Protein AF-0000000072208651 (afdb_homodimer)

Secondary structure (DSSP, 8-state):
---------------------GGG---------------------------------------------------------------HHHHHHHHHHHTS--TT--EEEEETTTSHHHHHHHHHHHHTT-EEEEEE--SSS-HHHHHHHHHH--STTTEEEEE--TT-HHHHHHHHHH---SEEEE------HHHHHH-HHHHIIIIIIHHHHHHHHHHHTT--EEEEEEEGGGGBS-SSSSBPTTS--B--SHHHHHHHHHHHHHHHHHTTS--EEEEEEE-EEE---TTSS------GGGGGGS-HHHHHHHHHHTSSS-EEEE-S-SSSTTSS-EEEEEEHHHHHHHHHHHHHH--TT-EEEEEES-S-EEEHHHHHHHHHHHHT----EEEEPPPTT--SEE-B-THHHHHHH----S---HHHHHHHHHHHHHH-TTTT---S---/----------------------------------------------------------------------------------S----HHHHHHHHHHHTS--TT--EEEEETTTSHHHHHHHHHHHHTT-EEEEEE--SSS-HHHHHHHHHH---TTTEEEEE--TT-HHHHHHHHHH---SEEEE------HHHHHH-HHHHIIIIIIHHHHHHHHHHHTT--EEEEEEEGGGGBS-SSSSBPTTS--B--SHHHHHHHHHHHHHHHHHTTS--EEEEEEE-EEE---TTSS------GGGGGGS-HHHHHHHHHHTSSS-EEEE-S-SSSTTSS-EE-EEEHHHHHHHHHHHHHH--TT-EEEEEES-S--EEHHHHHHHHHHHHT----EEEEPPPTT--SEE-B-THHHHHHH----S---HHHHHHHHHHHHHH-TTTT---S---

pLDDT: mean 79.13, std 30.61, range [14.42, 98.94]

Structure (mmCIF, N/CA/C/O backbone):
data_AF-0000000072208651-model_v1
#
loop_
_entity.id
_entity.type
_entity.pdbx_description
1 polymer 'Probable UDP-arabinose 4-epimerase 2 isoform X1'
#
loop_
_atom_site.group_PDB
_atom_site.id
_atom_site.type_symbol
_atom_site.label_atom_id
_atom_site.label_alt_id
_atom_site.label_comp_id
_atom_site.label_asym_id
_atom_site.label_entity_id
_atom_site.label_seq_id
_atom_site.pdbx_PDB_ins_code
_atom_site.Cartn_x
_atom_site.Cartn_y
_atom_site.Cartn_z
_atom_site.occupancy
_atom_site.B_iso_or_equiv
_atom_site.auth_seq_id
_atom_site.auth_comp_id
_atom_site.auth_asym_id
_atom_site.auth_atom_id
_atom_site.pdbx_PDB_model_num
ATOM 1 N N . MET A 1 1 ? -50.25 33.656 -18.078 1 19.53 1 MET A N 1
ATOM 2 C CA . MET A 1 1 ? -50.312 32.438 -17.281 1 19.53 1 MET A CA 1
ATOM 3 C C . MET A 1 1 ? -50.719 32.75 -15.852 1 19.53 1 MET A C 1
ATOM 5 O O . MET A 1 1 ? -50.438 33.812 -15.336 1 19.53 1 MET A O 1
ATOM 9 N N . ASP A 1 2 ? -51.594 31.922 -15.328 1 20.28 2 ASP A N 1
ATOM 10 C CA . ASP A 1 2 ? -52.531 31.766 -14.219 1 20.28 2 ASP A CA 1
ATOM 11 C C . ASP A 1 2 ? -51.812 31.719 -12.883 1 20.28 2 ASP A C 1
ATOM 13 O O . ASP A 1 2 ? -50.938 30.875 -12.68 1 20.28 2 ASP A O 1
ATOM 17 N N . CYS A 1 3 ? -51.719 32.781 -12.203 1 21.36 3 CYS A N 1
ATOM 18 C CA . CYS A 1 3 ? -51.062 33.312 -11 1 21.36 3 CYS A CA 1
ATOM 19 C C . CYS A 1 3 ? -51.594 32.594 -9.758 1 21.36 3 CYS A C 1
ATOM 21 O O . CYS A 1 3 ? -51.406 33.062 -8.633 1 21.36 3 CYS A O 1
ATOM 23 N N . THR A 1 4 ? -52.562 31.625 -10.094 1 21.58 4 THR A N 1
ATOM 24 C CA . THR A 1 4 ? -53.469 31.25 -9.008 1 21.58 4 THR A CA 1
ATOM 25 C C . THR A 1 4 ? -52.688 30.766 -7.789 1 21.58 4 THR A C 1
ATOM 27 O O . THR A 1 4 ? -51.625 30.141 -7.93 1 21.58 4 THR A O 1
ATOM 30 N N . HIS A 1 5 ? -52.906 31.406 -6.672 1 19.42 5 HIS A N 1
ATOM 31 C CA . HIS A 1 5 ? -52.688 31.625 -5.242 1 19.42 5 HIS A CA 1
ATOM 32 C C . HIS A 1 5 ? -52.844 30.328 -4.461 1 19.42 5 HIS A C 1
ATOM 34 O O . HIS A 1 5 ? -53.844 29.641 -4.586 1 19.42 5 HIS A O 1
ATOM 40 N N . ARG A 1 6 ? -51.719 29.609 -4.23 1 21.52 6 ARG A N 1
ATOM 41 C CA . ARG A 1 6 ? -51.281 28.359 -3.609 1 21.52 6 ARG A CA 1
ATOM 42 C C . ARG A 1 6 ? -51.688 28.312 -2.141 1 21.52 6 ARG A C 1
ATOM 44 O O . ARG A 1 6 ? -51.062 28.953 -1.293 1 21.52 6 ARG A O 1
ATOM 51 N N . THR A 1 7 ? -53.094 28.453 -1.825 1 19.06 7 THR A N 1
ATOM 52 C CA . THR A 1 7 ? -53.688 28.594 -0.501 1 19.06 7 THR A CA 1
ATOM 53 C C . THR A 1 7 ? -53.219 27.484 0.427 1 19.06 7 THR A C 1
ATOM 55 O O . THR A 1 7 ? -53.156 26.312 0.03 1 19.06 7 THR A O 1
ATOM 58 N N . PRO A 1 8 ? -52.562 27.766 1.529 1 20.73 8 PRO A N 1
ATOM 59 C CA . PRO A 1 8 ? -51.75 27.188 2.607 1 20.73 8 PRO A CA 1
ATOM 60 C C . PRO A 1 8 ? -52.562 26.25 3.512 1 20.73 8 PRO A C 1
ATOM 62 O O . PRO A 1 8 ? -53.562 26.672 4.109 1 20.73 8 PRO A O 1
ATOM 65 N N . ARG A 1 9 ? -52.969 25 3.004 1 18.36 9 ARG A N 1
ATOM 66 C CA . ARG A 1 9 ? -53.781 23.984 3.691 1 18.36 9 ARG A CA 1
ATOM 67 C C . ARG A 1 9 ? -53.25 23.734 5.098 1 18.36 9 ARG A C 1
ATOM 69 O O . ARG A 1 9 ? -52.062 23.391 5.27 1 18.36 9 ARG A O 1
ATOM 76 N N . PHE A 1 10 ? -53.688 24.344 6.27 1 18.3 10 PHE A N 1
ATOM 77 C CA . PHE A 1 10 ? -53.594 24.547 7.707 1 18.3 10 PHE A CA 1
ATOM 78 C C . PHE A 1 10 ? -53.781 23.234 8.461 1 18.3 10 PHE A C 1
ATOM 80 O O . PHE A 1 10 ? -53.75 23.203 9.695 1 18.3 10 PHE A O 1
ATOM 87 N N . SER A 1 11 ? -53.938 22.031 7.801 1 18.38 11 SER A N 1
ATOM 88 C CA . SER A 1 11 ? -54.656 21.047 8.594 1 18.38 11 SER A CA 1
ATOM 89 C C . SER A 1 11 ? -53.938 20.75 9.898 1 18.38 11 SER A C 1
ATOM 91 O O . SER A 1 11 ? -52.719 20.641 9.922 1 18.38 11 SER A O 1
ATOM 93 N N . LEU A 1 12 ? -54.562 21 11.133 1 19.28 12 LEU A N 1
ATOM 94 C CA . LEU A 1 12 ? -54.656 20.922 12.594 1 19.28 12 LEU A CA 1
ATOM 95 C C . LEU A 1 12 ? -54.281 19.516 13.078 1 19.28 12 LEU A C 1
ATOM 97 O O . LEU A 1 12 ? -54.906 18.531 12.688 1 19.28 12 LEU A O 1
ATOM 101 N N . SER A 1 13 ? -52.938 19.297 13.336 1 17.91 13 SER A N 1
ATOM 102 C CA . SER A 1 13 ? -52.094 18.312 13.984 1 17.91 13 SER A CA 1
ATOM 103 C C . SER A 1 13 ? -52.594 17.953 15.375 1 17.91 13 SER A C 1
ATOM 105 O O . SER A 1 13 ? -52.594 18.797 16.281 1 17.91 13 SER A O 1
ATOM 107 N N . SER A 1 14 ? -53.812 17.203 15.594 1 18.64 14 SER A N 1
ATOM 108 C CA . SER A 1 14 ? -54.656 16.594 16.625 1 18.64 14 SER A CA 1
ATOM 109 C C . SER A 1 14 ? -53.812 15.812 17.625 1 18.64 14 SER A C 1
ATOM 111 O O . SER A 1 14 ? -52.781 15.281 17.281 1 18.64 14 SER A O 1
ATOM 113 N N . SER A 1 15 ? -54.125 15.844 19 1 19.34 15 SER A N 1
ATOM 114 C CA . SER A 1 15 ? -53.969 15.703 20.438 1 19.34 15 SER A CA 1
ATOM 115 C C . SER A 1 15 ? -53.906 14.242 20.844 1 19.34 15 SER A C 1
ATOM 117 O O . SER A 1 15 ? -54.906 13.555 20.953 1 19.34 15 SER A O 1
ATOM 119 N N . ILE A 1 16 ? -52.875 13.375 20.281 1 17.69 16 ILE A N 1
ATOM 120 C CA . ILE A 1 16 ? -52.656 11.984 20.672 1 17.69 16 ILE A CA 1
ATOM 121 C C . ILE A 1 16 ? -52.5 11.898 22.188 1 17.69 16 ILE A C 1
ATOM 123 O O . ILE A 1 16 ? -52.031 12.836 22.844 1 17.69 16 ILE A O 1
ATOM 127 N N . PHE A 1 17 ? -52.594 10.594 22.891 1 17.81 17 PHE A N 1
ATOM 128 C CA . PHE A 1 17 ? -52.875 9.586 23.906 1 17.81 17 PHE A CA 1
ATOM 129 C C . PHE A 1 17 ? -51.781 9.531 24.953 1 17.81 17 PHE A C 1
ATOM 131 O O . PHE A 1 17 ? -50.594 9.336 24.609 1 17.81 17 PHE A O 1
ATOM 138 N N . LYS A 1 18 ? -51.844 10.078 26.297 1 17.61 18 LYS A N 1
ATOM 139 C CA . LYS A 1 18 ? -51.438 10.234 27.703 1 17.61 18 LYS A CA 1
ATOM 140 C C . LYS A 1 18 ? -51.219 8.883 28.359 1 17.61 18 LYS A C 1
ATOM 142 O O . LYS A 1 18 ? -51.156 8.789 29.594 1 17.61 18 LYS A O 1
ATOM 147 N N . ALA A 1 19 ? -51.281 7.648 27.75 1 16.03 19 ALA A N 1
ATOM 148 C CA . ALA A 1 19 ? -51.656 6.465 28.516 1 16.03 19 ALA A CA 1
ATOM 149 C C . ALA A 1 19 ? -50.594 6.098 29.531 1 16.03 19 ALA A C 1
ATOM 151 O O . ALA A 1 19 ? -50.906 5.754 30.672 1 16.03 19 ALA A O 1
ATOM 152 N N . LEU A 1 20 ? -49.312 5.758 29.312 1 17.7 20 LEU A N 1
ATOM 153 C CA . LEU A 1 20 ? -48.969 4.543 30.031 1 17.7 20 LEU A CA 1
ATOM 154 C C . LEU A 1 20 ? -48.438 4.871 31.422 1 17.7 20 LEU A C 1
ATOM 156 O O . LEU A 1 20 ? -47.375 5.484 31.578 1 17.7 20 LEU A O 1
ATOM 160 N N . LYS A 1 21 ? -49.219 5.289 32.438 1 19.02 21 LYS A N 1
ATOM 161 C CA . LYS A 1 21 ? -49 5.547 33.844 1 19.02 21 LYS A CA 1
ATOM 162 C C . LYS A 1 21 ? -48.438 4.32 34.562 1 19.02 21 LYS A C 1
ATOM 164 O O . LYS A 1 21 ? -48.469 4.223 35.781 1 19.02 21 LYS A O 1
ATOM 169 N N . THR A 1 22 ? -47.875 3.246 33.938 1 17.23 22 THR A N 1
ATOM 170 C CA . THR A 1 22 ? -47.875 1.944 34.594 1 17.23 22 THR A CA 1
ATOM 171 C C . THR A 1 22 ? -46.938 1.945 35.781 1 17.23 22 THR A C 1
ATOM 173 O O . THR A 1 22 ? -46.969 1.029 36.625 1 17.23 22 THR A O 1
ATOM 176 N N . THR A 1 23 ? -45.844 2.75 35.938 1 19.73 23 THR A N 1
ATOM 177 C CA . THR A 1 23 ? -44.781 1.983 36.562 1 19.73 23 THR A CA 1
ATOM 178 C C . THR A 1 23 ? -45 1.953 38.094 1 19.73 23 THR A C 1
ATOM 180 O O . THR A 1 23 ? -44.094 1.547 38.812 1 19.73 23 THR A O 1
ATOM 183 N N . LEU A 1 24 ? -46 2.52 38.656 1 17.97 24 LEU A N 1
ATOM 184 C CA . LEU A 1 24 ? -45.719 2.857 40.062 1 17.97 24 LEU A CA 1
ATOM 185 C C . LEU A 1 24 ? -45.375 1.608 40.875 1 17.97 24 LEU A C 1
ATOM 187 O O . LEU A 1 24 ? -44.531 1.652 41.781 1 17.97 24 LEU A O 1
ATOM 191 N N . GLN A 1 25 ? -46.25 0.597 40.906 1 16.98 25 GLN A N 1
ATOM 192 C CA . GLN A 1 25 ? -46.719 0.295 42.25 1 16.98 25 GLN A CA 1
ATOM 193 C C . GLN A 1 25 ? -45.719 -0.54 43.031 1 16.98 25 GLN A C 1
ATOM 195 O O . GLN A 1 25 ? -45.5 -0.324 44.219 1 16.98 25 GLN A O 1
ATOM 200 N N . PHE A 1 26 ? -45.344 -1.814 42.594 1 18.56 26 PHE A N 1
ATOM 201 C CA . PHE A 1 26 ? -45.438 -2.904 43.531 1 18.56 26 PHE A CA 1
ATOM 202 C C . PHE A 1 26 ? -44.25 -2.904 44.5 1 18.56 26 PHE A C 1
ATOM 204 O O . PHE A 1 26 ? -43.125 -2.611 44.062 1 18.56 26 PHE A O 1
ATOM 211 N N . TRP A 1 27 ? -44.438 -3.008 45.875 1 18.3 27 TRP A N 1
ATOM 212 C CA . TRP A 1 27 ? -43.938 -3.027 47.25 1 18.3 27 TRP A CA 1
ATOM 213 C C . TRP A 1 27 ? -42.875 -4.078 47.438 1 18.3 27 TRP A C 1
ATOM 215 O O . TRP A 1 27 ? -42.75 -5.008 46.625 1 18.3 27 TRP A O 1
ATOM 225 N N . THR A 1 28 ? -42.156 -4.094 48.5 1 19.09 28 THR A N 1
ATOM 226 C CA . THR A 1 28 ? -40.969 -4.242 49.344 1 19.09 28 THR A CA 1
ATOM 227 C C . THR A 1 28 ? -40.812 -5.684 49.844 1 19.09 28 THR A C 1
ATOM 229 O O . THR A 1 28 ? -39.938 -5.984 50.656 1 19.09 28 THR A O 1
ATOM 232 N N . PRO A 1 29 ? -41.062 -6.824 49.094 1 16.17 29 PRO A N 1
ATOM 233 C CA . PRO A 1 29 ? -41.094 -7.875 50.125 1 16.17 29 PRO A CA 1
ATOM 234 C C . PRO A 1 29 ? -39.719 -8.078 50.781 1 16.17 29 PRO A C 1
ATOM 236 O O . PRO A 1 29 ? -39.656 -8.266 52 1 16.17 29 PRO A O 1
ATOM 239 N N . LEU A 1 30 ? -38.531 -8.375 50.031 1 18.14 30 LEU A N 1
ATOM 240 C CA . LEU A 1 30 ? -37.969 -9.68 50.312 1 18.14 30 LEU A CA 1
ATOM 241 C C . LEU A 1 30 ? -37.031 -9.602 51.531 1 18.14 30 LEU A C 1
ATOM 243 O O . LEU A 1 30 ? -36.094 -8.781 51.531 1 18.14 30 LEU A O 1
ATOM 247 N N . LEU A 1 31 ? -37.281 -10.281 52.656 1 17.27 31 LEU A N 1
ATOM 248 C CA . LEU A 1 31 ? -36.812 -10.602 54 1 17.27 31 LEU A CA 1
ATOM 249 C C . LEU A 1 31 ? -35.531 -11.445 53.938 1 17.27 31 LEU A C 1
ATOM 251 O O . LEU A 1 31 ? -35.594 -12.672 53.781 1 17.27 31 LEU A O 1
ATOM 255 N N . LEU A 1 32 ? -34.594 -11.414 52.875 1 17.16 32 LEU A N 1
ATOM 256 C CA . LEU A 1 32 ? -33.688 -12.555 53.031 1 17.16 32 LEU A CA 1
ATOM 257 C C . LEU A 1 32 ? -32.969 -12.5 54.344 1 17.16 32 LEU A C 1
ATOM 259 O O . LEU A 1 32 ? -32.719 -11.414 54.875 1 17.16 32 LEU A O 1
ATOM 263 N N . THR A 1 33 ? -32.312 -13.758 54.75 1 16.69 33 THR A N 1
ATOM 264 C CA . THR A 1 33 ? -31.953 -14.695 55.812 1 16.69 33 THR A CA 1
ATOM 265 C C . THR A 1 33 ? -30.562 -14.383 56.375 1 16.69 33 THR A C 1
ATOM 267 O O . THR A 1 33 ? -30.344 -14.391 57.594 1 16.69 33 THR A O 1
ATOM 270 N N . PHE A 1 34 ? -29.281 -14.594 55.656 1 18.06 34 PHE A N 1
ATOM 271 C CA . PHE A 1 34 ? -28.406 -15.602 56.25 1 18.06 34 PHE A CA 1
ATOM 272 C C . PHE A 1 34 ? -27.453 -14.969 57.25 1 18.06 34 PHE A C 1
ATOM 274 O O . PHE A 1 34 ? -26.641 -14.109 56.875 1 18.06 34 PHE A O 1
ATOM 281 N N . HIS A 1 35 ? -27.688 -14.867 58.531 1 15.99 35 HIS A N 1
ATOM 282 C CA . HIS A 1 35 ? -26.984 -14.32 59.688 1 15.99 35 HIS A CA 1
ATOM 283 C C . HIS A 1 35 ? -25.766 -15.164 60.031 1 15.99 35 HIS A C 1
ATOM 285 O O . HIS A 1 35 ? -25.047 -14.859 61 1 15.99 35 HIS A O 1
ATOM 291 N N . PHE A 1 36 ? -25.266 -16.375 59.469 1 17.72 36 PHE A N 1
ATOM 292 C CA . PHE A 1 36 ? -24.688 -17.141 60.594 1 17.72 36 PHE A CA 1
ATOM 293 C C . PHE A 1 36 ? -23.328 -16.578 60.969 1 17.72 36 PHE A C 1
ATOM 295 O O . PHE A 1 36 ? -22.422 -16.5 60.156 1 17.72 36 PHE A O 1
ATOM 302 N N . LEU A 1 37 ? -23.031 -15.852 62.156 1 16.2 37 LEU A N 1
ATOM 303 C CA . LEU A 1 37 ? -22.047 -15.102 62.906 1 16.2 37 LEU A CA 1
ATOM 304 C C . LEU A 1 37 ? -20.969 -16.016 63.469 1 16.2 37 LEU A C 1
ATOM 306 O O . LEU A 1 37 ? -19.797 -15.625 63.594 1 16.2 37 LEU A O 1
ATOM 310 N N . HIS A 1 38 ? -21.078 -17.344 63.906 1 17 38 HIS A N 1
ATOM 311 C CA . HIS A 1 38 ? -20.516 -17.5 65.25 1 17 38 HIS A CA 1
ATOM 312 C C . HIS A 1 38 ? -18.984 -17.547 65.188 1 17 38 HIS A C 1
ATOM 314 O O . HIS A 1 38 ? -18.422 -18.062 64.25 1 17 38 HIS A O 1
ATOM 320 N N . LEU A 1 39 ? -18.141 -17.047 66.312 1 16.25 39 LEU A N 1
ATOM 321 C CA . LEU A 1 39 ? -17.031 -16.453 67.062 1 16.25 39 LEU A CA 1
ATOM 322 C C . LEU A 1 39 ? -16.062 -17.531 67.5 1 16.25 39 LEU A C 1
ATOM 324 O O . LEU A 1 39 ? -14.984 -17.219 68 1 16.25 39 LEU A O 1
ATOM 328 N N . SER A 1 40 ? -16.125 -18.953 67.5 1 15.98 40 SER A N 1
ATOM 329 C CA . SER A 1 40 ? -15.547 -19.484 68.75 1 15.98 40 SER A CA 1
ATOM 330 C C . SER A 1 40 ? -14.031 -19.562 68.625 1 15.98 40 SER A C 1
ATOM 332 O O . SER A 1 40 ? -13.477 -20.203 67.75 1 15.98 40 SER A O 1
ATOM 334 N N . LEU A 1 41 ? -13.156 -18.75 69.438 1 16.81 41 LEU A N 1
ATOM 335 C CA . LEU A 1 41 ? -11.789 -18.406 69.812 1 16.81 41 LEU A CA 1
ATOM 336 C C . LEU A 1 41 ? -11.102 -19.562 70.5 1 16.81 41 LEU A C 1
ATOM 338 O O . LEU A 1 41 ? -10.906 -19.516 71.75 1 16.81 41 LEU A O 1
ATOM 342 N N . HIS A 1 42 ? -11.398 -20.812 70.5 1 15.59 42 HIS A N 1
ATOM 343 C CA . HIS A 1 42 ? -10.883 -21.484 71.688 1 15.59 42 HIS A CA 1
ATOM 344 C C . HIS A 1 42 ? -9.359 -21.484 71.688 1 15.59 42 HIS A C 1
ATOM 346 O O . HIS A 1 42 ? -8.727 -21.234 70.688 1 15.59 42 HIS A O 1
ATOM 352 N N . LEU A 1 43 ? -8.562 -22.766 72.125 1 16.28 43 LEU A N 1
ATOM 353 C CA . LEU A 1 43 ? -7.945 -23.188 73.375 1 16.28 43 LEU A CA 1
ATOM 354 C C . LEU A 1 43 ? -6.426 -23.172 73.25 1 16.28 43 LEU A C 1
ATOM 356 O O . LEU A 1 43 ? -5.738 -22.578 74.062 1 16.28 43 LEU A O 1
ATOM 360 N N . LEU A 1 44 ? -5.57 -24.422 73.188 1 16.56 44 LEU A N 1
ATOM 361 C CA . LEU A 1 44 ? -4.754 -25.016 74.25 1 16.56 44 LEU A CA 1
ATOM 362 C C . LEU A 1 44 ? -3.27 -24.812 74 1 16.56 44 LEU A C 1
ATOM 364 O O . LEU A 1 44 ? -2.812 -25.016 72.875 1 16.56 44 LEU A O 1
ATOM 368 N N . PHE A 1 45 ? -2.309 -24.266 75 1 16.89 45 PHE A N 1
ATOM 369 C CA . PHE A 1 45 ? -1.037 -23.656 75.375 1 16.89 45 PHE A CA 1
ATOM 370 C C . PHE A 1 45 ? 0.087 -24.688 75.312 1 16.89 45 PHE A C 1
ATOM 372 O O . PHE A 1 45 ? 1.263 -24.328 75.438 1 16.89 45 PHE A O 1
ATOM 379 N N . SER A 1 46 ? 0.192 -26.094 75.375 1 15.77 46 SER A N 1
ATOM 380 C CA . SER A 1 46 ? 1.016 -26.672 76.438 1 15.77 46 SER A CA 1
ATOM 381 C C . SER A 1 46 ? 2.484 -26.719 76.062 1 15.77 46 SER A C 1
ATOM 383 O O . SER A 1 46 ? 3.33 -27.188 76.812 1 15.77 46 SER A O 1
ATOM 385 N N . TYR A 1 47 ? 3.176 -26.406 74.938 1 17.7 47 TYR A N 1
ATOM 386 C CA . TYR A 1 47 ? 4.125 -27.391 74.375 1 17.7 47 TYR A CA 1
ATOM 387 C C . TYR A 1 47 ? 5.477 -27.25 75.062 1 17.7 47 TYR A C 1
ATOM 389 O O . TYR A 1 47 ? 6.023 -26.156 75.188 1 17.7 47 TYR A O 1
ATOM 397 N N . ILE A 1 48 ? 6.172 -28.422 75.5 1 16.77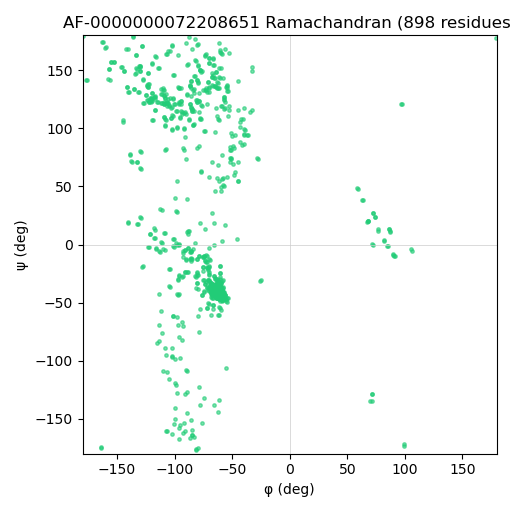 48 ILE A N 1
ATOM 398 C CA . ILE A 1 48 ? 7.047 -28.812 76.562 1 16.77 48 ILE A CA 1
ATOM 399 C C . ILE A 1 48 ? 8.461 -28.281 76.312 1 16.77 48 ILE A C 1
ATOM 401 O O . ILE A 1 48 ? 8.805 -27.938 75.188 1 16.77 48 ILE A O 1
ATOM 405 N N . PHE A 1 49 ? 9.594 -29.078 76.938 1 15.95 49 PHE A N 1
ATOM 406 C CA . PHE A 1 49 ? 10.57 -29.047 78 1 15.95 49 PHE A CA 1
ATOM 407 C C . PHE A 1 49 ? 11.984 -28.969 77.438 1 15.95 49 PHE A C 1
ATOM 409 O O . PHE A 1 49 ? 12.844 -28.297 78.062 1 15.95 49 PHE A O 1
ATOM 416 N N . PHE A 1 50 ? 12.492 -29.672 76.375 1 16.61 50 PHE A N 1
ATOM 417 C CA . PHE A 1 50 ? 13.633 -30.5 76.812 1 16.61 50 PHE A CA 1
ATOM 418 C C . PHE A 1 50 ? 14.906 -29.656 76.875 1 16.61 50 PHE A C 1
ATOM 420 O O . PHE A 1 50 ? 15.062 -28.703 76.062 1 16.61 50 PHE A O 1
ATOM 427 N N . SER A 1 51 ? 15.953 -30.094 77.688 1 15.21 51 SER A N 1
ATOM 428 C CA . SER A 1 51 ? 16.969 -29.734 78.688 1 15.21 51 SER A CA 1
ATOM 429 C C . SER A 1 51 ? 18.312 -29.406 78 1 15.21 51 SER A C 1
ATOM 431 O O . SER A 1 51 ? 18.906 -28.359 78.25 1 15.21 51 SER A O 1
ATOM 433 N N . SER A 1 52 ? 19.188 -30.438 77.625 1 15.9 52 SER A N 1
ATOM 434 C CA . SER A 1 52 ? 20.391 -30.641 78.375 1 15.9 52 SER A CA 1
ATOM 435 C C . SER A 1 52 ? 21.516 -29.719 77.938 1 15.9 52 SER A C 1
ATOM 437 O O . SER A 1 52 ? 21.453 -29.172 76.812 1 15.9 52 SER A O 1
ATOM 439 N N . SER A 1 53 ? 22.922 -30.016 78.375 1 16.14 53 SER A N 1
ATOM 440 C CA . SER A 1 53 ? 24.078 -29.5 79.125 1 16.14 53 SER A CA 1
ATOM 441 C C . SER A 1 53 ? 25.25 -29.188 78.25 1 16.14 53 SER A C 1
ATOM 443 O O . SER A 1 53 ? 26.328 -28.844 78.688 1 16.14 53 SER A O 1
ATOM 445 N N . PHE A 1 54 ? 25.25 -29.484 77 1 16.56 54 PHE A N 1
ATOM 446 C CA . PHE A 1 54 ? 26.578 -29.906 76.562 1 16.56 54 PHE A CA 1
ATOM 447 C C . PHE A 1 54 ? 27.594 -28.781 76.75 1 16.56 54 PHE A C 1
ATOM 449 O O . PHE A 1 54 ? 27.219 -27.594 76.75 1 16.56 54 PHE A O 1
ATOM 456 N N . TYR A 1 55 ? 28.891 -29.156 76.5 1 16.59 55 TYR A N 1
ATOM 457 C CA . TYR A 1 55 ? 30.281 -29.156 76.938 1 16.59 55 TYR A CA 1
ATOM 458 C C . TYR A 1 55 ? 30.969 -27.859 76.5 1 16.59 55 TYR A C 1
ATOM 460 O O . TYR A 1 55 ? 30.578 -27.203 75.562 1 16.59 55 TYR A O 1
ATOM 468 N N . LEU A 1 56 ? 32.188 -27.625 77.062 1 16.36 56 LEU A N 1
ATOM 469 C CA . LEU A 1 56 ? 33.031 -26.703 77.812 1 16.36 56 LEU A CA 1
ATOM 470 C C . LEU A 1 56 ? 33.875 -25.828 76.875 1 16.36 56 LEU A C 1
ATOM 472 O O . LEU A 1 56 ? 33.938 -24.609 77.062 1 16.36 56 LEU A O 1
ATOM 476 N N . PHE A 1 57 ? 34.844 -26.422 76.125 1 16.36 57 PHE A N 1
ATOM 477 C CA . PHE A 1 57 ? 36.219 -26.047 76.438 1 16.36 57 PHE A CA 1
ATOM 478 C C . PHE A 1 57 ? 36.562 -24.656 75.938 1 16.36 57 PHE A C 1
ATOM 480 O O . PHE A 1 57 ? 35.781 -24.062 75.188 1 16.36 57 PHE A O 1
ATOM 487 N N . ASN A 1 58 ? 37.75 -24.578 75.25 1 17.02 58 ASN A N 1
ATOM 488 C CA . ASN A 1 58 ? 39 -23.922 75.562 1 17.02 58 ASN A CA 1
ATOM 489 C C . ASN A 1 58 ? 39.031 -22.469 75.125 1 17.02 58 ASN A C 1
ATOM 491 O O . ASN A 1 58 ? 38.25 -22.094 74.25 1 17.02 58 ASN A O 1
ATOM 495 N N . LEU A 1 59 ? 40.312 -21.828 75.125 1 17.11 59 LEU A N 1
ATOM 496 C CA . LEU A 1 59 ? 40.969 -20.672 75.75 1 17.11 59 LEU A CA 1
ATOM 497 C C . LEU A 1 59 ? 40.875 -19.438 74.875 1 17.11 59 LEU A C 1
ATOM 499 O O . LEU A 1 59 ? 40.625 -19.562 73.625 1 17.11 59 LEU A O 1
ATOM 503 N N . LEU A 1 60 ? 41.781 -18.344 75.125 1 17.5 60 LEU A N 1
ATOM 504 C CA . LEU A 1 60 ? 41.781 -16.906 75.375 1 17.5 60 LEU A CA 1
ATOM 505 C C . LEU A 1 60 ? 42.062 -16.125 74.125 1 17.5 60 LEU A C 1
ATOM 507 O O . LEU A 1 60 ? 41.656 -14.969 74 1 17.5 60 LEU A O 1
ATOM 511 N N . SER A 1 61 ? 43.062 -16.609 73.312 1 18.25 61 SER A N 1
ATOM 512 C CA . SER A 1 61 ? 44.094 -15.609 73.125 1 18.25 61 SER A CA 1
ATOM 513 C C . SER A 1 61 ? 43.531 -14.375 72.438 1 18.25 61 SER A C 1
ATOM 515 O O . SER A 1 61 ? 42.406 -14.383 71.875 1 18.25 61 SER A O 1
ATOM 517 N N . SER A 1 62 ? 44.469 -13.727 71.5 1 20.91 62 SER A N 1
ATOM 518 C CA . SER A 1 62 ? 44.969 -12.375 71.312 1 20.91 62 SER A CA 1
ATOM 519 C C . SER A 1 62 ? 44.031 -11.547 70.438 1 20.91 62 SER A C 1
ATOM 521 O O . SER A 1 62 ? 43.5 -12.047 69.438 1 20.91 62 SER A O 1
ATOM 523 N N . ILE A 1 63 ? 43.625 -10.336 70.938 1 19.98 63 ILE A N 1
ATOM 524 C CA . ILE A 1 63 ? 42.5 -9.406 70.75 1 19.98 63 ILE A CA 1
ATOM 525 C C . ILE A 1 63 ? 42.656 -8.586 69.5 1 19.98 63 ILE A C 1
ATOM 527 O O . ILE A 1 63 ? 41.875 -7.668 69.25 1 19.98 63 ILE A O 1
ATOM 531 N N . ASN A 1 64 ? 43.5 -9.008 68.562 1 22.39 64 ASN A N 1
ATOM 532 C CA . ASN A 1 64 ? 43.938 -7.863 67.75 1 22.39 64 ASN A CA 1
ATOM 533 C C . ASN A 1 64 ? 42.75 -7.094 67.188 1 22.39 64 ASN A C 1
ATOM 535 O O . ASN A 1 64 ? 41.844 -7.688 66.625 1 22.39 64 ASN A O 1
ATOM 539 N N . ILE A 1 65 ? 42.531 -5.867 67.688 1 19.59 65 ILE A N 1
ATOM 540 C CA . ILE A 1 65 ? 41.438 -4.914 67.688 1 19.59 65 ILE A CA 1
ATOM 541 C C . ILE A 1 65 ? 41.156 -4.426 66.25 1 19.59 65 ILE A C 1
ATOM 543 O O . ILE A 1 65 ? 41.938 -3.682 65.688 1 19.59 65 ILE A O 1
ATOM 547 N N . PHE A 1 66 ? 41.094 -5.344 65.312 1 19.45 66 PHE A N 1
ATOM 548 C CA . PHE A 1 66 ? 40.781 -4.848 63.969 1 19.45 66 PHE A CA 1
ATOM 549 C C . PHE A 1 66 ? 39.562 -3.934 64 1 19.45 66 PHE A C 1
ATOM 551 O O . PHE A 1 66 ? 38.469 -4.383 64.25 1 19.45 66 PHE A O 1
ATOM 558 N N . TRP A 1 67 ? 39.844 -2.615 64.312 1 19.33 67 TRP A N 1
ATOM 559 C CA . TRP A 1 67 ? 38.969 -1.455 64.5 1 19.33 67 TRP A CA 1
ATOM 560 C C . TRP A 1 67 ? 38.031 -1.289 63.344 1 19.33 67 TRP A C 1
ATOM 562 O O . TRP A 1 67 ? 38.469 -1.121 62.188 1 19.33 67 TRP A O 1
ATOM 572 N N . VAL A 1 68 ? 37.031 -2.125 63.281 1 19.55 68 VAL A N 1
ATOM 573 C CA . VAL A 1 68 ? 35.938 -2.084 62.312 1 19.55 68 VAL A CA 1
ATOM 574 C C . VAL A 1 68 ? 35.219 -0.75 62.438 1 19.55 68 VAL A C 1
ATOM 576 O O . VAL A 1 68 ? 34.5 -0.506 63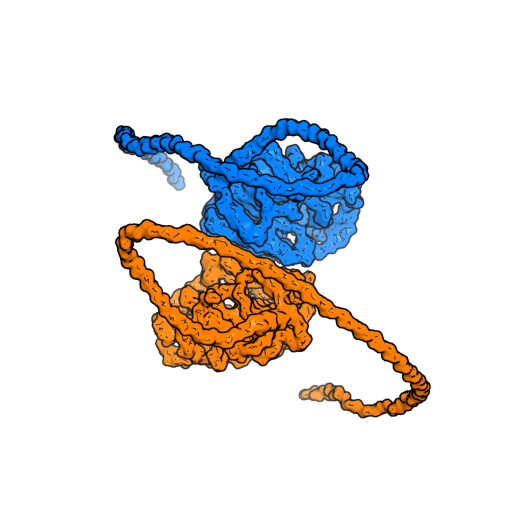.406 1 19.55 68 VAL A O 1
ATOM 579 N N . THR A 1 69 ? 35.906 0.414 62.312 1 20.95 69 THR A N 1
ATOM 580 C CA . THR A 1 69 ? 35.281 1.724 62.5 1 20.95 69 THR A CA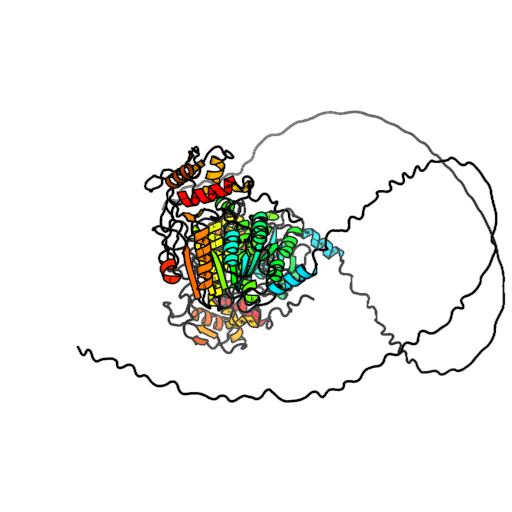 1
ATOM 581 C C . THR A 1 69 ? 34.031 1.841 61.656 1 20.95 69 THR A C 1
ATOM 583 O O . THR A 1 69 ? 34.094 1.807 60.406 1 20.95 69 THR A O 1
ATOM 586 N N . GLN A 1 70 ? 33.031 1.229 62.031 1 19.09 70 GLN A N 1
ATOM 587 C CA . GLN A 1 70 ? 31.688 1.178 61.469 1 19.09 70 GLN A CA 1
ATOM 588 C C . GLN A 1 70 ? 31.016 2.545 61.5 1 19.09 70 GLN A C 1
ATOM 590 O O . GLN A 1 70 ? 30.625 3.012 62.594 1 19.09 70 GLN A O 1
ATOM 595 N N . SER A 1 71 ? 31.594 3.578 60.906 1 22.23 71 SER A N 1
ATOM 596 C CA . SER A 1 71 ? 31 4.914 60.938 1 22.23 71 SER A CA 1
ATOM 597 C C . SER A 1 71 ? 29.5 4.871 60.688 1 22.23 71 SER A C 1
ATOM 599 O O . SER A 1 71 ? 29.031 4.215 59.75 1 22.23 71 SER A O 1
ATOM 601 N N . LEU A 1 72 ? 28.734 5.051 61.719 1 22.75 72 LEU A N 1
ATOM 602 C CA . LEU A 1 72 ? 27.281 5.137 61.906 1 22.75 72 LEU A CA 1
ATOM 603 C C . LEU A 1 72 ? 26.703 6.285 61.094 1 22.75 72 LEU A C 1
ATOM 605 O O . LEU A 1 72 ? 26.859 7.453 61.438 1 22.75 72 LEU A O 1
ATOM 609 N N . ARG A 1 73 ? 27.062 6.465 59.812 1 23 73 ARG A N 1
ATOM 610 C CA . ARG A 1 73 ? 26.469 7.637 59.156 1 23 73 ARG A CA 1
ATOM 611 C C . ARG A 1 73 ? 24.953 7.641 59.344 1 23 73 ARG A C 1
ATOM 613 O O . ARG A 1 73 ? 24.266 6.711 58.906 1 23 73 ARG A O 1
ATOM 620 N N . PHE A 1 74 ? 24.484 8.102 60.469 1 21.78 74 PHE A N 1
ATOM 621 C CA . PHE A 1 74 ? 23.062 8.289 60.781 1 21.78 74 PHE A CA 1
ATOM 622 C C . PHE A 1 74 ? 22.406 9.164 59.719 1 21.78 74 PHE A C 1
ATOM 624 O O . PHE A 1 74 ? 22.703 10.359 59.625 1 21.78 74 PHE A O 1
ATOM 631 N N . SER A 1 75 ? 22.453 8.758 58.469 1 23.09 75 SER A N 1
ATOM 632 C CA . SER A 1 75 ? 21.734 9.578 57.5 1 23.09 75 SER A CA 1
ATOM 633 C C . SER A 1 75 ? 20.297 9.828 57.938 1 23.09 75 SER A C 1
ATOM 635 O O . SER A 1 75 ? 19.531 8.883 58.188 1 23.09 75 SER A O 1
ATOM 637 N N . PHE A 1 76 ? 20.141 10.797 58.812 1 22.55 76 PHE A N 1
ATOM 638 C CA . PHE A 1 76 ? 18.797 11.258 59.188 1 22.55 76 PHE A CA 1
ATOM 639 C C . PHE A 1 76 ? 17.938 11.43 57.938 1 22.55 76 PHE A C 1
ATOM 641 O O . PHE A 1 76 ? 18.203 12.281 57.094 1 22.55 76 PHE A O 1
ATOM 648 N N . CYS A 1 77 ? 17.562 10.312 57.312 1 23.09 77 CYS A N 1
ATOM 649 C CA . CYS A 1 77 ? 16.547 10.344 56.281 1 23.09 77 CYS A CA 1
ATOM 650 C C . CYS A 1 77 ? 15.32 11.125 56.719 1 23.09 77 CYS A C 1
ATOM 652 O O . CYS A 1 77 ? 14.594 10.68 57.625 1 23.09 77 CYS A O 1
ATOM 654 N N . ILE A 1 78 ? 15.547 12.367 57.031 1 25.73 78 ILE A N 1
ATOM 655 C CA . ILE A 1 78 ? 14.312 13.117 57.25 1 25.73 78 ILE A CA 1
ATOM 656 C C . ILE A 1 78 ? 13.266 12.711 56.219 1 25.73 78 ILE A C 1
ATOM 658 O O . ILE A 1 78 ? 13.492 12.844 55.031 1 25.73 78 ILE A O 1
ATOM 662 N N . LEU A 1 79 ? 12.586 11.68 56.594 1 25.42 79 LEU A N 1
ATOM 663 C CA . LEU A 1 79 ? 11.367 11.266 55.906 1 25.42 79 LEU A CA 1
ATOM 664 C C . LEU A 1 79 ? 10.469 12.469 55.625 1 25.42 79 LEU A C 1
ATOM 666 O O . LEU A 1 79 ? 9.906 13.055 56.531 1 25.42 79 LEU A O 1
ATOM 670 N N . PHE A 1 80 ? 11.031 13.461 54.969 1 27.86 80 PHE A N 1
ATOM 671 C CA . PHE A 1 80 ? 10.023 14.461 54.656 1 27.86 80 PHE A CA 1
ATOM 672 C C . PHE A 1 80 ? 8.75 13.797 54.125 1 27.86 80 PHE A C 1
ATOM 674 O O . PHE A 1 80 ? 8.82 12.805 53.406 1 27.86 80 PHE A O 1
ATOM 681 N N . PRO A 1 81 ? 7.688 13.961 54.906 1 28.94 81 PRO A N 1
ATOM 682 C CA . PRO A 1 81 ? 6.414 13.398 54.438 1 28.94 81 PRO A CA 1
ATOM 683 C C . PRO A 1 81 ? 6.203 13.57 52.938 1 28.94 81 PRO A C 1
ATOM 685 O O . PRO A 1 81 ? 6.566 14.602 52.375 1 28.94 81 PRO A O 1
ATOM 688 N N . SER A 1 82 ? 6.488 12.484 52.25 1 28.44 82 SER A N 1
ATOM 689 C CA . SER A 1 82 ? 6.293 12.359 50.812 1 28.44 82 SER A CA 1
ATOM 690 C C . SER A 1 82 ? 5.055 13.125 50.344 1 28.44 82 SER A C 1
ATOM 692 O O . SER A 1 82 ? 4.082 13.242 51.094 1 28.44 82 SER A O 1
ATOM 694 N N . GLY A 1 83 ? 5.285 14.102 49.594 1 29.94 83 GLY A N 1
ATOM 695 C CA . GLY A 1 83 ? 4.234 14.922 49 1 29.94 83 GLY A CA 1
ATOM 696 C C . GLY A 1 83 ? 2.98 14.133 48.688 1 29.94 83 GLY A C 1
ATOM 697 O O . GLY A 1 83 ? 3.008 12.898 48.625 1 29.94 83 GLY A O 1
ATOM 698 N N . PRO A 1 84 ? 1.833 14.758 48.75 1 29.75 84 PRO A N 1
ATOM 699 C CA . PRO A 1 84 ? 0.546 14.078 48.562 1 29.75 84 PRO A CA 1
ATOM 700 C C . PRO A 1 84 ? 0.557 13.078 47.406 1 29.75 84 PRO A C 1
ATOM 702 O O . PRO A 1 84 ? 1.287 13.266 46.438 1 29.75 84 PRO A O 1
ATOM 705 N N . GLU A 1 85 ? 0.531 11.766 47.688 1 31.33 85 GLU A N 1
ATOM 706 C CA . GLU A 1 85 ? 0.201 10.68 46.781 1 31.33 85 GLU A CA 1
ATOM 707 C C . GLU A 1 85 ? -0.772 11.148 45.688 1 31.33 85 GLU A C 1
ATOM 709 O O . GLU A 1 85 ? -1.922 11.484 46 1 31.33 85 GLU A O 1
ATOM 714 N N . ILE A 1 86 ? -0.319 11.852 44.781 1 33.38 86 ILE A N 1
ATOM 715 C CA . ILE A 1 86 ? -1.178 12.086 43.625 1 33.38 86 ILE A CA 1
ATOM 716 C C . ILE A 1 86 ? -1.941 10.805 43.281 1 33.38 86 ILE A C 1
ATOM 718 O O . ILE A 1 86 ? -1.337 9.75 43.094 1 33.38 86 ILE A O 1
ATOM 722 N N . SER A 1 87 ? -3.229 10.602 43.688 1 33.81 87 SER A N 1
ATOM 723 C CA . SER A 1 87 ? -4.215 9.531 43.75 1 33.81 87 SER A CA 1
ATOM 724 C C . SER A 1 87 ? -4.168 8.648 42.5 1 33.81 87 SER A C 1
ATOM 726 O O . SER A 1 87 ? -4.297 9.148 41.375 1 33.81 87 SER A O 1
ATOM 728 N N . GLN A 1 88 ? -3.473 7.543 42.406 1 39.41 88 GLN A N 1
ATOM 729 C CA . GLN A 1 88 ? -3.67 6.41 41.5 1 39.41 88 GLN A CA 1
ATOM 730 C C . GLN A 1 88 ? -5.125 6.309 41.062 1 39.41 88 GLN A C 1
ATOM 732 O O . GLN A 1 88 ? -5.426 5.695 40.031 1 39.41 88 GLN A O 1
ATOM 737 N N . GLY A 1 89 ? -5.969 6.719 41.969 1 37.31 89 GLY A N 1
ATOM 738 C CA . GLY A 1 89 ? -7.395 6.727 41.688 1 37.31 89 GLY A CA 1
ATOM 739 C C . GLY A 1 89 ? -7.773 7.641 40.531 1 37.31 89 GLY A C 1
ATOM 740 O O . GLY A 1 89 ? -8.695 7.34 39.781 1 37.31 89 GLY A O 1
ATOM 741 N N . GLN A 1 90 ? -7.164 8.773 40.469 1 40.5 90 GLN A N 1
ATOM 742 C CA . GLN A 1 90 ? -7.473 9.711 39.406 1 40.5 90 GLN A CA 1
ATOM 743 C C . GLN A 1 90 ? -6.957 9.203 38.062 1 40.5 90 GLN A C 1
ATOM 745 O O . GLN A 1 90 ? -7.613 9.375 37.031 1 40.5 90 GLN A O 1
ATOM 750 N N . SER A 1 91 ? -5.742 8.555 38.094 1 47.19 91 SER A N 1
ATOM 751 C CA . SER A 1 91 ? -5.258 7.984 36.844 1 47.19 91 SER A CA 1
ATOM 752 C C . SER A 1 91 ? -6.172 6.867 36.344 1 47.19 91 SER A C 1
ATOM 754 O O . SER A 1 91 ? -6.453 6.77 35.156 1 47.19 91 SER A O 1
ATOM 756 N N . GLU A 1 92 ? -6.586 5.992 37.312 1 49.09 92 GLU A N 1
ATOM 757 C CA . GLU A 1 92 ? -7.5 4.914 36.938 1 49.09 92 GLU A CA 1
ATOM 758 C C . GLU A 1 92 ? -8.859 5.469 36.531 1 49.09 92 GLU A C 1
ATOM 760 O O . GLU A 1 92 ? -9.469 4.973 35.562 1 49.09 92 GLU A O 1
ATOM 765 N N . LEU A 1 93 ? -9.305 6.438 37.281 1 47.31 93 LEU A N 1
ATOM 766 C CA . LEU A 1 93 ? -10.578 7.059 36.938 1 47.31 93 LEU A CA 1
ATOM 767 C C . LEU A 1 93 ? -10.5 7.758 35.594 1 47.31 93 LEU A C 1
ATOM 769 O O . LEU A 1 93 ? -11.469 7.738 34.812 1 47.31 93 LEU A O 1
ATOM 773 N N . GLN A 1 94 ? -9.422 8.422 35.344 1 55.03 94 GLN A N 1
ATOM 774 C CA . GLN A 1 94 ? -9.227 9.094 34.062 1 55.03 94 GLN A CA 1
ATOM 775 C C . GLN A 1 94 ? -9.297 8.102 32.906 1 55.03 94 GLN A C 1
ATOM 777 O O . GLN A 1 94 ? -9.898 8.391 31.859 1 55.03 94 GLN A O 1
ATOM 782 N N . GLN A 1 95 ? -8.867 6.855 33.188 1 64.44 95 GLN A N 1
ATOM 783 C CA . GLN A 1 95 ? -8.789 5.855 32.125 1 64.44 95 GLN A CA 1
ATOM 784 C C . GLN A 1 95 ? -10.172 5.328 31.75 1 64.44 95 GLN A C 1
ATOM 786 O O . GLN A 1 95 ? -10.453 5.055 30.578 1 64.44 95 GLN A O 1
ATOM 791 N N . TRP A 1 96 ? -11.078 5.539 32.656 1 73.44 96 TRP A N 1
ATOM 792 C CA . TRP A 1 96 ? -12.383 4.93 32.406 1 73.44 96 TRP A CA 1
ATOM 793 C C . TRP A 1 96 ? -13.219 5.789 31.453 1 73.44 96 TRP A C 1
ATOM 795 O O . TRP A 1 96 ? -14.008 5.266 30.672 1 73.44 96 TRP A O 1
ATOM 805 N N . GLU A 1 97 ? -12.977 7.043 31.453 1 82.69 97 GLU A N 1
ATOM 806 C CA . GLU A 1 97 ? -13.781 7.945 30.641 1 82.69 97 GLU A CA 1
ATOM 807 C C . GLU A 1 97 ? -13.492 7.758 29.156 1 82.69 97 GLU A C 1
ATOM 809 O O . GLU A 1 97 ? -14.383 7.914 28.312 1 82.69 97 GLU A O 1
ATOM 814 N N . PHE A 1 98 ? -12.359 7.398 28.859 1 92.69 98 PHE A N 1
ATOM 815 C CA . PHE A 1 98 ? -11.969 7.238 27.469 1 92.69 98 PHE A CA 1
ATOM 816 C C . PHE A 1 98 ? -12.453 5.902 26.922 1 92.69 98 PHE A C 1
ATOM 818 O O . PHE A 1 98 ? -12.477 5.703 25.703 1 92.69 98 PHE A O 1
ATOM 825 N N . ALA A 1 99 ? -12.898 5.023 27.844 1 92.06 99 ALA A N 1
ATOM 826 C CA . ALA A 1 99 ? -13.25 3.656 27.469 1 92.06 99 ALA A CA 1
ATOM 827 C C . ALA A 1 99 ? -14.75 3.52 27.234 1 92.06 99 ALA A C 1
ATOM 829 O O . ALA A 1 99 ? -15.234 2.436 26.906 1 92.06 99 ALA A O 1
ATOM 830 N N . ILE A 1 100 ? -15.461 4.633 27.406 1 91.31 100 ILE A N 1
ATOM 831 C CA . ILE A 1 100 ? -16.906 4.555 27.219 1 91.31 100 ILE A CA 1
ATOM 832 C C . ILE A 1 100 ? -17.375 5.684 26.297 1 91.31 100 ILE A C 1
ATOM 834 O O . ILE A 1 100 ? -16.75 6.742 26.25 1 91.31 100 ILE A O 1
ATOM 838 N N . HIS A 1 101 ? -18.484 5.422 25.625 1 92.38 101 HIS A N 1
ATOM 839 C CA . HIS A 1 101 ? -19.156 6.484 24.891 1 92.38 101 HIS A CA 1
ATOM 840 C C . HIS A 1 101 ? -20.016 7.34 25.812 1 92.38 101 HIS A C 1
ATOM 842 O O . HIS A 1 101 ? -20.859 6.82 26.547 1 92.38 101 HIS A O 1
ATOM 848 N N . GLU A 1 102 ? -19.719 8.555 25.797 1 89.94 102 GLU A N 1
ATOM 849 C CA . GLU A 1 102 ? -20.516 9.5 26.562 1 89.94 102 GLU A CA 1
ATOM 850 C C . GLU A 1 102 ? -21.422 10.328 25.656 1 89.94 102 GLU A C 1
ATOM 852 O O . GLU A 1 102 ? -20.938 10.992 24.734 1 89.94 102 GLU A O 1
ATOM 857 N N . PRO A 1 103 ? -22.75 10.18 25.938 1 90.88 103 PRO A N 1
ATOM 858 C CA . PRO A 1 103 ? -23.656 10.961 25.094 1 90.88 103 PRO A CA 1
ATOM 859 C C . PRO A 1 103 ? -23.312 12.453 25.078 1 90.88 103 PRO A C 1
ATOM 861 O O . PRO A 1 103 ? -22.984 13.023 26.109 1 90.88 103 PRO A O 1
ATOM 864 N N . GLY A 1 104 ? -23.25 13.055 23.938 1 91.06 104 GLY A N 1
ATOM 865 C CA . GLY A 1 104 ? -22.984 14.477 23.797 1 91.06 104 GLY A CA 1
ATOM 866 C C . GLY A 1 104 ? -21.5 14.789 23.656 1 91.06 104 GLY A C 1
ATOM 867 O O . GLY A 1 104 ? -21.125 15.93 23.375 1 91.06 104 GLY A O 1
ATOM 868 N N . VAL A 1 105 ? -20.656 13.797 23.875 1 92.94 105 VAL A N 1
ATOM 869 C CA . VAL A 1 105 ? -19.203 14 23.766 1 92.94 105 VAL A CA 1
ATOM 870 C C . VAL A 1 105 ? -18.672 13.242 22.562 1 92.94 105 VAL A C 1
ATOM 872 O O . VAL A 1 105 ? -18.906 12.039 22.422 1 92.94 105 VAL A O 1
ATOM 875 N N . THR A 1 106 ? -18.062 13.953 21.688 1 96.81 106 THR A N 1
ATOM 876 C CA . THR A 1 106 ? -17.359 13.312 20.578 1 96.81 106 THR A CA 1
ATOM 877 C C . THR A 1 106 ? -15.914 13.031 20.938 1 96.81 106 THR A C 1
ATOM 879 O O . THR A 1 106 ? -15.141 13.953 21.203 1 96.81 106 THR A O 1
ATOM 882 N N . HIS A 1 107 ? -15.539 11.812 21.031 1 98.38 107 HIS A N 1
ATOM 883 C CA . HIS A 1 107 ? -14.18 11.367 21.328 1 98.38 107 HIS A CA 1
ATOM 884 C C . HIS A 1 107 ? -13.398 11.102 20.047 1 98.38 107 HIS A C 1
ATOM 886 O O . HIS A 1 107 ? -13.68 10.141 19.328 1 98.38 107 HIS A O 1
ATOM 892 N N . VAL A 1 108 ? -12.383 11.922 19.766 1 98.81 108 VAL A N 1
ATOM 893 C CA . VAL A 1 108 ? -11.641 11.867 18.516 1 98.81 108 VAL A CA 1
ATOM 894 C C . VAL A 1 108 ? -10.242 11.312 18.766 1 98.81 108 VAL A C 1
ATOM 896 O O . VAL A 1 108 ? -9.516 11.812 19.641 1 98.81 108 VAL A O 1
ATOM 899 N N . LEU A 1 109 ? -9.898 10.227 18.094 1 98.94 109 LEU A N 1
ATOM 900 C CA . LEU A 1 109 ? -8.508 9.789 18.016 1 98.94 109 LEU A CA 1
ATOM 901 C C . LEU A 1 109 ? -7.715 10.641 17.031 1 98.94 109 LEU A C 1
ATOM 903 O O . LEU A 1 109 ? -8.055 10.703 15.852 1 98.94 109 LEU A O 1
ATOM 907 N N . VAL A 1 110 ? -6.691 11.305 17.5 1 98.94 110 VAL A N 1
ATOM 908 C CA . VAL A 1 110 ? -5.789 12.078 16.656 1 98.94 110 VAL A CA 1
ATOM 909 C C . VAL A 1 110 ? -4.438 11.367 16.562 1 98.94 110 VAL A C 1
ATOM 911 O O . VAL A 1 110 ? -3.617 11.469 17.484 1 98.94 110 VAL A O 1
ATOM 914 N N . THR A 1 111 ? -4.195 10.695 15.445 1 98.94 111 THR A N 1
ATOM 915 C CA . THR A 1 111 ? -2.873 10.117 15.227 1 98.94 111 THR A CA 1
ATOM 916 C C . THR A 1 111 ? -1.898 11.172 14.719 1 98.94 111 THR A C 1
ATOM 918 O O . THR A 1 111 ? -2.279 12.055 13.938 1 98.94 111 THR A O 1
ATOM 921 N N . GLY A 1 112 ? -0.667 11.078 15.211 1 98.56 112 GLY A N 1
ATOM 922 C CA . GLY A 1 112 ? 0.284 12.133 14.891 1 98.56 112 GLY A CA 1
ATOM 923 C C . GLY A 1 112 ? -0.002 13.438 15.609 1 98.56 112 GLY A C 1
ATOM 924 O O . GLY A 1 112 ? 0.336 14.508 15.117 1 98.56 112 GLY A O 1
ATOM 925 N N . GLY A 1 113 ? -0.618 13.336 16.75 1 98.62 113 GLY A N 1
ATOM 926 C CA . GLY A 1 113 ? -1.094 14.516 17.453 1 98.62 113 GLY A CA 1
ATOM 927 C C . GLY A 1 113 ? 0.017 15.289 18.125 1 98.62 113 GLY A C 1
ATOM 928 O O . GLY A 1 113 ? -0.194 16.406 18.594 1 98.62 113 GLY A O 1
ATOM 929 N N . ALA A 1 114 ? 1.183 14.727 18.188 1 97.94 114 ALA A N 1
ATOM 930 C CA . ALA A 1 114 ? 2.324 15.438 18.75 1 97.94 114 ALA A CA 1
ATOM 931 C C . ALA A 1 114 ? 3.084 16.203 17.672 1 97.94 114 ALA A C 1
ATOM 933 O O . ALA A 1 114 ? 4.027 16.938 17.969 1 97.94 114 ALA A O 1
ATOM 934 N N . GLY A 1 115 ? 2.664 16.016 16.438 1 97.06 115 GLY A N 1
ATOM 935 C CA . GLY A 1 115 ? 3.285 16.734 15.336 1 97.06 115 GLY A CA 1
ATOM 936 C C . GLY A 1 115 ? 2.754 18.141 15.164 1 97.06 115 GLY A C 1
ATOM 937 O O . GLY A 1 115 ? 1.896 18.594 15.93 1 97.06 115 GLY A O 1
ATOM 938 N N . PHE A 1 116 ? 3.244 18.828 14.117 1 96.88 116 PHE A N 1
ATOM 939 C CA . PHE A 1 116 ? 2.92 20.219 13.852 1 96.88 116 PHE A CA 1
ATOM 940 C C . PHE A 1 116 ? 1.423 20.391 13.617 1 96.88 116 PHE A C 1
ATOM 942 O O . PHE A 1 116 ? 0.723 20.969 14.461 1 96.88 116 PHE A O 1
ATOM 949 N N . ILE A 1 117 ? 0.866 19.75 12.609 1 98.25 117 ILE A N 1
ATOM 950 C CA . ILE A 1 117 ? -0.535 19.938 12.25 1 98.25 117 ILE A CA 1
ATOM 951 C C . ILE A 1 117 ? -1.429 19.219 13.266 1 98.25 117 ILE A C 1
ATOM 953 O O . ILE A 1 117 ? -2.449 19.766 13.695 1 98.25 117 ILE A O 1
ATOM 957 N N . GLY A 1 118 ? -1.038 18.047 13.703 1 98.69 118 GLY A N 1
ATOM 958 C CA . GLY A 1 118 ? -1.829 17.25 14.633 1 98.69 118 GLY A CA 1
ATOM 959 C C . GLY A 1 118 ? -2.049 17.938 15.969 1 98.69 118 GLY A C 1
ATOM 960 O O . GLY A 1 118 ? -3.146 17.875 16.531 1 98.69 118 GLY A O 1
ATOM 961 N N . SER A 1 119 ? -1.021 18.594 16.516 1 98.69 119 SER A N 1
ATOM 962 C CA . SER A 1 119 ? -1.164 19.281 17.797 1 98.69 119 SER A CA 1
ATOM 963 C C . SER A 1 119 ? -2.107 20.469 17.672 1 98.69 119 SER A C 1
ATOM 965 O O . SER A 1 119 ? -2.908 20.734 18.578 1 98.69 119 SER A O 1
ATOM 967 N N . HIS A 1 120 ? -2.014 21.172 16.562 1 98.81 120 HIS A N 1
ATOM 968 C CA . HIS A 1 120 ? -2.924 22.297 16.328 1 98.81 120 HIS A CA 1
ATOM 969 C C . HIS A 1 120 ? -4.363 21.812 16.188 1 98.81 120 HIS A C 1
ATOM 971 O O . HIS A 1 120 ? -5.293 22.469 16.656 1 98.81 120 HIS A O 1
ATOM 977 N N . ALA A 1 121 ? -4.559 20.672 15.492 1 98.88 121 ALA A N 1
ATOM 978 C CA . ALA A 1 121 ? -5.895 20.094 15.383 1 98.88 121 ALA A CA 1
ATOM 979 C C . ALA A 1 121 ? -6.441 19.719 16.75 1 98.88 121 ALA A C 1
ATOM 981 O O . ALA A 1 121 ? -7.617 19.953 17.047 1 98.88 121 ALA A O 1
ATOM 982 N N . THR A 1 122 ? -5.586 19.125 17.578 1 98.88 122 THR A N 1
ATOM 983 C CA . THR A 1 122 ? -5.977 18.75 18.938 1 98.88 122 THR A CA 1
ATOM 984 C C . THR A 1 122 ? -6.406 19.984 19.719 1 98.88 122 THR A C 1
ATOM 986 O O . THR A 1 122 ? -7.426 19.969 20.422 1 98.88 122 THR A O 1
ATOM 989 N N . LEU A 1 123 ? -5.605 21.062 19.609 1 98.75 123 LEU A N 1
ATOM 990 C CA . LEU A 1 123 ? -5.938 22.312 20.266 1 98.75 123 LEU A CA 1
ATOM 991 C C . LEU A 1 123 ? -7.332 22.781 19.875 1 98.75 123 LEU A C 1
ATOM 993 O O . LEU A 1 123 ? -8.141 23.141 20.734 1 98.75 123 LEU A O 1
ATOM 997 N N . ARG A 1 124 ? -7.602 22.797 18.609 1 98.5 124 ARG A N 1
ATOM 998 C CA . ARG A 1 124 ? -8.891 23.25 18.094 1 98.5 124 ARG A CA 1
ATOM 999 C C . ARG A 1 124 ? -10.023 22.344 18.578 1 98.5 124 ARG A C 1
ATOM 1001 O O . ARG A 1 124 ? -11.078 22.844 19 1 98.5 124 ARG A O 1
ATOM 1008 N N . LEU A 1 125 ? -9.859 21.031 18.547 1 98.69 125 LEU A N 1
ATOM 1009 C CA . LEU A 1 125 ? -10.875 20.062 18.969 1 98.69 125 LEU A CA 1
ATOM 1010 C C . LEU A 1 125 ? -11.203 20.25 20.453 1 98.69 125 LEU A C 1
ATOM 1012 O O . LEU A 1 125 ? -12.375 20.266 20.828 1 98.69 125 LEU A O 1
ATOM 1016 N N . LEU A 1 126 ? -10.156 20.391 21.266 1 98.38 126 LEU A N 1
ATOM 1017 C CA . LEU A 1 126 ? -10.359 20.578 22.703 1 98.38 126 LEU A CA 1
ATOM 1018 C C . LEU A 1 126 ? -11.086 21.891 22.969 1 98.38 126 LEU A C 1
ATOM 1020 O O . LEU A 1 126 ? -11.961 21.953 23.828 1 98.38 126 LEU A O 1
ATOM 1024 N N . SER A 1 127 ? -10.734 22.922 22.219 1 97.81 127 SER A N 1
ATOM 1025 C CA . SER A 1 127 ? -11.398 24.203 22.359 1 97.81 127 SER A CA 1
ATOM 1026 C C . SER A 1 127 ? -12.883 24.109 22 1 97.81 127 SER A C 1
ATOM 1028 O O . SER A 1 127 ? -13.703 24.859 22.531 1 97.81 127 SER A O 1
ATOM 1030 N N . ASP A 1 128 ? -13.219 23.203 21.109 1 96.94 128 ASP A N 1
ATOM 1031 C CA . ASP A 1 128 ? -14.602 22.969 20.703 1 96.94 128 ASP A CA 1
ATOM 1032 C C . ASP A 1 128 ? -15.281 21.953 21.609 1 96.94 128 ASP A C 1
ATOM 1034 O O . ASP A 1 128 ? -16.328 21.406 21.266 1 96.94 128 ASP A O 1
ATOM 1038 N N . ASN A 1 129 ? -14.68 21.547 22.719 1 96.06 129 ASN A N 1
ATOM 1039 C CA . ASN A 1 129 ? -15.203 20.719 23.797 1 96.06 129 ASN A CA 1
ATOM 1040 C C . ASN A 1 129 ? -15.297 19.25 23.375 1 96.06 129 ASN A C 1
ATOM 1042 O O . ASN A 1 129 ? -16.156 18.516 23.875 1 96.06 129 ASN A O 1
ATOM 1046 N N . HIS A 1 130 ? -14.523 18.844 22.422 1 97.56 130 HIS A N 1
ATOM 1047 C CA . HIS A 1 130 ? -14.367 17.422 22.125 1 97.56 130 HIS A CA 1
ATOM 1048 C C . HIS A 1 130 ? -13.398 16.75 23.094 1 97.56 130 HIS A C 1
ATOM 1050 O O . HIS A 1 130 ? -12.586 17.422 23.734 1 97.56 130 HIS A O 1
ATOM 1056 N N . ARG A 1 131 ? -13.562 15.461 23.281 1 98.06 131 ARG A N 1
ATOM 1057 C CA . ARG A 1 131 ? -12.562 14.617 23.938 1 98.06 131 ARG A CA 1
ATOM 1058 C C . ARG A 1 131 ? -11.531 14.109 22.938 1 98.06 131 ARG A C 1
ATOM 1060 O 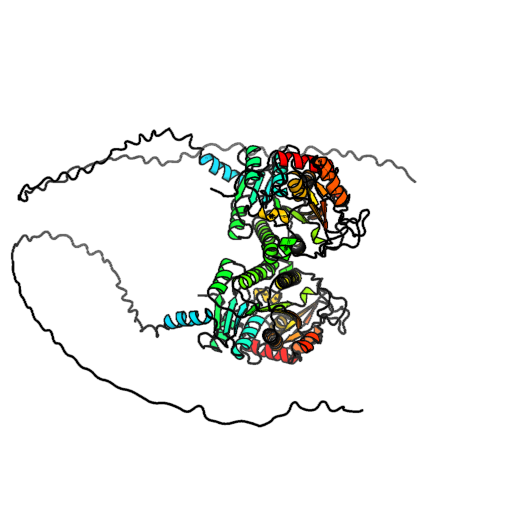O . ARG A 1 131 ? -11.883 13.742 21.812 1 98.06 131 ARG A O 1
ATOM 1067 N N . VAL A 1 132 ? -10.234 14.141 23.312 1 98.75 132 VAL A N 1
ATOM 1068 C CA . VAL A 1 132 ? -9.211 13.789 22.328 1 98.75 132 VAL A CA 1
ATOM 1069 C C . VAL A 1 132 ? -8.234 12.781 22.938 1 98.75 132 VAL A C 1
ATOM 1071 O O . VAL A 1 132 ? -7.848 12.906 24.094 1 98.75 132 VAL A O 1
ATOM 1074 N N . THR A 1 133 ? -7.957 11.727 22.25 1 98.81 133 THR A N 1
ATOM 1075 C CA . THR A 1 133 ? -6.805 10.859 22.484 1 98.81 133 THR A CA 1
ATOM 1076 C C . THR A 1 133 ? -5.734 11.078 21.422 1 98.81 133 THR A C 1
ATOM 1078 O O . THR A 1 133 ? -5.992 10.883 20.234 1 98.81 133 THR A O 1
ATOM 1081 N N . ILE A 1 134 ? -4.551 11.492 21.828 1 98.81 134 ILE A N 1
ATOM 1082 C CA . ILE A 1 134 ? -3.404 11.609 20.938 1 98.81 134 ILE A CA 1
ATOM 1083 C C . ILE A 1 134 ? -2.635 10.297 20.906 1 98.81 134 ILE A C 1
ATOM 1085 O O . ILE A 1 134 ? -2.307 9.734 21.953 1 98.81 134 ILE A O 1
ATOM 1089 N N . VAL A 1 135 ? -2.361 9.797 19.766 1 98.81 135 VAL A N 1
ATOM 1090 C CA . VAL A 1 135 ? -1.425 8.688 19.594 1 98.81 135 VAL A CA 1
ATOM 1091 C C . VAL A 1 135 ? -0.243 9.141 18.734 1 98.81 135 VAL A C 1
ATOM 1093 O O . VAL A 1 135 ? -0.429 9.68 17.641 1 98.81 135 VAL A O 1
ATOM 1096 N N . ASP A 1 136 ? 0.93 8.945 19.234 1 98.5 136 ASP A N 1
ATOM 1097 C CA . ASP A 1 136 ? 2.164 9.336 18.562 1 98.5 136 ASP A CA 1
ATOM 1098 C C . ASP A 1 136 ? 3.352 8.523 19.078 1 98.5 136 ASP A C 1
ATOM 1100 O O . ASP A 1 136 ? 3.426 8.195 20.266 1 98.5 136 ASP A O 1
ATOM 1104 N N . ASN A 1 137 ? 4.227 8.203 18.172 1 97.31 137 ASN A N 1
ATOM 1105 C CA . ASN A 1 137 ? 5.414 7.484 18.625 1 97.31 137 ASN A CA 1
ATOM 1106 C C . ASN A 1 137 ? 6.602 8.422 18.797 1 97.31 137 ASN A C 1
ATOM 1108 O O . ASN A 1 137 ? 7.727 7.973 19.016 1 97.31 137 ASN A O 1
ATOM 1112 N N . LEU A 1 138 ? 6.449 9.695 18.562 1 96.12 138 LEU A N 1
ATOM 1113 C CA . LEU A 1 138 ? 7.387 10.789 18.812 1 96.12 138 LEU A CA 1
ATOM 1114 C C . LEU A 1 138 ? 8.609 10.672 17.906 1 96.12 138 LEU A C 1
ATOM 1116 O O . LEU A 1 138 ? 9.68 11.203 18.234 1 96.12 138 LEU A O 1
ATOM 1120 N N . SER A 1 139 ? 8.461 9.906 16.812 1 93.75 139 SER A N 1
ATOM 1121 C CA . SER A 1 139 ? 9.547 9.828 15.852 1 93.75 139 SER A CA 1
ATOM 1122 C C . SER A 1 139 ? 9.812 11.18 15.195 1 93.75 139 SER A C 1
ATOM 1124 O O . SER A 1 139 ? 10.961 11.539 14.93 1 93.75 139 SER A O 1
ATOM 1126 N N . ARG A 1 140 ? 8.688 11.914 14.992 1 93.12 140 ARG A N 1
ATOM 1127 C CA . ARG A 1 140 ? 8.805 13.25 14.414 1 93.12 140 ARG A CA 1
ATOM 1128 C C . ARG A 1 140 ? 8.086 14.281 15.266 1 93.12 140 ARG A C 1
ATOM 1130 O O . ARG A 1 140 ? 8.305 15.484 15.109 1 93.12 140 ARG A O 1
ATOM 1137 N N . GLY A 1 141 ? 7.191 13.789 16.109 1 94.31 141 GLY A N 1
ATOM 1138 C CA . GLY A 1 141 ? 6.422 14.68 16.969 1 94.31 141 GLY A CA 1
ATOM 1139 C C . GLY A 1 141 ? 7.191 15.133 18.203 1 94.31 141 GLY A C 1
ATOM 1140 O O . GLY A 1 141 ? 8.32 14.703 18.422 1 94.31 141 GLY A O 1
ATOM 1141 N N . ASN A 1 142 ? 6.531 16.094 18.906 1 95.06 142 ASN A N 1
ATOM 1142 C CA . ASN A 1 142 ? 7.145 16.688 20.094 1 95.06 142 ASN A CA 1
ATOM 1143 C C . ASN A 1 142 ? 6.297 16.453 21.344 1 95.06 142 ASN A C 1
ATOM 1145 O O . ASN A 1 142 ? 5.152 16.906 21.406 1 95.06 142 ASN A O 1
ATOM 1149 N N . LEU A 1 143 ? 6.938 15.844 22.344 1 96.25 143 LEU A N 1
ATOM 1150 C CA . LEU A 1 143 ? 6.25 15.672 23.625 1 96.25 143 LEU A CA 1
ATOM 1151 C C . LEU A 1 143 ? 5.902 17.016 24.234 1 96.25 143 LEU A C 1
ATOM 1153 O O . LEU A 1 143 ? 4.906 17.141 24.953 1 96.25 143 LEU A O 1
ATOM 1157 N N . GLY A 1 144 ? 6.738 18 23.953 1 96 144 GLY A N 1
ATOM 1158 C CA . GLY A 1 144 ? 6.484 19.344 24.422 1 96 144 GLY A CA 1
ATOM 1159 C C . GLY A 1 144 ? 5.145 19.891 23.969 1 96 144 GLY A C 1
ATOM 1160 O O . GLY A 1 144 ? 4.477 20.609 24.719 1 96 144 GLY A O 1
ATOM 1161 N N . ALA A 1 145 ? 4.746 19.656 22.75 1 97.5 145 ALA A N 1
ATOM 1162 C CA . ALA A 1 145 ? 3.445 20.094 22.25 1 97.5 145 ALA A CA 1
ATOM 1163 C C . ALA A 1 145 ? 2.312 19.438 23.047 1 97.5 145 ALA A C 1
ATOM 1165 O O . ALA A 1 145 ? 1.319 20.094 23.359 1 97.5 145 ALA A O 1
ATOM 1166 N N . VAL A 1 146 ? 2.494 18.172 23.406 1 97.88 146 VAL A N 1
ATOM 1167 C CA . VAL A 1 146 ? 1.505 17.438 24.188 1 97.88 146 VAL A CA 1
ATOM 1168 C C . VAL A 1 146 ? 1.383 18.062 25.578 1 97.88 146 VAL A C 1
ATOM 1170 O O . VAL A 1 146 ? 0.274 18.266 26.078 1 97.88 146 VAL A O 1
ATOM 1173 N N . LYS A 1 147 ? 2.494 18.359 26.125 1 96.88 147 LYS A N 1
ATOM 1174 C CA . LYS A 1 147 ? 2.506 18.953 27.469 1 96.88 147 LYS A CA 1
ATOM 1175 C C . LYS A 1 147 ? 1.816 20.312 27.469 1 96.88 147 LYS A C 1
ATOM 1177 O O . LYS A 1 147 ? 1.098 20.641 28.422 1 96.88 147 LYS A O 1
ATOM 1182 N N . VAL A 1 148 ? 2.08 21.094 26.469 1 97.25 148 VAL A N 1
ATOM 1183 C CA . VAL A 1 148 ? 1.416 22.391 26.328 1 97.25 148 VAL A CA 1
ATOM 1184 C C . VAL A 1 148 ? -0.099 22.188 26.328 1 97.25 148 VAL A C 1
ATOM 1186 O O . VAL A 1 148 ? -0.825 22.891 27.031 1 97.25 148 VAL A O 1
ATOM 1189 N N . LEU A 1 149 ? -0.576 21.266 25.578 1 98.38 149 LEU A N 1
ATOM 1190 C CA . LEU A 1 149 ? -2.004 20.984 25.453 1 98.38 149 LEU A CA 1
ATOM 1191 C C . LEU A 1 149 ? -2.57 20.5 26.797 1 98.38 149 LEU A C 1
ATOM 1193 O O . LEU A 1 149 ? -3.662 20.906 27.188 1 98.38 149 LEU A O 1
ATOM 1197 N N . GLN A 1 150 ? -1.845 19.641 27.469 1 97.25 150 GLN A N 1
ATOM 1198 C CA . GLN A 1 150 ? -2.27 19.156 28.781 1 97.25 150 GLN A CA 1
ATOM 1199 C C . GLN A 1 150 ? -2.367 20.312 29.781 1 97.25 150 GLN A C 1
ATOM 1201 O O . GLN A 1 150 ? -3.242 20.312 30.656 1 97.25 150 GLN A O 1
ATOM 1206 N N . GLY A 1 151 ? -1.465 21.234 29.641 1 97.19 151 GLY A N 1
ATOM 1207 C CA . GLY A 1 151 ? -1.503 22.406 30.5 1 97.19 151 GLY A CA 1
ATOM 1208 C C . GLY A 1 151 ? -2.697 23.297 30.219 1 97.19 151 GLY A C 1
ATOM 1209 O O . GLY A 1 151 ? -3.295 23.844 31.156 1 97.19 151 GLY A O 1
ATOM 1210 N N . LEU A 1 152 ? -3.049 23.438 29 1 97.69 152 LEU A N 1
ATOM 1211 C CA . LEU A 1 152 ? -4.156 24.297 28.594 1 97.69 152 LEU A CA 1
ATOM 1212 C C . LEU A 1 152 ? -5.496 23.672 28.938 1 97.69 152 LEU A C 1
ATOM 1214 O O . LEU A 1 152 ? -6.473 24.375 29.203 1 97.69 152 LEU A O 1
ATOM 1218 N N . PHE A 1 153 ? -5.527 22.344 28.922 1 97.5 153 PHE A N 1
ATOM 1219 C CA . PHE A 1 153 ? -6.758 21.594 29.172 1 97.5 153 PHE A CA 1
ATOM 1220 C C . PHE A 1 153 ? -6.535 20.516 30.234 1 97.5 153 PHE A C 1
ATOM 1222 O O . PHE A 1 153 ? -6.594 19.328 29.922 1 97.5 153 PHE A O 1
ATOM 1229 N N . PRO A 1 154 ? -6.535 20.859 31.469 1 95.62 154 PRO A N 1
ATOM 1230 C CA . PRO A 1 154 ? -6.125 19.938 32.531 1 95.62 154 PRO A CA 1
ATOM 1231 C C . PRO A 1 154 ? -7.27 19.047 33.031 1 95.62 154 PRO A C 1
ATOM 1233 O O . PRO A 1 154 ? -7.039 18.094 33.781 1 95.62 154 PRO A O 1
ATOM 1236 N N . GLU A 1 155 ? -8.438 19.266 32.594 1 93.69 155 GLU A N 1
ATOM 1237 C CA . GLU A 1 155 ? -9.594 18.531 33.094 1 93.69 155 GLU A CA 1
ATOM 1238 C C . GLU A 1 155 ? -9.477 17.047 32.781 1 93.69 155 GLU A C 1
ATOM 1240 O O . GLU A 1 155 ? -9.164 16.672 31.641 1 93.69 155 GLU A O 1
ATOM 1245 N N . PRO A 1 156 ? -9.766 16.234 33.75 1 91.25 156 PRO A N 1
ATOM 1246 C CA . PRO A 1 156 ? -9.734 14.789 33.5 1 91.25 156 PRO A CA 1
ATOM 1247 C C . PRO A 1 156 ? -10.719 14.367 32.406 1 91.25 156 PRO A C 1
ATOM 1249 O O . PRO A 1 156 ? -11.82 14.906 32.312 1 91.25 156 PRO A O 1
ATOM 1252 N N . GLY A 1 157 ? -10.328 13.414 31.625 1 93.31 157 GLY A N 1
ATOM 1253 C CA . GLY A 1 157 ? -11.219 12.844 30.625 1 93.31 157 GLY A CA 1
ATOM 1254 C C . GLY A 1 157 ? -11.281 13.664 29.359 1 93.31 157 GLY A C 1
ATOM 1255 O O . GLY A 1 157 ? -12.031 13.328 28.438 1 93.31 157 GLY A O 1
ATOM 1256 N N . ARG A 1 158 ? -10.508 14.719 29.297 1 95.5 158 ARG A N 1
ATOM 1257 C CA . ARG A 1 158 ? -10.562 15.602 28.125 1 95.5 158 ARG A CA 1
ATOM 1258 C C . ARG A 1 158 ? -9.469 15.25 27.125 1 95.5 158 ARG A C 1
ATOM 1260 O O . ARG A 1 158 ? -9.695 15.305 25.922 1 95.5 158 ARG A O 1
ATOM 1267 N N . LEU A 1 159 ? -8.305 14.992 27.656 1 98.25 159 LEU A N 1
ATOM 1268 C CA . LEU A 1 159 ? -7.145 14.742 26.797 1 98.25 159 LEU A CA 1
ATOM 1269 C C . LEU A 1 159 ? -6.293 13.609 27.375 1 98.25 159 LEU A C 1
ATOM 1271 O O . LEU A 1 159 ? -5.984 13.594 28.562 1 98.25 159 LEU A O 1
ATOM 1275 N N . GLN A 1 160 ? -5.93 12.656 26.578 1 97.44 160 GLN A N 1
ATOM 1276 C CA . GLN A 1 160 ? -4.93 11.664 26.953 1 97.44 160 GLN A CA 1
ATOM 1277 C C . GLN A 1 160 ? -3.914 11.469 25.828 1 97.44 160 GLN A C 1
ATOM 1279 O O . GLN A 1 160 ? -4.223 11.703 24.656 1 97.44 160 GLN A O 1
ATOM 1284 N N . PHE A 1 161 ? -2.734 11.094 26.25 1 98 161 PHE A N 1
ATOM 1285 C CA . PHE A 1 161 ? -1.644 10.797 25.328 1 98 161 PHE A CA 1
ATOM 1286 C C . PHE A 1 161 ? -1.216 9.344 25.438 1 98 161 PHE A C 1
ATOM 1288 O O . PHE A 1 161 ? -0.967 8.844 26.547 1 98 161 PHE A O 1
ATOM 1295 N N . ILE A 1 162 ? -1.192 8.711 24.281 1 98.12 162 ILE A N 1
ATOM 1296 C CA . ILE A 1 162 ? -0.703 7.336 24.203 1 98.12 162 ILE A CA 1
ATOM 1297 C C . ILE A 1 162 ? 0.536 7.273 23.312 1 98.12 162 ILE A C 1
ATOM 1299 O O . ILE A 1 162 ? 0.47 7.59 22.125 1 98.12 162 ILE A O 1
ATOM 1303 N N . TYR A 1 163 ? 1.657 6.902 23.922 1 98.06 163 TYR A N 1
ATOM 1304 C CA . TYR A 1 163 ? 2.877 6.641 23.172 1 98.06 163 TYR A CA 1
ATOM 1305 C C . TYR A 1 163 ? 2.82 5.273 22.5 1 98.06 163 TYR A C 1
ATOM 1307 O O . TYR A 1 163 ? 2.936 4.242 23.172 1 98.06 163 TYR A O 1
ATOM 1315 N N . ALA A 1 164 ? 2.658 5.281 21.156 1 97.81 164 ALA A N 1
ATOM 1316 C CA . ALA A 1 164 ? 2.535 4.008 20.453 1 97.81 164 ALA A CA 1
ATOM 1317 C C . ALA A 1 164 ? 2.922 4.152 18.984 1 97.81 164 ALA A C 1
ATOM 1319 O O . ALA A 1 164 ? 2.793 5.234 18.406 1 97.81 164 ALA A O 1
ATOM 1320 N N . ASP A 1 165 ? 3.402 3.07 18.469 1 97.38 165 ASP A N 1
ATOM 1321 C CA . ASP A 1 165 ? 3.711 2.963 17.047 1 97.38 165 ASP A CA 1
ATOM 1322 C C . ASP A 1 165 ? 2.545 2.344 16.281 1 97.38 165 ASP A C 1
ATOM 1324 O O . ASP A 1 165 ? 2.127 1.223 16.562 1 97.38 165 ASP A O 1
ATOM 1328 N N . LEU A 1 166 ? 2.08 3.059 15.289 1 97.81 166 LEU A N 1
ATOM 1329 C CA . LEU A 1 166 ? 0.926 2.604 14.523 1 97.81 166 LEU A CA 1
ATOM 1330 C C . LEU A 1 166 ? 1.308 1.452 13.602 1 97.81 166 LEU A C 1
ATOM 1332 O O . LEU A 1 166 ? 0.435 0.768 13.062 1 97.81 166 LEU A O 1
ATOM 1336 N N . GLY A 1 167 ? 2.607 1.218 13.406 1 95.94 167 GLY A N 1
ATOM 1337 C CA . GLY A 1 167 ? 3.068 0.081 12.625 1 95.94 167 GLY A CA 1
ATOM 1338 C C . GLY A 1 167 ? 3.029 -1.227 13.391 1 95.94 167 GLY A C 1
ATOM 1339 O O . GLY A 1 167 ? 3.246 -2.297 12.82 1 95.94 167 GLY A O 1
ATOM 1340 N N . ASP A 1 168 ? 2.795 -1.13 14.641 1 95.31 168 ASP A N 1
ATOM 1341 C CA . ASP A 1 168 ? 2.662 -2.311 15.484 1 95.31 168 ASP A CA 1
ATOM 1342 C C . ASP A 1 168 ? 1.196 -2.707 15.648 1 95.31 168 ASP A C 1
ATOM 1344 O O . ASP A 1 168 ? 0.463 -2.086 16.422 1 95.31 168 ASP A O 1
ATOM 1348 N N . LYS A 1 169 ? 0.832 -3.789 15.047 1 95.5 169 LYS A N 1
ATOM 1349 C CA . LYS A 1 169 ? -0.557 -4.238 15.016 1 95.5 169 LYS A CA 1
ATOM 1350 C C . LYS A 1 169 ? -1.102 -4.43 16.438 1 95.5 169 LYS A C 1
ATOM 1352 O O . LYS A 1 169 ? -2.25 -4.078 16.719 1 95.5 169 LYS A O 1
ATOM 1357 N N . LYS A 1 170 ? -0.348 -4.973 17.312 1 95.56 170 LYS A N 1
ATOM 1358 C CA . LYS A 1 170 ? -0.785 -5.223 18.672 1 95.56 170 LYS A CA 1
ATOM 1359 C C . LYS A 1 170 ? -1.069 -3.912 19.406 1 95.56 170 LYS A C 1
ATOM 1361 O O . LYS A 1 170 ? -2.055 -3.807 20.141 1 95.56 170 LYS A O 1
ATOM 1366 N N . SER A 1 171 ? -0.21 -2.951 19.203 1 96.62 171 SER A N 1
ATOM 1367 C CA . SER A 1 171 ? -0.4 -1.643 19.828 1 96.62 171 SER A CA 1
ATOM 1368 C C . SER A 1 171 ? -1.673 -0.972 19.312 1 96.62 171 SER A C 1
ATOM 1370 O O . SER A 1 171 ? -2.434 -0.4 20.094 1 96.62 171 SER A O 1
ATOM 1372 N N . VAL A 1 172 ? -1.893 -1.044 18.031 1 98.12 172 VAL A N 1
ATOM 1373 C CA . VAL A 1 172 ? -3.074 -0.431 17.422 1 98.12 172 VAL A CA 1
ATOM 1374 C C . VAL A 1 172 ? -4.336 -1.091 17.984 1 98.12 172 VAL A C 1
ATOM 1376 O O . VAL A 1 172 ? -5.289 -0.406 18.359 1 98.12 172 VAL A O 1
ATOM 1379 N N . GLU A 1 173 ? -4.289 -2.398 18.078 1 97.31 173 GLU A N 1
ATOM 1380 C CA . GLU A 1 173 ? -5.43 -3.129 18.625 1 97.31 173 GLU A CA 1
ATOM 1381 C C . GLU A 1 173 ? -5.715 -2.709 20.062 1 97.31 173 GLU A C 1
ATOM 1383 O O . GLU A 1 173 ? -6.875 -2.529 20.438 1 97.31 173 GLU A O 1
ATOM 1388 N N . LYS A 1 174 ? -4.711 -2.592 20.812 1 97.81 174 LYS A N 1
ATOM 1389 C CA . LYS A 1 174 ? -4.855 -2.207 22.219 1 97.81 174 LYS A CA 1
ATOM 1390 C C . LYS A 1 174 ? -5.484 -0.822 22.344 1 97.81 174 LYS A C 1
ATOM 1392 O O . LYS A 1 174 ? -6.352 -0.603 23.188 1 97.81 174 LYS A O 1
ATOM 1397 N N . ILE A 1 175 ? -5.09 0.107 21.531 1 98.19 175 ILE A N 1
ATOM 1398 C CA . ILE A 1 175 ? -5.602 1.474 21.547 1 98.19 175 ILE A CA 1
ATOM 1399 C C . ILE A 1 175 ? -7.109 1.463 21.312 1 98.19 175 ILE A C 1
ATOM 1401 O O . ILE A 1 175 ? -7.859 2.117 22.047 1 98.19 175 ILE A O 1
ATOM 1405 N N . PHE A 1 176 ? -7.598 0.722 20.391 1 98.38 176 PHE A N 1
ATOM 1406 C CA . PHE A 1 176 ? -9.008 0.722 20.016 1 98.38 176 PHE A CA 1
ATOM 1407 C C . PHE A 1 176 ? -9.82 -0.123 20.984 1 98.38 176 PHE A C 1
ATOM 1409 O O . PHE A 1 176 ? -11.016 0.105 21.172 1 98.38 176 PHE A O 1
ATOM 1416 N N . LEU A 1 177 ? -9.117 -1.114 21.594 1 96.94 177 LEU A N 1
ATOM 1417 C CA . LEU A 1 177 ? -9.781 -1.964 22.578 1 96.94 177 LEU A CA 1
ATOM 1418 C C . LEU A 1 177 ? -10.055 -1.196 23.875 1 96.94 177 LEU A C 1
ATOM 1420 O O . LEU A 1 177 ? -11.109 -1.356 24.484 1 96.94 177 LEU A O 1
ATOM 1424 N N . GLU A 1 178 ? -9.125 -0.35 24.25 1 97.19 178 GLU A N 1
ATOM 1425 C CA . GLU A 1 178 ? -9.172 0.302 25.547 1 97.19 178 GLU A CA 1
ATOM 1426 C C . GLU A 1 178 ? -9.883 1.651 25.469 1 97.19 178 GLU A C 1
ATOM 1428 O O . GLU A 1 178 ? -10.102 2.305 26.484 1 97.19 178 GLU A O 1
ATOM 1433 N N . ASN A 1 179 ? -10.234 2.088 24.297 1 97.62 179 ASN A N 1
ATOM 1434 C CA . ASN A 1 179 ? -10.875 3.381 24.094 1 97.62 179 ASN A CA 1
ATOM 1435 C C . ASN A 1 179 ? -12.07 3.268 23.156 1 97.62 179 ASN A C 1
ATOM 1437 O O . ASN A 1 179 ? -12.086 2.43 22.25 1 97.62 179 ASN A O 1
ATOM 1441 N N . LYS A 1 180 ? -13.047 4.086 23.406 1 97.44 180 LYS A N 1
ATOM 1442 C CA . LYS A 1 180 ? -14.195 4.16 22.516 1 97.44 180 LYS A CA 1
ATOM 1443 C C . LYS A 1 180 ? -14.18 5.457 21.703 1 97.44 180 LYS A C 1
ATOM 1445 O O . LYS A 1 180 ? -14.578 6.508 22.219 1 97.44 180 LYS A O 1
ATOM 1450 N N . PHE A 1 181 ? -13.898 5.387 20.5 1 98.44 181 PHE A N 1
ATOM 1451 C CA . PHE A 1 181 ? -13.766 6.555 19.641 1 98.44 181 PHE A CA 1
ATOM 1452 C C . PHE A 1 181 ? -15.023 6.746 18.797 1 98.44 181 PHE A C 1
ATOM 1454 O O . PHE A 1 181 ? -15.641 5.77 18.359 1 98.44 181 PHE A O 1
ATOM 1461 N N . ASP A 1 182 ? -15.32 7.996 18.562 1 98.06 182 ASP A N 1
ATOM 1462 C CA . ASP A 1 182 ? -16.375 8.344 17.625 1 98.06 182 ASP A CA 1
ATOM 1463 C C . ASP A 1 182 ? -15.812 8.656 16.234 1 98.06 182 ASP A C 1
ATOM 1465 O O . ASP A 1 182 ? -16.5 8.492 15.227 1 98.06 182 ASP A O 1
ATOM 1469 N N . ALA A 1 183 ? -14.602 9.086 16.203 1 98.75 183 ALA A N 1
ATOM 1470 C CA . ALA A 1 183 ? -13.961 9.484 14.953 1 98.75 183 ALA A CA 1
ATOM 1471 C C . ALA A 1 183 ? -12.445 9.375 15.055 1 98.75 183 ALA A C 1
ATOM 1473 O O . ALA A 1 183 ? -11.891 9.367 16.156 1 98.75 183 ALA A O 1
ATOM 1474 N N . VAL A 1 184 ? -11.82 9.242 13.906 1 98.94 184 VAL A N 1
ATOM 1475 C CA . VAL A 1 184 ? -10.367 9.289 13.789 1 98.94 184 VAL A CA 1
ATOM 1476 C C . VAL A 1 184 ? -9.953 10.43 12.875 1 98.94 184 VAL A C 1
ATOM 1478 O O . VAL A 1 184 ? -10.484 10.578 11.773 1 98.94 184 VAL A O 1
ATOM 1481 N N . MET A 1 185 ? -9.117 11.273 13.336 1 98.94 185 MET A N 1
ATOM 1482 C CA . MET A 1 185 ? -8.375 12.227 12.508 1 98.94 185 MET A CA 1
ATOM 1483 C C . MET A 1 185 ? -6.934 11.766 12.32 1 98.94 185 MET A C 1
ATOM 1485 O O . MET A 1 185 ? -6.133 11.828 13.258 1 98.94 185 MET A O 1
ATOM 1489 N N . HIS A 1 186 ? -6.598 11.336 11.133 1 98.94 186 HIS A N 1
ATOM 1490 C CA . HIS A 1 186 ? -5.359 10.609 10.875 1 98.94 186 HIS A CA 1
ATOM 1491 C C . HIS A 1 186 ? -4.312 11.516 10.242 1 98.94 186 HIS A C 1
ATOM 1493 O O . HIS A 1 186 ? -4.262 11.648 9.016 1 98.94 186 HIS A O 1
ATOM 1499 N N . PHE A 1 187 ? -3.371 12.031 11.086 1 98.81 187 PHE A N 1
ATOM 1500 C CA . PHE A 1 187 ? -2.311 12.93 10.641 1 98.81 187 PHE A CA 1
ATOM 1501 C C . PHE A 1 187 ? -0.979 12.188 10.555 1 98.81 187 PHE A C 1
ATOM 1503 O O . PHE A 1 187 ? -0.029 12.68 9.945 1 98.81 187 PHE A O 1
ATOM 1510 N N . ALA A 1 188 ? -0.865 11.086 11.242 1 98.56 188 ALA A N 1
ATOM 1511 C CA . ALA A 1 188 ? 0.417 10.406 11.391 1 98.56 188 ALA A CA 1
ATOM 1512 C C . ALA A 1 188 ? 1.021 10.062 10.039 1 98.56 188 ALA A C 1
ATOM 1514 O O . ALA A 1 188 ? 0.428 9.312 9.258 1 98.56 188 ALA A O 1
ATOM 1515 N N . ALA A 1 189 ? 2.135 10.625 9.758 1 97.62 189 ALA A N 1
ATOM 1516 C CA . ALA A 1 189 ? 2.873 10.367 8.523 1 97.62 189 ALA A CA 1
ATOM 1517 C C . ALA A 1 189 ? 4.203 11.117 8.516 1 97.62 189 ALA A C 1
ATOM 1519 O O . ALA A 1 189 ? 4.289 12.25 8.992 1 97.62 189 ALA A O 1
ATOM 1520 N N . VAL A 1 190 ? 5.191 10.492 8.008 1 94.75 190 VAL A N 1
ATOM 1521 C CA . VAL A 1 190 ? 6.395 11.219 7.621 1 94.75 190 VAL A CA 1
ATOM 1522 C C . VAL A 1 190 ? 6.152 11.961 6.305 1 94.75 190 VAL A C 1
ATOM 1524 O O . VAL A 1 190 ? 5.379 11.5 5.461 1 94.75 190 VAL A O 1
ATOM 1527 N N . ALA A 1 191 ? 6.836 13.133 6.121 1 91 191 ALA A N 1
ATOM 1528 C CA . ALA A 1 191 ? 6.297 13.953 5.043 1 91 191 ALA A CA 1
ATOM 1529 C C . ALA A 1 191 ? 7.418 14.609 4.242 1 91 191 ALA A C 1
ATOM 1531 O O . ALA A 1 191 ? 7.18 15.555 3.486 1 91 191 ALA A O 1
ATOM 1532 N N . TYR A 1 192 ? 8.625 14.18 4.273 1 89.38 192 TYR A N 1
ATOM 1533 C CA . TYR A 1 192 ? 9.711 14.82 3.547 1 89.38 192 TYR A CA 1
ATOM 1534 C C . TYR A 1 192 ? 9.984 14.109 2.229 1 89.38 192 TYR A C 1
ATOM 1536 O O . TYR A 1 192 ? 10.492 12.984 2.217 1 89.38 192 TYR A O 1
ATOM 1544 N N . VAL A 1 193 ? 9.758 14.781 1.163 1 88 193 VAL A N 1
ATOM 1545 C CA . VAL A 1 193 ? 9.859 14.219 -0.179 1 88 193 VAL A CA 1
ATOM 1546 C C . VAL A 1 193 ? 11.273 13.695 -0.416 1 88 193 VAL A C 1
ATOM 1548 O O . VAL A 1 193 ? 11.461 12.586 -0.916 1 88 193 VAL A O 1
ATOM 1551 N N . GLY A 1 194 ? 12.289 14.555 -0.081 1 86.69 194 GLY A N 1
ATOM 1552 C CA . GLY A 1 194 ? 13.672 14.141 -0.262 1 86.69 194 GLY A CA 1
ATOM 1553 C C . GLY A 1 194 ? 13.992 12.828 0.434 1 86.69 194 GLY A C 1
ATOM 1554 O O . GLY A 1 194 ? 14.586 11.93 -0.168 1 86.69 194 GLY A O 1
ATOM 1555 N N . GLU A 1 195 ? 13.555 12.734 1.654 1 91.06 195 GLU A N 1
ATOM 1556 C CA . GLU A 1 195 ? 13.789 11.516 2.424 1 91.06 195 GLU A CA 1
ATOM 1557 C C . GLU A 1 195 ? 13.039 10.328 1.823 1 91.06 195 GLU A C 1
ATOM 1559 O O . GLU A 1 195 ? 13.547 9.211 1.816 1 91.06 195 GLU A O 1
ATOM 1564 N N . SER A 1 196 ? 11.875 10.578 1.312 1 94.19 196 SER A N 1
ATOM 1565 C CA . SER A 1 196 ? 11.062 9.508 0.749 1 94.19 196 SER A CA 1
ATOM 1566 C C . SER A 1 196 ? 11.734 8.875 -0.463 1 94.19 196 SER A C 1
ATOM 1568 O O . SER A 1 196 ? 11.578 7.684 -0.718 1 94.19 196 SER A O 1
ATOM 1570 N N . THR A 1 197 ? 12.453 9.648 -1.224 1 92 197 THR A N 1
ATOM 1571 C CA . THR A 1 197 ? 13.148 9.156 -2.408 1 92 197 THR A CA 1
ATOM 1572 C C . THR A 1 197 ? 14.367 8.328 -2.014 1 92 197 THR A C 1
ATOM 1574 O O . THR A 1 197 ? 14.703 7.348 -2.68 1 92 197 THR A O 1
ATOM 1577 N N . MET A 1 198 ? 14.984 8.727 -0.911 1 92.94 198 MET A N 1
ATOM 1578 C CA . MET A 1 198 ? 16.172 8.023 -0.449 1 92.94 198 MET A CA 1
ATOM 1579 C C . MET A 1 198 ? 15.812 6.754 0.31 1 92.94 198 MET A C 1
ATOM 1581 O O . MET A 1 198 ? 16.547 5.773 0.282 1 92.94 198 MET A O 1
ATOM 1585 N N . ASP A 1 199 ? 14.727 6.793 0.985 1 95.88 199 ASP A N 1
ATOM 1586 C CA . ASP A 1 199 ? 14.266 5.676 1.805 1 95.88 199 ASP A CA 1
ATOM 1587 C C . ASP A 1 199 ? 12.789 5.383 1.55 1 95.88 199 ASP A C 1
ATOM 1589 O O . ASP A 1 199 ? 11.961 5.5 2.455 1 95.88 199 ASP A O 1
ATOM 1593 N N . PRO A 1 200 ? 12.469 4.84 0.389 1 97.94 200 PRO A N 1
ATOM 1594 C CA . PRO A 1 200 ? 11.062 4.68 0.021 1 97.94 200 PRO A CA 1
ATOM 1595 C C . PRO A 1 200 ? 10.328 3.686 0.92 1 97.94 200 PRO A C 1
ATOM 1597 O O . PRO A 1 200 ? 9.156 3.896 1.251 1 97.94 200 PRO A O 1
ATOM 1600 N N . LEU A 1 201 ? 10.953 2.574 1.33 1 98.5 201 LEU A N 1
ATOM 1601 C CA . LEU A 1 201 ? 10.273 1.556 2.123 1 98.5 201 LEU A CA 1
ATOM 1602 C C . LEU A 1 201 ? 9.766 2.137 3.438 1 98.5 201 LEU A C 1
ATOM 1604 O O . LEU A 1 201 ? 8.68 1.787 3.898 1 98.5 201 LEU A O 1
ATOM 1608 N N . LYS A 1 202 ? 10.555 3.043 4.023 1 97.69 202 LYS A N 1
ATOM 1609 C CA . LYS A 1 202 ? 10.156 3.709 5.258 1 97.69 202 LYS A CA 1
ATOM 1610 C C . LYS A 1 202 ? 8.844 4.465 5.078 1 97.69 202 LYS A C 1
ATOM 1612 O O . LYS A 1 202 ? 7.988 4.453 5.961 1 97.69 202 LYS A O 1
ATOM 1617 N N . TYR A 1 203 ? 8.68 5.078 3.979 1 97.88 203 TYR A N 1
ATOM 1618 C CA . TYR A 1 203 ? 7.516 5.914 3.723 1 97.88 203 TYR A CA 1
ATOM 1619 C C . TYR A 1 203 ? 6.285 5.062 3.432 1 97.88 203 TYR A C 1
ATOM 1621 O O . TYR A 1 203 ? 5.195 5.344 3.934 1 97.88 203 TYR A O 1
ATOM 1629 N N . TYR A 1 204 ? 6.457 4.016 2.621 1 98.75 204 TYR A N 1
ATOM 1630 C CA . TYR A 1 204 ? 5.336 3.115 2.377 1 98.75 204 TYR A CA 1
ATOM 1631 C C . TYR A 1 204 ? 4.895 2.432 3.666 1 98.75 204 TYR A C 1
ATOM 1633 O O . TYR A 1 204 ? 3.701 2.201 3.875 1 98.75 204 TYR A O 1
ATOM 1641 N N . HIS A 1 205 ? 5.832 2.105 4.527 1 98.25 205 HIS A N 1
ATOM 1642 C CA . HIS A 1 205 ? 5.516 1.505 5.816 1 98.25 205 HIS A CA 1
ATOM 1643 C C . HIS A 1 205 ? 4.773 2.49 6.715 1 98.25 205 HIS A C 1
ATOM 1645 O O . HIS A 1 205 ? 3.688 2.186 7.215 1 98.25 205 HIS A O 1
ATOM 1651 N N . ASN A 1 206 ? 5.332 3.65 6.875 1 98.25 206 ASN A N 1
ATOM 1652 C CA . ASN A 1 206 ? 4.836 4.645 7.82 1 98.25 206 ASN A CA 1
ATOM 1653 C C . ASN A 1 206 ? 3.486 5.211 7.383 1 98.25 206 ASN A C 1
ATOM 1655 O O . ASN A 1 206 ? 2.635 5.516 8.219 1 98.25 206 ASN A O 1
ATOM 1659 N N . ILE A 1 207 ? 3.27 5.312 6.094 1 98.56 207 ILE A N 1
ATOM 1660 C CA . ILE A 1 207 ? 2.072 5.984 5.598 1 98.56 207 ILE A CA 1
ATOM 1661 C C . ILE A 1 207 ? 1.039 4.945 5.168 1 98.56 207 ILE A C 1
ATOM 1663 O O . ILE A 1 207 ? 0.001 4.789 5.816 1 98.56 207 ILE A O 1
ATOM 1667 N N . THR A 1 208 ? 1.396 4.145 4.188 1 98.75 208 THR A N 1
ATOM 1668 C CA . THR A 1 208 ? 0.433 3.242 3.564 1 98.75 208 THR A CA 1
ATOM 1669 C C . THR A 1 208 ? 0.071 2.102 4.512 1 98.75 208 THR A C 1
ATOM 1671 O O . THR A 1 208 ? -1.104 1.896 4.824 1 98.75 208 THR A O 1
ATOM 1674 N N . SER A 1 209 ? 1.094 1.42 4.969 1 98.56 209 SER A N 1
ATOM 1675 C CA . SER A 1 209 ? 0.85 0.258 5.816 1 98.56 209 SER A CA 1
ATOM 1676 C C . SER A 1 209 ? 0.205 0.664 7.137 1 98.56 209 SER A C 1
ATOM 1678 O O . SER A 1 209 ? -0.714 -0.004 7.617 1 98.56 209 SER A O 1
ATOM 1680 N N . ASN A 1 210 ? 0.703 1.733 7.746 1 98.5 210 ASN A N 1
ATOM 1681 C CA . ASN A 1 210 ? 0.123 2.189 9.008 1 98.5 210 ASN A CA 1
ATOM 1682 C C . ASN A 1 210 ? -1.343 2.576 8.836 1 98.5 210 ASN A C 1
ATOM 1684 O O . ASN A 1 210 ? -2.168 2.289 9.711 1 98.5 210 ASN A O 1
ATOM 1688 N N . THR A 1 211 ? -1.663 3.277 7.742 1 98.81 211 THR A N 1
ATOM 1689 C CA . THR A 1 211 ? -3.047 3.656 7.488 1 98.81 211 THR A CA 1
ATOM 1690 C C . THR A 1 211 ? -3.936 2.422 7.371 1 98.81 211 THR A C 1
ATOM 1692 O O . THR A 1 211 ? -5.047 2.396 7.902 1 98.81 211 THR A O 1
ATOM 1695 N N . LEU A 1 212 ? -3.447 1.408 6.695 1 98.69 212 LEU A N 1
ATOM 1696 C CA . LEU A 1 212 ? -4.184 0.156 6.555 1 98.69 212 LEU A CA 1
ATOM 1697 C C . LEU A 1 212 ? -4.508 -0.438 7.922 1 98.69 212 LEU A C 1
ATOM 1699 O O . LEU A 1 212 ? -5.633 -0.876 8.164 1 98.69 212 LEU A O 1
ATOM 1703 N N . LEU A 1 213 ? -3.557 -0.444 8.852 1 98.25 213 LEU A N 1
ATOM 1704 C CA . LEU A 1 213 ? -3.756 -0.999 10.18 1 98.25 213 LEU A CA 1
ATOM 1705 C C . LEU A 1 213 ? -4.805 -0.199 10.953 1 98.25 213 LEU A C 1
ATOM 1707 O O . LEU A 1 213 ? -5.625 -0.773 11.672 1 98.25 213 LEU A O 1
ATOM 1711 N N . VAL A 1 214 ? -4.754 1.094 10.789 1 98.81 214 VAL A N 1
ATOM 1712 C CA . VAL A 1 214 ? -5.738 1.949 11.438 1 98.81 214 VAL A CA 1
ATOM 1713 C C . VAL A 1 214 ? -7.133 1.633 10.906 1 98.81 214 VAL A C 1
ATOM 1715 O O . VAL A 1 214 ? -8.086 1.51 11.68 1 98.81 214 VAL A O 1
ATOM 1718 N N . LEU A 1 215 ? -7.273 1.498 9.609 1 98.75 215 LEU A N 1
ATOM 1719 C CA . LEU A 1 215 ? -8.555 1.2 8.992 1 98.75 215 LEU A CA 1
ATOM 1720 C C . LEU A 1 215 ? -9.094 -0.146 9.461 1 98.75 215 LEU A C 1
ATOM 1722 O O . LEU A 1 215 ? -10.289 -0.284 9.734 1 98.75 215 LEU A O 1
ATOM 1726 N N . GLU A 1 216 ? -8.203 -1.128 9.508 1 98.44 216 GLU A N 1
ATOM 1727 C CA . GLU A 1 216 ? -8.609 -2.441 10 1 98.44 216 GLU A CA 1
ATOM 1728 C C . GLU A 1 216 ? -9.141 -2.357 11.43 1 98.44 216 GLU A C 1
ATOM 1730 O O . GLU A 1 216 ? -10.141 -2.998 11.758 1 98.44 216 GLU A O 1
ATOM 1735 N N . ALA A 1 217 ? -8.453 -1.593 12.273 1 98.56 217 ALA A N 1
ATOM 1736 C CA . ALA A 1 217 ? -8.891 -1.415 13.656 1 98.56 217 ALA A CA 1
ATOM 1737 C C . ALA A 1 217 ? -10.227 -0.684 13.719 1 98.56 217 ALA A C 1
ATOM 1739 O O . ALA A 1 217 ? -11.102 -1.043 14.516 1 98.56 217 ALA A O 1
ATOM 1740 N N . MET A 1 218 ? -10.398 0.344 12.938 1 98.62 218 MET A N 1
ATOM 1741 C CA . MET A 1 218 ? -11.664 1.067 12.891 1 98.62 218 MET A CA 1
ATOM 1742 C C . MET A 1 218 ? -12.812 0.135 12.5 1 98.62 218 MET A C 1
ATOM 1744 O O . MET A 1 218 ? -13.883 0.169 13.117 1 98.62 218 MET A O 1
ATOM 1748 N N . ALA A 1 219 ? -12.578 -0.648 11.453 1 98.06 219 ALA A N 1
ATOM 1749 C CA . ALA A 1 219 ? -13.586 -1.604 11 1 98.06 219 ALA A CA 1
ATOM 1750 C C . ALA A 1 219 ? -13.945 -2.586 12.109 1 98.06 219 ALA A C 1
ATOM 1752 O O . ALA A 1 219 ? -15.125 -2.846 12.352 1 98.06 219 ALA A O 1
ATOM 1753 N N . LYS A 1 220 ? -12.953 -3.098 12.773 1 97.69 220 LYS A N 1
ATOM 1754 C CA . LYS A 1 220 ? -13.125 -4.113 13.812 1 97.69 220 LYS A CA 1
ATOM 1755 C C . LYS A 1 220 ? -13.867 -3.549 15.016 1 97.69 220 LYS A C 1
ATOM 1757 O O . LYS A 1 220 ? -14.664 -4.25 15.648 1 97.69 220 LYS A O 1
ATOM 1762 N N . HIS A 1 221 ? -13.648 -2.271 15.367 1 97.56 221 HIS A N 1
ATOM 1763 C CA . HIS A 1 221 ? -14.18 -1.696 16.594 1 97.56 221 HIS A CA 1
ATOM 1764 C C . HIS A 1 221 ? -15.312 -0.717 16.312 1 97.56 221 HIS A C 1
ATOM 1766 O O . HIS A 1 221 ? -15.703 0.059 17.188 1 97.56 221 HIS A O 1
ATOM 1772 N N . ASP A 1 222 ? -15.758 -0.697 15.07 1 96.38 222 ASP A N 1
ATOM 1773 C CA . ASP A 1 222 ? -16.953 0.016 14.633 1 96.38 222 ASP A CA 1
ATOM 1774 C C . ASP A 1 222 ? -16.797 1.521 14.828 1 96.38 222 ASP A C 1
ATOM 1776 O O . ASP A 1 222 ? -17.672 2.172 15.391 1 96.38 222 ASP A O 1
ATOM 1780 N N . VAL A 1 223 ? -15.648 2.043 14.594 1 98.12 223 VAL A N 1
ATOM 1781 C CA . VAL A 1 223 ? -15.445 3.482 14.484 1 98.12 223 VAL A CA 1
ATOM 1782 C C . VAL A 1 223 ? -15.711 3.932 13.047 1 98.12 223 VAL A C 1
ATOM 1784 O O . VAL A 1 223 ? -14.953 3.584 12.133 1 98.12 223 VAL A O 1
ATOM 1787 N N . LYS A 1 224 ? -16.625 4.805 12.797 1 97.31 224 LYS A N 1
ATOM 1788 C CA . LYS A 1 224 ? -17.203 4.891 11.453 1 97.31 224 LYS A CA 1
ATOM 1789 C C . LYS A 1 224 ? -16.922 6.246 10.82 1 97.31 224 LYS A C 1
ATOM 1791 O O . LYS A 1 224 ? -17.438 6.555 9.742 1 97.31 224 LYS A O 1
ATOM 1796 N N . THR A 1 225 ? -16.141 7.086 11.461 1 98.81 225 THR A N 1
ATOM 1797 C CA . THR A 1 225 ? -15.812 8.391 10.883 1 98.81 225 THR A CA 1
ATOM 1798 C C . THR A 1 225 ? -14.305 8.57 10.766 1 98.81 225 THR A C 1
ATOM 1800 O O . THR A 1 225 ? -13.578 8.406 11.75 1 98.81 225 THR A O 1
ATOM 1803 N N . LEU A 1 226 ? -13.859 8.859 9.57 1 98.94 226 LEU A N 1
ATOM 1804 C CA . LEU A 1 226 ? -12.438 9.078 9.305 1 98.94 226 LEU A CA 1
ATOM 1805 C C . LEU A 1 226 ? -12.219 10.406 8.586 1 98.94 226 LEU A C 1
ATOM 1807 O O . LEU A 1 226 ? -12.82 10.656 7.539 1 98.94 226 LEU A O 1
ATOM 1811 N N . ILE A 1 227 ? -11.453 11.281 9.148 1 98.94 227 ILE A N 1
ATOM 1812 C CA . ILE A 1 227 ? -10.883 12.445 8.477 1 98.94 227 ILE A CA 1
ATOM 1813 C C . ILE A 1 227 ? -9.422 12.18 8.133 1 98.94 227 ILE A C 1
ATOM 1815 O O . ILE A 1 227 ? -8.57 12.109 9.031 1 98.94 227 ILE A O 1
ATOM 1819 N N . TYR A 1 228 ? -9.125 12.047 6.895 1 98.94 228 TYR A N 1
ATOM 1820 C CA . TYR A 1 228 ? -7.781 11.688 6.445 1 98.94 228 TYR A CA 1
ATOM 1821 C C . TYR A 1 228 ? -7.02 12.906 5.949 1 98.94 228 TYR A C 1
ATOM 1823 O O . TYR A 1 228 ? -7.504 13.641 5.082 1 98.94 228 TYR A O 1
ATOM 1831 N N . SER A 1 229 ? -5.855 13.102 6.527 1 98.75 229 SER A N 1
ATOM 1832 C CA . SER A 1 229 ? -4.949 14.172 6.109 1 98.75 229 SER A CA 1
ATOM 1833 C C . SER A 1 229 ? -4.105 13.734 4.918 1 98.75 229 SER A C 1
ATOM 1835 O O . SER A 1 229 ? -3.086 13.062 5.086 1 98.75 229 SER A O 1
ATOM 1837 N N . SER A 1 230 ? -4.449 14.172 3.781 1 98.62 230 SER A N 1
ATOM 1838 C CA . SER A 1 230 ? -3.715 13.859 2.561 1 98.62 230 SER A CA 1
ATOM 1839 C C . SER A 1 230 ? -2.916 15.062 2.07 1 98.62 230 SER A C 1
ATOM 1841 O O . SER A 1 230 ? -2.486 15.898 2.869 1 98.62 230 SER A O 1
ATOM 1843 N N . THR A 1 231 ? -2.529 15.07 0.812 1 98 231 THR A N 1
ATOM 1844 C CA . THR A 1 231 ? -1.59 16.078 0.327 1 98 231 THR A CA 1
ATOM 1845 C C . THR A 1 231 ? -1.798 16.344 -1.162 1 98 231 THR A C 1
ATOM 1847 O O . THR A 1 231 ? -2.279 15.469 -1.889 1 98 231 THR A O 1
ATOM 1850 N N . CYS A 1 232 ? -1.361 17.5 -1.561 1 96.44 232 CYS A N 1
ATOM 1851 C CA . CYS A 1 232 ? -1.389 17.844 -2.98 1 96.44 232 CYS A CA 1
ATOM 1852 C C . CYS A 1 232 ? -0.326 17.062 -3.744 1 96.44 232 CYS A C 1
ATOM 1854 O O . CYS A 1 232 ? -0.366 16.984 -4.973 1 96.44 232 CYS A O 1
ATOM 1856 N N . ALA A 1 233 ? 0.648 16.453 -3.025 1 94.31 233 ALA A N 1
ATOM 1857 C CA . ALA A 1 233 ? 1.702 15.664 -3.664 1 94.31 233 ALA A CA 1
ATOM 1858 C C . ALA A 1 233 ? 1.115 14.492 -4.445 1 94.31 233 ALA A C 1
ATOM 1860 O O . ALA A 1 233 ? 1.78 13.922 -5.312 1 94.31 233 ALA A O 1
ATOM 1861 N N . THR A 1 234 ? -0.153 14.102 -4.168 1 97.44 234 THR A N 1
ATOM 1862 C CA . THR A 1 234 ? -0.78 12.977 -4.863 1 97.44 234 THR A CA 1
ATOM 1863 C C . THR A 1 234 ? -1.072 13.336 -6.316 1 97.44 234 THR A C 1
ATOM 1865 O O . THR A 1 234 ? -1.263 12.453 -7.152 1 97.44 234 THR A O 1
ATOM 1868 N N . TYR A 1 235 ? -1.1 14.672 -6.633 1 95.94 235 TYR A N 1
ATOM 1869 C CA . TYR A 1 235 ? -1.432 15.109 -7.984 1 95.94 235 TYR A CA 1
ATOM 1870 C C . TYR A 1 235 ? -0.224 15 -8.906 1 95.94 235 TYR A C 1
ATOM 1872 O O . TYR A 1 235 ? -0.374 14.898 -10.125 1 95.94 235 TYR A O 1
ATOM 1880 N N . GLY A 1 236 ? 0.937 15.031 -8.367 1 91.75 236 GLY A N 1
ATOM 1881 C CA . GLY A 1 236 ? 2.135 15.031 -9.195 1 91.75 236 GLY A CA 1
ATOM 1882 C C . GLY A 1 236 ? 2.355 16.344 -9.93 1 91.75 236 GLY A C 1
ATOM 1883 O O . GLY A 1 236 ? 2.332 17.406 -9.32 1 91.75 236 GLY A O 1
ATOM 1884 N N . GLU A 1 237 ? 2.557 16.234 -11.242 1 86.38 237 GLU A N 1
ATOM 1885 C CA . GLU A 1 237 ? 2.789 17.406 -12.078 1 86.38 237 GLU A CA 1
ATOM 1886 C C . GLU A 1 237 ? 1.585 17.688 -12.969 1 86.38 237 GLU A C 1
ATOM 1888 O O . GLU A 1 237 ? 1.603 17.391 -14.164 1 86.38 237 GLU A O 1
ATOM 1893 N N . PRO A 1 238 ? 0.658 18.312 -12.398 1 88.44 238 PRO A N 1
ATOM 1894 C CA . PRO A 1 238 ? -0.522 18.594 -13.219 1 88.44 238 PRO A CA 1
ATOM 1895 C C . PRO A 1 238 ? -0.232 19.562 -14.359 1 88.44 238 PRO A C 1
ATOM 1897 O O . PRO A 1 238 ? 0.608 20.453 -14.219 1 88.44 238 PRO A O 1
ATOM 1900 N N . GLU A 1 239 ? -1.001 19.5 -15.422 1 85.56 239 GLU A N 1
ATOM 1901 C CA . GLU A 1 239 ? -0.827 20.328 -16.609 1 85.56 239 GLU A CA 1
ATOM 1902 C C . GLU A 1 239 ? -1.605 21.641 -16.484 1 85.56 239 GLU A C 1
ATOM 1904 O O . GLU A 1 239 ? -1.257 22.641 -17.109 1 85.56 239 GLU A O 1
ATOM 1909 N N . LYS A 1 240 ? -2.594 21.594 -15.672 1 90.81 240 LYS A N 1
ATOM 1910 C CA . LYS A 1 240 ? -3.492 22.734 -15.594 1 90.81 240 LYS A CA 1
ATOM 1911 C C . LYS A 1 240 ? -3.592 23.25 -14.156 1 90.81 240 LYS A C 1
ATOM 1913 O O . LYS A 1 240 ? -3.623 22.469 -13.211 1 90.81 240 LYS A O 1
ATOM 1918 N N . MET A 1 241 ? -3.561 24.609 -13.984 1 91.94 241 MET A N 1
ATOM 1919 C CA . MET A 1 241 ? -3.803 25.297 -12.727 1 91.94 241 MET A CA 1
ATOM 1920 C C . MET A 1 241 ? -5.078 26.141 -12.805 1 91.94 241 MET A C 1
ATOM 1922 O O . MET A 1 241 ? -5.441 26.625 -13.875 1 91.94 241 MET A O 1
ATOM 1926 N N . PRO A 1 242 ? -5.766 26.391 -11.781 1 96.44 242 PRO A N 1
ATOM 1927 C CA . PRO A 1 242 ? -5.551 25.812 -10.453 1 96.44 242 PRO A CA 1
ATOM 1928 C C . PRO A 1 242 ? -5.91 24.328 -10.406 1 96.44 242 PRO A C 1
ATOM 1930 O O . PRO A 1 242 ? -6.66 23.828 -11.25 1 96.44 242 PRO A O 1
ATOM 1933 N N . ILE A 1 243 ? -5.387 23.625 -9.398 1 97.5 243 ILE A N 1
ATOM 1934 C CA . ILE A 1 243 ? -5.656 22.203 -9.219 1 97.5 243 ILE A CA 1
ATOM 1935 C C . ILE A 1 243 ? -7.031 22.016 -8.586 1 97.5 243 ILE A C 1
ATOM 1937 O O . ILE A 1 243 ? -7.324 22.578 -7.531 1 97.5 243 ILE A O 1
ATOM 1941 N N . THR A 1 244 ? -7.871 21.281 -9.211 1 98.19 244 THR A N 1
ATOM 1942 C CA . THR A 1 244 ? -9.164 20.891 -8.656 1 98.19 244 THR A CA 1
ATOM 1943 C C . THR A 1 244 ? -9.133 19.453 -8.156 1 98.19 244 THR A C 1
ATOM 1945 O O . THR A 1 244 ? -8.156 18.734 -8.375 1 98.19 244 THR A O 1
ATOM 1948 N N . GLU A 1 245 ? -10.18 19.016 -7.465 1 98.38 245 GLU A N 1
ATOM 1949 C CA . GLU A 1 245 ? -10.242 17.656 -6.934 1 98.38 245 GLU A CA 1
ATOM 1950 C C . GLU A 1 245 ? -10.383 16.625 -8.055 1 98.38 245 GLU A C 1
ATOM 1952 O O . GLU A 1 245 ? -10.172 15.438 -7.84 1 98.38 245 GLU A O 1
ATOM 1957 N N . GLU A 1 246 ? -10.703 17.062 -9.273 1 97.25 246 GLU A N 1
ATOM 1958 C CA . GLU A 1 246 ? -10.852 16.188 -10.422 1 97.25 246 GLU A CA 1
ATOM 1959 C C . GLU A 1 246 ? -9.531 16.016 -11.164 1 97.25 246 GLU A C 1
ATOM 1961 O O . GLU A 1 246 ? -9.398 15.125 -12.008 1 97.25 246 GLU A O 1
ATOM 1966 N N . THR A 1 247 ? -8.586 16.891 -10.805 1 97.38 247 THR A N 1
ATOM 1967 C CA . THR A 1 247 ? -7.273 16.75 -11.414 1 97.38 247 THR A CA 1
ATOM 1968 C C . THR A 1 247 ? -6.738 15.328 -11.195 1 97.38 247 THR A C 1
ATOM 1970 O O . THR A 1 247 ? -6.812 14.797 -10.086 1 97.38 247 THR A O 1
ATOM 1973 N N . GLN A 1 248 ? -6.207 14.75 -12.273 1 95.88 248 GLN A N 1
ATOM 1974 C CA . GLN A 1 248 ? -5.695 13.391 -12.195 1 95.88 248 GLN A CA 1
ATOM 1975 C C . GLN A 1 248 ? -4.527 13.305 -11.211 1 95.88 248 GLN A C 1
ATOM 1977 O O . GLN A 1 248 ? -3.654 14.172 -11.195 1 95.88 248 GLN A O 1
ATOM 1982 N N . GLN A 1 249 ? -4.5 12.266 -10.453 1 96.81 249 GLN A N 1
ATOM 1983 C CA . GLN A 1 249 ? -3.426 12.031 -9.5 1 96.81 249 GLN A CA 1
ATOM 1984 C C . GLN A 1 249 ? -2.338 11.148 -10.102 1 96.81 249 GLN A C 1
ATOM 1986 O O . GLN A 1 249 ? -2.57 9.969 -10.391 1 96.81 249 GLN A O 1
ATOM 1991 N N . VAL A 1 250 ? -1.187 11.703 -10.258 1 94.25 250 VAL A N 1
ATOM 1992 C CA . VAL A 1 250 ? -0.033 10.984 -10.797 1 94.25 250 VAL A CA 1
ATOM 1993 C C . VAL A 1 250 ? 1.215 11.344 -9.992 1 94.25 250 VAL A C 1
ATOM 1995 O O . VAL A 1 250 ? 2.117 12.016 -10.5 1 94.25 250 VAL A O 1
ATOM 1998 N N . PRO A 1 251 ? 1.251 10.836 -8.789 1 95 251 PRO A N 1
ATOM 1999 C CA . PRO A 1 251 ? 2.381 11.203 -7.934 1 95 251 PRO A CA 1
ATOM 2000 C C . PRO A 1 251 ? 3.727 10.773 -8.516 1 95 251 PRO A C 1
ATOM 2002 O O . PRO A 1 251 ? 3.824 9.719 -9.141 1 95 251 PRO A O 1
ATOM 2005 N N . ILE A 1 252 ? 4.809 11.484 -8.195 1 90.62 252 ILE A N 1
ATOM 2006 C CA . ILE A 1 252 ? 6.078 11.25 -8.875 1 90.62 252 ILE A CA 1
ATOM 2007 C C . ILE A 1 252 ? 7.152 10.891 -7.855 1 90.62 252 ILE A C 1
ATOM 2009 O O . ILE A 1 252 ? 8.328 10.773 -8.203 1 90.62 252 ILE A O 1
ATOM 2013 N N . ASN A 1 253 ? 6.871 10.883 -6.613 1 92.19 253 ASN A N 1
ATOM 2014 C CA . ASN A 1 253 ? 7.797 10.477 -5.559 1 92.19 253 ASN A CA 1
ATOM 2015 C C . ASN A 1 253 ? 7.129 9.539 -4.562 1 92.19 253 ASN A C 1
ATOM 2017 O O . ASN A 1 253 ? 5.902 9.453 -4.504 1 92.19 253 ASN A O 1
ATOM 2021 N N . PRO A 1 254 ? 7.918 8.812 -3.76 1 96.81 254 PRO A N 1
ATOM 2022 C CA . PRO A 1 254 ? 7.352 7.809 -2.861 1 96.81 254 PRO A CA 1
ATOM 2023 C C . PRO A 1 254 ? 6.418 8.414 -1.813 1 96.81 254 PRO A C 1
ATOM 2025 O O . PRO A 1 254 ? 5.449 7.77 -1.402 1 96.81 254 PRO A O 1
ATOM 2028 N N . TYR A 1 255 ? 6.637 9.68 -1.351 1 96.12 255 TYR A N 1
ATOM 2029 C CA . TYR A 1 255 ? 5.727 10.32 -0.411 1 96.12 255 TYR A CA 1
ATOM 2030 C C . TYR A 1 255 ? 4.332 10.469 -1.015 1 96.12 255 TYR A C 1
ATOM 2032 O O . TYR A 1 255 ? 3.346 10.023 -0.425 1 96.12 255 TYR A O 1
ATOM 2040 N N . GLY A 1 256 ? 4.305 11.094 -2.188 1 97.12 256 GLY A N 1
ATOM 2041 C CA . GLY A 1 256 ? 3.033 11.25 -2.873 1 97.12 256 GLY A CA 1
ATOM 2042 C C . GLY A 1 256 ? 2.352 9.938 -3.186 1 97.12 256 GLY A C 1
ATOM 2043 O O . GLY A 1 256 ? 1.134 9.805 -3.041 1 97.12 256 GLY A O 1
ATOM 2044 N N . LYS A 1 257 ? 3.127 8.945 -3.623 1 98 257 LYS A N 1
ATOM 2045 C CA . LYS A 1 257 ? 2.584 7.625 -3.934 1 98 257 LYS A CA 1
ATOM 2046 C C . LYS A 1 257 ? 2.006 6.961 -2.688 1 98 257 LYS A C 1
ATOM 2048 O O . LYS A 1 257 ? 0.928 6.367 -2.738 1 98 257 LYS A O 1
ATOM 2053 N N . ALA A 1 258 ? 2.775 7.035 -1.591 1 98.69 258 ALA A N 1
ATOM 2054 C CA . ALA A 1 258 ? 2.334 6.414 -0.344 1 98.69 258 ALA A CA 1
ATOM 2055 C C . ALA A 1 258 ? 1.005 7.004 0.121 1 98.69 258 ALA A C 1
ATOM 2057 O O . ALA A 1 258 ? 0.115 6.27 0.56 1 98.69 258 ALA A O 1
ATOM 2058 N N . LYS A 1 259 ? 0.872 8.297 0.036 1 98.81 259 LYS A N 1
ATOM 2059 C CA . LYS A 1 259 ? -0.369 8.961 0.421 1 98.81 259 LYS A CA 1
ATOM 2060 C C . LYS A 1 259 ? -1.503 8.609 -0.538 1 98.81 259 LYS A C 1
ATOM 2062 O O . LYS A 1 259 ? -2.645 8.414 -0.114 1 98.81 259 LYS A O 1
ATOM 2067 N N . LYS A 1 260 ? -1.199 8.586 -1.814 1 98.69 260 LYS A N 1
ATOM 2068 C CA . LYS A 1 260 ? -2.215 8.195 -2.787 1 98.69 260 LYS A CA 1
ATOM 2069 C C . LYS A 1 260 ? -2.684 6.762 -2.545 1 98.69 260 LYS A C 1
ATOM 2071 O O . LYS A 1 260 ? -3.879 6.473 -2.637 1 98.69 260 LYS A O 1
ATOM 2076 N N . MET A 1 261 ? -1.742 5.84 -2.277 1 98.81 261 MET A N 1
ATOM 2077 C CA . MET A 1 261 ? -2.104 4.465 -1.947 1 98.81 261 MET A CA 1
ATOM 2078 C C . MET A 1 261 ? -3.051 4.422 -0.753 1 98.81 261 MET A C 1
ATOM 2080 O O . MET A 1 261 ? -4.031 3.676 -0.761 1 98.81 261 MET A O 1
ATOM 2084 N N . ALA A 1 262 ? -2.752 5.203 0.244 1 98.88 262 ALA A N 1
ATOM 2085 C CA . ALA A 1 262 ? -3.631 5.27 1.409 1 98.88 262 ALA A CA 1
ATOM 2086 C C . ALA A 1 262 ? -5.031 5.734 1.014 1 98.88 262 ALA A C 1
ATOM 2088 O O . ALA A 1 262 ? -6.027 5.172 1.467 1 98.88 262 ALA A O 1
ATOM 2089 N N . GLU A 1 263 ? -5.145 6.773 0.165 1 98.81 263 GLU A N 1
ATOM 2090 C CA . GLU A 1 263 ? -6.441 7.227 -0.325 1 98.81 263 GLU A CA 1
ATOM 2091 C C . GLU A 1 263 ? -7.203 6.09 -1.008 1 98.81 263 GLU A C 1
ATOM 2093 O O . GLU A 1 263 ? -8.391 5.898 -0.761 1 98.81 263 GLU A O 1
ATOM 2098 N N . ASP A 1 264 ? -6.48 5.406 -1.86 1 98.62 264 ASP A N 1
ATOM 2099 C CA . ASP A 1 264 ? -7.117 4.34 -2.631 1 98.62 264 ASP A CA 1
ATOM 2100 C C . ASP A 1 264 ? -7.66 3.248 -1.713 1 98.62 264 ASP A C 1
ATOM 2102 O O . ASP A 1 264 ? -8.758 2.73 -1.938 1 98.62 264 ASP A O 1
ATOM 2106 N N . ILE A 1 265 ? -6.895 2.865 -0.725 1 98.81 265 ILE A N 1
ATOM 2107 C CA . ILE A 1 265 ? -7.32 1.856 0.238 1 98.81 265 ILE A CA 1
ATOM 2108 C C . ILE A 1 265 ? -8.562 2.344 0.978 1 98.81 265 ILE A C 1
ATOM 2110 O O . ILE A 1 265 ? -9.531 1.597 1.139 1 98.81 265 ILE A O 1
ATOM 2114 N N . ILE A 1 266 ? -8.539 3.576 1.398 1 98.81 266 ILE A N 1
ATOM 2115 C CA . ILE A 1 266 ? -9.656 4.18 2.107 1 98.81 266 ILE A CA 1
ATOM 2116 C C . ILE A 1 266 ? -10.906 4.156 1.223 1 98.81 266 ILE A C 1
ATOM 2118 O O . ILE A 1 266 ? -11.984 3.768 1.672 1 98.81 266 ILE A O 1
ATOM 2122 N N . LEU A 1 267 ? -10.773 4.539 -0.022 1 98.5 267 LEU A N 1
ATOM 2123 C CA . LEU A 1 267 ? -11.891 4.633 -0.952 1 98.5 267 LEU A CA 1
ATOM 2124 C C . LEU A 1 267 ? -12.477 3.254 -1.234 1 98.5 267 LEU A C 1
ATOM 2126 O O . LEU A 1 267 ? -13.703 3.096 -1.295 1 98.5 267 LEU A O 1
ATOM 2130 N N . ASP A 1 268 ? -11.641 2.305 -1.424 1 97.81 268 ASP A N 1
ATOM 2131 C CA . ASP A 1 268 ? -12.141 0.956 -1.66 1 97.81 268 ASP A CA 1
ATOM 2132 C C . ASP A 1 268 ? -12.859 0.414 -0.427 1 97.81 268 ASP A C 1
ATOM 2134 O O . ASP A 1 268 ? -13.867 -0.288 -0.548 1 97.81 268 ASP A O 1
ATOM 2138 N N . PHE A 1 269 ? -12.312 0.678 0.764 1 98.19 269 PHE A N 1
ATOM 2139 C CA . PHE A 1 269 ? -12.953 0.284 2.012 1 98.19 269 PHE A CA 1
ATOM 2140 C C . PHE A 1 269 ? -14.32 0.941 2.148 1 98.19 269 PHE A C 1
ATOM 2142 O O . PHE A 1 269 ? -15.281 0.307 2.596 1 98.19 269 PHE A O 1
ATOM 2149 N N . SER A 1 270 ? -14.453 2.162 1.707 1 97.69 270 SER A N 1
ATOM 2150 C CA . SER A 1 270 ? -15.703 2.91 1.822 1 97.69 270 SER A CA 1
ATOM 2151 C C . SER A 1 270 ? -16.797 2.285 0.973 1 97.69 270 SER A C 1
ATOM 2153 O O . SER A 1 270 ? -17.984 2.395 1.301 1 97.69 270 SER A O 1
ATOM 2155 N N . LYS A 1 271 ? -16.469 1.608 -0.065 1 95.88 271 LYS A N 1
ATOM 2156 C CA . LYS A 1 271 ? -17.438 1.005 -0.972 1 95.88 271 LYS A CA 1
ATOM 2157 C C . LYS A 1 271 ? -18.125 -0.19 -0.322 1 95.88 271 LYS A C 1
ATOM 2159 O O . LYS A 1 271 ? -19.188 -0.625 -0.777 1 95.88 271 LYS A O 1
ATOM 2164 N N . THR A 1 272 ? -17.5 -0.7 0.688 1 95.31 272 THR A N 1
ATOM 2165 C CA . THR A 1 272 ? -18.047 -1.897 1.315 1 95.31 272 THR A CA 1
ATOM 2166 C C . THR A 1 272 ? -18.422 -1.62 2.768 1 95.31 272 THR A C 1
ATOM 2168 O O . THR A 1 272 ? -18.594 -2.551 3.559 1 95.31 272 THR A O 1
ATOM 2171 N N . SER A 1 273 ? -18.469 -0.339 3.123 1 95.88 273 SER A N 1
ATOM 2172 C CA . SER A 1 273 ? -18.766 0.03 4.504 1 95.88 273 SER A CA 1
ATOM 2173 C C . SER A 1 273 ? -19.641 1.269 4.566 1 95.88 273 SER A C 1
ATOM 2175 O O . SER A 1 273 ? -19.891 1.912 3.545 1 95.88 273 SER A O 1
ATOM 2177 N N . ASP A 1 274 ? -20.172 1.558 5.715 1 96.88 274 ASP A N 1
ATOM 2178 C CA . ASP A 1 274 ? -20.969 2.754 5.93 1 96.88 274 ASP A CA 1
ATOM 2179 C C . ASP A 1 274 ? -20.141 3.869 6.562 1 96.88 274 ASP A C 1
ATOM 2181 O O . ASP A 1 274 ? -20.672 4.719 7.277 1 96.88 274 ASP A O 1
ATOM 2185 N N . MET A 1 275 ? -18.906 3.842 6.297 1 97.31 275 MET A N 1
ATOM 2186 C CA . MET A 1 275 ? -17.969 4.812 6.871 1 97.31 275 MET A CA 1
ATOM 2187 C C . MET A 1 275 ? -18.25 6.215 6.34 1 97.31 275 MET A C 1
ATOM 2189 O O . MET A 1 275 ? -18.578 6.387 5.164 1 97.31 275 MET A O 1
ATOM 2193 N N . ALA A 1 276 ? -18.219 7.195 7.238 1 98.75 276 ALA A N 1
ATOM 2194 C CA . ALA A 1 276 ? -18.125 8.602 6.852 1 98.75 276 ALA A CA 1
ATOM 2195 C C . ALA A 1 276 ? -16.672 9.008 6.625 1 98.75 276 ALA A C 1
ATOM 2197 O O . ALA A 1 276 ? -15.867 9 7.555 1 98.75 276 ALA A O 1
ATOM 2198 N N . ILE A 1 277 ? -16.359 9.383 5.387 1 98.81 277 ILE A N 1
ATOM 2199 C CA . ILE A 1 277 ? -14.961 9.602 5.055 1 98.81 277 ILE A CA 1
ATOM 2200 C C . ILE A 1 277 ? -14.773 11.008 4.488 1 98.81 277 ILE A C 1
ATOM 2202 O O . ILE A 1 277 ? -15.539 11.438 3.615 1 98.81 277 ILE A O 1
ATOM 2206 N N . MET A 1 278 ? -13.836 11.75 5.027 1 98.88 278 MET A N 1
ATOM 2207 C CA . MET A 1 278 ? -13.383 13.023 4.473 1 98.88 278 MET A CA 1
ATOM 2208 C C . MET A 1 278 ? -11.883 12.984 4.188 1 98.88 278 MET A C 1
ATOM 2210 O O . MET A 1 278 ? -11.086 12.617 5.059 1 98.88 278 MET A O 1
ATOM 2214 N N . ILE A 1 279 ? -11.5 13.219 2.982 1 98.94 279 ILE A N 1
ATOM 2215 C CA . ILE A 1 279 ? -10.102 13.289 2.586 1 98.94 279 ILE A CA 1
ATOM 2216 C C . ILE A 1 279 ? -9.727 14.734 2.26 1 98.94 279 ILE A C 1
ATOM 2218 O O . ILE A 1 279 ? -10.328 15.352 1.379 1 98.94 279 ILE A O 1
ATOM 2222 N N . LEU A 1 280 ? -8.773 15.266 2.959 1 98.94 280 LEU A N 1
ATOM 2223 C CA . LEU A 1 280 ? -8.336 16.641 2.762 1 98.94 280 LEU A CA 1
ATOM 2224 C C . LEU A 1 280 ? -6.957 16.688 2.113 1 98.94 280 LEU A C 1
ATOM 2226 O O . LEU A 1 280 ? -5.965 16.297 2.732 1 98.94 280 LEU A O 1
ATOM 2230 N N . ARG A 1 281 ? -6.922 17.109 0.891 1 98.81 281 ARG A N 1
ATOM 2231 C CA . ARG A 1 281 ? -5.664 17.312 0.18 1 98.81 281 ARG A CA 1
ATOM 2232 C C . ARG A 1 281 ? -5.172 18.75 0.333 1 98.81 281 ARG A C 1
ATOM 2234 O O . ARG A 1 281 ? -5.633 19.641 -0.376 1 98.81 281 ARG A O 1
ATOM 2241 N N . TYR A 1 282 ? -4.273 18.859 1.213 1 97.06 282 TYR A N 1
ATOM 2242 C CA . TYR A 1 282 ? -3.908 20.25 1.461 1 97.06 282 TYR A CA 1
ATOM 2243 C C . TYR A 1 282 ? -2.537 20.578 0.873 1 97.06 282 TYR A C 1
ATOM 2245 O O . TYR A 1 282 ? -1.803 19.672 0.473 1 97.06 282 TYR A O 1
ATOM 2253 N N . PHE A 1 283 ? -2.326 21.812 0.781 1 96.12 283 PHE A N 1
ATOM 2254 C CA . PHE A 1 283 ? -1.153 22.375 0.121 1 96.12 283 PHE A CA 1
ATOM 2255 C C . PHE A 1 283 ? -0.124 22.828 1.146 1 96.12 283 PHE A C 1
ATOM 2257 O O . PHE A 1 283 ? -0.032 22.266 2.238 1 96.12 283 PHE A O 1
ATOM 2264 N N . ASN A 1 284 ? 0.828 23.609 0.937 1 94.88 284 ASN A N 1
ATOM 2265 C CA . ASN A 1 284 ? 1.98 23.969 1.76 1 94.88 284 ASN A CA 1
ATOM 2266 C C . ASN A 1 284 ? 1.558 24.672 3.043 1 94.88 284 ASN A C 1
ATOM 2268 O O . ASN A 1 284 ? 1.067 25.797 3 1 94.88 284 ASN A O 1
ATOM 2272 N N . VAL A 1 285 ? 1.862 24.062 4.16 1 97.19 285 VAL A N 1
ATOM 2273 C CA . VAL A 1 285 ? 1.367 24.562 5.438 1 97.19 285 VAL A CA 1
ATOM 2274 C C . VAL A 1 285 ? 2.418 25.469 6.078 1 97.19 285 VAL A C 1
ATOM 2276 O O . VAL A 1 285 ? 3.609 25.141 6.062 1 97.19 285 VAL A O 1
ATOM 2279 N N . ILE A 1 286 ? 1.981 26.578 6.574 1 97 286 ILE A N 1
ATOM 2280 C CA . ILE A 1 286 ? 2.816 27.516 7.324 1 97 286 ILE A CA 1
ATOM 2281 C C . ILE A 1 286 ? 2.059 28 8.555 1 97 286 ILE A C 1
ATOM 2283 O O . ILE A 1 286 ? 0.952 27.547 8.844 1 97 286 ILE A O 1
ATOM 2287 N N . GLY A 1 287 ? 2.717 28.844 9.352 1 97.06 287 GLY A N 1
ATOM 2288 C CA . GLY A 1 287 ? 2.031 29.516 10.445 1 97.06 287 GLY A CA 1
ATOM 2289 C C . GLY A 1 287 ? 2.26 28.859 11.789 1 97.06 287 GLY A C 1
ATOM 2290 O O . GLY A 1 287 ? 3.172 28.047 11.945 1 97.06 287 GLY A O 1
ATOM 2291 N N . SER A 1 288 ? 1.543 29.312 12.773 1 97.31 288 SER A N 1
ATOM 2292 C CA . SER A 1 288 ? 1.525 28.859 14.156 1 97.31 288 SER A CA 1
ATOM 2293 C C . SER A 1 288 ? 0.256 29.297 14.875 1 97.31 288 SER A C 1
ATOM 2295 O O . SER A 1 288 ? -0.502 30.125 14.352 1 97.31 288 SER A O 1
ATOM 2297 N N . ASP A 1 289 ? 0.091 28.734 16.031 1 97.5 289 ASP A N 1
ATOM 2298 C CA . ASP A 1 289 ? -1.016 29.188 16.859 1 97.5 289 ASP A CA 1
ATOM 2299 C C . ASP A 1 289 ? -0.915 30.688 17.109 1 97.5 289 ASP A C 1
ATOM 2301 O O . ASP A 1 289 ? 0.089 31.172 17.656 1 97.5 289 ASP A O 1
ATOM 2305 N N . PRO A 1 290 ? -1.943 31.422 16.797 1 96.69 290 PRO A N 1
ATOM 2306 C CA . PRO A 1 290 ? -1.894 32.875 16.969 1 96.69 290 PRO A CA 1
ATOM 2307 C C . PRO A 1 290 ? -1.67 33.312 18.406 1 96.69 290 PRO A C 1
ATOM 2309 O O . PRO A 1 290 ? -1.148 34.406 18.656 1 96.69 290 PRO A O 1
ATOM 2312 N N . ASN A 1 291 ? -2.041 32.438 19.344 1 96.44 291 ASN A N 1
ATOM 2313 C CA . ASN A 1 291 ? -1.877 32.781 20.766 1 96.44 291 ASN A CA 1
ATOM 2314 C C . ASN A 1 291 ? -0.501 32.375 21.281 1 96.44 291 ASN A C 1
ATOM 2316 O O . ASN A 1 291 ? -0.181 32.594 22.453 1 96.44 291 ASN A O 1
ATOM 2320 N N . GLY A 1 292 ? 0.273 31.75 20.438 1 95.5 292 GLY A N 1
ATOM 2321 C CA . GLY A 1 292 ? 1.666 31.484 20.766 1 95.5 292 GLY A CA 1
ATOM 2322 C C . GLY A 1 292 ? 1.862 30.203 21.547 1 95.5 292 GLY A C 1
ATOM 2323 O O . GLY A 1 292 ? 2.939 29.969 22.094 1 95.5 292 GLY A O 1
ATOM 2324 N N . ASN A 1 293 ? 0.841 29.344 21.609 1 95.88 293 ASN A N 1
ATOM 2325 C CA . ASN A 1 293 ? 0.945 28.125 22.391 1 95.88 293 ASN A CA 1
ATOM 2326 C C . ASN A 1 293 ? 1.691 27.031 21.625 1 95.88 293 ASN A C 1
ATOM 2328 O O . ASN A 1 293 ? 2.41 26.234 22.219 1 95.88 293 ASN A O 1
ATOM 2332 N N . LEU A 1 294 ? 1.473 26.953 20.344 1 97.81 294 LEU A N 1
ATOM 2333 C CA . LEU A 1 294 ? 2.023 25.891 19.516 1 97.81 294 LEU A CA 1
ATOM 2334 C C . LEU A 1 294 ? 2.713 26.453 18.281 1 97.81 294 LEU A C 1
ATOM 2336 O O . LEU A 1 294 ? 2.363 27.547 17.812 1 97.81 294 LEU A O 1
ATOM 2340 N N . GLY A 1 295 ? 3.648 25.781 17.766 1 96.44 295 GLY A N 1
ATOM 2341 C CA . GLY A 1 295 ? 4.371 26.109 16.547 1 96.44 295 GLY A CA 1
ATOM 2342 C C . GLY A 1 295 ? 5.121 24.922 15.961 1 96.44 295 GLY A C 1
ATOM 2343 O O . GLY A 1 295 ? 5.09 23.828 16.516 1 96.44 295 GLY A O 1
ATOM 2344 N N . GLU A 1 296 ? 5.699 25.141 14.789 1 93.81 296 GLU A N 1
ATOM 2345 C CA . GLU A 1 296 ? 6.469 24.094 14.133 1 93.81 296 GLU A CA 1
ATOM 2346 C C . GLU A 1 296 ? 7.879 24 14.711 1 93.81 296 GLU A C 1
ATOM 2348 O O . GLU A 1 296 ? 8.594 25 14.789 1 93.81 296 GLU A O 1
ATOM 2353 N N . ALA A 1 297 ? 8.211 22.844 15.156 1 90.5 297 ALA A N 1
ATOM 2354 C CA . ALA A 1 297 ? 9.547 22.609 15.703 1 90.5 297 ALA A CA 1
ATOM 2355 C C . ALA A 1 297 ? 10.094 21.25 15.25 1 90.5 297 ALA A C 1
ATOM 2357 O O . ALA A 1 297 ? 10.117 20.297 16.031 1 90.5 297 ALA A O 1
ATOM 2358 N N . PRO A 1 298 ? 10.539 21.203 14.039 1 87.31 298 PRO A N 1
ATOM 2359 C CA . PRO A 1 298 ? 11.117 19.922 13.578 1 87.31 298 PRO A CA 1
ATOM 2360 C C . PRO A 1 298 ? 12.406 19.562 14.312 1 87.31 298 PRO A C 1
ATOM 2362 O O . PRO A 1 298 ? 13.078 20.453 14.867 1 87.31 298 PRO A O 1
ATOM 2365 N N . ARG A 1 299 ? 12.703 18.297 14.234 1 84 299 ARG A N 1
ATOM 2366 C CA . ARG A 1 299 ? 13.984 17.859 14.781 1 84 299 ARG A CA 1
ATOM 2367 C C . ARG A 1 299 ? 15.148 18.484 14.023 1 84 299 ARG A C 1
ATOM 2369 O O . ARG A 1 299 ? 15.086 18.641 12.805 1 84 299 ARG A O 1
ATOM 2376 N N . PRO A 1 300 ? 16.25 18.719 14.75 1 80 300 PRO A N 1
ATOM 2377 C CA . PRO A 1 300 ? 17.391 19.406 14.125 1 80 300 PRO A CA 1
ATOM 2378 C C . PRO A 1 300 ? 17.938 18.656 12.922 1 80 300 PRO A C 1
ATOM 2380 O O . PRO A 1 300 ? 18.297 19.266 11.914 1 80 300 PRO A O 1
ATOM 2383 N N . GLU A 1 301 ? 17.938 17.359 12.984 1 79.75 301 GLU A N 1
ATOM 2384 C CA . GLU A 1 301 ? 18.547 16.562 11.922 1 79.75 301 GLU A CA 1
ATOM 2385 C C . GLU A 1 301 ? 17.672 16.547 10.672 1 79.75 301 GLU A C 1
ATOM 2387 O O . GLU A 1 301 ? 18.125 16.172 9.586 1 79.75 301 GLU A O 1
ATOM 2392 N N . LEU A 1 302 ? 16.484 17.062 10.828 1 80.44 302 LEU A N 1
ATOM 2393 C CA . LEU A 1 302 ? 15.555 17 9.711 1 80.44 302 LEU A CA 1
ATOM 2394 C C . LEU A 1 302 ? 15.289 18.391 9.148 1 80.44 302 LEU A C 1
ATOM 2396 O O . LEU A 1 302 ? 14.57 18.531 8.164 1 80.44 302 LEU A O 1
ATOM 2400 N N . ARG A 1 303 ? 15.906 19.375 9.656 1 79.56 303 ARG A N 1
ATOM 2401 C CA . ARG A 1 303 ? 15.625 20.766 9.305 1 79.56 303 ARG A CA 1
ATOM 2402 C C . ARG A 1 303 ? 15.969 21.047 7.844 1 79.56 303 ARG A C 1
ATOM 2404 O O . ARG A 1 303 ? 15.32 21.859 7.195 1 79.56 303 ARG A O 1
ATOM 2411 N N . GLU A 1 304 ? 16.953 20.266 7.363 1 76.56 304 GLU A N 1
ATOM 2412 C CA . GLU A 1 304 ? 17.375 20.484 5.98 1 76.56 304 GLU A CA 1
ATOM 2413 C C . GLU A 1 304 ? 16.297 20.016 4.996 1 76.56 304 GLU A C 1
ATOM 2415 O O . GLU A 1 304 ? 16.25 20.484 3.857 1 76.56 304 GLU A O 1
ATOM 2420 N N . GLN A 1 305 ? 15.469 19.156 5.48 1 74.75 305 GLN A N 1
ATOM 2421 C CA . GLN A 1 305 ? 14.43 18.594 4.629 1 74.75 305 GLN A CA 1
ATOM 2422 C C . GLN A 1 305 ? 13.086 19.266 4.867 1 74.75 305 GLN A C 1
ATOM 2424 O O . GLN A 1 305 ? 12.094 18.953 4.203 1 74.75 305 GLN A O 1
ATOM 2429 N N . GLY A 1 306 ? 13.141 20.234 5.672 1 75.31 306 GLY A N 1
ATOM 2430 C CA . GLY A 1 306 ? 11.883 20.766 6.172 1 75.31 306 GLY A CA 1
ATOM 2431 C C . GLY A 1 306 ? 11.266 21.797 5.242 1 75.31 306 GLY A C 1
ATOM 2432 O O . GLY A 1 306 ? 11.531 21.797 4.039 1 75.31 306 GLY A O 1
ATOM 2433 N N . ARG A 1 307 ? 10.336 22.547 5.773 1 84.5 307 ARG A N 1
ATOM 2434 C CA . ARG A 1 307 ? 9.547 23.562 5.082 1 84.5 307 ARG A CA 1
ATOM 2435 C C . ARG A 1 307 ? 10.344 24.844 4.879 1 84.5 307 ARG A C 1
ATOM 2437 O O . ARG A 1 307 ? 11.25 25.141 5.664 1 84.5 307 ARG A O 1
ATOM 2444 N N . ILE A 1 308 ? 10.047 25.531 3.863 1 87.44 308 ILE A N 1
ATOM 2445 C CA . ILE A 1 308 ? 10.766 26.75 3.525 1 87.44 308 ILE A CA 1
ATOM 2446 C C . ILE A 1 308 ? 10.648 27.75 4.672 1 87.44 308 ILE A C 1
ATOM 2448 O O . ILE A 1 308 ? 11.562 28.547 4.91 1 87.44 308 ILE A O 1
ATOM 2452 N N . SER A 1 309 ? 9.523 27.75 5.375 1 92.81 309 SER A N 1
ATOM 2453 C CA . SER A 1 309 ? 9.367 28.641 6.516 1 92.81 309 SER A CA 1
ATOM 2454 C C . SER A 1 309 ? 10.406 28.359 7.594 1 92.81 309 SER A C 1
ATOM 2456 O O . SER A 1 309 ? 10.984 29.281 8.18 1 92.81 309 SER A O 1
ATOM 2458 N N . GLY A 1 310 ? 10.617 27.062 7.836 1 91.25 310 GLY A N 1
ATOM 2459 C CA . GLY A 1 310 ? 11.641 26.672 8.789 1 91.25 310 GLY A CA 1
ATOM 2460 C C . GLY A 1 310 ? 13.031 27.141 8.398 1 91.25 310 GLY A C 1
ATOM 2461 O O . GLY A 1 310 ? 13.781 27.641 9.242 1 91.25 310 GLY A O 1
ATOM 2462 N N . ALA A 1 311 ? 13.312 26.984 7.172 1 90.81 311 ALA A N 1
ATOM 2463 C CA . ALA A 1 311 ? 14.609 27.438 6.668 1 90.81 311 ALA A CA 1
ATOM 2464 C C . ALA A 1 311 ? 14.75 28.953 6.793 1 90.81 311 ALA A C 1
ATOM 2466 O O . ALA A 1 311 ? 15.82 29.453 7.121 1 90.81 311 ALA A O 1
ATOM 2467 N N . CYS A 1 312 ? 13.727 29.625 6.504 1 93.31 312 CYS A N 1
ATOM 2468 C CA . CYS A 1 312 ? 13.695 31.078 6.625 1 93.31 312 CYS A CA 1
ATOM 2469 C C . CYS A 1 312 ? 13.984 31.516 8.055 1 93.31 312 CYS A C 1
ATOM 2471 O O . CYS A 1 312 ? 14.797 32.406 8.289 1 93.31 312 CYS A O 1
ATOM 2473 N N . PHE A 1 313 ? 13.352 30.906 8.984 1 94.5 313 PHE A N 1
ATOM 2474 C CA . PHE A 1 313 ? 13.508 31.281 10.383 1 94.5 313 PHE A CA 1
ATOM 2475 C C . PHE A 1 313 ? 14.891 30.906 10.891 1 94.5 313 PHE A C 1
ATOM 2477 O O . PHE A 1 313 ? 15.492 31.641 11.68 1 94.5 313 PHE A O 1
ATOM 2484 N N . ASP A 1 314 ? 15.383 29.781 10.43 1 93.12 314 ASP A N 1
ATOM 2485 C CA . ASP A 1 314 ? 16.734 29.391 10.789 1 93.12 314 ASP A CA 1
ATOM 2486 C C . ASP A 1 314 ? 17.75 30.406 10.281 1 93.12 314 ASP A C 1
ATOM 2488 O O . ASP A 1 314 ? 18.719 30.734 10.984 1 93.12 314 ASP A O 1
ATOM 2492 N N . ALA A 1 315 ? 17.547 30.875 9.117 1 93.94 315 ALA A N 1
ATOM 2493 C CA . ALA A 1 315 ? 18.422 31.891 8.562 1 93.94 315 ALA A CA 1
ATOM 2494 C C . ALA A 1 315 ? 18.297 33.219 9.344 1 93.94 315 ALA A C 1
ATOM 2496 O O . ALA A 1 315 ? 19.312 33.844 9.625 1 93.94 315 ALA A O 1
ATOM 2497 N N . ALA A 1 316 ? 17.109 33.594 9.656 1 95.38 316 ALA A N 1
ATOM 2498 C CA . ALA A 1 316 ? 16.859 34.812 10.398 1 95.38 316 ALA A CA 1
ATOM 2499 C C . ALA A 1 316 ? 17.5 34.781 11.781 1 95.38 316 ALA A C 1
ATOM 2501 O O . ALA A 1 316 ? 17.938 35.781 12.305 1 95.38 316 ALA A O 1
ATOM 2502 N N . ARG A 1 317 ? 17.562 33.562 12.328 1 93.25 317 ARG A N 1
ATOM 2503 C CA . ARG A 1 317 ? 18.141 33.375 13.656 1 93.25 317 ARG A CA 1
ATOM 2504 C C . ARG A 1 317 ? 19.641 33.188 13.57 1 93.25 317 ARG A C 1
ATOM 2506 O O . ARG A 1 317 ? 20.328 33.125 14.602 1 93.25 317 ARG A O 1
ATOM 2513 N N . GLY A 1 318 ? 20.156 32.969 12.383 1 91.5 318 GLY A N 1
ATOM 2514 C CA . GLY A 1 318 ? 21.578 32.781 12.203 1 91.5 318 GLY A CA 1
ATOM 2515 C C . GLY A 1 318 ? 22.031 31.344 12.391 1 91.5 318 GLY A C 1
ATOM 2516 O O . GLY A 1 318 ? 23.234 31.078 12.523 1 91.5 318 GLY A O 1
ATOM 2517 N N . ILE A 1 319 ? 21.125 30.453 12.453 1 89.81 319 ILE A N 1
ATOM 2518 C CA . ILE A 1 319 ? 21.438 29.047 12.586 1 89.81 319 ILE A CA 1
ATOM 2519 C C . ILE A 1 319 ? 22.062 28.531 11.281 1 89.81 319 ILE A C 1
ATOM 2521 O O . ILE A 1 319 ? 22.953 27.688 11.305 1 89.81 319 ILE A O 1
ATOM 2525 N N . ILE A 1 320 ? 21.531 28.984 10.141 1 90.38 320 ILE A N 1
ATOM 2526 C CA . ILE A 1 320 ? 22.125 28.719 8.836 1 90.38 320 ILE A CA 1
ATOM 2527 C C . ILE A 1 320 ? 22.5 30.047 8.156 1 90.38 320 ILE A C 1
ATOM 2529 O O . ILE A 1 320 ? 21.922 31.094 8.461 1 90.38 320 ILE A O 1
ATOM 2533 N N . PRO A 1 321 ? 23.438 29.938 7.277 1 91.19 321 PRO A N 1
ATOM 2534 C CA . PRO A 1 321 ? 23.984 31.188 6.738 1 91.19 321 PRO A CA 1
ATOM 2535 C C . PRO A 1 321 ? 23 31.922 5.836 1 91.19 321 PRO A C 1
ATOM 2537 O O . PRO A 1 321 ? 23.125 33.125 5.641 1 91.19 321 PRO A O 1
ATOM 2540 N N . GLY A 1 322 ? 22.109 31.312 5.293 1 92.19 322 GLY A N 1
ATOM 2541 C CA . GLY A 1 322 ? 21.156 31.906 4.371 1 92.19 322 GLY A CA 1
ATOM 2542 C C . GLY A 1 322 ? 20.156 30.906 3.82 1 92.19 322 GLY A C 1
ATOM 2543 O O . GLY A 1 322 ? 20.188 29.719 4.172 1 92.19 322 GLY A O 1
ATOM 2544 N N . LEU A 1 323 ? 19.234 31.469 2.998 1 91.75 323 LEU A N 1
ATOM 2545 C CA . LEU A 1 323 ? 18.219 30.641 2.361 1 91.75 323 LEU A CA 1
ATOM 2546 C C . LEU A 1 323 ? 18.641 30.25 0.948 1 91.75 323 LEU A C 1
ATOM 2548 O O . LEU A 1 323 ? 19.172 31.078 0.203 1 91.75 323 LEU A O 1
ATOM 2552 N N . LYS A 1 324 ? 18.453 29 0.676 1 88.19 324 LYS A N 1
ATOM 2553 C CA . LYS A 1 324 ? 18.734 28.5 -0.669 1 88.19 324 LYS A CA 1
ATOM 2554 C C . LYS A 1 324 ? 17.453 28.375 -1.488 1 88.19 324 LYS A C 1
ATOM 2556 O O . LYS A 1 324 ? 16.5 27.703 -1.068 1 88.19 324 LYS A O 1
ATOM 2561 N N . VAL A 1 325 ? 17.406 29.078 -2.59 1 87.75 325 VAL A N 1
ATOM 2562 C CA . VAL A 1 325 ? 16.281 29 -3.52 1 87.75 325 VAL A CA 1
ATOM 2563 C C . VAL A 1 325 ? 16.703 28.234 -4.77 1 87.75 325 VAL A C 1
ATOM 2565 O O . VAL A 1 325 ? 17.641 28.625 -5.453 1 87.75 325 VAL A O 1
ATOM 2568 N N . ARG A 1 326 ? 15.938 27.172 -5.008 1 83.56 326 ARG A N 1
ATOM 2569 C CA . ARG A 1 326 ? 16.312 26.328 -6.137 1 83.56 326 ARG A CA 1
ATOM 2570 C C . ARG A 1 326 ? 15.398 26.578 -7.336 1 83.56 326 ARG A C 1
ATOM 2572 O O . ARG A 1 326 ? 14.203 26.266 -7.289 1 83.56 326 ARG A O 1
ATOM 2579 N N . GLY A 1 327 ? 16.016 27.062 -8.422 1 84.62 327 GLY A N 1
ATOM 2580 C CA . GLY A 1 327 ? 15.297 27.312 -9.664 1 84.62 327 GLY A CA 1
ATOM 2581 C C . GLY A 1 327 ? 14.883 28.766 -9.812 1 84.62 327 GLY A C 1
ATOM 2582 O O . GLY A 1 327 ? 14.172 29.312 -8.961 1 84.62 327 GLY A O 1
ATOM 2583 N N . THR A 1 328 ? 15.344 29.406 -10.883 1 88.31 328 THR A N 1
ATOM 2584 C CA . THR A 1 328 ? 14.984 30.781 -11.18 1 88.31 328 THR A CA 1
ATOM 2585 C C . THR A 1 328 ? 14.578 30.938 -12.648 1 88.31 328 THR A C 1
ATOM 2587 O O . THR A 1 328 ? 14.516 32.031 -13.172 1 88.31 328 THR A O 1
ATOM 2590 N N . ASP A 1 329 ? 14.297 29.734 -13.164 1 88.44 329 ASP A N 1
ATOM 2591 C CA . ASP A 1 329 ? 14 29.781 -14.594 1 88.44 329 ASP A CA 1
ATOM 2592 C C . ASP A 1 329 ? 12.695 29.047 -14.906 1 88.44 329 ASP A C 1
ATOM 2594 O O . ASP A 1 329 ? 12.5 28.547 -16.016 1 88.44 329 ASP A O 1
ATOM 2598 N N . TYR A 1 330 ? 11.891 28.953 -13.93 1 87.44 330 TYR A N 1
ATOM 2599 C CA . TYR A 1 330 ? 10.57 28.391 -14.172 1 87.44 330 TYR A CA 1
ATOM 2600 C C . TYR A 1 330 ? 9.711 29.344 -14.992 1 87.44 330 TYR A C 1
ATOM 2602 O O . TYR A 1 330 ? 10 30.547 -15.062 1 87.44 330 TYR A O 1
ATOM 2610 N N . LYS A 1 331 ? 8.719 28.781 -15.688 1 86.56 331 LYS A N 1
ATOM 2611 C CA . LYS A 1 331 ? 7.773 29.594 -16.453 1 86.56 331 LYS A CA 1
ATOM 2612 C C . LYS A 1 331 ? 6.746 30.25 -15.523 1 86.56 331 LYS A C 1
ATOM 2614 O O . LYS A 1 331 ? 5.551 29.969 -15.617 1 86.56 331 LYS A O 1
ATOM 2619 N N . THR A 1 332 ? 7.215 31.109 -14.617 1 91.38 332 THR A N 1
ATOM 2620 C CA . THR A 1 332 ? 6.414 31.875 -13.672 1 91.38 332 THR A CA 1
ATOM 2621 C C . THR A 1 332 ? 6.762 33.375 -13.742 1 91.38 332 THR A C 1
ATOM 2623 O O . THR A 1 332 ? 7.688 33.75 -14.461 1 91.38 332 THR A O 1
ATOM 2626 N N . ALA A 1 333 ? 6.07 34.188 -13.133 1 89.94 333 ALA A N 1
ATOM 2627 C CA . ALA A 1 333 ? 6.191 35.656 -13.258 1 89.94 333 ALA A CA 1
ATOM 2628 C C . ALA A 1 333 ? 7.598 36.125 -12.898 1 89.94 333 ALA A C 1
ATOM 2630 O O . ALA A 1 333 ? 8.133 37.031 -13.523 1 89.94 333 ALA A O 1
ATOM 2631 N N . ASP A 1 334 ? 8.172 35.438 -11.875 1 92.94 334 ASP A N 1
ATOM 2632 C CA . ASP A 1 334 ? 9.484 35.906 -11.445 1 92.94 334 ASP A CA 1
ATOM 2633 C C . ASP A 1 334 ? 10.531 34.781 -11.57 1 92.94 334 ASP A C 1
ATOM 2635 O O . ASP A 1 334 ? 11.617 34.906 -10.984 1 92.94 334 ASP A O 1
ATOM 2639 N N . GLY A 1 335 ? 10.133 33.719 -12.188 1 91.56 335 GLY A N 1
ATOM 2640 C CA . GLY A 1 335 ? 11.078 32.656 -12.5 1 91.56 335 GLY A CA 1
ATOM 2641 C C . GLY A 1 335 ? 11.195 31.625 -11.398 1 91.56 335 GLY A C 1
ATOM 2642 O O . GLY A 1 335 ? 11.812 30.578 -11.586 1 91.56 335 GLY A O 1
ATOM 2643 N N . THR A 1 336 ? 10.633 31.844 -10.266 1 92.69 336 THR A N 1
ATOM 2644 C CA . THR A 1 336 ? 10.719 30.891 -9.164 1 92.69 336 THR A CA 1
ATOM 2645 C C . THR A 1 336 ? 9.414 30.125 -9 1 92.69 336 THR A C 1
ATOM 2647 O O . THR A 1 336 ? 8.391 30.5 -9.578 1 92.69 336 THR A O 1
ATOM 2650 N N . CYS A 1 337 ? 9.461 29.031 -8.203 1 91.25 337 CYS A N 1
ATOM 2651 C CA . CYS A 1 337 ? 8.297 28.156 -8.047 1 91.25 337 CYS A CA 1
ATOM 2652 C C . CYS A 1 337 ? 7.164 28.875 -7.332 1 91.25 337 CYS A C 1
ATOM 2654 O O . CYS A 1 337 ? 7.406 29.766 -6.512 1 91.25 337 CYS A O 1
ATOM 2656 N N . ILE A 1 338 ? 5.988 28.516 -7.734 1 93.69 338 ILE A N 1
ATOM 2657 C CA . ILE A 1 338 ? 4.789 29.062 -7.117 1 93.69 338 ILE A CA 1
ATOM 2658 C C . ILE A 1 338 ? 4.09 27.984 -6.293 1 93.69 338 ILE A C 1
ATOM 2660 O O . ILE A 1 338 ? 3.898 26.875 -6.762 1 93.69 338 ILE A O 1
ATOM 2664 N N . ARG A 1 339 ? 3.797 28.297 -5.027 1 95.31 339 ARG A N 1
ATOM 2665 C CA . ARG A 1 339 ? 3.094 27.391 -4.129 1 95.31 339 ARG A CA 1
ATOM 2666 C C . ARG A 1 339 ? 1.919 28.094 -3.453 1 95.31 339 ARG A C 1
ATOM 2668 O O . ARG A 1 339 ? 1.925 29.312 -3.295 1 95.31 339 ARG A O 1
ATOM 2675 N N . ASP A 1 340 ? 0.896 27.359 -3.146 1 97.12 340 ASP A N 1
ATOM 2676 C CA . ASP A 1 340 ? -0.228 27.781 -2.316 1 97.12 340 ASP A CA 1
ATOM 2677 C C . ASP A 1 340 ? 0.057 27.531 -0.837 1 97.12 340 ASP A C 1
ATOM 2679 O O . ASP A 1 340 ? 0.07 26.391 -0.386 1 97.12 340 ASP A O 1
ATOM 2683 N N . TYR A 1 341 ? 0.294 28.641 -0.099 1 97.44 341 TYR A N 1
ATOM 2684 C CA . TYR A 1 341 ? 0.621 28.5 1.317 1 97.44 341 TYR A CA 1
ATOM 2685 C C . TYR A 1 341 ? -0.621 28.688 2.182 1 97.44 341 TYR A C 1
ATOM 2687 O O . TYR A 1 341 ? -1.257 29.734 2.156 1 97.44 341 TYR A O 1
ATOM 2695 N N . ILE A 1 342 ? -0.944 27.672 2.949 1 98.12 342 ILE A N 1
ATOM 2696 C CA . ILE A 1 342 ? -2.117 27.703 3.814 1 98.12 342 ILE A CA 1
ATOM 2697 C C . ILE A 1 342 ? -1.68 27.766 5.277 1 98.12 342 ILE A C 1
ATOM 2699 O O . ILE A 1 342 ? -0.748 27.062 5.68 1 98.12 342 ILE A O 1
ATOM 2703 N N . ASP A 1 343 ? -2.312 28.672 6.023 1 98.38 343 ASP A N 1
ATOM 2704 C CA . ASP A 1 343 ? -2.018 28.781 7.449 1 98.38 343 ASP A CA 1
ATOM 2705 C C . ASP A 1 343 ? -2.566 27.578 8.219 1 98.38 343 ASP A C 1
ATOM 2707 O O . ASP A 1 343 ? -3.68 27.125 7.957 1 98.38 343 ASP A O 1
ATOM 2711 N N . VAL A 1 344 ? -1.805 27.078 9.195 1 98.5 344 VAL A N 1
ATOM 2712 C CA . VAL A 1 344 ? -2.154 25.875 9.945 1 98.5 344 VAL A CA 1
ATOM 2713 C C . VAL A 1 344 ? -3.479 26.094 10.68 1 98.5 344 VAL A C 1
ATOM 2715 O O . VAL A 1 344 ? -4.27 25.156 10.828 1 98.5 344 VAL A O 1
ATOM 2718 N N . THR A 1 345 ? -3.756 27.281 11.125 1 98.25 345 THR A N 1
ATOM 2719 C CA . THR A 1 345 ? -5.008 27.609 11.805 1 98.25 345 THR A CA 1
ATOM 2720 C C . THR A 1 345 ? -6.199 27.375 10.883 1 98.25 345 THR A C 1
ATOM 2722 O O . THR A 1 345 ? -7.211 26.797 11.297 1 98.25 345 THR A O 1
ATOM 2725 N N . ASP A 1 346 ? -6.051 27.828 9.648 1 98.62 346 ASP A N 1
ATOM 2726 C CA . ASP A 1 346 ? -7.098 27.594 8.656 1 98.62 346 ASP A CA 1
ATOM 2727 C C . ASP A 1 346 ? -7.203 26.109 8.312 1 98.62 346 ASP A C 1
ATOM 2729 O O . ASP A 1 346 ? -8.305 25.594 8.125 1 98.62 346 ASP A O 1
ATOM 2733 N N . LEU A 1 347 ? -6.062 25.484 8.164 1 98.75 347 LEU A N 1
ATOM 2734 C CA . LEU A 1 347 ? -6.051 24.078 7.789 1 98.75 347 LEU A CA 1
ATOM 2735 C C . LEU A 1 347 ? -6.801 23.234 8.82 1 98.75 347 LEU A C 1
ATOM 2737 O O . LEU A 1 347 ? -7.613 22.375 8.453 1 98.75 347 LEU A O 1
ATOM 2741 N N . VAL A 1 348 ? -6.523 23.422 10.125 1 98.62 348 VAL A N 1
ATOM 2742 C CA . VAL A 1 348 ? -7.156 22.594 11.148 1 98.62 348 VAL A CA 1
ATOM 2743 C C . VAL A 1 348 ? -8.641 22.953 11.25 1 98.62 348 VAL A C 1
ATOM 2745 O O . VAL A 1 348 ? -9.469 22.094 11.555 1 98.62 348 VAL A O 1
ATOM 2748 N N . ASP A 1 349 ? -8.992 24.234 10.969 1 98.56 349 ASP A N 1
ATOM 2749 C CA . ASP A 1 349 ? -10.398 24.594 10.875 1 98.56 349 ASP A CA 1
ATOM 2750 C C . ASP A 1 349 ? -11.109 23.766 9.805 1 98.56 349 ASP A C 1
ATOM 2752 O O . ASP A 1 349 ? -12.242 23.328 10 1 98.56 349 ASP A O 1
ATOM 2756 N N . ALA A 1 350 ? -10.461 23.609 8.664 1 98.81 350 ALA A N 1
ATOM 2757 C CA . ALA A 1 350 ? -11.008 22.766 7.605 1 98.81 350 ALA A CA 1
ATOM 2758 C C . ALA A 1 350 ? -11.242 21.344 8.102 1 98.81 350 ALA A C 1
ATOM 2760 O O . ALA A 1 350 ? -12.258 20.719 7.77 1 98.81 350 ALA A O 1
ATOM 2761 N N . HIS A 1 351 ? -10.336 20.766 8.875 1 98.81 351 HIS A N 1
ATOM 2762 C CA . HIS A 1 351 ? -10.477 19.422 9.414 1 98.81 351 HIS A CA 1
ATOM 2763 C C . HIS A 1 351 ? -11.688 19.312 10.328 1 98.81 351 HIS A C 1
ATOM 2765 O O . HIS A 1 351 ? -12.43 18.328 10.281 1 98.81 351 HIS A O 1
ATOM 2771 N N . VAL A 1 352 ? -11.867 20.312 11.172 1 98.38 352 VAL A N 1
ATOM 2772 C CA . VAL A 1 352 ? -12.977 20.297 12.117 1 98.38 352 VAL A CA 1
ATOM 2773 C C . VAL A 1 352 ? -14.297 20.438 11.367 1 98.38 352 VAL A C 1
ATOM 2775 O O . VAL A 1 352 ? -15.289 19.781 11.711 1 98.38 352 VAL A O 1
ATOM 2778 N N . LYS A 1 353 ? -14.336 21.328 10.375 1 98.38 353 LYS A N 1
ATOM 2779 C CA . LYS A 1 353 ? -15.531 21.453 9.547 1 98.38 353 LYS A CA 1
ATOM 2780 C C . LYS A 1 353 ? -15.852 20.141 8.844 1 98.38 353 LYS A C 1
ATOM 2782 O O . LYS A 1 353 ? -17.016 19.781 8.711 1 98.38 353 LYS A O 1
ATOM 2787 N N . ALA A 1 354 ? -14.812 19.5 8.352 1 98.81 354 ALA A N 1
ATOM 2788 C CA . ALA A 1 354 ? -15 18.203 7.727 1 98.81 354 ALA A CA 1
ATOM 2789 C C . ALA A 1 354 ? -15.602 17.203 8.711 1 98.81 354 ALA A C 1
ATOM 2791 O O . ALA A 1 354 ? -16.484 16.422 8.344 1 98.81 354 ALA A O 1
ATOM 2792 N N . LEU A 1 355 ? -15.133 17.156 9.953 1 98.69 355 LEU A N 1
ATOM 2793 C CA . LEU A 1 355 ? -15.664 16.281 10.992 1 98.69 355 LEU A CA 1
ATOM 2794 C C . LEU A 1 355 ? -17.141 16.547 11.227 1 98.69 355 LEU A C 1
ATOM 2796 O O . LEU A 1 355 ? -17.938 15.609 11.336 1 98.69 355 LEU A O 1
ATOM 2800 N N . GLU A 1 356 ? -17.531 17.797 11.219 1 97.69 356 GLU A N 1
ATOM 2801 C CA . GLU A 1 356 ? -18.906 18.219 11.492 1 97.69 356 GLU A CA 1
ATOM 2802 C C . GLU A 1 356 ? -19.844 17.781 10.367 1 97.69 356 GLU A C 1
ATOM 2804 O O . GLU A 1 356 ? -21 17.453 10.609 1 97.69 356 GLU A O 1
ATOM 2809 N N . LYS A 1 357 ? -19.328 17.766 9.18 1 98.25 357 LYS A N 1
ATOM 2810 C CA . LYS A 1 357 ? -20.188 17.562 8.016 1 98.25 357 LYS A CA 1
ATOM 2811 C C . LYS A 1 357 ? -20.094 16.125 7.508 1 98.25 357 LYS A C 1
ATOM 2813 O O . LYS A 1 357 ? -20.797 15.75 6.57 1 98.25 357 LYS A O 1
ATOM 2818 N N . ALA A 1 358 ? -19.266 15.336 8.148 1 98.44 358 ALA A N 1
ATOM 2819 C CA . ALA A 1 358 ? -19.125 13.938 7.738 1 98.44 358 ALA A CA 1
ATOM 2820 C C . ALA A 1 358 ? -20.438 13.188 7.887 1 98.44 358 ALA A C 1
ATOM 2822 O O . ALA A 1 358 ? -21.141 13.336 8.891 1 98.44 358 ALA A O 1
ATOM 2823 N N . GLN A 1 359 ? -20.781 12.398 6.824 1 98.19 359 GLN A N 1
ATOM 2824 C CA . GLN A 1 359 ? -22.016 11.641 6.816 1 98.19 359 GLN A CA 1
ATOM 2825 C C . GLN A 1 359 ? -21.766 10.164 6.516 1 98.19 359 GLN A C 1
ATOM 2827 O O . GLN A 1 359 ? -20.906 9.836 5.684 1 98.19 359 GLN A O 1
ATOM 2832 N N . PRO A 1 360 ? -22.5 9.297 7.172 1 97.5 360 PRO A N 1
ATOM 2833 C CA . PRO A 1 360 ? -22.328 7.863 6.926 1 97.5 360 PRO A CA 1
ATOM 2834 C C . PRO A 1 360 ? -22.469 7.496 5.449 1 97.5 360 PRO A C 1
ATOM 2836 O O . PRO A 1 360 ? -23.312 8.055 4.746 1 97.5 360 PRO A O 1
ATOM 2839 N N . ALA A 1 361 ? -21.594 6.66 4.996 1 97.19 361 ALA A N 1
ATOM 2840 C CA . ALA A 1 361 ? -21.609 6.066 3.662 1 97.19 361 ALA A CA 1
ATOM 2841 C C . ALA A 1 361 ? -21.344 7.117 2.588 1 97.19 361 ALA A C 1
ATOM 2843 O O . ALA A 1 361 ? -21.75 6.949 1.434 1 97.19 361 ALA A O 1
ATOM 2844 N N . LYS A 1 362 ? -20.75 8.242 2.98 1 98.25 362 LYS A N 1
ATOM 2845 C CA . LYS A 1 362 ? -20.391 9.289 2.031 1 98.25 362 LYS A CA 1
ATOM 2846 C C . LYS A 1 362 ? -18.891 9.594 2.094 1 98.25 362 LYS A C 1
ATOM 2848 O O . LYS A 1 362 ? -18.266 9.461 3.148 1 98.25 362 LYS A O 1
ATOM 2853 N N . VAL A 1 363 ? -18.422 9.938 0.962 1 98.62 363 VAL A N 1
ATOM 2854 C CA . VAL A 1 363 ? -17.016 10.32 0.852 1 98.62 363 VAL A CA 1
ATOM 2855 C C . VAL A 1 363 ? -16.906 11.75 0.336 1 98.62 363 VAL A C 1
ATOM 2857 O O . VAL A 1 363 ? -17.531 12.102 -0.671 1 98.62 363 VAL A O 1
ATOM 2860 N N . GLY A 1 364 ? -16.25 12.617 1.07 1 98.69 364 GLY A N 1
ATOM 2861 C CA . GLY A 1 364 ? -15.883 13.945 0.606 1 98.69 364 GLY A CA 1
ATOM 2862 C C . GLY A 1 364 ? -14.391 14.117 0.404 1 98.69 364 GLY A C 1
ATOM 2863 O O . GLY A 1 364 ? -13.586 13.734 1.262 1 98.69 364 GLY A O 1
ATOM 2864 N N . ILE A 1 365 ? -13.984 14.602 -0.722 1 98.81 365 ILE A N 1
ATOM 2865 C CA . ILE A 1 365 ? -12.586 14.906 -1.029 1 98.81 365 ILE A CA 1
ATOM 2866 C C . ILE A 1 365 ? -12.438 16.391 -1.334 1 98.81 365 ILE A C 1
ATOM 2868 O O . ILE A 1 365 ? -13.141 16.938 -2.189 1 98.81 365 ILE A O 1
ATOM 2872 N N . TYR A 1 366 ? -11.453 17.078 -0.684 1 98.88 366 TYR A N 1
ATOM 2873 C CA . TYR A 1 366 ? -11.375 18.531 -0.821 1 98.88 366 TYR A CA 1
ATOM 2874 C C . TYR A 1 366 ? -9.922 18.984 -0.909 1 98.88 366 TYR A C 1
ATOM 2876 O O . TYR A 1 366 ? -9.062 18.516 -0.158 1 98.88 366 TYR A O 1
ATOM 2884 N N . ASN A 1 367 ? -9.695 19.859 -1.822 1 98.81 367 ASN A N 1
ATOM 2885 C CA . ASN A 1 367 ? -8.484 20.672 -1.752 1 98.81 367 ASN A CA 1
ATOM 2886 C C . ASN A 1 367 ? -8.586 21.734 -0.657 1 98.81 367 ASN A C 1
ATOM 2888 O O . ASN A 1 367 ? -9.617 22.375 -0.513 1 98.81 367 ASN A O 1
ATOM 2892 N N . VAL A 1 368 ? -7.562 21.812 0.105 1 98.81 368 VAL A N 1
ATOM 2893 C CA . VAL A 1 368 ? -7.531 22.828 1.158 1 98.81 368 VAL A CA 1
ATOM 2894 C C . VAL A 1 368 ? -6.359 23.781 0.927 1 98.81 368 VAL A C 1
ATOM 2896 O O . VAL A 1 368 ? -5.203 23.406 1.136 1 98.81 368 VAL A O 1
ATOM 2899 N N . GLY A 1 369 ? -6.598 24.891 0.546 1 98.38 369 GLY A N 1
ATOM 2900 C CA . GLY A 1 369 ? -5.652 25.953 0.254 1 98.38 369 GLY A CA 1
ATOM 2901 C C . GLY A 1 369 ? -6.301 27.328 0.16 1 98.38 369 GLY A C 1
ATOM 2902 O O . GLY A 1 369 ? -7.48 27.484 0.481 1 98.38 369 GLY A O 1
ATOM 2903 N N . THR A 1 370 ? -5.52 28.312 -0.206 1 97.56 370 THR A N 1
ATOM 2904 C CA . THR A 1 370 ? -6.02 29.672 -0.323 1 97.56 370 THR A CA 1
ATOM 2905 C C . THR A 1 370 ? -6.531 29.953 -1.734 1 97.56 370 THR A C 1
ATOM 2907 O O . THR A 1 370 ? -7.305 30.875 -1.951 1 97.56 370 THR A O 1
ATOM 2910 N N . GLY A 1 371 ? -6.031 29.188 -2.67 1 96.94 371 GLY A N 1
ATOM 2911 C CA . GLY A 1 371 ? -6.332 29.422 -4.07 1 96.94 371 GLY A CA 1
ATOM 2912 C C . GLY A 1 371 ? -5.422 30.453 -4.707 1 96.94 371 GLY A C 1
ATOM 2913 O O . GLY A 1 371 ? -5.523 30.719 -5.906 1 96.94 371 GLY A O 1
ATOM 2914 N N . LYS A 1 372 ? -4.566 30.969 -3.914 1 94.44 372 LYS A N 1
ATOM 2915 C CA . LYS A 1 372 ? -3.613 31.984 -4.383 1 94.44 372 LYS A CA 1
ATOM 2916 C C . LYS A 1 372 ? -2.184 31.453 -4.312 1 94.44 372 LYS A C 1
ATOM 2918 O O . LYS A 1 372 ? -1.695 31.094 -3.236 1 94.44 372 LYS A O 1
ATOM 2923 N N . GLY A 1 373 ? -1.532 31.453 -5.434 1 95.06 373 GLY A N 1
ATOM 2924 C CA . GLY A 1 373 ? -0.133 31.047 -5.473 1 95.06 373 GLY A CA 1
ATOM 2925 C C . GLY A 1 373 ? 0.818 32.188 -5.152 1 95.06 373 GLY A C 1
ATOM 2926 O O . GLY A 1 373 ? 0.568 33.344 -5.523 1 95.06 373 GLY A O 1
ATOM 2927 N N . SER A 1 374 ? 1.842 31.844 -4.414 1 95.81 374 SER A N 1
ATOM 2928 C CA . SER A 1 374 ? 2.941 32.781 -4.164 1 95.81 374 SER A CA 1
ATOM 2929 C C . SER A 1 374 ? 4.277 32.188 -4.602 1 95.81 374 SER A C 1
ATOM 2931 O O . SER A 1 374 ? 4.535 31 -4.383 1 95.81 374 SER A O 1
ATOM 2933 N N . SER A 1 375 ? 5.039 33 -5.254 1 95 375 SER A N 1
ATOM 2934 C CA . SER A 1 375 ? 6.352 32.531 -5.676 1 95 375 SER A CA 1
ATOM 2935 C C . SER A 1 375 ? 7.309 32.406 -4.488 1 95 375 SER A C 1
ATOM 2937 O O . SER A 1 375 ? 7.055 33 -3.43 1 95 375 SER A O 1
ATOM 2939 N N . VAL A 1 376 ? 8.352 31.703 -4.719 1 93.69 376 VAL A N 1
ATOM 2940 C CA . VAL A 1 376 ? 9.344 31.562 -3.664 1 93.69 376 VAL A CA 1
ATOM 2941 C C . VAL A 1 376 ? 9.977 32.906 -3.359 1 93.69 376 VAL A C 1
ATOM 2943 O O . VAL A 1 376 ? 10.289 33.219 -2.205 1 93.69 376 VAL A O 1
ATOM 2946 N N . LYS A 1 377 ? 10.148 33.719 -4.387 1 94.31 377 LYS A N 1
ATOM 2947 C CA . LYS A 1 377 ? 10.688 35.062 -4.168 1 94.31 377 LYS A CA 1
ATOM 2948 C C . LYS A 1 377 ? 9.742 35.906 -3.309 1 94.31 377 LYS A C 1
ATOM 2950 O O . LYS A 1 377 ? 10.188 36.625 -2.418 1 94.31 377 LYS A O 1
ATOM 2955 N N . GLN A 1 378 ? 8.5 35.844 -3.65 1 95.69 378 GLN A N 1
ATOM 2956 C CA . GLN A 1 378 ? 7.504 36.531 -2.836 1 95.69 378 GLN A CA 1
ATOM 2957 C C . GLN A 1 378 ? 7.523 36.031 -1.396 1 95.69 378 GLN A C 1
ATOM 2959 O O . GLN A 1 378 ? 7.371 36.812 -0.456 1 95.69 378 GLN A O 1
ATOM 2964 N N . PHE A 1 379 ? 7.699 34.719 -1.263 1 96.31 379 PHE A N 1
ATOM 2965 C CA . PHE A 1 379 ? 7.785 34.125 0.063 1 96.31 379 PHE A CA 1
ATOM 2966 C C . PHE A 1 379 ? 8.984 34.688 0.831 1 96.31 379 PHE A C 1
ATOM 2968 O O . PHE A 1 379 ? 8.867 35.031 2.01 1 96.31 379 PHE A O 1
ATOM 2975 N N . VAL A 1 380 ? 10.102 34.781 0.197 1 95.25 380 VAL A N 1
ATOM 2976 C CA . VAL A 1 380 ? 11.336 35.25 0.814 1 95.25 380 VAL A CA 1
ATOM 2977 C C . VAL A 1 380 ? 11.164 36.688 1.259 1 95.25 380 VAL A C 1
ATOM 2979 O O . VAL A 1 380 ? 11.57 37.062 2.361 1 95.25 380 VAL A O 1
ATOM 2982 N N . GLU A 1 381 ? 10.594 37.469 0.425 1 96.44 381 GLU A N 1
ATOM 2983 C CA . GLU A 1 381 ? 10.344 38.875 0.771 1 96.44 381 GLU A CA 1
ATOM 2984 C C . GLU A 1 381 ? 9.422 38.969 1.981 1 96.44 381 GLU A C 1
ATOM 2986 O O . GLU A 1 381 ? 9.641 39.812 2.865 1 96.44 381 GLU A O 1
ATOM 2991 N N . ALA A 1 382 ? 8.398 38.188 1.947 1 97.31 382 ALA A N 1
ATOM 2992 C CA . ALA A 1 382 ? 7.484 38.156 3.088 1 97.31 382 ALA A CA 1
ATOM 2993 C C . ALA A 1 382 ? 8.211 37.719 4.363 1 97.31 382 ALA A C 1
ATOM 2995 O O . ALA A 1 382 ? 7.93 38.25 5.441 1 97.31 382 ALA A O 1
ATOM 2996 N N . CYS A 1 383 ? 9.078 36.812 4.238 1 96.88 383 CYS A N 1
ATOM 2997 C CA . CYS A 1 383 ? 9.852 36.344 5.375 1 96.88 383 CYS A CA 1
ATOM 2998 C C . CYS A 1 383 ? 10.742 37.438 5.934 1 96.88 383 CYS A C 1
ATOM 3000 O O . CYS A 1 383 ? 10.828 37.625 7.152 1 96.88 383 CYS A O 1
ATOM 3002 N N . LYS A 1 384 ? 11.406 38.156 5.047 1 97.38 384 LYS A N 1
ATOM 3003 C CA . LYS A 1 384 ? 12.258 39.281 5.473 1 97.38 384 LYS A CA 1
ATOM 3004 C C . LYS A 1 384 ? 11.453 40.312 6.223 1 97.38 384 LYS A C 1
ATOM 3006 O O . LYS A 1 384 ? 11.883 40.812 7.27 1 97.38 384 LYS A O 1
ATOM 3011 N N . LYS A 1 385 ? 10.336 40.594 5.73 1 97.94 385 LYS A N 1
ATOM 3012 C CA . LYS A 1 385 ? 9.469 41.562 6.355 1 97.94 385 LYS A CA 1
ATOM 3013 C C . LYS A 1 385 ? 8.938 41.094 7.703 1 97.94 385 LYS A C 1
ATOM 3015 O O . LYS A 1 385 ? 8.891 41.844 8.672 1 97.94 385 LYS A O 1
ATOM 3020 N N . ALA A 1 386 ? 8.516 39.875 7.766 1 97.75 386 ALA A N 1
ATOM 3021 C CA . ALA A 1 386 ? 7.941 39.281 8.969 1 97.75 386 ALA A CA 1
ATOM 3022 C C . ALA A 1 386 ? 8.977 39.219 10.094 1 97.75 386 ALA A C 1
ATOM 3024 O O . ALA A 1 386 ? 8.648 39.406 11.266 1 97.75 386 ALA A O 1
ATOM 3025 N N . THR A 1 387 ? 10.219 38.938 9.742 1 97.31 387 THR A N 1
ATOM 3026 C CA . THR A 1 387 ? 11.266 38.719 10.734 1 97.31 387 THR A CA 1
ATOM 3027 C C . THR A 1 387 ? 12.008 40.031 11.039 1 97.31 387 THR A C 1
ATOM 3029 O O . THR A 1 387 ? 12.641 40.156 12.086 1 97.31 387 THR A O 1
ATOM 3032 N N . GLY A 1 388 ? 12.008 40.906 10.047 1 97.12 388 GLY A N 1
ATOM 3033 C CA . GLY A 1 388 ? 12.789 42.125 10.148 1 97.12 388 GLY A CA 1
ATOM 3034 C C . GLY A 1 388 ? 14.273 41.906 9.922 1 97.12 388 GLY A C 1
ATOM 3035 O O . GLY A 1 388 ? 15.094 42.75 10.234 1 97.12 388 GLY A O 1
ATOM 3036 N N . VAL A 1 389 ? 14.602 40.75 9.453 1 96.62 389 VAL A N 1
ATOM 3037 C CA . VAL A 1 389 ? 16 40.406 9.219 1 96.62 389 VAL A CA 1
ATOM 3038 C C . VAL A 1 389 ? 16.281 40.344 7.719 1 96.62 389 VAL A C 1
ATOM 3040 O O . VAL A 1 389 ? 15.469 39.812 6.953 1 96.62 389 VAL A O 1
ATOM 3043 N N . ASP A 1 390 ? 17.328 40.938 7.297 1 95.38 390 ASP A N 1
ATOM 3044 C CA . ASP A 1 390 ? 17.734 40.844 5.895 1 95.38 390 ASP A CA 1
ATOM 3045 C C . ASP A 1 390 ? 18.438 39.531 5.602 1 95.38 390 ASP A C 1
ATOM 3047 O O . ASP A 1 390 ? 19.656 39.469 5.508 1 95.38 390 ASP A O 1
ATOM 3051 N N . ILE A 1 391 ? 17.734 38.531 5.34 1 95 391 ILE A N 1
ATOM 3052 C CA . ILE A 1 391 ? 18.203 37.188 5.133 1 95 391 ILE A CA 1
ATOM 3053 C C . ILE A 1 391 ? 18.938 37.094 3.797 1 95 391 ILE A C 1
ATOM 3055 O O . ILE A 1 391 ? 18.438 37.531 2.77 1 95 391 ILE A O 1
ATOM 3059 N N . LYS A 1 392 ? 20.125 36.5 3.814 1 95.5 392 LYS A N 1
ATOM 3060 C CA . LYS A 1 392 ? 20.859 36.219 2.578 1 95.5 392 LYS A CA 1
ATOM 3061 C C . LYS A 1 392 ? 20.188 35.125 1.777 1 95.5 392 LYS A C 1
ATOM 3063 O O . LYS A 1 392 ? 19.734 34.125 2.346 1 95.5 392 LYS A O 1
ATOM 3068 N N . VAL A 1 393 ? 20.078 35.344 0.477 1 94.88 393 VAL A N 1
ATOM 3069 C CA . VAL A 1 393 ? 19.422 34.375 -0.381 1 94.88 393 VAL A CA 1
ATOM 3070 C C . VAL A 1 393 ? 20.406 33.906 -1.459 1 94.88 393 VAL A C 1
ATOM 3072 O O . VAL A 1 393 ? 21 34.719 -2.154 1 94.88 393 VAL A O 1
ATOM 3075 N N . GLU A 1 394 ? 20.594 32.594 -1.502 1 92.56 394 GLU A N 1
ATOM 3076 C CA . GLU A 1 394 ? 21.391 31.984 -2.562 1 92.56 394 GLU A CA 1
ATOM 3077 C C . GLU A 1 394 ? 20.5 31.297 -3.594 1 92.56 394 GLU A C 1
ATOM 3079 O O . GLU A 1 394 ? 19.656 30.469 -3.242 1 92.56 394 GLU A O 1
ATOM 3084 N N . PHE A 1 395 ? 20.688 31.672 -4.867 1 91.25 395 PHE A N 1
ATOM 3085 C CA . PHE A 1 395 ? 19.906 31.062 -5.945 1 91.25 395 PHE A CA 1
ATOM 3086 C C . PHE A 1 395 ? 20.688 29.922 -6.59 1 91.25 395 PHE A C 1
ATOM 3088 O O . PHE A 1 395 ? 21.828 30.094 -7.02 1 91.25 395 PHE A O 1
ATOM 3095 N N . LEU A 1 396 ? 20.078 28.75 -6.57 1 88.31 396 LEU A N 1
ATOM 3096 C CA . LEU A 1 396 ? 20.688 27.531 -7.098 1 88.31 396 LEU A CA 1
ATOM 3097 C C . LEU A 1 396 ? 19.875 26.984 -8.273 1 88.31 396 LEU A C 1
ATOM 3099 O O . LEU A 1 396 ? 18.734 27.391 -8.484 1 88.31 396 LEU A O 1
ATOM 3103 N N . PRO A 1 397 ? 20.531 26.078 -9.086 1 85.69 397 PRO A N 1
ATOM 3104 C CA . PRO A 1 397 ? 19.781 25.453 -10.172 1 85.69 397 PRO A CA 1
ATOM 3105 C C . PRO A 1 397 ? 18.594 24.641 -9.68 1 85.69 397 PRO A C 1
ATOM 3107 O O . PRO A 1 397 ? 18.531 24.281 -8.5 1 85.69 397 PRO A O 1
ATOM 3110 N N . ARG A 1 398 ? 17.766 24.328 -10.641 1 81.12 398 ARG A N 1
ATOM 3111 C CA . ARG A 1 398 ? 16.547 23.594 -10.32 1 81.12 398 ARG A CA 1
ATOM 3112 C C . ARG A 1 398 ? 16.859 22.203 -9.797 1 81.12 398 ARG A C 1
ATOM 3114 O O . ARG A 1 398 ? 17.875 21.609 -10.164 1 81.12 398 ARG A O 1
ATOM 3121 N N . ARG A 1 399 ? 16.016 21.781 -8.82 1 71.5 399 ARG A N 1
ATOM 3122 C CA . ARG A 1 399 ? 16.016 20.375 -8.438 1 71.5 399 ARG A CA 1
ATOM 3123 C C . ARG A 1 399 ? 15.133 19.547 -9.383 1 71.5 399 ARG A C 1
ATOM 3125 O O . ARG A 1 399 ? 14.039 19.984 -9.75 1 71.5 399 ARG A O 1
ATOM 3132 N N . PRO A 1 400 ? 15.648 18.453 -9.812 1 66.56 400 PRO A N 1
ATOM 3133 C CA . PRO A 1 400 ? 14.781 17.609 -10.633 1 66.56 400 PRO A CA 1
ATOM 3134 C C . PRO A 1 400 ? 13.484 17.219 -9.922 1 66.56 400 PRO A C 1
ATOM 3136 O O . PRO A 1 400 ? 13.5 16.953 -8.719 1 66.56 400 PRO A O 1
ATOM 3139 N N . GLY A 1 401 ? 12.352 17.453 -10.531 1 64.12 401 GLY A N 1
ATOM 3140 C CA . GLY A 1 401 ? 11.086 16.984 -10.008 1 64.12 401 GLY A CA 1
ATOM 3141 C C . GLY A 1 401 ? 10.242 18.078 -9.375 1 64.12 401 GLY A C 1
ATOM 3142 O O . GLY A 1 401 ? 9.086 17.844 -9.023 1 64.12 401 GLY A O 1
ATOM 3143 N N . ASP A 1 402 ? 10.898 19.281 -9.352 1 72.12 402 ASP A N 1
ATOM 3144 C CA . ASP A 1 402 ? 10.102 20.359 -8.75 1 72.12 402 ASP A CA 1
ATOM 3145 C C . ASP A 1 402 ? 9.086 20.906 -9.75 1 72.12 402 ASP A C 1
ATOM 3147 O O . ASP A 1 402 ? 9.414 21.141 -10.914 1 72.12 402 ASP A O 1
ATOM 3151 N N . TYR A 1 403 ? 7.969 21.141 -9.25 1 77.25 403 TYR A N 1
ATOM 3152 C CA . TYR A 1 403 ? 6.914 21.719 -10.07 1 77.25 403 TYR A CA 1
ATOM 3153 C C . TYR A 1 403 ? 7.062 23.234 -10.164 1 77.25 403 TYR A C 1
ATOM 3155 O O . TYR A 1 403 ? 7.48 23.875 -9.203 1 77.25 403 TYR A O 1
ATOM 3163 N N . ALA A 1 404 ? 6.699 23.781 -11.344 1 83.81 404 ALA A N 1
ATOM 3164 C CA . ALA A 1 404 ? 6.758 25.219 -11.523 1 83.81 404 ALA A CA 1
ATOM 3165 C C . ALA A 1 404 ? 5.672 25.922 -10.703 1 83.81 404 ALA A C 1
ATOM 3167 O O . ALA A 1 404 ? 5.953 26.859 -9.969 1 83.81 404 ALA A O 1
ATOM 3168 N N . GLU A 1 405 ? 4.457 25.438 -10.883 1 90.38 405 GLU A N 1
ATOM 3169 C CA . GLU A 1 405 ? 3.326 26.031 -10.18 1 90.38 405 GLU A CA 1
ATOM 3170 C C . GLU A 1 405 ? 2.416 24.969 -9.586 1 90.38 405 GLU A C 1
ATOM 3172 O O . GLU A 1 405 ? 2.127 23.953 -10.227 1 90.38 405 GLU A O 1
ATOM 3177 N N . VAL A 1 406 ? 2.031 25.156 -8.352 1 92.69 406 VAL A N 1
ATOM 3178 C CA . VAL A 1 406 ? 1.057 24.297 -7.684 1 92.69 406 VAL A CA 1
ATOM 3179 C C . VAL A 1 406 ? 0.193 25.125 -6.738 1 92.69 406 VAL A C 1
ATOM 3181 O O . VAL A 1 406 ? 0.684 25.641 -5.73 1 92.69 406 VAL A O 1
ATOM 3184 N N . TYR A 1 407 ? -1.082 25.391 -7.109 1 96.12 407 TYR A N 1
ATOM 3185 C CA . TYR A 1 407 ? -2.002 26.062 -6.207 1 96.12 407 TYR A CA 1
ATOM 3186 C C . TYR A 1 407 ? -3.424 25.547 -6.387 1 96.12 407 TYR A C 1
ATOM 3188 O O . TYR A 1 407 ? -3.787 25.062 -7.465 1 96.12 407 TYR A O 1
ATOM 3196 N N . SER A 1 408 ? -4.188 25.625 -5.379 1 97.75 408 SER A N 1
ATOM 3197 C CA . SER A 1 408 ? -5.449 24.891 -5.27 1 97.75 408 SER A CA 1
ATOM 3198 C C . SER A 1 408 ? -6.602 25.703 -5.863 1 97.75 408 SER A C 1
ATOM 3200 O O . SER A 1 408 ? -6.496 26.922 -6.023 1 97.75 408 SER A O 1
ATOM 3202 N N . ASP A 1 409 ? -7.617 25.062 -6.289 1 98.25 409 ASP A N 1
ATOM 3203 C CA . ASP A 1 409 ? -8.969 25.594 -6.406 1 98.25 409 ASP A CA 1
ATOM 3204 C C . ASP A 1 409 ? -9.82 25.203 -5.203 1 98.25 409 ASP A C 1
ATOM 3206 O O . ASP A 1 409 ? -10.312 24.078 -5.129 1 98.25 409 ASP A O 1
ATOM 3210 N N . PRO A 1 410 ? -10.047 26.078 -4.207 1 98.25 410 PRO A N 1
ATOM 3211 C CA . PRO A 1 410 ? -10.727 25.719 -2.963 1 98.25 410 PRO A CA 1
ATOM 3212 C C . PRO A 1 410 ? -12.242 25.875 -3.057 1 98.25 410 PRO A C 1
ATOM 3214 O O . PRO A 1 410 ? -12.93 25.875 -2.033 1 98.25 410 PRO A O 1
ATOM 3217 N N . ARG A 1 411 ? -12.938 26.094 -4.285 1 97.94 411 ARG A N 1
ATOM 3218 C CA . ARG A 1 411 ? -14.359 26.375 -4.469 1 97.94 411 ARG A CA 1
ATOM 3219 C C . ARG A 1 411 ? -15.227 25.219 -3.975 1 97.94 411 ARG A C 1
ATOM 3221 O O . ARG A 1 411 ? -16.312 25.438 -3.428 1 97.94 411 ARG A O 1
ATOM 3228 N N . LYS A 1 412 ? -14.711 23.922 -4.098 1 98.75 412 LYS A N 1
ATOM 3229 C CA . LYS A 1 412 ? -15.516 22.766 -3.688 1 98.75 412 LYS A CA 1
ATOM 3230 C C . LYS A 1 412 ? -15.734 22.766 -2.178 1 98.75 412 LYS A C 1
ATOM 3232 O O . LYS A 1 412 ? -16.859 22.562 -1.71 1 98.75 412 LYS A O 1
ATOM 3237 N N . ILE A 1 413 ? -14.703 23 -1.432 1 98.75 413 ILE A N 1
ATOM 3238 C CA . ILE A 1 413 ? -14.82 22.953 0.023 1 98.75 413 ILE A CA 1
ATOM 3239 C C . ILE A 1 413 ? -15.672 24.125 0.506 1 98.75 413 ILE A C 1
ATOM 3241 O O . ILE A 1 413 ? -16.406 24 1.483 1 98.75 413 ILE A O 1
ATOM 3245 N N . LYS A 1 414 ? -15.555 25.25 -0.17 1 98.56 414 LYS A N 1
ATOM 3246 C CA . LYS A 1 414 ? -16.422 26.375 0.153 1 98.56 414 LYS A CA 1
ATOM 3247 C C . LYS A 1 414 ? -17.891 26.016 -0.06 1 98.56 414 LYS A C 1
ATOM 3249 O O . LYS A 1 414 ? -18.719 26.25 0.817 1 98.56 414 LYS A O 1
ATOM 3254 N N . ARG A 1 415 ? -18.156 25.422 -1.17 1 98.44 415 ARG A N 1
ATOM 3255 C CA . ARG A 1 415 ? -19.531 25.109 -1.551 1 98.44 415 ARG A CA 1
ATOM 3256 C C . ARG A 1 415 ? -20.125 24.031 -0.633 1 98.44 415 ARG A C 1
ATOM 3258 O O . ARG A 1 415 ? -21.266 24.156 -0.182 1 98.44 415 ARG A O 1
ATOM 3265 N N . GLU A 1 416 ? -19.344 23.016 -0.298 1 98.31 416 GLU A N 1
ATOM 3266 C CA . GLU A 1 416 ? -19.906 21.828 0.342 1 98.31 416 GLU A CA 1
ATOM 3267 C C . GLU A 1 416 ? -19.75 21.891 1.857 1 98.31 416 GLU A C 1
ATOM 3269 O O . GLU A 1 416 ? -20.578 21.359 2.598 1 98.31 416 GLU A O 1
ATOM 3274 N N . LEU A 1 417 ? -18.703 22.547 2.383 1 98.44 417 LEU A N 1
ATOM 3275 C CA . LEU A 1 417 ? -18.469 22.562 3.82 1 98.44 417 LEU A CA 1
ATOM 3276 C C . LEU A 1 417 ? -18.578 23.969 4.379 1 98.44 417 LEU A C 1
ATOM 3278 O O . LEU A 1 417 ? -18.438 24.188 5.586 1 98.44 417 LEU A O 1
ATOM 3282 N N . ASP A 1 418 ? -18.781 24.938 3.506 1 98.06 418 ASP A N 1
ATOM 3283 C CA . ASP A 1 418 ? -18.859 26.328 3.902 1 98.06 418 ASP A CA 1
ATOM 3284 C C . ASP A 1 418 ? -17.562 26.781 4.594 1 98.06 418 ASP A C 1
ATOM 3286 O O . ASP A 1 418 ? -17.609 27.328 5.695 1 98.06 418 ASP A O 1
ATOM 3290 N N . TRP A 1 419 ? -16.453 26.453 3.982 1 98.38 419 TRP A N 1
ATOM 3291 C CA . TRP A 1 419 ? -15.141 26.781 4.527 1 98.38 419 TRP A CA 1
ATOM 3292 C C . TRP A 1 419 ? -14.336 27.609 3.545 1 98.38 419 TRP A C 1
ATOM 3294 O O . TRP A 1 419 ? -14.375 27.375 2.336 1 98.38 419 TRP A O 1
ATOM 3304 N N . SER A 1 420 ? -13.641 28.625 4.066 1 98.19 420 SER A N 1
ATOM 3305 C CA . SER A 1 420 ? -12.648 29.406 3.33 1 98.19 420 SER A CA 1
ATOM 3306 C C . SER A 1 420 ? -11.484 29.812 4.23 1 98.19 420 SER A C 1
ATOM 3308 O O . SER A 1 420 ? -11.664 30 5.434 1 98.19 420 SER A O 1
ATOM 3310 N N . ALA A 1 421 ? -10.375 29.922 3.625 1 98.12 421 ALA A N 1
ATOM 3311 C CA . ALA A 1 421 ? -9.211 30.375 4.383 1 98.12 421 ALA A CA 1
ATOM 3312 C C . ALA A 1 421 ? -9.406 31.812 4.863 1 98.12 421 ALA A C 1
ATOM 3314 O O . ALA A 1 421 ? -9.898 32.656 4.117 1 98.12 421 ALA A O 1
ATOM 3315 N N . LYS A 1 422 ? -9.047 32.062 6.09 1 97.25 422 LYS A N 1
ATOM 3316 C CA . LYS A 1 422 ? -9.164 33.406 6.664 1 97.25 422 LYS A CA 1
ATOM 3317 C C . LYS A 1 422 ? -7.797 34.094 6.77 1 97.25 422 LYS A C 1
ATOM 3319 O O . LYS A 1 422 ? -7.691 35.312 6.648 1 97.25 422 LYS A O 1
ATOM 3324 N N . TYR A 1 423 ? -6.82 33.344 7.047 1 96.06 423 TYR A N 1
ATOM 3325 C CA . TYR A 1 423 ? -5.453 33.844 7.156 1 96.06 423 TYR A CA 1
ATOM 3326 C C . TYR A 1 423 ? -4.727 33.719 5.82 1 96.06 423 TYR A C 1
ATOM 3328 O O . TYR A 1 423 ? -3.869 32.844 5.645 1 96.06 423 TYR A O 1
ATOM 3336 N N . THR A 1 424 ? -4.934 34.719 4.898 1 95.69 424 THR A N 1
ATOM 3337 C CA . THR A 1 424 ? -4.465 34.562 3.523 1 95.69 424 THR A CA 1
ATOM 3338 C C . THR A 1 424 ? -3.291 35.5 3.254 1 95.69 424 THR A C 1
ATOM 3340 O O . THR A 1 424 ? -2.719 35.5 2.162 1 95.69 424 THR A O 1
ATOM 3343 N N . ASP A 1 425 ? -2.979 36.312 4.238 1 96.31 425 ASP A N 1
ATOM 3344 C CA . ASP A 1 425 ? -1.807 37.156 4.113 1 96.31 425 ASP A CA 1
ATOM 3345 C C . ASP A 1 425 ? -0.537 36.438 4.531 1 96.31 425 ASP A C 1
ATOM 3347 O O . ASP A 1 425 ? -0.332 36.156 5.719 1 96.31 425 ASP A O 1
ATOM 3351 N N . LEU A 1 426 ? 0.305 36.25 3.562 1 97.19 426 LEU A N 1
ATOM 3352 C CA . LEU A 1 426 ? 1.519 35.438 3.752 1 97.19 426 LEU A CA 1
ATOM 3353 C C . LEU A 1 426 ? 2.406 36.062 4.824 1 97.19 426 LEU A C 1
ATOM 3355 O O . LEU A 1 426 ? 2.908 35.375 5.703 1 97.19 426 LEU A O 1
ATOM 3359 N N . GLN A 1 427 ? 2.611 37.344 4.777 1 97.31 427 GLN A N 1
ATOM 3360 C CA . GLN A 1 427 ? 3.465 38.031 5.738 1 97.31 427 GLN A CA 1
ATOM 3361 C C . GLN A 1 427 ? 2.912 37.906 7.156 1 97.31 427 GLN A C 1
ATOM 3363 O O . GLN A 1 427 ? 3.67 37.688 8.102 1 97.31 427 GLN A O 1
ATOM 3368 N N . GLN A 1 428 ? 1.624 38.062 7.27 1 97.25 428 GLN A N 1
ATOM 3369 C CA . GLN A 1 428 ? 0.993 38 8.586 1 97.25 428 GLN A CA 1
ATOM 3370 C C . GLN A 1 428 ? 1.156 36.594 9.188 1 97.25 428 GLN A C 1
ATOM 3372 O O . GLN A 1 428 ? 1.466 36.469 10.367 1 97.25 428 GLN A O 1
ATOM 3377 N N . SER A 1 429 ? 0.91 35.562 8.391 1 97.62 429 SER A N 1
ATOM 3378 C CA . SER A 1 429 ? 1.07 34.188 8.859 1 97.62 429 SER A CA 1
ATOM 3379 C C . SER A 1 429 ? 2.502 33.938 9.312 1 97.62 429 SER A C 1
ATOM 3381 O O . SER A 1 429 ? 2.723 33.281 10.336 1 97.62 429 SER A O 1
ATOM 3383 N N . LEU A 1 430 ? 3.479 34.438 8.547 1 97.94 430 LEU A N 1
ATOM 3384 C CA . LEU A 1 430 ? 4.887 34.25 8.883 1 97.94 430 LEU A CA 1
ATOM 3385 C C . LEU A 1 430 ? 5.258 35.031 10.133 1 97.94 430 LEU A C 1
ATOM 3387 O O . LEU A 1 430 ? 6.086 34.562 10.93 1 97.94 430 LEU A O 1
ATOM 3391 N N . ARG A 1 431 ? 4.641 36.188 10.312 1 97.75 431 ARG A N 1
ATOM 3392 C CA . ARG A 1 431 ? 4.895 37 11.508 1 97.75 431 ARG A CA 1
ATOM 3393 C C . ARG A 1 431 ? 4.438 36.281 12.766 1 97.75 431 ARG A C 1
ATOM 3395 O O . ARG A 1 431 ? 5.137 36.281 13.781 1 97.75 431 ARG A O 1
ATOM 3402 N N . ILE A 1 432 ? 3.309 35.688 12.68 1 97.12 432 ILE A N 1
ATOM 3403 C CA . ILE A 1 432 ? 2.777 34.938 13.812 1 97.12 432 ILE A CA 1
ATOM 3404 C C . ILE A 1 432 ? 3.705 33.75 14.133 1 97.12 432 ILE A C 1
ATOM 3406 O O . ILE A 1 432 ? 4.027 33.531 15.297 1 97.12 432 ILE A O 1
ATOM 3410 N N . ALA A 1 433 ? 4.121 33.062 13.109 1 97.25 433 ALA A N 1
ATOM 3411 C CA . ALA A 1 433 ? 5.027 31.922 13.289 1 97.25 433 ALA A CA 1
ATOM 3412 C C . ALA A 1 433 ? 6.363 32.375 13.867 1 97.25 433 ALA A C 1
ATOM 3414 O O . ALA A 1 433 ? 6.941 31.688 14.719 1 97.25 433 ALA A O 1
ATOM 3415 N N . TRP A 1 434 ? 6.828 33.531 13.414 1 96.88 434 TRP A N 1
ATOM 3416 C CA . TRP A 1 434 ? 8.102 34.062 13.875 1 96.88 434 TRP A CA 1
ATOM 3417 C C . TRP A 1 434 ? 8.031 34.438 15.359 1 96.88 434 TRP A C 1
ATOM 3419 O O . TRP A 1 434 ? 9 34.219 16.094 1 96.88 434 TRP A O 1
ATOM 3429 N N . ARG A 1 435 ? 6.934 34.969 15.766 1 96.56 435 ARG A N 1
ATOM 3430 C CA . ARG A 1 435 ? 6.75 35.312 17.172 1 96.56 435 ARG A CA 1
ATOM 3431 C C . ARG A 1 435 ? 6.902 34.062 18.047 1 96.56 435 ARG A C 1
ATOM 3433 O O . ARG A 1 435 ? 7.547 34.125 19.094 1 96.56 435 ARG A O 1
ATOM 3440 N N . TRP A 1 436 ? 6.328 33 17.609 1 96.69 436 TRP A N 1
ATOM 3441 C CA . TRP A 1 436 ? 6.465 31.75 18.359 1 96.69 436 TRP A CA 1
ATOM 3442 C C . TRP A 1 436 ? 7.918 31.281 18.391 1 96.69 436 TRP A C 1
ATOM 3444 O O . TRP A 1 436 ? 8.422 30.844 19.422 1 96.69 436 TRP A O 1
ATOM 3454 N N . GLN A 1 437 ? 8.562 31.359 17.25 1 94.44 437 GLN A N 1
ATOM 3455 C CA . GLN A 1 437 ? 9.953 30.938 17.125 1 94.44 437 GLN A CA 1
ATOM 3456 C C . GLN A 1 437 ? 10.852 31.734 18.078 1 94.44 437 GLN A C 1
ATOM 3458 O O . GLN A 1 437 ? 11.766 31.188 18.688 1 94.44 437 GLN A O 1
ATOM 3463 N N . LYS A 1 438 ? 10.602 32.969 18.188 1 94 438 LYS A N 1
ATOM 3464 C CA . LYS A 1 438 ? 11.406 33.844 19.047 1 94 438 LYS A CA 1
ATOM 3465 C C . LYS A 1 438 ? 11.234 33.469 20.516 1 94 438 LYS A C 1
ATOM 3467 O O . LYS A 1 438 ? 12.195 33.562 21.281 1 94 438 LYS A O 1
ATOM 3472 N N . SER A 1 439 ? 10.055 33.062 20.828 1 93.62 439 SER A N 1
ATOM 3473 C CA . SER A 1 439 ? 9.758 32.75 22.219 1 93.62 439 SER A CA 1
ATOM 3474 C C . SER A 1 439 ? 10.148 31.312 22.547 1 93.62 439 SER A C 1
ATOM 3476 O O . SER A 1 439 ? 10.211 30.922 23.719 1 93.62 439 SER A O 1
ATOM 3478 N N . HIS A 1 440 ? 10.453 30.469 21.516 1 91.75 440 HIS A N 1
ATOM 3479 C CA . HIS A 1 440 ? 10.805 29.062 21.672 1 91.75 440 HIS A CA 1
ATOM 3480 C C . HIS A 1 440 ? 12.086 28.734 20.922 1 91.75 440 HIS A C 1
ATOM 3482 O O . HIS A 1 440 ? 12.086 27.859 20.047 1 91.75 440 HIS A O 1
ATOM 3488 N N . ARG A 1 441 ? 13.125 29.266 21.297 1 86.31 441 ARG A N 1
ATOM 3489 C CA . ARG A 1 441 ? 14.398 29.172 20.578 1 86.31 441 ARG A CA 1
ATOM 3490 C C . ARG A 1 441 ? 14.859 27.719 20.469 1 86.31 441 ARG A C 1
ATOM 3492 O O . ARG A 1 441 ? 15.516 27.344 19.484 1 86.31 441 ARG A O 1
ATOM 3499 N N . ASP A 1 442 ? 14.469 26.906 21.422 1 85 442 ASP A N 1
ATOM 3500 C CA . ASP A 1 442 ? 14.852 25.5 21.406 1 85 442 ASP A CA 1
ATOM 3501 C C . ASP A 1 442 ? 13.641 24.609 21.172 1 85 442 ASP A C 1
ATOM 3503 O O . ASP A 1 442 ? 13.594 23.484 21.672 1 85 442 ASP A O 1
ATOM 3507 N N . GLY A 1 443 ? 12.742 25.203 20.438 1 89.44 443 GLY A N 1
ATOM 3508 C CA . GLY A 1 443 ? 11.5 24.469 20.266 1 89.44 443 GLY A CA 1
ATOM 3509 C C . GLY A 1 443 ? 10.672 24.391 21.531 1 89.44 443 GLY A C 1
ATOM 3510 O O . GLY A 1 443 ? 10.445 25.406 22.188 1 89.44 443 GLY A O 1
ATOM 3511 N N . TYR A 1 444 ? 10.188 23.219 21.781 1 90.69 444 TYR A N 1
ATOM 3512 C CA . TYR A 1 444 ? 9.336 23.094 22.969 1 90.69 444 TYR A CA 1
ATOM 3513 C C . TYR A 1 444 ? 10.172 22.844 24.219 1 90.69 444 TYR A C 1
ATOM 3515 O O . TYR A 1 444 ? 9.648 22.875 25.328 1 90.69 444 TYR A O 1
ATOM 3523 N N . GLY A 1 445 ? 11.391 22.672 24.109 1 80.19 445 GLY A N 1
ATOM 3524 C CA . GLY A 1 445 ? 12.32 22.578 25.219 1 80.19 445 GLY A CA 1
ATOM 3525 C C . GLY A 1 445 ? 12.18 21.266 26 1 80.19 445 GLY A C 1
ATOM 3526 O O . GLY A 1 445 ? 12.75 21.125 27.078 1 80.19 445 GLY A O 1
ATOM 3527 N N . VAL A 1 446 ? 11.297 20.406 25.609 1 75.88 446 VAL A N 1
ATOM 3528 C CA . VAL A 1 446 ? 11.062 19.141 26.312 1 75.88 446 VAL A CA 1
ATOM 3529 C C . VAL A 1 446 ? 11.594 17.984 25.469 1 75.88 446 VAL A C 1
ATOM 3531 O O . VAL A 1 446 ? 11.352 17.922 24.266 1 75.88 446 VAL A O 1
ATOM 3534 N N . SER A 1 447 ? 12.43 17.203 26.094 1 72.44 447 SER A N 1
ATOM 3535 C CA . SER A 1 447 ? 12.953 16.016 25.406 1 72.44 447 SER A CA 1
ATOM 3536 C C . SER A 1 447 ? 11.859 14.992 25.156 1 72.44 447 SER A C 1
ATOM 3538 O O . SER A 1 447 ? 10.922 14.867 25.953 1 72.44 447 SER A O 1
ATOM 3540 N N . ASN A 1 448 ? 11.906 14.297 24.047 1 78.56 448 ASN A N 1
ATOM 3541 C CA . ASN A 1 448 ? 10.969 13.227 23.734 1 78.56 448 ASN A CA 1
ATOM 3542 C C . ASN A 1 448 ? 11.234 11.984 24.578 1 78.56 448 ASN A C 1
ATOM 3544 O O . ASN A 1 448 ? 10.484 11.008 24.516 1 78.56 448 ASN A O 1
ATOM 3548 N N . GLU A 1 449 ? 12.258 11.945 25.266 1 66.88 449 GLU A N 1
ATOM 3549 C CA . GLU A 1 449 ? 12.57 10.781 26.078 1 66.88 449 GLU A CA 1
ATOM 3550 C C . GLU A 1 449 ? 11.492 10.555 27.141 1 66.88 449 GLU A C 1
ATOM 3552 O O . GLU A 1 449 ? 11.172 11.469 27.906 1 66.88 449 GLU A O 1
ATOM 3557 N N . LEU A 1 450 ? 10.742 9.586 26.969 1 60.81 450 LEU A N 1
ATOM 3558 C CA . LEU A 1 450 ? 9.703 9.242 27.938 1 60.81 450 LEU A CA 1
ATOM 3559 C C . LEU A 1 450 ? 10.305 8.602 29.172 1 60.81 450 LEU A C 1
ATOM 3561 O O . LEU A 1 450 ? 11.141 7.703 29.062 1 60.81 450 LEU A O 1
ATOM 3565 N N . ARG A 1 451 ? 10.516 9.352 30.234 1 44.69 451 ARG A N 1
ATOM 3566 C CA . ARG A 1 451 ? 10.977 8.758 31.484 1 44.69 451 ARG A CA 1
ATOM 3567 C C . ARG A 1 451 ? 9.977 7.719 31.984 1 44.69 451 ARG A C 1
ATOM 3569 O O . ARG A 1 451 ? 8.766 7.875 31.812 1 44.69 451 ARG A O 1
ATOM 3576 N N . MET B 1 1 ? 21.062 -11.352 -52.969 1 17.69 1 MET B N 1
ATOM 3577 C CA . MET B 1 1 ? 21.062 -12.625 -52.25 1 17.69 1 MET B CA 1
ATOM 3578 C C . MET B 1 1 ? 22.156 -12.641 -51.188 1 17.69 1 MET B C 1
ATOM 3580 O O . MET B 1 1 ? 22.094 -13.438 -50.219 1 17.69 1 MET B O 1
ATOM 3584 N N . ASP B 1 2 ? 23.312 -11.977 -51.25 1 20.09 2 ASP B N 1
ATOM 3585 C CA . ASP B 1 2 ? 24.75 -12.203 -51.031 1 20.09 2 ASP B CA 1
ATOM 3586 C C . ASP B 1 2 ? 25.094 -12.008 -49.562 1 20.09 2 ASP B C 1
ATOM 3588 O O . ASP B 1 2 ? 24.781 -10.977 -48.969 1 20.09 2 ASP B O 1
ATOM 3592 N N . CYS B 1 3 ? 25.641 -13.133 -48.75 1 21.25 3 CYS B N 1
ATOM 3593 C CA . CYS B 1 3 ? 25.922 -14.086 -47.688 1 21.25 3 CYS B CA 1
ATOM 3594 C C . CYS B 1 3 ? 27.203 -13.711 -46.938 1 21.25 3 CYS B C 1
ATOM 3596 O O . CYS B 1 3 ? 28.297 -14.133 -47.344 1 21.25 3 CYS B O 1
ATOM 3598 N N . THR B 1 4 ? 27.609 -12.523 -46.594 1 20.8 4 THR B N 1
ATOM 3599 C CA . THR B 1 4 ? 28.938 -11.922 -46.406 1 20.8 4 THR B CA 1
ATOM 3600 C C . THR B 1 4 ? 29.578 -12.461 -45.125 1 20.8 4 THR B C 1
ATOM 3602 O O . THR B 1 4 ? 28.891 -12.656 -44.125 1 20.8 4 THR B O 1
ATOM 3605 N N . HIS B 1 5 ? 30.922 -12.93 -44.938 1 17.77 5 HIS B N 1
ATOM 3606 C CA . HIS B 1 5 ? 31.906 -13.945 -44.562 1 17.77 5 HIS B CA 1
ATOM 3607 C C . HIS B 1 5 ? 32.406 -13.742 -43.156 1 17.77 5 HIS B C 1
ATOM 3609 O O . HIS B 1 5 ? 33.312 -12.906 -42.906 1 17.77 5 HIS B O 1
ATOM 3615 N N . ARG B 1 6 ? 31.594 -13.641 -41.969 1 20.38 6 ARG B N 1
ATOM 3616 C CA . ARG B 1 6 ? 31.875 -13.328 -40.562 1 20.38 6 ARG B CA 1
ATOM 3617 C C . ARG B 1 6 ? 32.812 -14.367 -39.938 1 20.38 6 ARG B C 1
ATOM 3619 O O . ARG B 1 6 ? 32.406 -15.477 -39.625 1 20.38 6 ARG B O 1
ATOM 3626 N N . THR B 1 7 ? 34.156 -14.508 -40.312 1 18.08 7 THR B N 1
ATOM 3627 C CA . THR B 1 7 ? 35.156 -15.547 -40.094 1 18.08 7 THR B CA 1
ATOM 3628 C C . THR B 1 7 ? 35.375 -15.805 -38.594 1 18.08 7 THR B C 1
ATOM 3630 O O . THR B 1 7 ? 35.219 -14.898 -37.781 1 18.08 7 THR B O 1
ATOM 3633 N N . PRO B 1 8 ? 35.625 -17.094 -37.969 1 18.39 8 PRO B N 1
ATOM 3634 C CA . PRO B 1 8 ? 35.688 -18.031 -36.844 1 18.39 8 PRO B CA 1
ATOM 3635 C C . PRO B 1 8 ? 36.938 -17.828 -36 1 18.39 8 PRO B C 1
ATOM 3637 O O . PRO B 1 8 ? 38 -17.453 -36.5 1 18.39 8 PRO B O 1
ATOM 3640 N N . ARG B 1 9 ? 36.719 -17.391 -34.75 1 18.52 9 ARG B N 1
ATOM 3641 C CA . ARG B 1 9 ? 37.594 -17.203 -33.594 1 18.52 9 ARG B CA 1
ATOM 3642 C C . ARG B 1 9 ? 38.469 -18.438 -33.344 1 18.52 9 ARG B C 1
ATOM 3644 O O . ARG B 1 9 ? 37.969 -19.5 -33 1 18.52 9 ARG B O 1
ATOM 3651 N N . PHE B 1 10 ? 39.719 -18.844 -33.938 1 15.47 10 PHE B N 1
ATOM 3652 C CA . PHE B 1 10 ? 40.75 -19.844 -34.094 1 15.47 10 PHE B CA 1
ATOM 3653 C C . PHE B 1 10 ? 41.375 -20.203 -32.75 1 15.47 10 PHE B C 1
ATOM 3655 O O . PHE B 1 10 ? 41.312 -19.422 -31.812 1 15.47 10 PHE B O 1
ATOM 3662 N N . SER B 1 11 ? 42.188 -21.406 -32.562 1 16.58 11 SER B N 1
ATOM 3663 C CA . SER B 1 11 ? 42.719 -22.672 -32.031 1 16.58 11 SER B CA 1
ATOM 3664 C C . SER B 1 11 ? 43.906 -22.438 -31.125 1 16.58 11 SER B C 1
ATOM 3666 O O . SER B 1 11 ? 44 -23.047 -30.062 1 16.58 11 SER B O 1
ATOM 3668 N N . LEU B 1 12 ? 45.156 -22 -31.547 1 16.25 12 LEU B N 1
ATOM 3669 C CA . LEU B 1 12 ? 46.375 -22.797 -31.703 1 16.25 12 LEU B CA 1
ATOM 3670 C C . LEU B 1 12 ? 47.125 -22.906 -30.359 1 16.25 12 LEU B C 1
ATOM 3672 O O . LEU B 1 12 ? 46.906 -22.109 -29.453 1 16.25 12 LEU B O 1
ATOM 3676 N N . SER B 1 13 ? 48.531 -23.25 -30.391 1 15.95 13 SER B N 1
ATOM 3677 C CA . SER B 1 13 ? 49.719 -24.109 -30.281 1 15.95 13 SER B CA 1
ATOM 3678 C C . SER B 1 13 ? 50.594 -23.688 -29.125 1 15.95 13 SER B C 1
ATOM 3680 O O . SER B 1 13 ? 51.062 -24.531 -28.344 1 15.95 13 SER B O 1
ATOM 3682 N N . SER B 1 14 ? 51.469 -22.703 -29.219 1 15.69 14 SER B N 1
ATOM 3683 C CA . SER B 1 14 ? 52.906 -22.844 -29.188 1 15.69 14 SER B CA 1
ATOM 3684 C C . SER B 1 14 ? 53.406 -23.031 -27.766 1 15.69 14 SER B C 1
ATOM 3686 O O . SER B 1 14 ? 54.156 -23.984 -27.469 1 15.69 14 SER B O 1
ATOM 3688 N N . SER B 1 15 ? 54.344 -22.172 -27.172 1 15.62 15 SER B N 1
ATOM 3689 C CA . SER B 1 15 ? 55.781 -22.156 -26.969 1 15.62 15 SER B CA 1
ATOM 3690 C C . SER B 1 15 ? 56.156 -22.594 -25.562 1 15.62 15 SER B C 1
ATOM 3692 O O . SER B 1 15 ? 55.312 -22.609 -24.672 1 15.62 15 SER B O 1
ATOM 3694 N N . ILE B 1 16 ? 57.25 -21.938 -24.781 1 16.45 16 ILE B N 1
ATOM 3695 C CA . ILE B 1 16 ? 58.656 -22.219 -24.406 1 16.45 16 ILE B CA 1
ATOM 3696 C C . ILE B 1 16 ? 58.688 -22.828 -23 1 16.45 16 ILE B C 1
ATOM 3698 O O . ILE B 1 16 ? 57.812 -22.547 -22.172 1 16.45 16 ILE B O 1
ATOM 3702 N N . PHE B 1 17 ? 59.938 -23.609 -22.391 1 16.14 17 PHE B N 1
ATOM 3703 C CA . PHE B 1 17 ? 60.844 -24.594 -21.844 1 16.14 17 PHE B CA 1
ATOM 3704 C C . PHE B 1 17 ? 61.031 -24.406 -20.344 1 16.14 17 PHE B C 1
ATOM 3706 O O . PHE B 1 17 ? 60.812 -25.328 -19.562 1 16.14 17 PHE B O 1
ATOM 3713 N N . LYS B 1 18 ? 62.5 -24 -19.766 1 15.78 18 LYS B N 1
ATOM 3714 C CA . LYS B 1 18 ? 63.594 -24.625 -19.047 1 15.78 18 LYS B CA 1
ATOM 3715 C C . LYS B 1 18 ? 63.438 -24.453 -17.531 1 15.78 18 LYS B C 1
ATOM 3717 O O . LYS B 1 18 ? 62.531 -23.75 -17.078 1 15.78 18 LYS B O 1
ATOM 3722 N N . ALA B 1 19 ? 64.688 -23.859 -16.656 1 14.55 19 ALA B N 1
ATOM 3723 C CA . ALA B 1 19 ? 65.812 -24.406 -15.891 1 14.55 19 ALA B CA 1
ATOM 3724 C C . ALA B 1 19 ? 65.625 -24.094 -14.406 1 14.55 19 ALA B C 1
ATOM 3726 O O . ALA B 1 19 ? 66.562 -24.344 -13.609 1 14.55 19 ALA B O 1
ATOM 3727 N N . LEU B 1 20 ? 64.75 -23.391 -13.812 1 16.08 20 LEU B N 1
ATOM 3728 C CA . LEU B 1 20 ? 65.375 -22.906 -12.594 1 16.08 20 LEU B CA 1
ATOM 3729 C C . LEU B 1 20 ? 65.75 -24.062 -11.648 1 16.08 20 LEU B C 1
ATOM 3731 O O . LEU B 1 20 ? 64.812 -24.781 -11.203 1 16.08 20 LEU B O 1
ATOM 3735 N N . LYS B 1 21 ? 67.188 -24.531 -11.32 1 15.28 21 LYS B N 1
ATOM 3736 C CA . LYS B 1 21 ? 68.188 -25.422 -10.742 1 15.28 21 LYS B CA 1
ATOM 3737 C C . LYS B 1 21 ? 67.938 -25.609 -9.242 1 15.28 21 LYS B C 1
ATOM 3739 O O . LYS B 1 21 ? 67.875 -26.75 -8.758 1 15.28 21 LYS B O 1
ATOM 3744 N N . THR B 1 22 ? 68.875 -24.906 -8.234 1 15.2 22 THR B N 1
ATOM 3745 C CA . THR B 1 22 ? 70 -25.484 -7.508 1 15.2 22 THR B CA 1
ATOM 3746 C C . THR B 1 22 ? 69.562 -26.078 -6.188 1 15.2 22 THR B C 1
ATOM 3748 O O . THR B 1 22 ? 68.438 -25.828 -5.742 1 15.2 22 THR B O 1
ATOM 3751 N N . THR B 1 23 ? 70.312 -25.625 -4.914 1 15.65 23 THR B N 1
ATOM 3752 C CA . THR B 1 23 ? 71.312 -26.266 -4.066 1 15.65 23 THR B CA 1
ATOM 3753 C C . THR B 1 23 ? 70.688 -26.938 -2.859 1 15.65 23 THR B C 1
ATOM 3755 O O . THR B 1 23 ? 69.562 -26.562 -2.477 1 15.65 23 THR B O 1
ATOM 3758 N N . LEU B 1 24 ? 71.625 -27.391 -1.753 1 15.47 24 LEU B N 1
ATOM 3759 C CA . LEU B 1 24 ? 72.125 -28.516 -1.012 1 15.47 24 LEU B CA 1
ATOM 3760 C C . LEU B 1 24 ? 71.5 -28.641 0.358 1 15.47 24 LEU B C 1
ATOM 3762 O O . LEU B 1 24 ? 71 -29.719 0.726 1 15.47 24 LEU B O 1
ATOM 3766 N N . GLN B 1 25 ? 72.188 -28.094 1.628 1 14.95 25 GLN B N 1
ATOM 3767 C CA . GLN B 1 25 ? 73 -28.906 2.521 1 14.95 25 GLN B CA 1
ATOM 3768 C C . GLN B 1 25 ? 72.188 -29.344 3.754 1 14.95 25 GLN B C 1
ATOM 3770 O O . GLN B 1 25 ? 72.188 -30.531 4.086 1 14.95 25 GLN B O 1
ATOM 3775 N N . PHE B 1 26 ? 72.688 -28.875 5.172 1 15.98 26 PHE B N 1
ATOM 3776 C CA . PHE B 1 26 ? 73.438 -29.562 6.234 1 15.98 26 PHE B CA 1
ATOM 3777 C C . PHE B 1 26 ? 72.438 -30.141 7.262 1 15.98 26 PHE B C 1
ATOM 3779 O O . PHE B 1 26 ? 71.25 -29.719 7.332 1 15.98 26 PHE B O 1
ATOM 3786 N N . TRP B 1 27 ? 72.938 -30.391 8.758 1 15.45 27 TRP B N 1
ATOM 3787 C CA . TRP B 1 27 ? 73.312 -31.5 9.625 1 15.45 27 TRP B CA 1
ATOM 3788 C C . TRP B 1 27 ? 72.25 -31.781 10.664 1 15.45 27 TRP B C 1
ATOM 3790 O O . TRP B 1 27 ? 71.75 -32.906 10.773 1 15.45 27 TRP B O 1
ATOM 3800 N N . THR B 1 28 ? 72.562 -31.422 12.203 1 15.88 28 THR B N 1
ATOM 3801 C CA . THR B 1 28 ? 73 -32.344 13.25 1 15.88 28 THR B CA 1
ATOM 3802 C C . THR B 1 28 ? 71.875 -32.781 14.125 1 15.88 28 THR B C 1
ATOM 3804 O O . THR B 1 28 ? 70.812 -32.094 14.164 1 15.88 28 THR B O 1
ATOM 3807 N N . PRO B 1 29 ? 72.188 -33.156 15.641 1 15.59 29 PRO B N 1
ATOM 3808 C CA . PRO B 1 29 ? 72.125 -34.375 16.453 1 15.59 29 PRO B CA 1
ATOM 3809 C C . PRO B 1 29 ? 70.875 -34.438 17.297 1 15.59 29 PRO B C 1
ATOM 3811 O O . PRO B 1 29 ? 70.125 -35.438 17.25 1 15.59 29 PRO B O 1
ATOM 3814 N N . LEU B 1 30 ? 71 -34 18.781 1 16.09 30 LEU B N 1
ATOM 3815 C CA . LEU B 1 30 ? 71.25 -34.844 19.938 1 16.09 30 LEU B CA 1
ATOM 3816 C C . LEU B 1 30 ? 69.938 -35.219 20.656 1 16.09 30 LEU B C 1
ATOM 3818 O O . LEU B 1 30 ? 68.938 -34.531 20.516 1 16.09 30 LEU B O 1
ATOM 3822 N N . LEU B 1 31 ? 70.125 -35.625 22.141 1 14.95 31 LEU B N 1
ATOM 3823 C CA . LEU B 1 31 ? 70 -36.75 23.078 1 14.95 31 LEU B CA 1
ATOM 3824 C C . LEU B 1 31 ? 68.75 -36.656 23.922 1 14.95 31 LEU B C 1
ATOM 3826 O O . LEU B 1 31 ? 68 -37.594 24.031 1 14.95 31 LEU B O 1
ATOM 3830 N N . LEU B 1 32 ? 68.812 -36.031 25.344 1 15.78 32 LEU B N 1
ATOM 3831 C CA . LEU B 1 32 ? 68.875 -36.812 26.562 1 15.78 32 LEU B CA 1
ATOM 3832 C C . LEU B 1 32 ? 67.5 -37.125 27.125 1 15.78 32 LEU B C 1
ATOM 3834 O O . LEU B 1 32 ? 66.562 -36.406 26.797 1 15.78 32 LEU B O 1
ATOM 3838 N N . THR B 1 33 ? 67.438 -37.531 28.594 1 14.92 33 THR B N 1
ATOM 3839 C CA . THR B 1 33 ? 67.188 -38.625 29.516 1 14.92 33 THR B CA 1
ATOM 3840 C C . THR B 1 33 ? 65.875 -38.469 30.25 1 14.92 33 THR B C 1
ATOM 3842 O O . THR B 1 33 ? 65.062 -39.406 30.297 1 14.92 33 THR B O 1
ATOM 3845 N N . PHE B 1 34 ? 65.812 -37.719 31.562 1 16.28 34 PHE B N 1
ATOM 3846 C CA . PHE B 1 34 ? 65.75 -38.438 32.812 1 16.28 34 PHE B CA 1
ATOM 3847 C C . PHE B 1 34 ? 64.25 -38.75 33.156 1 16.28 34 PHE B C 1
ATOM 3849 O O . PHE B 1 34 ? 63.375 -38.031 32.688 1 16.28 34 PHE B O 1
ATOM 3856 N N . HIS B 1 35 ? 63.969 -39.531 34.406 1 15.05 35 HIS B N 1
ATOM 3857 C CA . HIS B 1 35 ? 63.5 -40.656 35.219 1 15.05 35 HIS B CA 1
ATOM 3858 C C . HIS B 1 35 ? 62.281 -40.281 36.031 1 15.05 35 HIS B C 1
ATOM 3860 O O . HIS B 1 35 ? 61.438 -41.125 36.375 1 15.05 35 HIS B O 1
ATOM 3866 N N . PHE B 1 36 ? 62.156 -39.219 36.969 1 16.59 36 PHE B N 1
ATOM 3867 C CA . PHE B 1 36 ? 62 -39.625 38.344 1 16.59 36 PHE B CA 1
ATOM 3868 C C . PHE B 1 36 ? 60.594 -40.188 38.594 1 16.59 36 PHE B C 1
ATOM 3870 O O . PHE B 1 36 ? 59.625 -39.781 37.938 1 16.59 36 PHE B O 1
ATOM 3877 N N . LEU B 1 37 ? 60.438 -41 39.844 1 15.52 37 LEU B N 1
ATOM 3878 C CA . LEU B 1 37 ? 60 -42.156 40.625 1 15.52 37 LEU B CA 1
ATOM 3879 C C . LEU B 1 37 ? 58.594 -41.938 41.156 1 15.52 37 LEU B C 1
ATOM 3881 O O . LEU B 1 37 ? 57.719 -42.812 40.969 1 15.52 37 LEU B O 1
ATOM 3885 N N . HIS B 1 38 ? 58.531 -41.719 42.625 1 15.77 38 HIS B N 1
ATOM 3886 C CA . HIS B 1 38 ? 58.156 -42.625 43.688 1 15.77 38 HIS B CA 1
ATOM 3887 C C . HIS B 1 38 ? 56.656 -42.625 43.906 1 15.77 38 HIS B C 1
ATOM 3889 O O . HIS B 1 38 ? 55.969 -41.656 43.5 1 15.77 38 HIS B O 1
ATOM 3895 N N . LEU B 1 39 ? 56.219 -42.938 45.344 1 14.77 39 LEU B N 1
ATOM 3896 C CA . LEU B 1 39 ? 55.719 -44.062 46.156 1 14.77 39 LEU B CA 1
ATOM 3897 C C . LEU B 1 39 ? 54.312 -43.781 46.625 1 14.77 39 LEU B C 1
ATOM 3899 O O . LEU B 1 39 ? 53.438 -44.625 46.5 1 14.77 39 LEU B O 1
ATOM 3903 N N . SER B 1 40 ? 54.094 -42.969 47.875 1 15.03 40 SER B N 1
ATOM 3904 C CA . SER B 1 40 ? 53.688 -43.625 49.125 1 15.03 40 SER B CA 1
ATOM 3905 C C . SER B 1 40 ? 52.188 -43.875 49.188 1 15.03 40 SER B C 1
ATOM 3907 O O . SER B 1 40 ? 51.438 -43.188 48.531 1 15.03 40 SER B O 1
ATOM 3909 N N . LEU B 1 41 ? 51.75 -44.594 50.406 1 15.02 41 LEU B N 1
ATOM 3910 C CA . LEU B 1 41 ? 51.062 -45.719 51.031 1 15.02 41 LEU B CA 1
ATOM 3911 C C . LEU B 1 41 ? 49.625 -45.375 51.406 1 15.02 41 LEU B C 1
ATOM 3913 O O . LEU B 1 41 ? 48.719 -46.125 51.031 1 15.02 41 LEU B O 1
ATOM 3917 N N . HIS B 1 42 ? 49.375 -44.969 52.844 1 15.12 42 HIS B N 1
ATOM 3918 C CA . HIS B 1 42 ? 48.875 -45.781 53.938 1 15.12 42 HIS B CA 1
ATOM 3919 C C . HIS B 1 42 ? 47.375 -45.688 54.062 1 15.12 42 HIS B C 1
ATOM 3921 O O . HIS B 1 42 ? 46.781 -44.719 53.562 1 15.12 42 HIS B O 1
ATOM 3927 N N . LEU B 1 43 ? 46.812 -45.938 55.469 1 14.45 43 LEU B N 1
ATOM 3928 C CA . LEU B 1 43 ? 46.125 -46.969 56.25 1 14.45 43 LEU B CA 1
ATOM 3929 C C . LEU B 1 43 ? 44.719 -46.562 56.625 1 14.45 43 LEU B C 1
ATOM 3931 O O . LEU B 1 43 ? 43.781 -47.375 56.5 1 14.45 43 LEU B O 1
ATOM 3935 N N . LEU B 1 44 ? 44.469 -45.5 57.594 1 14.82 44 LEU B N 1
ATOM 3936 C CA . LEU B 1 44 ? 43.969 -45.938 58.875 1 14.82 44 LEU B CA 1
ATOM 3937 C C . LEU B 1 44 ? 42.469 -46.219 58.812 1 14.82 44 LEU B C 1
ATOM 3939 O O . LEU B 1 44 ? 41.75 -45.688 57.969 1 14.82 44 LEU B O 1
ATOM 3943 N N . PHE B 1 45 ? 41.875 -46.562 60.125 1 15.12 45 PHE B N 1
ATOM 3944 C CA . PHE B 1 45 ? 41.219 -47.594 60.906 1 15.12 45 PHE B CA 1
ATOM 3945 C C . PHE B 1 45 ? 39.688 -47.375 60.906 1 15.12 45 PHE B C 1
ATOM 3947 O O . PHE B 1 45 ? 38.938 -48.219 60.406 1 15.12 45 PHE B O 1
ATOM 3954 N N . SER B 1 46 ? 39.094 -47.188 62.281 1 14.42 46 SER B N 1
ATOM 3955 C CA . SER B 1 46 ? 38.406 -48.125 63.125 1 14.42 46 SER B CA 1
ATOM 3956 C C . SER B 1 46 ? 36.906 -48 63.031 1 14.42 46 SER B C 1
ATOM 3958 O O . SER B 1 46 ? 36.406 -47.031 62.438 1 14.42 46 SER B O 1
ATOM 3960 N N . TYR B 1 47 ? 36.188 -47.844 64.312 1 14.59 47 TYR B N 1
ATOM 3961 C CA . TYR B 1 47 ? 35.469 -48.844 65.125 1 14.59 47 TYR B CA 1
ATOM 3962 C C . TYR B 1 47 ? 33.969 -48.594 65 1 14.59 47 TYR B C 1
ATOM 3964 O O . TYR B 1 47 ? 33.219 -49.531 64.688 1 14.59 47 TYR B O 1
ATOM 3972 N N . ILE B 1 48 ? 33.281 -47.75 66.062 1 16.25 48 ILE B N 1
ATOM 3973 C CA . ILE B 1 48 ? 32.594 -48.406 67.188 1 16.25 48 ILE B CA 1
ATOM 3974 C C . ILE B 1 48 ? 31.125 -48.656 66.812 1 16.25 48 ILE B C 1
ATOM 3976 O O . ILE B 1 48 ? 30.547 -47.938 65.938 1 16.25 48 ILE B O 1
ATOM 3980 N N . PHE B 1 49 ? 30.375 -49.375 67.688 1 15.34 49 PHE B N 1
ATOM 3981 C CA . PHE B 1 49 ? 29.516 -50.5 68.062 1 15.34 49 PHE B CA 1
ATOM 3982 C C . PHE B 1 49 ? 28.047 -50.094 68.125 1 15.34 49 PHE B C 1
ATOM 3984 O O . PHE B 1 49 ? 27.203 -50.719 67.5 1 15.34 49 PHE B O 1
ATOM 3991 N N . PHE B 1 50 ? 27.516 -49.594 69.312 1 15.32 50 PHE B N 1
ATOM 3992 C CA . PHE B 1 50 ? 26.688 -50.438 70.188 1 15.32 50 PHE B CA 1
ATOM 3993 C C . PHE B 1 50 ? 25.219 -50.344 69.812 1 15.32 50 PHE B C 1
ATOM 3995 O O . PHE B 1 50 ? 24.828 -49.438 69.125 1 15.32 50 PHE B O 1
ATOM 4002 N N . SER B 1 51 ? 24.25 -50.406 70.938 1 14.61 51 SER B N 1
ATOM 4003 C CA . SER B 1 51 ? 23.359 -51.375 71.562 1 14.61 51 SER B CA 1
ATOM 4004 C C . SER B 1 51 ? 21.891 -51.031 71.312 1 14.61 51 SER B C 1
ATOM 4006 O O . SER B 1 51 ? 21.109 -51.875 70.875 1 14.61 51 SER B O 1
ATOM 4008 N N . SER B 1 52 ? 21.281 -50.031 72 1 15.68 52 SER B N 1
ATOM 4009 C CA . SER B 1 52 ? 20.281 -50.375 73 1 15.68 52 SER B CA 1
ATOM 4010 C C . SER B 1 52 ? 18.922 -50.625 72.375 1 15.68 52 SER B C 1
ATOM 4012 O O . SER B 1 52 ? 18.594 -50.062 71.312 1 15.68 52 SER B O 1
ATOM 4014 N N . SER B 1 53 ? 17.891 -51.406 73.062 1 15.48 53 SER B N 1
ATOM 4015 C CA . SER B 1 53 ? 16.891 -52.469 73.125 1 15.48 53 SER B CA 1
ATOM 4016 C C . SER B 1 53 ? 15.516 -51.938 72.688 1 15.48 53 SER B C 1
ATOM 4018 O O . SER B 1 53 ? 14.891 -52.5 71.812 1 15.48 53 SER B O 1
ATOM 4020 N N . PHE B 1 54 ? 14.484 -51.75 73.75 1 15.48 54 PHE B N 1
ATOM 4021 C CA . PHE B 1 54 ? 13.391 -52.656 74.062 1 15.48 54 PHE B CA 1
ATOM 4022 C C . PHE B 1 54 ? 12.109 -52.25 73.375 1 15.48 54 PHE B C 1
ATOM 4024 O O . PHE B 1 54 ? 11.43 -53.094 72.75 1 15.48 54 PHE B O 1
ATOM 4031 N N . TYR B 1 55 ? 11.312 -51.219 73.875 1 16.58 55 TYR B N 1
ATOM 4032 C CA . TYR B 1 55 ? 10.023 -51.5 74.438 1 16.58 55 TYR B CA 1
ATOM 4033 C C . TYR B 1 55 ? 8.938 -51.625 73.375 1 16.58 55 TYR B C 1
ATOM 4035 O O . TYR B 1 55 ? 8.82 -50.781 72.5 1 16.58 55 TYR B O 1
ATOM 4043 N N . LEU B 1 56 ? 8.047 -52.75 73.375 1 16.23 56 LEU B N 1
ATOM 4044 C CA . LEU B 1 56 ? 7.199 -53.688 72.625 1 16.23 56 LEU B CA 1
ATOM 4045 C C . LEU B 1 56 ? 5.871 -53.062 72.25 1 16.23 56 LEU B C 1
ATOM 4047 O O . LEU B 1 56 ? 5.426 -53.156 71.125 1 16.23 56 LEU B O 1
ATOM 4051 N N . PHE B 1 57 ? 4.883 -52.906 73.25 1 16.16 57 PHE B N 1
ATOM 4052 C CA . PHE B 1 57 ? 3.717 -53.781 73.25 1 16.16 57 PHE B CA 1
ATOM 4053 C C . PHE B 1 57 ? 2.709 -53.312 72.188 1 16.16 57 PHE B C 1
ATOM 4055 O O . PHE B 1 57 ? 2.824 -52.219 71.625 1 16.16 57 PHE B O 1
ATOM 4062 N N . ASN B 1 58 ? 1.283 -53.344 72.625 1 15.73 58 ASN B N 1
ATOM 4063 C CA . ASN B 1 58 ? 0.132 -54.188 72.312 1 15.73 58 ASN B CA 1
ATOM 4064 C C . ASN B 1 58 ? -0.792 -53.562 71.25 1 15.73 58 ASN B C 1
ATOM 4066 O O . ASN B 1 58 ? -1.326 -54.25 70.375 1 15.73 58 ASN B O 1
ATOM 4070 N N . LEU B 1 59 ? -1.396 -52.375 71.562 1 18.83 59 LEU B N 1
ATOM 4071 C CA . LEU B 1 59 ? -2.85 -52.469 71.688 1 18.83 59 LEU B CA 1
ATOM 4072 C C . LEU B 1 59 ? -3.473 -52.562 70.312 1 18.83 59 LEU B C 1
ATOM 4074 O O . LEU B 1 59 ? -3.107 -51.781 69.375 1 18.83 59 LEU B O 1
ATOM 4078 N N . LEU B 1 60 ? -4.504 -53.531 69.938 1 17.47 60 LEU B N 1
ATOM 4079 C CA . LEU B 1 60 ? -5.086 -54.375 68.875 1 17.47 60 LEU B CA 1
ATOM 4080 C C . LEU B 1 60 ? -5.953 -53.531 67.938 1 17.47 60 LEU B C 1
ATOM 4082 O O . LEU B 1 60 ? -6.004 -53.812 66.75 1 17.47 60 LEU B O 1
ATOM 4086 N N . SER B 1 61 ? -6.945 -52.812 68.5 1 17.47 61 SER B N 1
ATOM 4087 C CA . SER B 1 61 ? -8.281 -53.25 68.062 1 17.47 61 SER B CA 1
ATOM 4088 C C . SER B 1 61 ? -8.492 -53.094 66.562 1 17.47 61 SER B C 1
ATOM 4090 O O . SER B 1 61 ? -7.527 -52.875 65.812 1 17.47 61 SER B O 1
ATOM 4092 N N . SER B 1 62 ? -9.734 -52.5 66.188 1 20.42 62 SER B N 1
ATOM 4093 C CA . SER B 1 62 ? -10.852 -52.938 65.375 1 20.42 62 SER B CA 1
ATOM 4094 C C . SER B 1 62 ? -10.586 -52.594 63.875 1 20.42 62 SER B C 1
ATOM 4096 O O . SER B 1 62 ? -10.008 -51.562 63.562 1 20.42 62 SER B O 1
ATOM 4098 N N . ILE B 1 63 ? -10.906 -53.594 62.875 1 19.64 63 ILE B N 1
ATOM 4099 C CA . ILE B 1 63 ? -10.508 -54.125 61.594 1 19.64 63 ILE B CA 1
ATOM 4100 C C . ILE B 1 63 ? -11.156 -53.312 60.469 1 19.64 63 ILE B C 1
ATOM 4102 O O . ILE B 1 63 ? -10.758 -53.438 59.281 1 19.64 63 ILE B O 1
ATOM 4106 N N . ASN B 1 64 ? -12.117 -52.438 60.688 1 22.78 64 ASN B N 1
ATOM 4107 C CA . ASN B 1 64 ? -13.141 -52.531 59.656 1 22.78 64 ASN B CA 1
ATOM 4108 C C . ASN B 1 64 ? -12.547 -52.281 58.281 1 22.78 64 ASN B C 1
ATOM 4110 O O . ASN B 1 64 ? -11.812 -51.281 58.062 1 22.78 64 ASN B O 1
ATOM 4114 N N . ILE B 1 65 ? -12.609 -53.25 57.312 1 20.17 65 ILE B N 1
ATOM 4115 C CA . ILE B 1 65 ? -11.938 -53.625 56.062 1 20.17 65 ILE B CA 1
ATOM 4116 C C . ILE B 1 65 ? -12.352 -52.688 54.969 1 20.17 65 ILE B C 1
ATOM 4118 O O . ILE B 1 65 ? -11.867 -52.781 53.812 1 20.17 65 ILE B O 1
ATOM 4122 N N . PHE B 1 66 ? -12.969 -51.594 55.188 1 23.62 66 PHE B N 1
ATOM 4123 C CA . PHE B 1 66 ? -13.742 -51.125 54.031 1 23.62 66 PHE B CA 1
ATOM 4124 C C . PHE B 1 66 ? -12.883 -51.062 52.781 1 23.62 66 PHE B C 1
ATOM 4126 O O . PHE B 1 66 ? -11.758 -50.562 52.812 1 23.62 66 PHE B O 1
ATOM 4133 N N . TRP B 1 67 ? -13.266 -51.969 51.719 1 19.81 67 TRP B N 1
ATOM 4134 C CA . TRP B 1 67 ? -12.703 -52.562 50.5 1 19.81 67 TRP B CA 1
ATOM 4135 C C . TRP B 1 67 ? -12.289 -51.469 49.5 1 19.81 67 TRP B C 1
ATOM 4137 O O . TRP B 1 67 ? -13.125 -50.656 49.094 1 19.81 67 TRP B O 1
ATOM 4147 N N . VAL B 1 68 ? -11.164 -50.812 49.719 1 19.86 68 VAL B N 1
ATOM 4148 C CA . VAL B 1 68 ? -10.461 -49.844 48.875 1 19.86 68 VAL B CA 1
ATOM 4149 C C . VAL B 1 68 ? -10.156 -50.469 47.531 1 19.86 68 VAL B C 1
ATOM 4151 O O . VAL B 1 68 ? -9.25 -51.281 47.375 1 19.86 68 VAL B O 1
ATOM 4154 N N . THR B 1 69 ? -11.242 -51.125 46.812 1 21.55 69 THR B N 1
ATOM 4155 C CA . THR B 1 69 ? -10.891 -51.875 45.625 1 21.55 69 THR B CA 1
ATOM 4156 C C . THR B 1 69 ? -10.055 -51 44.688 1 21.55 69 THR B C 1
ATOM 4158 O O . THR B 1 69 ? -10.531 -50 44.156 1 21.55 69 THR B O 1
ATOM 4161 N N . GLN B 1 70 ? -8.875 -50.719 45.031 1 19.22 70 GLN B N 1
ATOM 4162 C CA . GLN B 1 70 ? -7.848 -50 44.281 1 19.22 70 GLN B CA 1
ATOM 4163 C C . GLN B 1 70 ? -7.484 -50.719 43 1 19.22 70 GLN B C 1
ATOM 4165 O O . GLN B 1 70 ? -6.789 -51.719 43.031 1 19.22 70 GLN B O 1
ATOM 4170 N N . SER B 1 71 ? -8.508 -51.031 42.094 1 22.45 71 SER B N 1
ATOM 4171 C CA . SER B 1 71 ? -8.156 -51.812 40.906 1 22.45 71 SER B CA 1
ATOM 4172 C C . SER B 1 71 ? -6.867 -51.312 40.281 1 22.45 71 SER B C 1
ATOM 4174 O O . SER B 1 71 ? -6.723 -50.094 40.031 1 22.45 71 SER B O 1
ATOM 4176 N N . LEU B 1 72 ? -5.809 -51.938 40.5 1 23.16 72 LEU B N 1
ATOM 4177 C CA . LEU B 1 72 ? -4.449 -51.844 39.969 1 23.16 72 LEU B CA 1
ATOM 4178 C C . LEU B 1 72 ? -4.426 -52.031 38.469 1 23.16 72 LEU B C 1
ATOM 4180 O O . LEU B 1 72 ? -4.594 -53.125 37.969 1 23.16 72 LEU B O 1
ATOM 4184 N N . ARG B 1 73 ? -5.25 -51.312 37.656 1 22.75 73 ARG B N 1
ATOM 4185 C CA . ARG B 1 73 ? -5.164 -51.594 36.25 1 22.75 73 ARG B CA 1
ATOM 4186 C C . ARG B 1 73 ? -3.717 -51.531 35.75 1 22.75 73 ARG B C 1
ATOM 4188 O O . ARG B 1 73 ? -3.047 -50.5 35.875 1 22.75 73 ARG B O 1
ATOM 4195 N N . PHE B 1 74 ? -2.979 -52.594 35.906 1 22.23 74 PHE B N 1
ATOM 4196 C CA . PHE B 1 74 ? -1.622 -52.75 35.406 1 22.23 74 PHE B CA 1
ATOM 4197 C C . PHE B 1 74 ? -1.59 -52.594 33.875 1 22.23 74 PHE B C 1
ATOM 4199 O O . PHE B 1 74 ? -2.053 -53.469 33.156 1 22.23 74 PHE B O 1
ATOM 4206 N N . SER B 1 75 ? -2.168 -51.562 33.312 1 24.38 75 SER B N 1
ATOM 4207 C CA . SER B 1 75 ? -2.049 -51.594 31.875 1 24.38 75 SER B CA 1
ATOM 4208 C C . SER B 1 75 ? -0.603 -51.812 31.438 1 24.38 75 SER B C 1
ATOM 4210 O O . SER B 1 75 ? 0.299 -51.094 31.891 1 24.38 75 SER B O 1
ATOM 4212 N N . PHE B 1 76 ? -0.23 -53 31.172 1 23.38 76 PHE B N 1
ATOM 4213 C CA . PHE B 1 76 ? 1.036 -53.406 30.578 1 23.38 76 PHE B CA 1
ATOM 4214 C C . PHE B 1 76 ? 1.373 -52.562 29.359 1 23.38 76 PHE B C 1
ATOM 4216 O O . PHE B 1 76 ? 0.689 -52.656 28.344 1 23.38 76 PHE B O 1
ATOM 4223 N N . CYS B 1 77 ? 1.548 -51.281 29.547 1 23.55 77 CYS B N 1
ATOM 4224 C CA . CYS B 1 77 ? 2.018 -50.5 28.391 1 23.55 77 CYS B CA 1
ATOM 4225 C C . CYS B 1 77 ? 3.254 -51.156 27.781 1 23.55 77 CYS B C 1
ATOM 4227 O O . CYS B 1 77 ? 4.301 -51.25 28.422 1 23.55 77 CYS B O 1
ATOM 4229 N N . ILE B 1 78 ? 3.029 -52.25 27.109 1 25.92 78 ILE B N 1
ATOM 4230 C CA . ILE B 1 78 ? 4.145 -52.781 26.344 1 25.92 78 ILE B CA 1
ATOM 4231 C C . ILE B 1 78 ? 4.891 -51.625 25.656 1 25.92 78 ILE B C 1
ATOM 4233 O O . ILE B 1 78 ? 4.301 -50.875 24.875 1 25.92 78 ILE B O 1
ATOM 4237 N N . LEU B 1 79 ? 5.793 -51.062 26.406 1 25.91 79 LEU B N 1
ATOM 4238 C CA . LEU B 1 79 ? 6.77 -50.125 25.859 1 25.91 79 LEU B CA 1
ATOM 4239 C C . LEU B 1 79 ? 7.352 -50.656 24.547 1 25.91 79 LEU B C 1
ATOM 4241 O O . LEU B 1 79 ? 8.086 -51.656 24.562 1 25.91 79 LEU B O 1
ATOM 4245 N N . PHE B 1 80 ? 6.496 -50.969 23.609 1 27.92 80 PHE B N 1
ATOM 4246 C CA . PHE B 1 80 ? 7.195 -51.281 22.375 1 27.92 80 PHE B CA 1
ATOM 4247 C C . PHE B 1 80 ? 8.359 -50.344 22.141 1 27.92 80 PHE B C 1
ATOM 4249 O O . PHE B 1 80 ? 8.281 -49.156 22.484 1 27.92 80 PHE B O 1
ATOM 4256 N N . PRO B 1 81 ? 9.547 -50.906 22.109 1 29.02 81 PRO B N 1
ATOM 4257 C CA . PRO B 1 81 ? 10.695 -50.062 21.844 1 29.02 81 PRO B CA 1
ATOM 4258 C C . PRO B 1 81 ? 10.406 -49 20.781 1 29.02 81 PRO B C 1
ATOM 4260 O O . PRO B 1 81 ? 9.719 -49.281 19.781 1 29.02 81 PRO B O 1
ATOM 4263 N N . SER B 1 82 ? 10.047 -47.812 21.266 1 28.78 82 SER B N 1
ATOM 4264 C CA . SER B 1 82 ? 9.828 -46.656 20.422 1 28.78 82 SER B CA 1
ATOM 4265 C C . SER B 1 82 ? 10.75 -46.656 19.203 1 28.78 82 SER B C 1
ATOM 4267 O O . SER B 1 82 ? 11.867 -47.188 19.281 1 28.78 82 SER B O 1
ATOM 4269 N N . GLY B 1 83 ? 10.148 -46.75 18.078 1 30.33 83 GLY B N 1
ATOM 4270 C CA . GLY B 1 83 ? 10.867 -46.719 16.812 1 30.33 83 GLY B CA 1
ATOM 4271 C C . GLY B 1 83 ? 12.094 -45.844 16.844 1 30.33 83 GLY B C 1
ATOM 4272 O O . GLY B 1 83 ? 12.258 -45.031 17.766 1 30.33 83 GLY B O 1
ATOM 4273 N N . PRO B 1 84 ? 13.086 -46.125 16.031 1 30.14 84 PRO B N 1
ATOM 4274 C CA . PRO B 1 84 ? 14.344 -45.375 16.062 1 30.14 84 PRO B CA 1
ATOM 4275 C C . PRO B 1 84 ? 14.148 -43.875 16.25 1 30.14 84 PRO B C 1
ATOM 4277 O O . PRO B 1 84 ? 13.125 -43.344 15.812 1 30.14 84 PRO B O 1
ATOM 4280 N N . GLU B 1 85 ? 14.477 -43.312 17.422 1 31.8 85 GLU B N 1
ATOM 4281 C CA . GLU B 1 85 ? 14.672 -41.875 17.641 1 31.8 85 GLU B CA 1
ATOM 4282 C C . GLU B 1 85 ? 15.117 -41.188 16.359 1 31.8 85 GLU B C 1
ATOM 4284 O O . GLU B 1 85 ? 16.219 -41.469 15.859 1 31.8 85 GLU B O 1
ATOM 4289 N N . ILE B 1 86 ? 14.266 -41.031 15.484 1 33.75 86 ILE B N 1
ATOM 4290 C CA . ILE B 1 86 ? 14.641 -40.125 14.414 1 33.75 86 ILE B CA 1
ATOM 4291 C C . ILE B 1 86 ? 15.461 -38.938 14.984 1 33.75 86 ILE B C 1
ATOM 4293 O O . ILE B 1 86 ? 14.992 -38.219 15.867 1 33.75 86 ILE B O 1
ATOM 4297 N N . SER B 1 87 ? 16.797 -39 14.984 1 33.94 87 SER B N 1
ATOM 4298 C CA . SER B 1 87 ? 17.906 -38.219 15.562 1 33.94 87 SER B CA 1
ATOM 4299 C C . SER B 1 87 ? 17.609 -36.719 15.57 1 33.94 87 SER B C 1
ATOM 4301 O O . SER B 1 87 ? 17.297 -36.156 14.523 1 33.94 87 SER B O 1
ATOM 4303 N N . GLN B 1 88 ? 17.094 -36.125 16.594 1 39.94 88 GLN B N 1
ATOM 4304 C CA . GLN B 1 88 ? 17.172 -34.688 16.891 1 39.94 88 GLN B CA 1
ATOM 4305 C C . GLN B 1 88 ? 18.391 -34.062 16.234 1 39.94 88 GLN B C 1
ATOM 4307 O O . GLN B 1 88 ? 18.391 -32.844 15.953 1 39.94 88 GLN B O 1
ATOM 4312 N N . GLY B 1 89 ? 19.391 -34.844 16.109 1 37.59 89 GLY B N 1
ATOM 4313 C CA . GLY B 1 89 ? 20.625 -34.406 15.453 1 37.59 89 GLY B CA 1
ATOM 4314 C C . GLY B 1 89 ? 20.422 -34.062 13.984 1 37.59 89 GLY B C 1
ATOM 4315 O O . GLY B 1 89 ? 21.047 -33.156 13.453 1 37.59 89 GLY B O 1
ATOM 4316 N N . GLN B 1 90 ? 19.656 -34.844 13.336 1 41.06 90 GLN B N 1
ATOM 4317 C CA . GLN B 1 90 ? 19.406 -34.594 11.922 1 41.06 90 GLN B CA 1
ATOM 4318 C C . GLN B 1 90 ? 18.547 -33.375 11.727 1 41.06 90 GLN B C 1
ATOM 4320 O O . GLN B 1 90 ? 18.75 -32.594 10.781 1 41.06 90 GLN B O 1
ATOM 4325 N N . SER B 1 91 ? 17.516 -33.188 12.641 1 47.44 91 SER B N 1
ATOM 4326 C CA . SER B 1 91 ? 16.734 -31.969 12.539 1 47.44 91 SER B CA 1
ATOM 4327 C C . SER B 1 91 ? 17.594 -30.734 12.789 1 47.44 91 SER B C 1
ATOM 4329 O O . SER B 1 91 ? 17.453 -29.734 12.102 1 47.44 91 SER B O 1
ATOM 4331 N N . GLU B 1 92 ? 18.469 -30.844 13.836 1 48.94 92 GLU B N 1
ATOM 4332 C CA . GLU B 1 92 ? 19.375 -29.734 14.117 1 48.94 92 GLU B CA 1
ATOM 4333 C C . GLU B 1 92 ? 20.375 -29.531 13 1 48.94 92 GLU B C 1
ATOM 4335 O O . GLU B 1 92 ? 20.703 -28.406 12.625 1 48.94 92 GLU B O 1
ATOM 4340 N N . LEU B 1 93 ? 20.875 -30.641 12.523 1 47.75 93 LEU B N 1
ATOM 4341 C CA . LEU B 1 93 ? 21.828 -30.578 11.422 1 47.75 93 LEU B CA 1
ATOM 4342 C C . LEU B 1 93 ? 21.172 -30.016 10.164 1 47.75 93 LEU B C 1
ATOM 4344 O O . LEU B 1 93 ? 21.797 -29.266 9.406 1 47.75 93 LEU B O 1
ATOM 4348 N N . GLN B 1 94 ? 19.984 -30.453 9.898 1 55.88 94 GLN B N 1
ATOM 4349 C CA . GLN B 1 94 ? 19.25 -29.938 8.75 1 55.88 94 GLN B CA 1
ATOM 4350 C C . GLN B 1 94 ? 19.062 -28.438 8.828 1 55.88 94 GLN B C 1
ATOM 4352 O O . GLN B 1 94 ? 19.219 -27.719 7.832 1 55.88 94 GLN B O 1
ATOM 4357 N N . GLN B 1 95 ? 18.969 -27.938 10.086 1 64.44 95 GLN B N 1
ATOM 4358 C CA . GLN B 1 95 ? 18.703 -26.516 10.273 1 64.44 95 GLN B CA 1
ATOM 4359 C C . GLN B 1 95 ? 19.953 -25.672 9.992 1 64.44 95 GLN B C 1
ATOM 4361 O O . GLN B 1 95 ? 19.844 -24.578 9.445 1 64.44 95 GLN B O 1
ATOM 4366 N N . TRP B 1 96 ? 21.062 -26.328 10.031 1 73.81 96 TRP B N 1
ATOM 4367 C CA . TRP B 1 96 ? 22.281 -25.547 9.906 1 73.81 96 TRP B CA 1
ATOM 4368 C C . TRP B 1 96 ? 22.578 -25.25 8.445 1 73.81 96 TRP B C 1
ATOM 4370 O O . TRP B 1 96 ? 23.125 -24.188 8.117 1 73.81 96 TRP B O 1
ATOM 4380 N N . GLU B 1 97 ? 22.141 -26.078 7.57 1 82.94 97 GLU B N 1
ATOM 4381 C CA . GLU B 1 97 ? 22.453 -25.906 6.156 1 82.94 97 GLU B CA 1
ATOM 4382 C C . GLU B 1 97 ? 21.719 -24.719 5.566 1 82.94 97 GLU B C 1
ATOM 4384 O O . GLU B 1 97 ? 22.219 -24.031 4.676 1 82.94 97 GLU B O 1
ATOM 4389 N N . PHE B 1 98 ? 20.625 -24.453 6.07 1 92.88 98 PHE B N 1
ATOM 4390 C CA . PHE B 1 98 ? 19.812 -23.359 5.543 1 92.88 98 PHE B CA 1
ATOM 4391 C C . PHE B 1 98 ? 20.297 -22.016 6.07 1 92.88 98 PHE B C 1
ATOM 4393 O O . PHE B 1 98 ? 19.938 -20.969 5.527 1 92.88 98 PHE B O 1
ATOM 4400 N N . ALA B 1 99 ? 21.172 -22.078 7.105 1 92.19 99 ALA B N 1
ATOM 4401 C CA . ALA B 1 99 ? 21.594 -20.859 7.797 1 92.19 99 ALA B CA 1
ATOM 4402 C C . ALA B 1 99 ? 22.922 -20.344 7.25 1 92.19 99 ALA B C 1
ATOM 4404 O O . ALA B 1 99 ? 23.438 -19.344 7.719 1 92.19 99 ALA B O 1
ATOM 4405 N N . ILE B 1 100 ? 23.453 -21.062 6.258 1 91.31 100 ILE B N 1
ATOM 4406 C CA . ILE B 1 100 ? 24.734 -20.641 5.711 1 91.31 100 ILE B CA 1
ATOM 4407 C C . ILE B 1 100 ? 24.656 -20.578 4.188 1 91.31 100 ILE B C 1
ATOM 4409 O O . ILE B 1 100 ? 23.875 -21.328 3.574 1 91.31 100 ILE B O 1
ATOM 4413 N N . HIS B 1 101 ? 25.484 -19.734 3.617 1 92.44 101 HIS B N 1
ATOM 4414 C CA . HIS B 1 101 ? 25.672 -19.734 2.172 1 92.44 101 HIS B CA 1
ATOM 4415 C C . HIS B 1 101 ? 26.641 -20.844 1.747 1 92.44 101 HIS B C 1
ATOM 4417 O O . HIS B 1 101 ? 27.75 -20.922 2.258 1 92.44 101 HIS B O 1
ATOM 4423 N N . GLU B 1 102 ? 26.156 -21.641 0.923 1 90.06 102 GLU B N 1
ATOM 4424 C CA . GLU B 1 102 ? 27 -22.672 0.353 1 90.06 102 GLU B CA 1
ATOM 4425 C C . GLU B 1 102 ? 27.375 -22.359 -1.094 1 90.06 102 GLU B C 1
ATOM 4427 O O . GLU B 1 102 ? 26.484 -22.172 -1.935 1 90.06 102 GLU B O 1
ATOM 4432 N N . PRO B 1 103 ? 28.734 -22.281 -1.286 1 90.88 103 PRO B N 1
ATOM 4433 C CA . PRO B 1 103 ? 29.141 -21.984 -2.662 1 90.88 103 PRO B CA 1
ATOM 4434 C C . PRO B 1 103 ? 28.547 -22.969 -3.672 1 90.88 103 PRO B C 1
ATOM 4436 O O . PRO B 1 103 ? 28.531 -24.172 -3.418 1 90.88 103 PRO B O 1
ATOM 4439 N N . GLY B 1 104 ? 27.984 -22.516 -4.742 1 90.94 104 GLY B N 1
ATOM 4440 C CA . GLY B 1 104 ? 27.438 -23.359 -5.793 1 90.94 104 GLY B CA 1
ATOM 4441 C C . GLY B 1 104 ? 25.984 -23.688 -5.594 1 90.94 104 GLY B C 1
ATOM 4442 O O . GLY B 1 104 ? 25.344 -24.281 -6.473 1 90.94 104 GLY B O 1
ATOM 4443 N N . VAL B 1 105 ? 25.453 -23.359 -4.43 1 92.94 105 VAL B N 1
ATOM 4444 C CA . VAL B 1 105 ? 24.047 -23.656 -4.137 1 92.94 105 VAL B CA 1
ATOM 4445 C C . VAL B 1 105 ? 23.25 -22.359 -4.047 1 92.94 105 VAL B C 1
ATOM 4447 O O . VAL B 1 105 ? 23.625 -21.438 -3.303 1 92.94 105 VAL B O 1
ATOM 4450 N N . THR B 1 106 ? 22.281 -22.25 -4.855 1 96.88 106 THR B N 1
ATOM 4451 C CA . THR B 1 106 ? 21.359 -21.125 -4.758 1 96.88 106 THR B CA 1
ATOM 4452 C C . THR B 1 106 ? 20.188 -21.453 -3.832 1 96.88 106 THR B C 1
ATOM 4454 O O . THR B 1 106 ? 19.406 -22.375 -4.113 1 96.88 106 THR B O 1
ATOM 4457 N N . HIS B 1 107 ? 20.094 -20.828 -2.721 1 98.38 107 HIS B N 1
ATOM 4458 C CA . HIS B 1 107 ? 19.016 -21 -1.752 1 98.38 107 HIS B CA 1
ATOM 4459 C C . HIS B 1 107 ? 17.891 -20 -1.994 1 98.38 107 HIS B C 1
ATOM 4461 O O . HIS B 1 107 ? 18.062 -18.797 -1.762 1 98.38 107 HIS B O 1
ATOM 4467 N N . VAL B 1 108 ? 16.719 -20.469 -2.404 1 98.81 108 VAL B N 1
ATOM 4468 C CA . VAL B 1 108 ? 15.602 -19.609 -2.801 1 98.81 108 VAL B CA 1
ATOM 4469 C C . VAL B 1 108 ? 14.492 -19.688 -1.755 1 98.81 108 VAL B C 1
ATOM 4471 O O . VAL B 1 108 ? 14.047 -20.766 -1.396 1 98.81 108 VAL B O 1
ATOM 4474 N N . LEU B 1 109 ? 14.125 -18.531 -1.199 1 98.94 109 LEU B N 1
ATOM 4475 C CA . LEU B 1 109 ? 12.891 -18.438 -0.426 1 98.94 109 LEU B CA 1
ATOM 4476 C C . LEU B 1 109 ? 11.672 -18.375 -1.346 1 98.94 109 LEU B C 1
ATOM 4478 O O . LEU B 1 109 ? 11.562 -17.453 -2.168 1 98.94 109 LEU B O 1
ATOM 4482 N N . VAL B 1 110 ? 10.781 -19.328 -1.222 1 98.94 110 VAL B N 1
ATOM 4483 C CA . VAL B 1 110 ? 9.523 -19.328 -1.964 1 98.94 110 VAL B CA 1
ATOM 4484 C C . VAL B 1 110 ? 8.359 -19.031 -1.015 1 98.94 110 VAL B C 1
ATOM 4486 O O . VAL B 1 110 ? 7.91 -19.922 -0.287 1 98.94 110 VAL B O 1
ATOM 4489 N N . THR B 1 111 ? 7.871 -17.797 -1.052 1 98.94 111 THR B N 1
ATOM 4490 C CA . THR B 1 111 ? 6.676 -17.484 -0.276 1 98.94 111 THR B CA 1
ATOM 4491 C C . THR B 1 111 ? 5.418 -17.938 -1.019 1 98.94 111 THR B C 1
ATOM 4493 O O . THR B 1 111 ? 5.352 -17.844 -2.246 1 98.94 111 THR B O 1
ATOM 4496 N N . GLY B 1 112 ? 4.465 -18.453 -0.238 1 98.56 112 GLY B N 1
ATOM 4497 C CA . GLY B 1 112 ? 3.299 -19.047 -0.878 1 98.56 112 GLY B CA 1
ATOM 4498 C C . GLY B 1 112 ? 3.592 -20.375 -1.559 1 98.56 112 GLY B C 1
ATOM 4499 O O . GLY B 1 112 ? 2.922 -20.734 -2.525 1 98.56 112 GLY B O 1
ATOM 4500 N N . GLY B 1 113 ? 4.566 -21.062 -1.075 1 98.62 113 GLY B N 1
ATOM 4501 C CA . GLY B 1 113 ? 5.051 -22.266 -1.739 1 98.62 113 GLY B CA 1
ATOM 4502 C C . GLY B 1 113 ? 4.133 -23.453 -1.558 1 98.62 113 GLY B C 1
ATOM 4503 O O . GLY B 1 113 ? 4.293 -24.469 -2.229 1 98.62 113 GLY B O 1
ATOM 4504 N N . ALA B 1 114 ? 3.182 -23.328 -0.685 1 97.88 114 ALA B N 1
ATOM 4505 C CA . ALA B 1 114 ? 2.203 -24.406 -0.512 1 97.88 114 ALA B CA 1
ATOM 4506 C C . ALA B 1 114 ? 1 -24.203 -1.428 1 97.88 114 ALA B C 1
ATOM 4508 O O . ALA B 1 114 ? 0.111 -25.062 -1.493 1 97.88 114 ALA B O 1
ATOM 4509 N N . GLY B 1 115 ? 0.983 -23.094 -2.123 1 97 115 GLY B N 1
ATOM 4510 C CA . GLY B 1 115 ? -0.095 -22.812 -3.059 1 97 115 GLY B CA 1
ATOM 4511 C C . GLY B 1 115 ? 0.093 -23.5 -4.402 1 97 115 GLY B C 1
ATOM 4512 O O . GLY B 1 115 ? 1.07 -24.219 -4.609 1 97 115 GLY B O 1
ATOM 4513 N N . PHE B 1 116 ? -0.829 -23.203 -5.332 1 96.88 116 PHE B N 1
ATOM 4514 C CA . PHE B 1 116 ? -0.861 -23.844 -6.648 1 96.88 116 PHE B CA 1
ATOM 4515 C C . PHE B 1 116 ? 0.411 -23.531 -7.43 1 96.88 116 PHE B C 1
ATOM 4517 O O . PHE B 1 116 ? 1.255 -24.406 -7.629 1 96.88 116 PHE B O 1
ATOM 4524 N N . ILE B 1 117 ? 0.68 -22.266 -7.695 1 98.25 117 ILE B N 1
ATOM 4525 C CA . ILE B 1 117 ? 1.816 -21.875 -8.523 1 98.25 117 ILE B CA 1
ATOM 4526 C C . ILE B 1 117 ? 3.111 -22.047 -7.734 1 98.25 117 ILE B C 1
ATOM 4528 O O . ILE B 1 117 ? 4.109 -22.547 -8.258 1 98.25 117 ILE B O 1
ATOM 4532 N N . GLY B 1 118 ? 3.104 -21.688 -6.457 1 98.69 118 GLY B N 1
ATOM 4533 C CA . GLY B 1 118 ? 4.289 -21.75 -5.621 1 98.69 118 GLY B CA 1
ATOM 4534 C C . GLY B 1 118 ? 4.84 -23.156 -5.473 1 98.69 118 GLY B C 1
ATOM 4535 O O . GLY B 1 118 ? 6.059 -23.359 -5.5 1 98.69 118 GLY B O 1
ATOM 4536 N N . SER B 1 119 ? 3.973 -24.156 -5.301 1 98.69 119 SER B N 1
ATOM 4537 C CA . SER B 1 119 ? 4.434 -25.531 -5.16 1 98.69 119 SER B CA 1
ATOM 4538 C C . SER B 1 119 ? 5.059 -26.047 -6.453 1 98.69 119 SER B C 1
ATOM 4540 O O . SER B 1 119 ? 6.07 -26.75 -6.426 1 98.69 119 SER B O 1
ATOM 4542 N N . HIS B 1 120 ? 4.465 -25.672 -7.57 1 98.81 120 HIS B N 1
ATOM 4543 C CA . HIS B 1 120 ? 5.035 -26.047 -8.859 1 98.81 120 HIS B CA 1
ATOM 4544 C C . HIS B 1 120 ? 6.395 -25.391 -9.078 1 98.81 120 HIS B C 1
ATOM 4546 O O . HIS B 1 120 ? 7.301 -26 -9.641 1 98.81 120 HIS B O 1
ATOM 4552 N N . ALA B 1 121 ? 6.523 -24.109 -8.68 1 98.88 121 ALA B N 1
ATOM 4553 C CA . ALA B 1 121 ? 7.816 -23.438 -8.773 1 98.88 121 ALA B CA 1
ATOM 4554 C C . ALA B 1 121 ? 8.867 -24.141 -7.91 1 98.88 121 ALA B C 1
ATOM 4556 O O . ALA B 1 121 ? 10.008 -24.312 -8.336 1 98.88 121 ALA B O 1
ATOM 4557 N N . THR B 1 122 ? 8.461 -24.516 -6.703 1 98.88 122 THR B N 1
ATOM 4558 C CA . THR B 1 122 ? 9.359 -25.25 -5.809 1 98.88 122 THR B CA 1
ATOM 4559 C C . THR B 1 122 ? 9.82 -26.547 -6.445 1 98.88 122 THR B C 1
ATOM 4561 O O . THR B 1 122 ? 11 -26.891 -6.402 1 98.88 122 THR B O 1
ATOM 4564 N N . LEU B 1 123 ? 8.852 -27.281 -7.039 1 98.75 123 LEU B N 1
ATOM 4565 C CA . LEU B 1 123 ? 9.18 -28.516 -7.73 1 98.75 123 LEU B CA 1
ATOM 4566 C C . LEU B 1 123 ? 10.242 -28.281 -8.797 1 98.75 123 LEU B C 1
ATOM 4568 O O . LEU B 1 123 ? 11.227 -29.031 -8.867 1 98.75 123 LEU B O 1
ATOM 4572 N N . ARG B 1 124 ? 10.062 -27.297 -9.594 1 98.5 124 ARG B N 1
ATOM 4573 C CA . ARG B 1 124 ? 10.992 -26.984 -10.672 1 98.5 124 ARG B CA 1
ATOM 4574 C C . ARG B 1 124 ? 12.352 -26.594 -10.117 1 98.5 124 ARG B C 1
ATOM 4576 O O . ARG B 1 124 ? 13.383 -27.031 -10.625 1 98.5 124 ARG B O 1
ATOM 4583 N N . LEU B 1 125 ? 12.422 -25.75 -9.094 1 98.69 125 LEU B N 1
ATOM 4584 C CA . LEU B 1 125 ? 13.664 -25.281 -8.477 1 98.69 125 LEU B CA 1
ATOM 4585 C C . LEU B 1 125 ? 14.453 -26.469 -7.91 1 98.69 125 LEU B C 1
ATOM 4587 O O . LEU B 1 125 ? 15.664 -26.562 -8.125 1 98.69 125 LEU B O 1
ATOM 4591 N N . LEU B 1 126 ? 13.75 -27.344 -7.191 1 98.38 126 LEU B N 1
ATOM 4592 C CA . LEU B 1 126 ? 14.406 -28.5 -6.609 1 98.38 126 LEU B CA 1
ATOM 4593 C C . LEU B 1 126 ? 14.945 -29.422 -7.703 1 98.38 126 LEU B C 1
ATOM 4595 O O . LEU B 1 126 ? 16.047 -29.969 -7.57 1 98.38 126 LEU B O 1
ATOM 4599 N N . SER B 1 127 ? 14.188 -29.578 -8.766 1 97.81 127 SER B N 1
ATOM 4600 C CA . SER B 1 127 ? 14.625 -30.391 -9.898 1 97.81 127 SER B CA 1
ATOM 4601 C C . SER B 1 127 ? 15.891 -29.812 -10.531 1 97.81 127 SER B C 1
ATOM 4603 O O . SER B 1 127 ? 16.703 -30.547 -11.094 1 97.81 127 SER B O 1
ATOM 4605 N N . ASP B 1 128 ? 16.047 -28.5 -10.461 1 96.94 128 ASP B N 1
ATOM 4606 C CA . ASP B 1 128 ? 17.219 -27.828 -11 1 96.94 128 ASP B CA 1
ATOM 4607 C C . ASP B 1 128 ? 18.328 -27.734 -9.953 1 96.94 128 ASP B C 1
ATOM 4609 O O . ASP B 1 128 ? 19.266 -26.938 -10.102 1 96.94 128 ASP B O 1
ATOM 4613 N N . ASN B 1 129 ? 18.219 -28.422 -8.828 1 96.12 129 ASN B N 1
ATOM 4614 C CA . ASN B 1 129 ? 19.219 -28.609 -7.785 1 96.12 129 ASN B CA 1
ATOM 4615 C C . ASN B 1 129 ? 19.406 -27.359 -6.945 1 96.12 129 ASN B C 1
ATOM 4617 O O . ASN B 1 129 ? 20.484 -27.109 -6.41 1 96.12 129 ASN B O 1
ATOM 4621 N N . HIS B 1 130 ? 18.438 -26.516 -6.891 1 97.56 130 HIS B N 1
ATOM 4622 C CA . HIS B 1 130 ? 18.422 -25.406 -5.938 1 97.56 130 HIS B CA 1
ATOM 4623 C C . HIS B 1 130 ? 17.984 -25.875 -4.555 1 97.56 130 HIS B C 1
ATOM 4625 O O . HIS B 1 130 ? 17.344 -26.922 -4.426 1 97.56 130 HIS B O 1
ATOM 4631 N N . ARG B 1 131 ? 18.422 -25.172 -3.537 1 98.06 131 ARG B N 1
ATOM 4632 C CA . ARG B 1 131 ? 17.859 -25.297 -2.191 1 98.06 131 ARG B CA 1
ATOM 4633 C C . ARG B 1 131 ? 16.656 -24.375 -2.012 1 98.06 131 ARG B C 1
ATOM 4635 O O . ARG B 1 131 ? 16.656 -23.25 -2.484 1 98.06 131 ARG B O 1
ATOM 4642 N N . VAL B 1 132 ? 15.578 -24.906 -1.364 1 98.75 132 VAL B N 1
ATOM 4643 C CA . VAL B 1 132 ? 14.359 -24.125 -1.29 1 98.75 132 VAL B CA 1
ATOM 4644 C C . VAL B 1 132 ? 13.844 -24.094 0.147 1 98.75 132 VAL B C 1
ATOM 4646 O O . VAL B 1 132 ? 13.867 -25.125 0.839 1 98.75 132 VAL B O 1
ATOM 4649 N N . THR B 1 133 ? 13.523 -22.953 0.65 1 98.81 133 THR B N 1
ATOM 4650 C CA . THR B 1 133 ? 12.6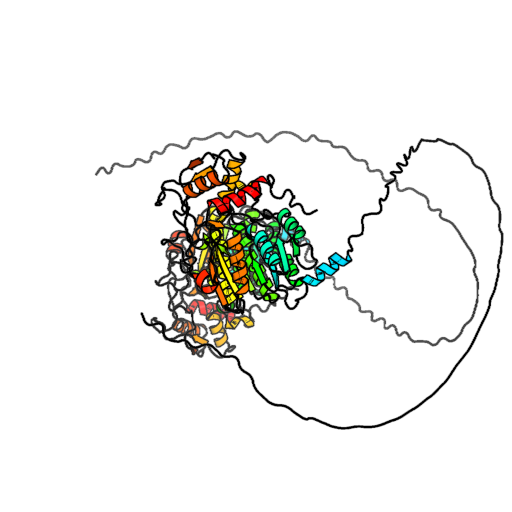95 -22.781 1.837 1 98.81 133 THR B CA 1
ATOM 4651 C C . THR B 1 133 ? 11.297 -22.281 1.455 1 98.81 133 THR B C 1
ATOM 4653 O O . THR B 1 133 ? 11.156 -21.219 0.851 1 98.81 133 THR B O 1
ATOM 4656 N N . ILE B 1 134 ? 10.281 -23.062 1.783 1 98.81 134 ILE B N 1
ATOM 4657 C CA . ILE B 1 134 ? 8.891 -22.656 1.596 1 98.81 134 ILE B CA 1
ATOM 4658 C C . ILE B 1 134 ? 8.391 -21.938 2.842 1 98.81 134 ILE B C 1
ATOM 4660 O O . ILE B 1 134 ? 8.547 -22.422 3.961 1 98.81 134 ILE B O 1
ATOM 4664 N N . VAL B 1 135 ? 7.828 -20.797 2.672 1 98.81 135 VAL B N 1
ATOM 4665 C CA . VAL B 1 135 ? 7.09 -20.109 3.734 1 98.81 135 VAL B CA 1
ATOM 4666 C C . VAL B 1 135 ? 5.625 -19.953 3.328 1 98.81 135 VAL B C 1
ATOM 4668 O O . VAL B 1 135 ? 5.328 -19.453 2.246 1 98.81 135 VAL B O 1
ATOM 4671 N N . ASP B 1 136 ? 4.75 -20.422 4.172 1 98.5 136 ASP B N 1
ATOM 4672 C CA . ASP B 1 136 ? 3.312 -20.375 3.928 1 98.5 136 ASP B CA 1
ATOM 4673 C C . ASP B 1 136 ? 2.531 -20.438 5.238 1 98.5 136 ASP B C 1
ATOM 4675 O O . ASP B 1 136 ? 2.932 -21.125 6.176 1 98.5 136 ASP B O 1
ATOM 4679 N N . ASN B 1 137 ? 1.469 -19.688 5.277 1 97.31 137 ASN B N 1
ATOM 4680 C CA . ASN B 1 137 ? 0.652 -19.766 6.48 1 97.31 137 ASN B CA 1
ATOM 4681 C C . ASN B 1 137 ? -0.54 -20.703 6.289 1 97.31 137 ASN B C 1
ATOM 4683 O O . ASN B 1 137 ? -1.427 -20.766 7.141 1 97.31 137 ASN B O 1
ATOM 4687 N N . LEU B 1 138 ? -0.702 -21.297 5.141 1 96.06 138 LEU B N 1
ATOM 4688 C CA . LEU B 1 138 ? -1.663 -22.344 4.781 1 96.06 138 LEU B CA 1
ATOM 4689 C C . LEU B 1 138 ? -3.086 -21.797 4.801 1 96.06 138 LEU B C 1
ATOM 4691 O O . LEU B 1 138 ? -4.047 -22.547 4.949 1 96.06 138 LEU B O 1
ATOM 4695 N N . SER B 1 139 ? -3.203 -20.469 4.715 1 93.75 139 SER B N 1
ATOM 4696 C CA . SER B 1 139 ? -4.531 -19.875 4.613 1 93.75 139 SER B CA 1
ATOM 4697 C C . SER B 1 139 ? -5.227 -20.281 3.32 1 93.75 139 SER B C 1
ATOM 4699 O O . SER B 1 139 ? -6.438 -20.5 3.303 1 93.75 139 SER B O 1
ATOM 4701 N N . ARG B 1 140 ? -4.387 -20.406 2.27 1 93.06 140 ARG B N 1
ATOM 4702 C CA . ARG B 1 140 ? -4.922 -20.828 0.982 1 93.06 140 ARG B CA 1
ATOM 4703 C C . ARG B 1 140 ? -4.129 -22.016 0.424 1 93.06 140 ARG B C 1
ATOM 4705 O O . ARG B 1 140 ? -4.59 -22.703 -0.49 1 93.06 140 ARG B O 1
ATOM 4712 N N . GLY B 1 141 ? -2.93 -22.188 0.95 1 94.25 141 GLY B N 1
ATOM 4713 C CA . GLY B 1 141 ? -2.07 -23.266 0.493 1 94.25 141 GLY B CA 1
ATOM 4714 C C . GLY B 1 141 ? -2.43 -24.609 1.099 1 94.25 141 GLY B C 1
ATOM 4715 O O . GLY B 1 141 ? -3.324 -24.688 1.944 1 94.25 141 GLY B O 1
ATOM 4716 N N . ASN B 1 142 ? -1.725 -25.641 0.549 1 95 142 ASN B N 1
ATOM 4717 C CA . ASN B 1 142 ? -1.979 -27.016 0.979 1 95 142 ASN B CA 1
ATOM 4718 C C . ASN B 1 142 ? -0.724 -27.656 1.551 1 95 142 ASN B C 1
ATOM 4720 O O . ASN B 1 142 ? 0.28 -27.812 0.851 1 95 142 ASN B O 1
ATOM 4724 N N . LEU B 1 143 ? -0.876 -28.156 2.783 1 96.19 143 LEU B N 1
ATOM 4725 C CA . LEU B 1 143 ? 0.233 -28.891 3.383 1 96.19 143 LEU B CA 1
ATOM 4726 C C . LEU B 1 143 ? 0.54 -30.156 2.592 1 96.19 143 LEU B C 1
ATOM 4728 O O . LEU B 1 143 ? 1.688 -30.594 2.549 1 96.19 143 LEU B O 1
ATOM 4732 N N . GLY B 1 144 ? -0.492 -30.688 1.984 1 96 144 GLY B N 1
ATOM 4733 C CA . GLY B 1 144 ? -0.318 -31.859 1.145 1 96 144 GLY B CA 1
ATOM 4734 C C . GLY B 1 144 ? 0.667 -31.641 0.012 1 96 144 GLY B C 1
ATOM 4735 O O . GLY B 1 144 ? 1.422 -32.531 -0.344 1 96 144 GLY B O 1
ATOM 4736 N N . ALA B 1 145 ? 0.643 -30.5 -0.628 1 97.5 145 ALA B N 1
ATOM 4737 C CA . ALA B 1 145 ? 1.599 -30.188 -1.685 1 97.5 145 ALA B CA 1
ATOM 4738 C C . ALA B 1 145 ? 3.027 -30.188 -1.15 1 97.5 145 ALA B C 1
ATOM 4740 O O . ALA B 1 145 ? 3.945 -30.672 -1.813 1 97.5 145 ALA B O 1
ATOM 4741 N N . VAL B 1 146 ? 3.205 -29.672 0.072 1 97.81 146 VAL B N 1
ATOM 4742 C CA . VAL B 1 146 ? 4.516 -29.625 0.716 1 97.81 146 VAL B CA 1
ATOM 4743 C C . VAL B 1 146 ? 5.004 -31.047 0.972 1 97.81 146 VAL B C 1
ATOM 4745 O O . VAL B 1 146 ? 6.168 -31.375 0.722 1 97.81 146 VAL B O 1
ATOM 4748 N N . LYS B 1 147 ? 4.121 -31.859 1.445 1 96.88 147 LYS B N 1
ATOM 4749 C CA . LYS B 1 147 ? 4.477 -33.25 1.753 1 96.88 147 LYS B CA 1
ATOM 4750 C C . LYS B 1 147 ? 4.887 -34 0.491 1 96.88 147 LYS B C 1
ATOM 4752 O O . LYS B 1 147 ? 5.824 -34.781 0.517 1 96.88 147 LYS B O 1
ATOM 4757 N N . VAL B 1 148 ? 4.156 -33.781 -0.574 1 97.19 148 VAL B N 1
ATOM 4758 C CA . VAL B 1 148 ? 4.504 -34.375 -1.853 1 97.19 148 VAL B CA 1
ATOM 4759 C C . VAL B 1 148 ? 5.93 -34 -2.238 1 97.19 148 VAL B C 1
ATOM 4761 O O . VAL B 1 148 ? 6.727 -34.844 -2.625 1 97.19 148 VAL B O 1
ATOM 4764 N N . LEU B 1 149 ? 6.266 -32.75 -2.117 1 98.44 149 LEU B N 1
ATOM 4765 C CA . LEU B 1 149 ? 7.59 -32.25 -2.465 1 98.44 149 LEU B CA 1
ATOM 4766 C C . LEU B 1 149 ? 8.656 -32.875 -1.558 1 98.44 149 LEU B C 1
ATOM 4768 O O . LEU B 1 149 ? 9.734 -33.25 -2.025 1 98.44 149 LEU B O 1
ATOM 4772 N N . GLN B 1 150 ? 8.367 -32.938 -0.281 1 97.25 150 GLN B N 1
ATOM 4773 C CA . GLN B 1 150 ? 9.297 -33.562 0.667 1 97.25 150 GLN B CA 1
ATOM 4774 C C . GLN B 1 150 ? 9.539 -35.031 0.328 1 97.25 150 GLN B C 1
ATOM 4776 O O . GLN B 1 150 ? 10.648 -35.531 0.511 1 97.25 150 GLN B O 1
ATOM 4781 N N . GLY B 1 151 ? 8.516 -35.656 -0.134 1 97.25 151 GLY B N 1
ATOM 4782 C CA . GLY B 1 151 ? 8.648 -37.031 -0.557 1 97.25 151 GLY B CA 1
ATOM 4783 C C . GLY B 1 151 ? 9.5 -37.219 -1.8 1 97.25 151 GLY B C 1
ATOM 4784 O O . GLY B 1 151 ? 10.289 -38.156 -1.9 1 97.25 151 GLY B O 1
ATOM 4785 N N . LEU B 1 152 ? 9.375 -36.312 -2.715 1 97.69 152 LEU B N 1
ATOM 4786 C CA . LEU B 1 152 ? 10.109 -36.375 -3.975 1 97.69 152 LEU B CA 1
ATOM 4787 C C . LEU B 1 152 ? 11.57 -36 -3.768 1 97.69 152 LEU B C 1
ATOM 4789 O O . LEU B 1 152 ? 12.445 -36.5 -4.488 1 97.69 152 LEU B O 1
ATOM 4793 N N . PHE B 1 153 ? 11.82 -35.125 -2.795 1 97.56 153 PHE B N 1
ATOM 4794 C CA . PHE B 1 153 ? 13.172 -34.656 -2.525 1 97.56 153 PHE B CA 1
ATOM 4795 C C . PHE B 1 153 ? 13.516 -34.781 -1.048 1 97.56 153 PHE B C 1
ATOM 4797 O O . PHE B 1 153 ? 13.656 -33.781 -0.34 1 97.56 153 PHE B O 1
ATOM 4804 N N . PRO B 1 154 ? 13.883 -35.938 -0.606 1 95.69 154 PRO B N 1
ATOM 4805 C CA . PRO B 1 154 ? 14.031 -36.219 0.824 1 95.69 154 PRO B CA 1
ATOM 4806 C C . PRO B 1 154 ? 15.406 -35.844 1.365 1 95.69 154 PRO B C 1
ATOM 4808 O O . PRO B 1 154 ? 15.617 -35.844 2.58 1 95.69 154 PRO B O 1
ATOM 4811 N N . GLU B 1 155 ? 16.297 -35.438 0.547 1 93.81 155 GLU B N 1
ATOM 4812 C CA . GLU B 1 155 ? 17.656 -35.156 0.989 1 93.81 155 GLU B CA 1
ATOM 4813 C C . GLU B 1 155 ? 17.688 -34 1.98 1 93.81 155 GLU B C 1
ATOM 4815 O O . GLU B 1 155 ? 17.078 -32.969 1.744 1 93.81 155 GLU B O 1
ATOM 4820 N N . PRO B 1 156 ? 18.438 -34.188 3.023 1 91.31 156 PRO B N 1
ATOM 4821 C CA . PRO B 1 156 ? 18.562 -33.062 3.979 1 91.31 156 PRO B CA 1
ATOM 4822 C C . PRO B 1 156 ? 19.172 -31.812 3.352 1 91.31 156 PRO B C 1
ATOM 4824 O O . PRO B 1 156 ? 20.062 -31.906 2.508 1 91.31 156 PRO B O 1
ATOM 4827 N N . GLY B 1 157 ? 18.703 -30.703 3.771 1 93.31 157 GLY B N 1
ATOM 4828 C CA . GLY B 1 157 ? 19.266 -29.438 3.334 1 93.31 157 GLY B CA 1
ATOM 4829 C C . GLY B 1 157 ? 18.75 -28.984 1.985 1 93.31 157 GLY B C 1
ATOM 4830 O O . GLY B 1 157 ? 19.172 -27.938 1.467 1 93.31 157 GLY B O 1
ATOM 4831 N N . ARG B 1 158 ? 17.828 -29.734 1.432 1 95.44 158 ARG B N 1
ATOM 4832 C CA . ARG B 1 158 ? 17.328 -29.422 0.101 1 95.44 158 ARG B CA 1
ATOM 4833 C C . ARG B 1 158 ? 16.031 -28.625 0.187 1 95.44 158 ARG B C 1
ATOM 4835 O O . ARG B 1 158 ? 15.797 -27.703 -0.606 1 95.44 158 ARG B O 1
ATOM 4842 N N . LEU B 1 159 ? 15.172 -29.047 1.074 1 98.25 159 LEU B N 1
ATOM 4843 C CA . LEU B 1 159 ? 13.852 -28.438 1.199 1 98.25 159 LEU B CA 1
ATOM 4844 C C . LEU B 1 159 ? 13.461 -28.297 2.666 1 98.25 159 LEU B C 1
ATOM 4846 O O . LEU B 1 159 ? 13.586 -29.234 3.449 1 98.25 159 LEU B O 1
ATOM 4850 N N . GLN B 1 160 ? 13.016 -27.156 3.064 1 97.44 160 GLN B N 1
ATOM 4851 C CA . GLN B 1 160 ? 12.391 -26.953 4.367 1 97.44 160 GLN B CA 1
ATOM 4852 C C . GLN B 1 160 ? 11.094 -26.156 4.242 1 97.44 160 GLN B C 1
ATOM 4854 O O . GLN B 1 160 ? 10.93 -25.375 3.303 1 97.44 160 GLN B O 1
ATOM 4859 N N . PHE B 1 161 ? 10.211 -26.438 5.176 1 98 161 PHE B N 1
ATOM 4860 C CA . PHE B 1 161 ? 8.93 -25.75 5.262 1 98 161 PHE B CA 1
ATOM 4861 C C . PHE B 1 161 ? 8.82 -24.984 6.57 1 98 161 PHE B C 1
ATOM 4863 O O . PHE B 1 161 ? 9.062 -25.531 7.645 1 98 161 PHE B O 1
ATOM 4870 N N . ILE B 1 162 ? 8.5 -23.703 6.414 1 98.12 162 ILE B N 1
ATOM 4871 C CA . ILE B 1 162 ? 8.258 -22.859 7.582 1 98.12 162 ILE B CA 1
ATOM 4872 C C . ILE B 1 162 ? 6.816 -22.359 7.566 1 98.12 162 ILE B C 1
ATOM 4874 O O . ILE B 1 162 ? 6.41 -21.656 6.637 1 98.12 162 ILE B O 1
ATOM 4878 N N . TYR B 1 163 ? 6.051 -22.781 8.57 1 98.06 163 TYR B N 1
ATOM 4879 C CA . TYR B 1 163 ? 4.707 -22.25 8.773 1 98.06 163 TYR B CA 1
ATOM 4880 C C . TYR B 1 163 ? 4.758 -20.875 9.406 1 98.06 163 TYR B C 1
ATOM 4882 O O . TYR B 1 163 ? 5.059 -20.734 10.594 1 98.06 163 TYR B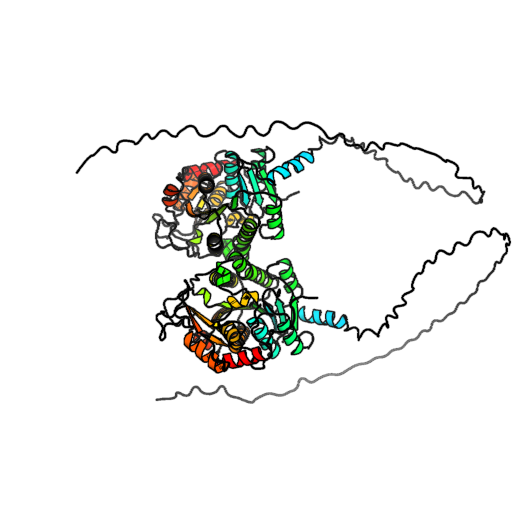 O 1
ATOM 4890 N N . ALA B 1 164 ? 4.438 -19.828 8.609 1 97.81 164 ALA B N 1
ATOM 4891 C CA . ALA B 1 164 ? 4.523 -18.469 9.133 1 97.81 164 ALA B CA 1
ATOM 4892 C C . ALA B 1 164 ? 3.629 -17.516 8.344 1 97.81 164 ALA B C 1
ATOM 4894 O O . ALA B 1 164 ? 3.361 -17.75 7.16 1 97.81 164 ALA B O 1
ATOM 4895 N N . ASP B 1 165 ? 3.195 -16.531 9.031 1 97.38 165 ASP B N 1
ATOM 4896 C CA . ASP B 1 165 ? 2.434 -15.438 8.43 1 97.38 165 ASP B CA 1
ATOM 4897 C C . ASP B 1 165 ? 3.346 -14.266 8.062 1 97.38 165 ASP B C 1
ATOM 4899 O O . ASP B 1 165 ? 4.027 -13.703 8.922 1 97.38 165 ASP B O 1
ATOM 4903 N N . LEU B 1 166 ? 3.307 -13.898 6.809 1 97.81 166 LEU B N 1
ATOM 4904 C CA . LEU B 1 166 ? 4.18 -12.836 6.32 1 97.81 166 LEU B CA 1
ATOM 4905 C C . LEU B 1 166 ? 3.705 -11.477 6.812 1 97.81 166 LEU B C 1
ATOM 4907 O O . LEU B 1 166 ? 4.438 -10.484 6.723 1 97.81 166 LEU B O 1
ATOM 4911 N N . GLY B 1 167 ? 2.477 -11.391 7.336 1 95.94 167 GLY B N 1
ATOM 4912 C CA . GLY B 1 167 ? 1.972 -10.156 7.922 1 95.94 167 GLY B CA 1
ATOM 4913 C C . GLY B 1 167 ? 2.498 -9.906 9.32 1 95.94 167 GLY B C 1
ATOM 4914 O O . GLY B 1 167 ? 2.287 -8.828 9.883 1 95.94 167 GLY B O 1
ATOM 4915 N N . ASP B 1 168 ? 3.133 -10.859 9.859 1 95.44 168 ASP B N 1
ATOM 4916 C CA . ASP B 1 168 ? 3.752 -10.727 11.18 1 95.44 168 ASP B CA 1
ATOM 4917 C C . ASP B 1 168 ? 5.227 -10.352 11.055 1 95.44 168 ASP B C 1
ATOM 4919 O O . ASP B 1 168 ? 6.066 -11.203 10.758 1 95.44 168 ASP B O 1
ATOM 4923 N N . LYS B 1 169 ? 5.527 -9.148 11.398 1 95.5 169 LYS B N 1
ATOM 4924 C CA . LYS B 1 169 ? 6.871 -8.609 11.234 1 95.5 169 LYS B CA 1
ATOM 4925 C C . LYS B 1 169 ? 7.902 -9.461 11.977 1 95.5 169 LYS B C 1
ATOM 4927 O O . LYS B 1 169 ? 9 -9.703 11.461 1 95.5 169 LYS B O 1
ATOM 4932 N N . LYS B 1 170 ? 7.609 -9.898 13.141 1 95.62 170 LYS B N 1
ATOM 4933 C CA . LYS B 1 170 ? 8.531 -10.703 13.938 1 95.62 170 LYS B CA 1
ATOM 4934 C C . LYS B 1 170 ? 8.828 -12.039 13.258 1 95.62 170 LYS B C 1
ATOM 4936 O O . LYS B 1 170 ? 9.977 -12.492 13.25 1 95.62 170 LYS B O 1
ATOM 4941 N N . SER B 1 171 ? 7.809 -12.641 12.719 1 96.62 171 SER B N 1
ATOM 4942 C CA . SER B 1 171 ? 7.98 -13.906 12.008 1 96.62 171 SER B CA 1
ATOM 4943 C C . SER B 1 171 ? 8.859 -13.734 10.781 1 96.62 171 SER B C 1
ATOM 4945 O O . SER B 1 171 ? 9.742 -14.562 10.516 1 96.62 171 SER B O 1
ATOM 4947 N N . VAL B 1 172 ? 8.625 -12.68 10.039 1 98.19 172 VAL B N 1
ATOM 4948 C CA . VAL B 1 172 ? 9.406 -12.422 8.836 1 98.19 172 VAL B CA 1
ATOM 4949 C C . VAL B 1 172 ? 10.867 -12.203 9.195 1 98.19 172 VAL B C 1
ATOM 4951 O O . VAL B 1 172 ? 11.766 -12.758 8.562 1 98.19 172 VAL B O 1
ATOM 4954 N N . GLU B 1 173 ? 11.078 -11.453 10.25 1 97.31 173 GLU B N 1
ATOM 4955 C CA . GLU B 1 173 ? 12.445 -11.203 10.711 1 97.31 173 GLU B CA 1
ATOM 4956 C C . GLU B 1 173 ? 13.141 -12.508 11.094 1 97.31 173 GLU B C 1
ATOM 4958 O O . GLU B 1 173 ? 14.312 -12.711 10.766 1 97.31 173 GLU B O 1
ATOM 4963 N N . LYS B 1 174 ? 12.453 -13.328 11.773 1 97.88 174 LYS B N 1
ATOM 4964 C CA . LYS B 1 174 ? 13.016 -14.602 12.219 1 97.88 174 LYS B CA 1
ATOM 4965 C C . LYS B 1 174 ? 13.398 -15.477 11.031 1 97.88 174 LYS B C 1
ATOM 4967 O O . LYS B 1 174 ? 14.461 -16.109 11.039 1 97.88 174 LYS B O 1
ATOM 4972 N N . ILE B 1 175 ? 12.602 -15.508 10.016 1 98.25 175 ILE B N 1
ATOM 4973 C CA . ILE B 1 175 ? 12.852 -16.312 8.82 1 98.25 175 ILE B CA 1
ATOM 4974 C C . ILE B 1 175 ? 14.164 -15.875 8.172 1 98.25 175 ILE B C 1
ATOM 4976 O O . ILE B 1 175 ? 15 -16.719 7.832 1 98.25 175 ILE B O 1
ATOM 4980 N N . PHE B 1 176 ? 14.414 -14.617 8.039 1 98.44 176 PHE B N 1
ATOM 4981 C CA . PHE B 1 176 ? 15.586 -14.102 7.344 1 98.44 176 PHE B CA 1
ATOM 4982 C C . PHE B 1 176 ? 16.812 -14.164 8.242 1 98.44 176 PHE B C 1
ATOM 4984 O O . PHE B 1 176 ? 17.953 -14.234 7.75 1 98.44 176 PHE B O 1
ATOM 4991 N N . LEU B 1 177 ? 16.547 -14.117 9.578 1 96.94 177 LEU B N 1
ATOM 4992 C CA . LEU B 1 177 ? 17.641 -14.211 10.531 1 96.94 177 LEU B CA 1
ATOM 4993 C C . LEU B 1 177 ? 18.203 -15.625 10.578 1 96.94 177 LEU B C 1
ATOM 4995 O O . LEU B 1 177 ? 19.422 -15.812 10.672 1 96.94 177 LEU B O 1
ATOM 4999 N N . GLU B 1 178 ? 17.359 -16.594 10.461 1 97.25 178 GLU B N 1
ATOM 5000 C CA . GLU B 1 178 ? 17.734 -17.984 10.68 1 97.25 178 GLU B CA 1
ATOM 5001 C C . GLU B 1 178 ? 18.141 -18.656 9.367 1 97.25 178 GLU B C 1
ATOM 5003 O O . GLU B 1 178 ? 18.578 -19.812 9.367 1 97.25 178 GLU B O 1
ATOM 5008 N N . ASN B 1 179 ? 17.969 -18 8.273 1 97.69 179 ASN B N 1
ATOM 5009 C CA . ASN B 1 179 ? 18.281 -18.562 6.957 1 97.69 179 ASN B CA 1
ATOM 5010 C C . ASN B 1 179 ? 19.078 -17.578 6.102 1 97.69 179 ASN B C 1
ATOM 5012 O O . ASN B 1 179 ? 18.906 -16.359 6.23 1 97.69 179 ASN B O 1
ATOM 5016 N N . LYS B 1 180 ? 19.922 -18.125 5.289 1 97.44 180 LYS B N 1
ATOM 5017 C CA . LYS B 1 180 ? 20.641 -17.297 4.336 1 97.44 180 LYS B CA 1
ATOM 5018 C C . LYS B 1 180 ? 20.141 -17.516 2.914 1 97.44 180 LYS B C 1
ATOM 5020 O O . LYS B 1 180 ? 20.516 -18.5 2.264 1 97.44 180 LYS B O 1
ATOM 5025 N N . PHE B 1 181 ? 19.469 -16.609 2.395 1 98.44 181 PHE B N 1
ATOM 5026 C CA . PHE B 1 181 ? 18.844 -16.719 1.077 1 98.44 181 PHE B CA 1
ATOM 5027 C C . PHE B 1 181 ? 19.672 -16 0.027 1 98.44 181 PHE B C 1
ATOM 5029 O O . PHE B 1 181 ? 20.266 -14.945 0.304 1 98.44 181 PHE B O 1
ATOM 5036 N N . ASP B 1 182 ? 19.656 -16.562 -1.149 1 98.12 182 ASP B N 1
ATOM 5037 C CA . ASP B 1 182 ? 20.25 -15.898 -2.305 1 98.12 182 ASP B CA 1
ATOM 5038 C C . ASP B 1 182 ? 19.188 -15.148 -3.111 1 98.12 182 ASP B C 1
ATOM 5040 O O . ASP B 1 182 ? 19.5 -14.172 -3.797 1 98.12 182 ASP B O 1
ATOM 5044 N N . ALA B 1 183 ? 18 -15.602 -3.035 1 98.75 183 ALA B N 1
ATOM 5045 C CA . ALA B 1 183 ? 16.906 -15.023 -3.809 1 98.75 183 ALA B CA 1
ATOM 5046 C C . ALA B 1 183 ? 15.555 -15.289 -3.143 1 98.75 183 ALA B C 1
ATOM 5048 O O . ALA B 1 183 ? 15.43 -16.203 -2.324 1 98.75 183 ALA B O 1
ATOM 5049 N N . VAL B 1 184 ? 14.609 -14.438 -3.473 1 98.94 184 VAL B N 1
ATOM 5050 C CA . VAL B 1 184 ? 13.219 -14.625 -3.057 1 98.94 184 VAL B CA 1
ATOM 5051 C C . VAL B 1 184 ? 12.32 -14.727 -4.285 1 98.94 184 VAL B C 1
ATOM 5053 O O . VAL B 1 184 ? 12.406 -13.898 -5.199 1 98.94 184 VAL B O 1
ATOM 5056 N N . MET B 1 185 ? 11.57 -15.75 -4.371 1 98.94 185 MET B N 1
ATOM 5057 C CA . MET B 1 185 ? 10.438 -15.852 -5.289 1 98.94 185 MET B CA 1
ATOM 5058 C C . MET B 1 185 ? 9.117 -15.664 -4.551 1 98.94 185 MET B C 1
ATOM 5060 O O . MET B 1 185 ? 8.695 -16.547 -3.801 1 98.94 185 MET B O 1
ATOM 5064 N N . HIS B 1 186 ? 8.477 -14.555 -4.773 1 98.94 186 HIS B N 1
ATOM 5065 C CA . HIS B 1 186 ? 7.363 -14.109 -3.939 1 98.94 186 HIS B CA 1
ATOM 5066 C C . HIS B 1 186 ? 6.023 -14.375 -4.613 1 98.94 186 HIS B C 1
ATOM 5068 O O . HIS B 1 186 ? 5.535 -13.547 -5.387 1 98.94 186 HIS B O 1
ATOM 5074 N N . PHE B 1 187 ? 5.355 -15.492 -4.199 1 98.81 187 PHE B N 1
ATOM 5075 C CA . PHE B 1 187 ? 4.07 -15.906 -4.754 1 98.81 187 PHE B CA 1
ATOM 5076 C C . PHE B 1 187 ? 2.939 -15.594 -3.783 1 98.81 187 PHE B C 1
ATOM 5078 O O . PHE B 1 187 ? 1.768 -15.594 -4.164 1 98.81 187 PHE B O 1
ATOM 5085 N N . ALA B 1 188 ? 3.266 -15.445 -2.533 1 98.56 188 ALA B N 1
ATOM 5086 C CA . ALA B 1 188 ? 2.25 -15.344 -1.488 1 98.56 188 ALA B CA 1
ATOM 5087 C C . ALA B 1 188 ? 1.28 -14.203 -1.777 1 98.56 188 ALA B C 1
ATOM 5089 O O . ALA B 1 188 ? 1.684 -13.039 -1.848 1 98.56 188 ALA B O 1
ATOM 5090 N N . ALA B 1 189 ? 0.058 -14.539 -1.963 1 97.56 189 ALA B N 1
ATOM 5091 C CA . ALA B 1 189 ? -1.008 -13.57 -2.203 1 97.56 189 ALA B CA 1
ATOM 5092 C C . ALA B 1 189 ? -2.363 -14.258 -2.307 1 97.56 189 ALA B C 1
ATOM 5094 O O . ALA B 1 189 ? -2.471 -15.352 -2.871 1 97.56 189 ALA B O 1
ATOM 5095 N N . VAL B 1 190 ? -3.35 -13.641 -1.776 1 94.81 190 VAL B N 1
ATOM 5096 C CA . VAL B 1 190 ? -4.719 -14.016 -2.121 1 94.81 190 VAL B CA 1
ATOM 5097 C C . VAL B 1 190 ? -5.078 -13.453 -3.492 1 94.81 190 VAL B C 1
ATOM 5099 O O . VAL B 1 190 ? -4.586 -12.391 -3.883 1 94.81 190 VAL B O 1
ATOM 5102 N N . ALA B 1 191 ? -5.961 -14.18 -4.246 1 91 191 ALA B N 1
ATOM 5103 C CA . ALA B 1 191 ? -5.98 -13.797 -5.656 1 91 191 ALA B CA 1
ATOM 5104 C C . ALA B 1 191 ? -7.406 -13.805 -6.203 1 91 191 ALA B C 1
ATOM 5106 O O . ALA B 1 191 ? -7.609 -13.805 -7.422 1 91 191 ALA B O 1
ATOM 5107 N N . TYR B 1 192 ? -8.43 -13.75 -5.441 1 89.25 192 TYR B N 1
ATOM 5108 C CA . TYR B 1 192 ? -9.797 -13.797 -5.945 1 89.25 192 TYR B CA 1
ATOM 5109 C C . TYR B 1 192 ? -10.391 -12.398 -6.051 1 89.25 192 TYR B C 1
ATOM 5111 O O . TYR B 1 192 ? -10.672 -11.758 -5.031 1 89.25 192 TYR B O 1
ATOM 5119 N N . VAL B 1 193 ? -10.672 -11.992 -7.234 1 87.94 193 VAL B N 1
ATOM 5120 C CA . VAL B 1 193 ? -11.133 -10.633 -7.52 1 87.94 193 VAL B CA 1
ATOM 5121 C C . VAL B 1 193 ? -12.438 -10.367 -6.77 1 87.94 193 VAL B C 1
ATOM 5123 O O . VAL B 1 193 ? -12.594 -9.312 -6.145 1 87.94 193 VAL B O 1
ATOM 5126 N N . GLY B 1 194 ? -13.398 -11.32 -6.883 1 86.62 194 GLY B N 1
ATOM 5127 C CA . GLY B 1 194 ? -14.664 -11.156 -6.191 1 86.62 194 GLY B CA 1
ATOM 5128 C C . GLY B 1 194 ? -14.5 -10.906 -4.703 1 86.62 194 GLY B C 1
ATOM 5129 O O . GLY B 1 194 ? -15.102 -9.977 -4.156 1 86.62 194 GLY B O 1
ATOM 5130 N N . GLU B 1 195 ? -13.656 -11.688 -4.102 1 91.06 195 GLU B N 1
ATOM 5131 C CA . GLU B 1 195 ? -13.398 -11.539 -2.672 1 91.06 195 GLU B CA 1
ATOM 5132 C C . GLU B 1 195 ? -12.711 -10.203 -2.373 1 91.06 195 GLU B C 1
ATOM 5134 O O . GLU B 1 195 ? -12.992 -9.57 -1.355 1 91.06 195 GLU B O 1
ATOM 5139 N N . SER B 1 196 ? -11.859 -9.789 -3.258 1 94.19 196 SER B N 1
ATOM 5140 C CA . SER B 1 196 ? -11.117 -8.555 -3.045 1 94.19 196 SER B CA 1
ATOM 5141 C C . SER B 1 196 ? -12.062 -7.352 -3.006 1 94.19 196 SER B C 1
ATOM 5143 O O . SER B 1 196 ? -11.797 -6.375 -2.299 1 94.19 196 SER B O 1
ATOM 5145 N N . THR B 1 197 ? -13.102 -7.367 -3.746 1 92.06 197 THR B N 1
ATOM 5146 C CA . THR B 1 197 ? -14.078 -6.281 -3.795 1 92.06 197 THR B CA 1
ATOM 5147 C C . THR B 1 197 ? -14.93 -6.262 -2.527 1 92.06 197 THR B C 1
ATOM 5149 O O . THR B 1 197 ? -15.297 -5.195 -2.039 1 92.06 197 THR B O 1
ATOM 5152 N N . MET B 1 198 ? -15.18 -7.445 -2.004 1 92.94 198 MET B N 1
ATOM 5153 C CA . MET B 1 198 ? -16 -7.551 -0.805 1 92.94 198 MET B CA 1
ATOM 5154 C C . MET B 1 198 ? -15.188 -7.258 0.447 1 92.94 198 MET B C 1
ATOM 5156 O O . MET B 1 198 ? -15.719 -6.742 1.434 1 92.94 198 MET B O 1
ATOM 5160 N N . ASP B 1 199 ? -13.969 -7.609 0.417 1 95.88 199 ASP B N 1
ATOM 5161 C CA . ASP B 1 199 ? -13.07 -7.441 1.554 1 95.88 199 ASP B CA 1
ATOM 5162 C C . ASP B 1 199 ? -11.75 -6.812 1.119 1 95.88 199 ASP B C 1
ATOM 5164 O O . ASP B 1 199 ? -10.688 -7.434 1.247 1 95.88 199 ASP B O 1
ATOM 5168 N N . PRO B 1 200 ? -11.75 -5.539 0.769 1 97.94 200 PRO B N 1
ATOM 5169 C CA . PRO B 1 200 ? -10.555 -4.922 0.196 1 97.94 200 PRO B CA 1
ATOM 5170 C C . PRO B 1 200 ? -9.398 -4.852 1.189 1 97.94 200 PRO B C 1
ATOM 5172 O O . PRO B 1 200 ? -8.234 -5.035 0.809 1 97.94 200 PRO B O 1
ATOM 5175 N N . LEU B 1 201 ? -9.648 -4.559 2.477 1 98.56 201 LEU B N 1
ATOM 5176 C CA . LEU B 1 201 ? -8.578 -4.398 3.451 1 98.56 201 LEU B CA 1
ATOM 5177 C C . LEU B 1 201 ? -7.75 -5.672 3.568 1 98.56 201 LEU B C 1
ATOM 5179 O O . LEU B 1 201 ? -6.523 -5.613 3.703 1 98.56 201 LEU B O 1
ATOM 5183 N N . LYS B 1 202 ? -8.422 -6.824 3.482 1 97.69 202 LYS B N 1
ATOM 5184 C CA . LYS B 1 202 ? -7.738 -8.117 3.529 1 97.69 202 LYS B CA 1
ATOM 5185 C C . LYS B 1 202 ? -6.723 -8.234 2.398 1 97.69 202 LYS B C 1
ATOM 5187 O O . LYS B 1 202 ? -5.621 -8.758 2.602 1 97.69 202 LYS B O 1
ATOM 5192 N N . TYR B 1 203 ? -7.051 -7.766 1.275 1 97.88 203 TYR B N 1
ATOM 5193 C CA . TYR B 1 203 ? -6.207 -7.91 0.096 1 97.88 203 TYR B CA 1
ATOM 5194 C C . TYR B 1 203 ? -5.031 -6.941 0.147 1 97.88 203 TYR B C 1
ATOM 5196 O O . TYR B 1 203 ? -3.896 -7.316 -0.163 1 97.88 203 TYR B O 1
ATOM 5204 N N . TYR B 1 204 ? -5.297 -5.691 0.548 1 98.75 204 TYR B N 1
ATOM 5205 C CA . TYR B 1 204 ? -4.195 -4.746 0.701 1 98.75 204 TYR B CA 1
ATOM 5206 C C . TYR B 1 204 ? -3.227 -5.211 1.779 1 98.75 204 TYR B C 1
ATOM 5208 O O . TYR B 1 204 ? -2.014 -5.02 1.657 1 98.75 204 TYR B O 1
ATOM 5216 N N . HIS B 1 205 ? -3.736 -5.809 2.832 1 98.25 205 HIS B N 1
ATOM 5217 C CA . HIS B 1 205 ? -2.893 -6.352 3.891 1 98.25 205 HIS B CA 1
ATOM 5218 C C . HIS B 1 205 ? -2.064 -7.527 3.387 1 98.25 205 HIS B C 1
ATOM 5220 O O . HIS B 1 205 ? -0.837 -7.527 3.518 1 98.25 205 HIS B O 1
ATOM 5226 N N . ASN B 1 206 ? -2.715 -8.477 2.793 1 98.25 206 ASN B N 1
ATOM 5227 C CA . ASN B 1 206 ? -2.094 -9.734 2.398 1 98.25 206 ASN B CA 1
ATOM 5228 C C . ASN B 1 206 ? -1.104 -9.539 1.255 1 98.25 206 ASN B C 1
ATOM 5230 O O . ASN B 1 206 ? -0.079 -10.227 1.191 1 98.25 206 ASN B O 1
ATOM 5234 N N . ILE B 1 207 ? -1.367 -8.602 0.387 1 98.56 207 ILE B N 1
ATOM 5235 C CA . ILE B 1 207 ? -0.549 -8.453 -0.811 1 98.56 207 ILE B CA 1
ATOM 5236 C C . ILE B 1 207 ? 0.431 -7.297 -0.627 1 98.56 207 ILE B C 1
ATOM 5238 O O . ILE B 1 207 ? 1.641 -7.512 -0.514 1 98.56 207 ILE B O 1
ATOM 5242 N N . THR B 1 208 ? -0.107 -6.102 -0.438 1 98.81 208 THR B N 1
ATOM 5243 C CA . THR B 1 208 ? 0.717 -4.895 -0.441 1 98.81 208 THR B CA 1
ATOM 5244 C C . THR B 1 208 ? 1.572 -4.824 0.821 1 98.81 208 THR B C 1
ATOM 5246 O O . THR B 1 208 ? 2.799 -4.73 0.741 1 98.81 208 THR B O 1
ATOM 5249 N N . SER B 1 209 ? 0.907 -4.91 1.943 1 98.56 209 SER B N 1
ATOM 5250 C CA . SER B 1 209 ? 1.622 -4.77 3.207 1 98.56 209 SER B CA 1
ATOM 5251 C C . SER B 1 209 ? 2.607 -5.918 3.414 1 98.56 209 SER B C 1
ATOM 5253 O O . SER B 1 209 ? 3.734 -5.699 3.865 1 98.56 209 SER B O 1
ATOM 5255 N N . ASN B 1 210 ? 2.176 -7.133 3.123 1 98.5 210 ASN B N 1
ATOM 5256 C CA . ASN B 1 210 ? 3.07 -8.273 3.279 1 98.5 210 ASN B CA 1
ATOM 5257 C C . ASN B 1 210 ? 4.301 -8.148 2.385 1 98.5 210 ASN B C 1
ATOM 5259 O O . ASN B 1 210 ? 5.41 -8.484 2.801 1 98.5 210 ASN B O 1
ATOM 5263 N N . THR B 1 211 ? 4.102 -7.719 1.132 1 98.81 211 THR B N 1
ATOM 5264 C CA . THR B 1 211 ? 5.227 -7.535 0.221 1 98.81 211 THR B CA 1
ATOM 5265 C C . THR B 1 211 ? 6.211 -6.516 0.778 1 98.81 211 THR B C 1
ATOM 5267 O O . THR B 1 211 ? 7.426 -6.711 0.702 1 98.81 211 THR B O 1
ATOM 5270 N N . LEU B 1 212 ? 5.695 -5.438 1.336 1 98.75 212 LEU B N 1
ATOM 5271 C CA . LEU B 1 212 ? 6.531 -4.414 1.949 1 98.75 212 LEU B CA 1
ATOM 5272 C C . LEU B 1 212 ? 7.406 -5.012 3.045 1 98.75 212 LEU B C 1
ATOM 5274 O O . LEU B 1 212 ? 8.602 -4.727 3.117 1 98.75 212 LEU B O 1
ATOM 5278 N N . LEU B 1 213 ? 6.855 -5.871 3.891 1 98.31 213 LEU B N 1
ATOM 5279 C CA . LEU B 1 213 ? 7.602 -6.488 4.984 1 98.31 213 LEU B CA 1
ATOM 5280 C C . LEU B 1 213 ? 8.695 -7.402 4.445 1 98.31 213 LEU B C 1
ATOM 5282 O O . LEU B 1 213 ? 9.805 -7.441 4.992 1 98.31 213 LEU B O 1
ATOM 5286 N N . VAL B 1 214 ? 8.375 -8.102 3.393 1 98.81 214 VAL B N 1
ATOM 5287 C CA . VAL B 1 214 ? 9.367 -8.977 2.77 1 98.81 214 VAL B CA 1
ATOM 5288 C C . VAL B 1 214 ? 10.523 -8.133 2.227 1 98.81 214 VAL B C 1
ATOM 5290 O O . VAL B 1 214 ? 11.688 -8.477 2.42 1 98.81 214 VAL B O 1
ATOM 5293 N N . LEU B 1 215 ? 10.227 -7.047 1.561 1 98.75 215 LEU B N 1
ATOM 5294 C CA . LEU B 1 215 ? 11.242 -6.168 0.993 1 98.75 215 LEU B CA 1
ATOM 5295 C C . LEU B 1 215 ? 12.133 -5.586 2.088 1 98.75 215 LEU B C 1
ATOM 5297 O O . LEU B 1 215 ? 13.352 -5.496 1.926 1 98.75 215 LEU B O 1
ATOM 5301 N N . GLU B 1 216 ? 11.492 -5.148 3.166 1 98.5 216 GLU B N 1
ATOM 5302 C CA . GLU B 1 216 ? 12.25 -4.617 4.289 1 98.5 216 GLU B CA 1
ATOM 5303 C C . GLU B 1 216 ? 13.227 -5.656 4.836 1 98.5 216 GLU B C 1
ATOM 5305 O O . GLU B 1 216 ? 14.375 -5.332 5.156 1 98.5 216 GLU B O 1
ATOM 5310 N N . ALA B 1 217 ? 12.766 -6.895 4.961 1 98.56 217 ALA B N 1
ATOM 5311 C CA . ALA B 1 217 ? 13.617 -7.977 5.445 1 98.56 217 ALA B CA 1
ATOM 5312 C C . ALA B 1 217 ? 14.75 -8.266 4.465 1 98.56 217 ALA B C 1
ATOM 5314 O O . ALA B 1 217 ? 15.891 -8.484 4.875 1 98.56 217 ALA B O 1
ATOM 5315 N N . MET B 1 218 ? 14.461 -8.297 3.197 1 98.62 218 MET B N 1
ATOM 5316 C CA . MET B 1 218 ? 15.492 -8.5 2.182 1 98.62 218 MET B CA 1
ATOM 5317 C C . MET B 1 218 ? 16.562 -7.426 2.271 1 98.62 218 MET B C 1
ATOM 5319 O O . MET B 1 218 ? 17.766 -7.73 2.217 1 98.62 218 MET B O 1
ATOM 5323 N N . ALA B 1 219 ? 16.109 -6.18 2.354 1 98.06 219 ALA B N 1
ATOM 5324 C CA . ALA B 1 219 ? 17.047 -5.059 2.473 1 98.06 219 ALA B CA 1
ATOM 5325 C C . ALA B 1 219 ? 17.938 -5.211 3.705 1 98.06 219 ALA B C 1
ATOM 5327 O O . ALA B 1 219 ? 19.156 -5.035 3.627 1 98.06 219 ALA B O 1
ATOM 5328 N N . LYS B 1 220 ? 17.328 -5.559 4.809 1 97.75 220 LYS B N 1
ATOM 5329 C CA . LYS B 1 220 ? 18.031 -5.66 6.09 1 97.75 220 LYS B CA 1
ATOM 5330 C C . LYS B 1 220 ? 19.031 -6.805 6.082 1 97.75 220 LYS B C 1
ATOM 5332 O O . LYS B 1 220 ? 20.109 -6.703 6.688 1 97.75 220 LYS B O 1
ATOM 5337 N N . HIS B 1 221 ? 18.75 -7.914 5.383 1 97.56 221 HIS B N 1
ATOM 5338 C CA . HIS B 1 221 ? 19.562 -9.117 5.457 1 97.56 221 HIS B CA 1
ATOM 5339 C C . HIS B 1 221 ? 20.344 -9.336 4.16 1 97.56 221 HIS B C 1
ATOM 5341 O O . HIS B 1 221 ? 20.875 -10.422 3.928 1 97.56 221 HIS B O 1
ATOM 5347 N N . ASP B 1 222 ? 20.328 -8.336 3.301 1 96.38 222 ASP B N 1
ATOM 5348 C CA . ASP B 1 222 ? 21.156 -8.258 2.102 1 96.38 222 ASP B CA 1
ATOM 5349 C C . ASP B 1 222 ? 20.828 -9.391 1.133 1 96.38 222 ASP B C 1
ATOM 5351 O O . ASP B 1 222 ? 21.719 -10.086 0.656 1 96.38 222 ASP B O 1
ATOM 5355 N N . VAL B 1 223 ? 19.594 -9.734 1.005 1 98.12 223 VAL B N 1
ATOM 5356 C CA . VAL B 1 223 ? 19.125 -10.602 -0.073 1 98.12 223 VAL B CA 1
ATOM 5357 C C . VAL B 1 223 ? 18.797 -9.758 -1.302 1 98.12 223 VAL B C 1
ATOM 5359 O O . VAL B 1 223 ? 17.844 -8.977 -1.283 1 98.12 223 VAL B O 1
ATOM 5362 N N . LYS B 1 224 ? 19.406 -9.969 -2.424 1 97.31 224 LYS B N 1
ATOM 5363 C CA . LYS B 1 224 ? 19.453 -8.922 -3.438 1 97.31 224 LYS B CA 1
ATOM 5364 C C . LYS B 1 224 ? 18.734 -9.352 -4.711 1 97.31 224 LYS B C 1
ATOM 5366 O O . LYS B 1 224 ? 18.797 -8.656 -5.727 1 97.31 224 LYS B O 1
ATOM 5371 N N . THR B 1 225 ? 18.094 -10.5 -4.711 1 98.81 225 THR B N 1
ATOM 5372 C CA . THR B 1 225 ? 17.375 -10.945 -5.902 1 98.81 225 THR B CA 1
ATOM 5373 C C . THR B 1 225 ? 15.914 -11.234 -5.578 1 98.81 225 THR B C 1
ATOM 5375 O O . THR B 1 225 ? 15.609 -12 -4.66 1 98.81 225 THR B O 1
ATOM 5378 N N . LEU B 1 226 ? 15.039 -10.578 -6.309 1 98.94 226 LEU B N 1
ATOM 5379 C CA . LEU B 1 226 ? 13.602 -10.758 -6.129 1 98.94 226 LEU B CA 1
ATOM 5380 C C . LEU B 1 226 ? 12.922 -11.102 -7.453 1 98.94 226 LEU B C 1
ATOM 5382 O O . LEU B 1 226 ? 13.07 -10.367 -8.438 1 98.94 226 LEU B O 1
ATOM 5386 N N . ILE B 1 227 ? 12.266 -12.211 -7.531 1 98.94 227 ILE B N 1
ATOM 5387 C CA . ILE B 1 227 ? 11.312 -12.539 -8.586 1 98.94 227 ILE B CA 1
ATOM 5388 C C . ILE B 1 227 ? 9.883 -12.367 -8.062 1 98.94 227 ILE B C 1
ATOM 5390 O O . ILE B 1 227 ? 9.43 -13.141 -7.219 1 98.94 227 ILE B O 1
ATOM 5394 N N . TYR B 1 228 ? 9.195 -11.398 -8.555 1 98.94 228 TYR B N 1
ATOM 5395 C CA . TYR B 1 228 ? 7.867 -11.055 -8.062 1 98.94 228 TYR B CA 1
ATOM 5396 C C . TYR B 1 228 ? 6.789 -11.586 -9 1 98.94 228 TYR B C 1
ATOM 5398 O O . TYR B 1 228 ? 6.809 -11.312 -10.203 1 98.94 228 TYR B O 1
ATOM 5406 N N . SER B 1 229 ? 5.883 -12.336 -8.414 1 98.75 229 SER B N 1
ATOM 5407 C CA . SER B 1 229 ? 4.719 -12.844 -9.133 1 98.75 229 SER B CA 1
ATOM 5408 C C . SER B 1 229 ? 3.6 -11.805 -9.172 1 98.75 229 SER B C 1
ATOM 5410 O O . SER B 1 229 ? 2.84 -11.664 -8.211 1 98.75 229 SER B O 1
ATOM 5412 N N . SER B 1 230 ? 3.441 -11.18 -10.266 1 98.62 230 SER B N 1
ATOM 5413 C CA . SER B 1 230 ? 2.395 -10.18 -10.453 1 98.62 230 SER B CA 1
ATOM 5414 C C . SER B 1 230 ? 1.285 -10.711 -11.359 1 98.62 230 SER B C 1
ATOM 5416 O O . SER B 1 230 ? 1.023 -11.914 -11.391 1 98.62 230 SER B O 1
ATOM 5418 N N . THR B 1 231 ? 0.496 -9.828 -11.93 1 98 231 THR B N 1
ATOM 5419 C CA . THR B 1 231 ? -0.71 -10.258 -12.633 1 98 231 THR B CA 1
ATOM 5420 C C . THR B 1 231 ? -1.081 -9.266 -13.727 1 98 231 THR B C 1
ATOM 5422 O O . THR B 1 231 ? -0.744 -8.086 -13.641 1 98 231 THR B O 1
ATOM 5425 N N . CYS B 1 232 ? -1.813 -9.789 -14.68 1 96.5 232 CYS B N 1
ATOM 5426 C CA . CYS B 1 232 ? -2.338 -8.922 -15.734 1 96.5 232 CYS B CA 1
ATOM 5427 C C . CYS B 1 232 ? -3.457 -8.031 -15.203 1 96.5 232 CYS B C 1
ATOM 5429 O O . CYS B 1 232 ? -3.836 -7.055 -15.844 1 96.5 232 CYS B O 1
ATOM 5431 N N . ALA B 1 233 ? -4.004 -8.352 -14.008 1 94.25 233 ALA B N 1
ATOM 5432 C CA . ALA B 1 233 ? -5.062 -7.551 -13.406 1 94.25 233 ALA B CA 1
ATOM 5433 C C . ALA B 1 233 ? -4.598 -6.117 -13.156 1 94.25 233 ALA B C 1
ATOM 5435 O O . ALA B 1 233 ? -5.414 -5.211 -12.984 1 94.25 233 ALA B O 1
ATOM 5436 N N . THR B 1 234 ? -3.268 -5.859 -13.141 1 97.44 234 THR B N 1
ATOM 5437 C CA . THR B 1 234 ? -2.742 -4.52 -12.898 1 97.44 234 THR B CA 1
ATOM 5438 C C . THR B 1 234 ? -3.039 -3.602 -14.086 1 97.44 234 THR B C 1
ATOM 5440 O O . THR B 1 234 ? -3.014 -2.377 -13.945 1 97.44 234 THR B O 1
ATOM 5443 N N . TYR B 1 235 ? -3.34 -4.203 -15.281 1 95.94 235 TYR B N 1
ATOM 5444 C CA . TYR B 1 235 ? -3.578 -3.406 -16.469 1 95.94 235 TYR B CA 1
ATOM 5445 C C . TYR B 1 235 ? -4.996 -2.842 -16.484 1 95.94 235 TYR B C 1
ATOM 5447 O O . TYR B 1 235 ? -5.266 -1.832 -17.141 1 95.94 235 TYR B O 1
ATOM 5455 N N . GLY B 1 236 ? -5.883 -3.463 -15.797 1 91.75 236 GLY B N 1
ATOM 5456 C CA . GLY B 1 236 ? -7.273 -3.041 -15.836 1 91.75 236 GLY B CA 1
ATOM 5457 C C . GLY B 1 236 ? -7.953 -3.354 -17.156 1 91.75 236 GLY B C 1
ATOM 5458 O O . GLY B 1 236 ? -7.902 -4.488 -17.641 1 91.75 236 GLY B O 1
ATOM 5459 N N . GLU B 1 237 ? -8.586 -2.328 -17.719 1 86.44 237 GLU B N 1
ATOM 5460 C CA . GLU B 1 237 ? -9.289 -2.479 -19 1 86.44 237 GLU B CA 1
ATOM 5461 C C . GLU B 1 237 ? -8.539 -1.787 -20.125 1 86.44 237 GLU B C 1
ATOM 5463 O O . GLU B 1 237 ? -8.914 -0.691 -20.547 1 86.44 237 GLU B O 1
ATOM 5468 N N . PRO B 1 238 ? -7.594 -2.465 -20.609 1 88.5 238 PRO B N 1
ATOM 5469 C CA . PRO B 1 238 ? -6.836 -1.821 -21.688 1 88.5 238 PRO B CA 1
ATOM 5470 C C . PRO B 1 238 ? -7.664 -1.619 -22.953 1 88.5 238 PRO B C 1
ATOM 5472 O O . PRO B 1 238 ? -8.547 -2.426 -23.25 1 88.5 238 PRO B O 1
ATOM 5475 N N . GLU B 1 239 ? -7.309 -0.645 -23.75 1 85.38 239 GLU B N 1
ATOM 5476 C CA . GLU B 1 239 ? -8.023 -0.303 -24.984 1 85.38 239 GLU B CA 1
ATOM 5477 C C . GLU B 1 239 ? -7.484 -1.094 -26.172 1 85.38 239 GLU B C 1
ATOM 5479 O O . GLU B 1 239 ? -8.195 -1.301 -27.156 1 85.38 239 GLU B O 1
ATOM 5484 N N . LYS B 1 240 ? -6.281 -1.511 -26.031 1 90.75 240 LYS B N 1
ATOM 5485 C CA . LYS B 1 240 ? -5.617 -2.148 -27.156 1 90.75 240 LYS B CA 1
ATOM 5486 C C . LYS B 1 240 ? -5.117 -3.543 -26.797 1 90.75 240 LYS B C 1
ATOM 5488 O O . LYS B 1 240 ? -4.621 -3.758 -25.688 1 90.75 240 LYS B O 1
ATOM 5493 N N . MET B 1 241 ? -5.324 -4.539 -27.719 1 91.88 241 MET B N 1
ATOM 5494 C CA . MET B 1 241 ? -4.785 -5.895 -27.625 1 91.88 241 MET B CA 1
ATOM 5495 C C . MET B 1 241 ? -3.779 -6.152 -28.734 1 91.88 241 MET B C 1
ATOM 5497 O O . MET B 1 241 ? -3.9 -5.594 -29.828 1 91.88 241 MET B O 1
ATOM 5501 N N . PRO B 1 242 ? -2.822 -6.969 -28.609 1 96.44 242 PRO B N 1
ATOM 5502 C CA . PRO B 1 242 ? -2.461 -7.633 -27.359 1 96.44 242 PRO B CA 1
ATOM 5503 C C . PRO B 1 242 ? -1.857 -6.672 -26.328 1 96.44 242 PRO B C 1
ATOM 5505 O O . PRO B 1 242 ? -1.38 -5.594 -26.703 1 96.44 242 PRO B O 1
ATOM 5508 N N . ILE B 1 243 ? -1.866 -7.074 -25.062 1 97.5 243 ILE B N 1
ATOM 5509 C CA . ILE B 1 243 ? -1.316 -6.258 -23.984 1 97.5 243 ILE B CA 1
ATOM 5510 C C . ILE B 1 243 ? 0.206 -6.383 -23.969 1 97.5 243 ILE B C 1
ATOM 5512 O O . ILE B 1 243 ? 0.744 -7.488 -23.906 1 97.5 243 ILE B O 1
ATOM 5516 N N . THR B 1 244 ? 0.892 -5.301 -24.062 1 98.19 244 THR B N 1
ATOM 5517 C CA . THR B 1 244 ? 2.342 -5.258 -23.906 1 98.19 244 THR B CA 1
ATOM 5518 C C . THR B 1 244 ? 2.727 -4.727 -22.531 1 98.19 244 THR B C 1
ATOM 5520 O O . THR B 1 244 ? 1.867 -4.27 -21.781 1 98.19 244 THR B O 1
ATOM 5523 N N . GLU B 1 245 ? 4.008 -4.801 -22.188 1 98.38 245 GLU B N 1
ATOM 5524 C CA . GLU B 1 245 ? 4.469 -4.332 -20.875 1 98.38 245 GLU B CA 1
ATOM 5525 C C . GLU B 1 245 ? 4.387 -2.812 -20.781 1 98.38 245 GLU B C 1
ATOM 5527 O O . GLU B 1 245 ? 4.465 -2.252 -19.688 1 98.38 245 GLU B O 1
ATOM 5532 N N . GLU B 1 246 ? 4.184 -2.113 -21.906 1 97.25 246 GLU B N 1
ATOM 5533 C CA . GLU B 1 246 ? 4.07 -0.658 -21.922 1 97.25 246 GLU B CA 1
ATOM 5534 C C . GLU B 1 246 ? 2.623 -0.213 -21.75 1 97.25 246 GLU B C 1
ATOM 5536 O O . GLU B 1 246 ? 2.354 0.967 -21.516 1 97.25 246 GLU B O 1
ATOM 5541 N N . THR B 1 247 ? 1.729 -1.202 -21.875 1 97.38 247 THR B N 1
ATOM 5542 C CA . THR B 1 247 ? 0.329 -0.865 -21.656 1 97.38 247 THR B CA 1
ATOM 5543 C C . THR B 1 247 ? 0.149 -0.224 -20.281 1 97.38 247 THR B C 1
ATOM 5545 O O . THR B 1 247 ? 0.697 -0.708 -19.281 1 97.38 247 THR B O 1
ATOM 5548 N N . GLN B 1 248 ? -0.63 0.86 -20.25 1 95.88 248 GLN B N 1
ATOM 5549 C CA . GLN B 1 248 ? -0.843 1.575 -19 1 95.88 248 GLN B CA 1
ATOM 5550 C C . GLN B 1 248 ? -1.562 0.695 -17.984 1 95.88 248 GLN B C 1
ATOM 5552 O O . GLN B 1 248 ? -2.506 -0.018 -18.328 1 95.88 248 GLN B O 1
ATOM 5557 N N . GLN B 1 249 ? -1.146 0.782 -16.766 1 96.75 249 GLN B N 1
ATOM 5558 C CA . GLN B 1 249 ? -1.763 0.031 -15.68 1 96.75 249 GLN B CA 1
ATOM 5559 C C . GLN B 1 249 ? -2.83 0.861 -14.977 1 96.75 249 GLN B C 1
ATOM 5561 O O . GLN B 1 249 ? -2.518 1.863 -14.328 1 96.75 249 GLN B O 1
ATOM 5566 N N . VAL B 1 250 ? -4.039 0.442 -15.086 1 94.31 250 VAL B N 1
ATOM 5567 C CA . VAL B 1 250 ? -5.168 1.103 -14.438 1 94.31 250 VAL B CA 1
ATOM 5568 C C . VAL B 1 250 ? -6.098 0.056 -13.82 1 94.31 250 VAL B C 1
ATOM 5570 O O . VAL B 1 250 ? -7.223 -0.131 -14.289 1 94.31 250 VAL B O 1
ATOM 5573 N N . PRO B 1 251 ? -5.621 -0.542 -12.766 1 95 251 PRO B N 1
ATOM 5574 C CA . PRO B 1 251 ? -6.43 -1.611 -12.172 1 95 251 PRO B CA 1
ATOM 5575 C C . PRO B 1 251 ? -7.797 -1.126 -11.711 1 95 251 PRO B C 1
ATOM 5577 O O . PRO B 1 251 ? -7.926 0.002 -11.227 1 95 251 PRO B O 1
ATOM 5580 N N . ILE B 1 252 ? -8.797 -1.991 -11.688 1 90.69 252 ILE B N 1
ATOM 5581 C CA . ILE B 1 252 ? -10.164 -1.538 -11.445 1 90.69 252 ILE B CA 1
ATOM 5582 C C . ILE B 1 252 ? -10.742 -2.262 -10.234 1 90.69 252 ILE B C 1
ATOM 5584 O O . ILE B 1 252 ? -11.93 -2.109 -9.922 1 90.69 252 ILE B O 1
ATOM 5588 N N . ASN B 1 253 ? -10.047 -3.15 -9.641 1 92.25 253 ASN B N 1
ATOM 5589 C CA . ASN B 1 253 ? -10.469 -3.842 -8.422 1 92.25 253 ASN B CA 1
ATOM 5590 C C . ASN B 1 253 ? -9.344 -3.887 -7.387 1 92.25 253 ASN B C 1
ATOM 5592 O O . ASN B 1 253 ? -8.18 -3.674 -7.723 1 92.25 253 ASN B O 1
ATOM 5596 N N . PRO B 1 254 ? -9.672 -4.176 -6.117 1 96.88 254 PRO B N 1
ATOM 5597 C CA . PRO B 1 254 ? -8.672 -4.121 -5.055 1 96.88 254 PRO B CA 1
ATOM 5598 C C . PRO B 1 254 ? -7.547 -5.137 -5.254 1 96.88 254 PRO B C 1
ATOM 5600 O O . PRO B 1 254 ? -6.398 -4.875 -4.879 1 96.88 254 PRO B O 1
ATOM 5603 N N . TYR B 1 255 ? -7.809 -6.324 -5.867 1 96.06 255 TYR B N 1
ATOM 5604 C CA . TYR B 1 255 ? -6.75 -7.289 -6.148 1 96.06 255 TYR B CA 1
ATOM 5605 C C . TYR B 1 255 ? -5.699 -6.691 -7.082 1 96.06 255 TYR B C 1
ATOM 5607 O O . TYR B 1 255 ? -4.508 -6.691 -6.766 1 96.06 255 TYR B O 1
ATOM 5615 N N . GLY B 1 256 ? -6.188 -6.199 -8.219 1 97.12 256 GLY B N 1
ATOM 5616 C CA . GLY B 1 256 ? -5.281 -5.566 -9.164 1 97.12 256 GLY B CA 1
ATOM 5617 C C . GLY B 1 256 ? -4.539 -4.379 -8.578 1 97.12 256 GLY B C 1
ATOM 5618 O O . GLY B 1 256 ? -3.344 -4.203 -8.828 1 97.12 256 GLY B O 1
ATOM 5619 N N . LYS B 1 257 ? -5.242 -3.551 -7.801 1 98 257 LYS B N 1
ATOM 5620 C CA . LYS B 1 257 ? -4.625 -2.387 -7.168 1 98 257 LYS B CA 1
ATOM 5621 C C . LYS B 1 257 ? -3.549 -2.807 -6.176 1 98 257 LYS B C 1
ATOM 5623 O O . LYS B 1 257 ? -2.471 -2.211 -6.129 1 98 257 LYS B O 1
ATOM 5628 N N . ALA B 1 258 ? -3.885 -3.812 -5.355 1 98.69 258 ALA B N 1
ATOM 5629 C CA . ALA B 1 258 ? -2.939 -4.285 -4.348 1 98.69 258 ALA B CA 1
ATOM 5630 C C . ALA B 1 258 ? -1.651 -4.785 -4.992 1 98.69 258 ALA B C 1
ATOM 5632 O O . ALA B 1 258 ? -0.554 -4.504 -4.508 1 98.69 258 ALA B O 1
ATOM 5633 N N . LYS B 1 259 ? -1.778 -5.52 -6.062 1 98.81 259 LYS B N 1
ATOM 5634 C CA . LYS B 1 259 ? -0.613 -6.023 -6.785 1 98.81 259 LYS B CA 1
ATOM 5635 C C . LYS B 1 259 ? 0.158 -4.887 -7.445 1 98.81 259 LYS B C 1
ATOM 5637 O O . LYS B 1 259 ? 1.391 -4.895 -7.469 1 98.81 259 LYS B O 1
ATOM 5642 N N . LYS B 1 260 ? -0.557 -3.961 -8.039 1 98.69 260 LYS B N 1
ATOM 5643 C CA . LYS B 1 260 ? 0.104 -2.805 -8.641 1 98.69 260 LYS B CA 1
ATOM 5644 C C . LYS B 1 260 ? 0.862 -1.999 -7.586 1 98.69 260 LYS B C 1
ATOM 5646 O O . LYS B 1 260 ? 1.979 -1.54 -7.836 1 98.69 260 LYS B O 1
ATOM 5651 N N . MET B 1 261 ? 0.244 -1.776 -6.414 1 98.81 261 MET B N 1
ATOM 5652 C CA . MET B 1 261 ? 0.921 -1.089 -5.316 1 98.81 261 MET B CA 1
ATOM 5653 C C . MET B 1 261 ? 2.217 -1.804 -4.945 1 98.81 261 MET B C 1
ATOM 5655 O O . MET B 1 261 ? 3.244 -1.16 -4.727 1 98.81 261 MET B O 1
ATOM 5659 N N . ALA B 1 262 ? 2.162 -3.1 -4.875 1 98.88 262 ALA B N 1
ATOM 5660 C CA . ALA B 1 262 ? 3.365 -3.875 -4.582 1 98.88 262 ALA B CA 1
ATOM 5661 C C . ALA B 1 262 ? 4.441 -3.635 -5.637 1 98.88 262 ALA B C 1
ATOM 5663 O O . ALA B 1 262 ? 5.613 -3.447 -5.305 1 98.88 262 ALA B O 1
ATOM 5664 N N . GLU B 1 263 ? 4.082 -3.627 -6.934 1 98.81 263 GLU B N 1
ATOM 5665 C CA . GLU B 1 263 ? 5.031 -3.326 -8 1 98.81 263 GLU B CA 1
ATOM 5666 C C . GLU B 1 263 ? 5.684 -1.962 -7.793 1 98.81 263 GLU B C 1
ATOM 5668 O O . GLU B 1 263 ? 6.902 -1.822 -7.93 1 98.81 263 GLU B O 1
ATOM 5673 N N . ASP B 1 264 ? 4.832 -1.015 -7.492 1 98.62 264 ASP B N 1
ATOM 5674 C CA . ASP B 1 264 ? 5.328 0.35 -7.34 1 98.62 264 ASP B CA 1
ATOM 5675 C C . ASP B 1 264 ? 6.336 0.442 -6.195 1 98.62 264 ASP B C 1
ATOM 5677 O O . ASP B 1 264 ? 7.355 1.128 -6.312 1 98.62 264 ASP B O 1
ATOM 5681 N N . ILE B 1 265 ? 6.035 -0.187 -5.09 1 98.81 265 ILE B N 1
ATOM 5682 C CA . ILE B 1 265 ? 6.941 -0.203 -3.943 1 98.81 265 ILE B CA 1
ATOM 5683 C C . ILE B 1 265 ? 8.258 -0.862 -4.336 1 98.81 265 ILE B C 1
ATOM 5685 O O . ILE B 1 265 ? 9.336 -0.349 -4.02 1 98.81 265 ILE B O 1
ATOM 5689 N N . ILE B 1 266 ? 8.172 -1.965 -5.023 1 98.88 266 ILE B N 1
ATOM 5690 C CA . ILE B 1 266 ? 9.352 -2.695 -5.477 1 98.88 266 ILE B CA 1
ATOM 5691 C C . ILE B 1 266 ? 10.195 -1.803 -6.383 1 98.88 266 ILE B C 1
ATOM 5693 O O . ILE B 1 266 ? 11.414 -1.714 -6.219 1 98.88 266 ILE B O 1
ATOM 5697 N N . LEU B 1 267 ? 9.578 -1.126 -7.316 1 98.5 267 LEU B N 1
ATOM 5698 C CA . LEU B 1 267 ? 10.273 -0.295 -8.297 1 98.5 267 LEU B CA 1
ATOM 5699 C C . LEU B 1 267 ? 10.953 0.893 -7.617 1 98.5 267 LEU B C 1
ATOM 5701 O O . LEU B 1 267 ? 12.078 1.244 -7.957 1 98.5 267 LEU B O 1
ATOM 5705 N N . ASP B 1 268 ? 10.266 1.498 -6.711 1 97.81 268 ASP B N 1
ATOM 5706 C CA . ASP B 1 268 ? 10.875 2.617 -6.004 1 97.81 268 ASP B CA 1
ATOM 5707 C C . ASP B 1 268 ? 12.062 2.152 -5.16 1 97.81 268 ASP B C 1
ATOM 5709 O O . ASP B 1 268 ? 13.062 2.859 -5.047 1 97.81 268 ASP B O 1
ATOM 5713 N N . PHE B 1 269 ? 11.93 0.995 -4.504 1 98.19 269 PHE B N 1
ATOM 5714 C CA . PHE B 1 269 ? 13.023 0.412 -3.734 1 98.19 269 PHE B CA 1
ATOM 5715 C C . PHE B 1 269 ? 14.219 0.123 -4.633 1 98.19 269 PHE B C 1
ATOM 5717 O O . PHE B 1 269 ? 15.367 0.354 -4.242 1 98.19 269 PHE B O 1
ATOM 5724 N N . SER B 1 270 ? 13.977 -0.303 -5.844 1 97.69 270 SER B N 1
ATOM 5725 C CA . SER B 1 270 ? 15.039 -0.655 -6.777 1 97.69 270 SER B CA 1
ATOM 5726 C C . SER B 1 270 ? 15.867 0.568 -7.164 1 97.69 270 SER B C 1
ATOM 5728 O O . SER B 1 270 ? 17.047 0.45 -7.469 1 97.69 270 SER B O 1
ATOM 5730 N N . LYS B 1 271 ? 15.305 1.722 -7.113 1 95.81 271 LYS B N 1
ATOM 5731 C CA . LYS B 1 271 ? 15.984 2.953 -7.5 1 95.81 271 LYS B CA 1
ATOM 5732 C C . LYS B 1 271 ? 17.047 3.34 -6.477 1 95.81 271 LYS B C 1
ATOM 5734 O O . LYS B 1 271 ? 17.938 4.137 -6.773 1 95.81 271 LYS B O 1
ATOM 5739 N N . THR B 1 272 ? 16.906 2.805 -5.316 1 95.38 272 THR B N 1
ATOM 5740 C CA . THR B 1 272 ? 17.828 3.186 -4.254 1 95.38 272 THR B CA 1
ATOM 5741 C C . THR B 1 272 ? 18.656 1.981 -3.787 1 95.38 272 THR B C 1
ATOM 5743 O O . THR B 1 272 ? 19.234 2.004 -2.703 1 95.38 272 THR B O 1
ATOM 5746 N N . SER B 1 273 ? 18.594 0.897 -4.566 1 95.88 273 SER B N 1
ATOM 5747 C CA . SER B 1 273 ? 19.281 -0.327 -4.18 1 95.88 273 SER B CA 1
ATOM 5748 C C . SER B 1 273 ? 19.922 -1.009 -5.387 1 95.88 273 SER B C 1
ATOM 5750 O O . SER B 1 273 ? 19.703 -0.596 -6.527 1 95.88 273 SER B O 1
ATOM 5752 N N . ASP B 1 274 ? 20.75 -1.97 -5.141 1 96.88 274 ASP B N 1
ATOM 5753 C CA . ASP B 1 274 ? 21.359 -2.756 -6.203 1 96.88 274 ASP B CA 1
ATOM 5754 C C . ASP B 1 274 ? 20.641 -4.082 -6.402 1 96.88 274 ASP B C 1
ATOM 5756 O O . ASP B 1 274 ? 21.234 -5.074 -6.824 1 96.88 274 ASP B O 1
ATOM 5760 N N . MET B 1 275 ? 19.391 -4.074 -6.105 1 97.25 275 MET B N 1
ATOM 5761 C CA . MET B 1 275 ? 18.578 -5.281 -6.195 1 97.25 275 MET B CA 1
ATOM 5762 C C . MET B 1 275 ? 18.406 -5.723 -7.645 1 97.25 275 MET B C 1
ATOM 5764 O O . MET B 1 275 ? 18.266 -4.891 -8.539 1 97.25 275 MET B O 1
ATOM 5768 N N . ALA B 1 276 ? 18.516 -7.035 -7.871 1 98.75 276 ALA B N 1
ATOM 5769 C CA . ALA B 1 276 ? 18.062 -7.648 -9.109 1 98.75 276 ALA B CA 1
ATOM 5770 C C . ALA B 1 276 ? 16.562 -7.98 -9.039 1 98.75 276 ALA B C 1
ATOM 5772 O O . ALA B 1 276 ? 16.156 -8.82 -8.234 1 98.75 276 ALA B O 1
ATOM 5773 N N . ILE B 1 277 ? 15.797 -7.34 -9.906 1 98.81 277 ILE B N 1
ATOM 5774 C CA . ILE B 1 277 ? 14.352 -7.469 -9.766 1 98.81 277 ILE B CA 1
ATOM 5775 C C . ILE B 1 277 ? 13.75 -7.961 -11.078 1 98.81 277 ILE B C 1
ATOM 5777 O O . ILE B 1 277 ? 14.078 -7.445 -12.156 1 98.81 277 ILE B O 1
ATOM 5781 N N . MET B 1 278 ? 12.945 -9 -11.016 1 98.88 278 MET B N 1
ATOM 5782 C CA . MET B 1 278 ? 12.117 -9.461 -12.125 1 98.88 278 MET B CA 1
ATOM 5783 C C . MET B 1 278 ? 10.641 -9.477 -11.727 1 98.88 278 MET B C 1
ATOM 5785 O O . MET B 1 278 ? 10.273 -10.031 -10.688 1 98.88 278 MET B O 1
ATOM 5789 N N . ILE B 1 279 ? 9.836 -8.781 -12.453 1 98.94 279 ILE B N 1
ATOM 5790 C CA . ILE B 1 279 ? 8.391 -8.766 -12.234 1 98.94 279 ILE B CA 1
ATOM 5791 C C . ILE B 1 279 ? 7.691 -9.5 -13.375 1 98.94 279 ILE B C 1
ATOM 5793 O O . ILE B 1 279 ? 7.836 -9.125 -14.547 1 98.94 279 ILE B O 1
ATOM 5797 N N . LEU B 1 280 ? 6.965 -10.523 -13.055 1 98.94 280 LEU B N 1
ATOM 5798 C CA . LEU B 1 280 ? 6.262 -11.32 -14.055 1 98.94 280 LEU B CA 1
ATOM 5799 C C . LEU B 1 280 ? 4.754 -11.094 -13.969 1 98.94 280 LEU B C 1
ATOM 5801 O O . LEU B 1 280 ? 4.117 -11.484 -12.984 1 98.94 280 LEU B O 1
ATOM 5805 N N . ARG B 1 281 ? 4.223 -10.445 -14.953 1 98.81 281 ARG B N 1
ATOM 5806 C CA . ARG B 1 281 ? 2.779 -10.25 -15.062 1 98.81 281 ARG B CA 1
ATOM 5807 C C . ARG B 1 281 ? 2.139 -11.359 -15.891 1 98.81 281 ARG B C 1
ATOM 5809 O O . ARG B 1 281 ? 2.158 -11.312 -17.125 1 98.81 281 ARG B O 1
ATOM 5816 N N . TYR B 1 282 ? 1.604 -12.25 -15.172 1 97.12 282 TYR B N 1
ATOM 5817 C CA . TYR B 1 282 ? 1.112 -13.375 -15.961 1 97.12 282 TYR B CA 1
ATOM 5818 C C . TYR B 1 282 ? -0.409 -13.359 -16.031 1 97.12 282 TYR B C 1
ATOM 5820 O O . TYR B 1 282 ? -1.068 -12.609 -15.312 1 97.12 282 TYR B O 1
ATOM 5828 N N . PHE B 1 283 ? -0.861 -14.109 -16.969 1 96.25 283 PHE B N 1
ATOM 5829 C CA . PHE B 1 283 ? -2.27 -14.141 -17.344 1 96.25 283 PHE B CA 1
ATOM 5830 C C . PHE B 1 283 ? -2.967 -15.352 -16.734 1 96.25 283 PHE B C 1
ATOM 5832 O O . PHE B 1 283 ? -2.689 -15.727 -15.586 1 96.25 283 PHE B O 1
ATOM 5839 N N . ASN B 1 284 ? -4.008 -15.906 -17.203 1 95.06 284 ASN B N 1
ATOM 5840 C CA . ASN B 1 284 ? -4.832 -16.938 -16.562 1 95.06 284 ASN B CA 1
ATOM 5841 C C . ASN B 1 284 ? -4.117 -18.281 -16.531 1 95.06 284 ASN B C 1
ATOM 5843 O O . ASN B 1 284 ? -3.883 -18.891 -17.562 1 95.06 284 ASN B O 1
ATOM 5847 N N . VAL B 1 285 ? -3.914 -18.797 -15.336 1 97.25 285 VAL B N 1
ATOM 5848 C CA . VAL B 1 285 ? -3.1 -19.984 -15.164 1 97.25 285 VAL B CA 1
ATOM 5849 C C . VAL B 1 285 ? -4 -21.219 -15.117 1 97.25 285 VAL B C 1
ATOM 5851 O O . VAL B 1 285 ? -5.051 -21.203 -14.469 1 97.25 285 VAL B O 1
ATOM 5854 N N . ILE B 1 286 ? -3.607 -22.234 -15.828 1 97 286 ILE B N 1
ATOM 5855 C CA . ILE B 1 286 ? -4.27 -23.531 -15.82 1 97 286 ILE B CA 1
ATOM 5856 C C . ILE B 1 286 ? -3.227 -24.641 -15.766 1 97 286 ILE B C 1
ATOM 5858 O O . ILE B 1 286 ? -2.029 -24.375 -15.641 1 97 286 ILE B O 1
ATOM 5862 N N . GLY B 1 287 ? -3.697 -25.906 -15.734 1 97.06 287 GLY B N 1
ATOM 5863 C CA . GLY B 1 287 ? -2.797 -27.031 -15.867 1 97.06 287 GLY B CA 1
ATOM 5864 C C . GLY B 1 287 ? -2.424 -27.656 -14.539 1 97.06 287 GLY B C 1
ATOM 5865 O O . GLY B 1 287 ? -3.062 -27.391 -13.516 1 97.06 287 GLY B O 1
ATOM 5866 N N . SER B 1 288 ? -1.515 -28.578 -14.586 1 97.31 288 SER B N 1
ATOM 5867 C CA . SER B 1 288 ? -0.935 -29.312 -13.469 1 97.31 288 SER B CA 1
ATOM 5868 C C . SER B 1 288 ? 0.408 -29.922 -13.852 1 97.31 288 SER B C 1
ATOM 5870 O O . SER B 1 288 ? 0.78 -29.938 -15.031 1 97.31 288 SER B O 1
ATOM 5872 N N . ASP B 1 289 ? 1.066 -30.406 -12.836 1 97.5 289 ASP B N 1
ATOM 5873 C CA . ASP B 1 289 ? 2.297 -31.141 -13.109 1 97.5 289 ASP B CA 1
ATOM 5874 C C . ASP B 1 289 ? 2.041 -32.312 -14.055 1 97.5 289 ASP B C 1
ATOM 5876 O O . ASP B 1 289 ? 1.223 -33.188 -13.766 1 97.5 289 ASP B O 1
ATOM 5880 N N . PRO B 1 290 ? 2.756 -32.344 -15.148 1 96.69 290 PRO B N 1
ATOM 5881 C CA . PRO B 1 290 ? 2.52 -33.406 -16.141 1 96.69 290 PRO B CA 1
ATOM 5882 C C . PRO B 1 290 ? 2.748 -34.812 -15.578 1 96.69 290 PRO B C 1
ATOM 5884 O O . PRO B 1 290 ? 2.176 -35.781 -16.078 1 96.69 290 PRO B O 1
ATOM 5887 N N . ASN B 1 291 ? 3.562 -34.906 -14.531 1 96.44 291 ASN B N 1
ATOM 5888 C CA . ASN B 1 291 ? 3.846 -36.219 -13.945 1 96.44 291 ASN B CA 1
ATOM 5889 C C . ASN B 1 291 ? 2.826 -36.594 -12.867 1 96.44 291 ASN B C 1
ATOM 5891 O O . ASN B 1 291 ? 2.9 -37.656 -12.273 1 96.44 291 ASN B O 1
ATOM 5895 N N . GLY B 1 292 ? 1.93 -35.688 -12.594 1 95.44 292 GLY B N 1
ATOM 5896 C CA . GLY B 1 292 ? 0.802 -36 -11.734 1 95.44 292 GLY B CA 1
ATOM 5897 C C . GLY B 1 292 ? 1.111 -35.812 -10.258 1 95.44 292 GLY B C 1
ATOM 5898 O O . GLY B 1 292 ? 0.351 -36.25 -9.398 1 95.44 292 GLY B O 1
ATOM 5899 N N . ASN B 1 293 ? 2.215 -35.156 -9.938 1 95.81 293 ASN B N 1
ATOM 5900 C CA . ASN B 1 293 ? 2.598 -34.969 -8.539 1 95.81 293 ASN B CA 1
ATOM 5901 C C . ASN B 1 293 ? 1.825 -33.844 -7.883 1 95.81 293 ASN B C 1
ATOM 5903 O O . ASN B 1 293 ? 1.498 -33.906 -6.695 1 95.81 293 ASN B O 1
ATOM 5907 N N . LEU B 1 294 ? 1.594 -32.781 -8.617 1 97.81 294 LEU B N 1
ATOM 5908 C CA . LEU B 1 294 ? 0.98 -31.578 -8.078 1 97.81 294 LEU B CA 1
ATOM 5909 C C . LEU B 1 294 ? -0.181 -31.125 -8.953 1 97.81 294 LEU B C 1
ATOM 5911 O O . LEU B 1 294 ? -0.202 -31.391 -10.156 1 97.81 294 LEU B O 1
ATOM 5915 N N . GLY B 1 295 ? -1.108 -30.453 -8.406 1 96.38 295 GLY B N 1
ATOM 5916 C CA . GLY B 1 295 ? -2.256 -29.859 -9.078 1 96.38 295 GLY B CA 1
ATOM 5917 C C . GLY B 1 295 ? -2.947 -28.797 -8.25 1 96.38 295 GLY B C 1
ATOM 5918 O O . GLY B 1 295 ? -2.539 -28.516 -7.125 1 96.38 295 GLY B O 1
ATOM 5919 N N . GLU B 1 296 ? -3.922 -28.156 -8.859 1 93.75 296 GLU B N 1
ATOM 5920 C CA . GLU B 1 296 ? -4.684 -27.125 -8.164 1 93.75 296 GLU B CA 1
ATOM 5921 C C . GLU B 1 296 ? -5.766 -27.734 -7.281 1 93.75 296 GLU B C 1
ATOM 5923 O O . GLU B 1 296 ? -6.559 -28.562 -7.742 1 93.75 296 GLU B O 1
ATOM 5928 N N . ALA B 1 297 ? -5.73 -27.391 -6.039 1 90.38 297 ALA B N 1
ATOM 5929 C CA . ALA B 1 297 ? -6.73 -27.875 -5.094 1 90.38 297 ALA B CA 1
ATOM 5930 C C . ALA B 1 297 ? -7.168 -26.766 -4.141 1 90.38 297 ALA B C 1
ATOM 5932 O O . ALA B 1 297 ? -6.762 -26.75 -2.977 1 90.38 297 ALA B O 1
ATOM 5933 N N . PRO B 1 298 ? -8 -25.906 -4.625 1 87.19 298 PRO B N 1
ATOM 5934 C CA . PRO B 1 298 ? -8.477 -24.844 -3.725 1 87.19 298 PRO B CA 1
ATOM 5935 C C . PRO B 1 298 ? -9.352 -25.375 -2.594 1 87.19 298 PRO B C 1
ATOM 5937 O O . PRO B 1 298 ? -9.93 -26.469 -2.715 1 87.19 298 PRO B O 1
ATOM 5940 N N . ARG B 1 299 ? -9.43 -24.562 -1.576 1 83.75 299 ARG B N 1
ATOM 5941 C CA . ARG B 1 299 ? -10.344 -24.922 -0.493 1 83.75 299 ARG B CA 1
ATOM 5942 C C . ARG B 1 299 ? -11.789 -24.938 -0.975 1 83.75 299 ARG B C 1
ATOM 5944 O O . ARG B 1 299 ? -12.18 -24.094 -1.791 1 83.75 299 ARG B O 1
ATOM 5951 N N . PRO B 1 300 ? -12.594 -25.812 -0.368 1 79.62 300 PRO B N 1
ATOM 5952 C CA . PRO B 1 300 ? -13.977 -25.969 -0.835 1 79.62 300 PRO B CA 1
ATOM 5953 C C . PRO B 1 300 ? -14.773 -24.672 -0.748 1 79.62 300 PRO B C 1
ATOM 5955 O O . PRO B 1 300 ? -15.555 -24.359 -1.651 1 79.62 300 PRO B O 1
ATOM 5958 N N . GLU B 1 301 ? -14.523 -23.906 0.262 1 79.44 301 GLU B N 1
ATOM 5959 C CA . GLU B 1 301 ? -15.32 -22.703 0.479 1 79.44 301 GLU B CA 1
ATOM 5960 C C . GLU B 1 301 ? -14.945 -21.594 -0.513 1 79.44 301 GLU B C 1
ATOM 5962 O O . GLU B 1 301 ? -15.68 -20.625 -0.667 1 79.44 301 GLU B O 1
ATOM 5967 N N . LEU B 1 302 ? -13.883 -21.844 -1.216 1 80.25 302 LEU B N 1
ATOM 5968 C CA . LEU B 1 302 ? -13.398 -20.812 -2.121 1 80.25 302 LEU B CA 1
ATOM 5969 C C . LEU B 1 302 ? -13.594 -21.219 -3.576 1 80.25 302 LEU B C 1
ATOM 5971 O O . LEU B 1 302 ? -13.289 -20.453 -4.488 1 80.25 302 LEU B O 1
ATOM 5975 N N . ARG B 1 303 ? -14.148 -22.328 -3.826 1 79.38 303 ARG B N 1
ATOM 5976 C CA . ARG B 1 303 ? -14.25 -22.891 -5.164 1 79.38 303 ARG B CA 1
ATOM 5977 C C . ARG B 1 303 ? -15.117 -22.031 -6.066 1 79.38 303 ARG B C 1
ATOM 5979 O O . ARG B 1 303 ? -14.891 -21.953 -7.277 1 79.38 303 ARG B O 1
ATOM 5986 N N . GLU B 1 304 ? -16.062 -21.359 -5.414 1 76.38 304 GLU B N 1
ATOM 5987 C CA . GLU B 1 304 ? -16.969 -20.531 -6.207 1 76.38 304 GLU B CA 1
ATOM 5988 C C . GLU B 1 304 ? -16.25 -19.297 -6.77 1 76.38 304 GLU B C 1
ATOM 5990 O O . GLU B 1 304 ? -16.672 -18.734 -7.773 1 76.38 304 GLU B O 1
ATOM 5995 N N . GLN B 1 305 ? -15.164 -18.984 -6.148 1 74.19 305 GLN B N 1
ATOM 5996 C CA . GLN B 1 305 ? -14.406 -17.797 -6.555 1 74.19 305 GLN B CA 1
ATOM 5997 C C . GLN B 1 305 ? -13.203 -18.188 -7.402 1 74.19 305 GLN B C 1
ATOM 5999 O O . GLN B 1 305 ? -12.469 -17.312 -7.879 1 74.19 305 GLN B O 1
ATOM 6004 N N . GLY B 1 306 ? -13.141 -19.406 -7.664 1 75.44 306 GLY B N 1
ATOM 6005 C CA . GLY B 1 306 ? -11.898 -19.922 -8.227 1 75.44 306 GLY B CA 1
ATOM 6006 C C . GLY B 1 306 ? -11.828 -19.766 -9.734 1 75.44 306 GLY B C 1
ATOM 6007 O O . GLY B 1 306 ? -12.5 -18.922 -10.312 1 75.44 306 GLY B O 1
ATOM 6008 N N . ARG B 1 307 ? -10.906 -20.484 -10.328 1 84.25 307 ARG B N 1
ATOM 6009 C CA . ARG B 1 307 ? -10.586 -20.469 -11.75 1 84.25 307 ARG B CA 1
ATOM 6010 C C . ARG B 1 307 ? -11.609 -21.266 -12.555 1 84.25 307 ARG B C 1
ATOM 6012 O O . ARG B 1 307 ? -12.219 -22.203 -12.031 1 84.25 307 ARG B O 1
ATOM 6019 N N . ILE B 1 308 ? -11.805 -20.891 -13.734 1 87.25 308 ILE B N 1
ATOM 6020 C CA . ILE B 1 308 ? -12.797 -21.531 -14.594 1 87.25 308 ILE B CA 1
ATOM 6021 C C . ILE B 1 308 ? -12.461 -23.016 -14.75 1 87.25 308 ILE B C 1
ATOM 6023 O O . ILE B 1 308 ? -13.359 -23.859 -14.898 1 87.25 308 ILE B O 1
ATOM 6027 N N . SER B 1 309 ? -11.18 -23.359 -14.75 1 92.81 309 SER B N 1
ATOM 6028 C CA . SER B 1 309 ? -10.797 -24.766 -14.844 1 92.81 309 SER B CA 1
ATOM 6029 C C . SER B 1 309 ? -11.32 -25.562 -13.656 1 92.81 309 SER B C 1
ATOM 6031 O O . SER B 1 309 ? -11.812 -26.688 -13.82 1 92.81 309 SER B O 1
ATOM 6033 N N . GLY B 1 310 ? -11.203 -24.953 -12.477 1 91.19 310 GLY B N 1
ATOM 6034 C CA . GLY B 1 310 ? -11.758 -25.594 -11.297 1 91.19 310 GLY B CA 1
ATOM 6035 C C . GLY B 1 310 ? -13.25 -25.828 -11.383 1 91.19 310 GLY B C 1
ATOM 6036 O O . GLY B 1 310 ? -13.734 -26.906 -11.031 1 91.19 310 GLY B O 1
ATOM 6037 N N . ALA B 1 311 ? -13.914 -24.859 -11.852 1 90.75 311 ALA B N 1
ATOM 6038 C CA . ALA B 1 311 ? -15.359 -24.984 -12.023 1 90.75 311 ALA B CA 1
ATOM 6039 C C . ALA B 1 311 ? -15.703 -26.062 -13.047 1 90.75 311 ALA B C 1
ATOM 6041 O O . ALA B 1 311 ? -16.656 -26.812 -12.867 1 90.75 311 ALA B O 1
ATOM 6042 N N . CYS B 1 312 ? -14.969 -26.094 -14.07 1 93.19 312 CYS B N 1
ATOM 6043 C CA . CYS B 1 312 ? -15.148 -27.109 -15.109 1 93.19 312 CYS B CA 1
ATOM 6044 C C . CYS B 1 312 ? -14.984 -28.516 -14.539 1 93.19 312 CYS B C 1
ATOM 6046 O O . CYS B 1 312 ? -15.812 -29.391 -14.805 1 93.19 312 CYS B O 1
ATOM 6048 N N . PHE B 1 313 ? -13.977 -28.719 -13.789 1 94.44 313 PHE B N 1
ATOM 6049 C CA . PHE B 1 313 ? -13.688 -30.031 -13.227 1 94.44 313 PHE B CA 1
ATOM 6050 C C . PHE B 1 313 ? -14.734 -30.406 -12.18 1 94.44 313 PHE B C 1
ATOM 6052 O O . PHE B 1 313 ? -15.133 -31.578 -12.086 1 94.44 313 PHE B O 1
ATOM 6059 N N . ASP B 1 314 ? -15.156 -29.422 -11.438 1 93.06 314 ASP B N 1
ATOM 6060 C CA . ASP B 1 314 ? -16.219 -29.672 -10.461 1 93.06 314 ASP B CA 1
ATOM 6061 C C . ASP B 1 314 ? -17.5 -30.109 -11.156 1 93.06 314 ASP B C 1
ATOM 6063 O O . ASP B 1 314 ? -18.203 -31 -10.68 1 93.06 314 ASP B O 1
ATOM 6067 N N . ALA B 1 315 ? -17.781 -29.5 -12.227 1 93.81 315 ALA B N 1
ATOM 6068 C CA . ALA B 1 315 ? -18.969 -29.875 -13.008 1 93.81 315 ALA B CA 1
ATOM 6069 C C . ALA B 1 315 ? -18.812 -31.281 -13.602 1 93.81 315 ALA B C 1
ATOM 6071 O O . ALA B 1 315 ? -19.75 -32.062 -13.578 1 93.81 315 ALA B O 1
ATOM 6072 N N . ALA B 1 316 ? -17.656 -31.562 -14.133 1 95.31 316 ALA B N 1
ATOM 6073 C CA . ALA B 1 316 ? -17.375 -32.844 -14.734 1 95.31 316 ALA B CA 1
ATOM 6074 C C . ALA B 1 316 ? -17.469 -33.969 -13.703 1 95.31 316 ALA B C 1
ATOM 6076 O O . ALA B 1 316 ? -17.875 -35.094 -14.023 1 95.31 316 ALA B O 1
ATOM 6077 N N . ARG B 1 317 ? -17.141 -33.625 -12.461 1 93.19 317 ARG B N 1
ATOM 6078 C CA . ARG B 1 317 ? -17.172 -34.594 -11.375 1 93.19 317 ARG B CA 1
ATOM 6079 C C . ARG B 1 317 ? -18.578 -34.688 -10.758 1 93.19 317 ARG B C 1
ATOM 6081 O O . ARG B 1 317 ? -18.828 -35.531 -9.914 1 93.19 317 ARG B O 1
ATOM 6088 N N . GLY B 1 318 ? -19.406 -33.719 -11.086 1 91.38 318 GLY B N 1
ATOM 6089 C CA . GLY B 1 318 ? -20.766 -33.719 -10.547 1 91.38 318 GLY B CA 1
ATOM 6090 C C . GLY B 1 318 ? -20.859 -33.031 -9.203 1 91.38 318 GLY B C 1
ATOM 6091 O O . GLY B 1 318 ? -21.875 -33.156 -8.508 1 91.38 318 GLY B O 1
ATOM 6092 N N . ILE B 1 319 ? -19.859 -32.375 -8.812 1 89.62 319 ILE B N 1
ATOM 6093 C CA . ILE B 1 319 ? -19.875 -31.609 -7.562 1 89.62 319 ILE B CA 1
ATOM 6094 C C . ILE B 1 319 ? -20.812 -30.422 -7.688 1 89.62 319 ILE B C 1
ATOM 6096 O O . ILE B 1 319 ? -21.484 -30.047 -6.727 1 89.62 319 ILE B O 1
ATOM 6100 N N . ILE B 1 320 ? -20.797 -29.75 -8.852 1 90.25 320 ILE B N 1
ATOM 6101 C CA . ILE B 1 320 ? -21.75 -28.703 -9.172 1 90.25 320 ILE B CA 1
ATOM 6102 C C . ILE B 1 320 ? -22.547 -29.078 -10.414 1 90.25 320 ILE B C 1
ATOM 6104 O O . ILE B 1 320 ? -22.094 -29.875 -11.234 1 90.25 320 ILE B O 1
ATOM 6108 N N . PRO B 1 321 ? -23.688 -28.5 -10.492 1 91.06 321 PRO B N 1
ATOM 6109 C CA . PRO B 1 321 ? -24.609 -28.984 -11.539 1 91.06 321 PRO B CA 1
ATOM 6110 C C . PRO B 1 321 ? -24.125 -28.609 -12.945 1 91.06 321 PRO B C 1
ATOM 6112 O O . PRO B 1 321 ? -24.516 -29.25 -13.922 1 91.06 321 PRO B O 1
ATOM 6115 N N . GLY B 1 322 ? -23.406 -27.656 -13.109 1 92.19 322 GLY B N 1
ATOM 6116 C CA . GLY B 1 322 ? -22.938 -27.188 -14.398 1 92.19 322 GLY B CA 1
ATOM 6117 C C . GLY B 1 322 ? -22.031 -25.969 -14.297 1 92.19 322 GLY B C 1
ATOM 6118 O O . GLY B 1 322 ? -21.75 -25.484 -13.203 1 92.19 322 GLY B O 1
ATOM 6119 N N . LEU B 1 323 ? -21.578 -25.547 -15.5 1 91.69 323 LEU B N 1
ATOM 6120 C CA . LEU B 1 323 ? -20.734 -24.359 -15.578 1 91.69 323 LEU B CA 1
ATOM 6121 C C . LEU B 1 323 ? -21.547 -23.125 -15.93 1 91.69 323 LEU B C 1
ATOM 6123 O O . LEU B 1 323 ? -22.422 -23.188 -16.797 1 91.69 323 LEU B O 1
ATOM 6127 N N . LYS B 1 324 ? -21.25 -22.094 -15.211 1 88.12 324 LYS B N 1
ATOM 6128 C CA . LYS B 1 324 ? -21.906 -20.812 -15.492 1 88.12 324 LYS B CA 1
ATOM 6129 C C . LYS B 1 324 ? -20.984 -19.906 -16.297 1 88.12 324 LYS B C 1
ATOM 6131 O O . LYS B 1 324 ? -19.859 -19.641 -15.891 1 88.12 324 LYS B O 1
ATOM 6136 N N . VAL B 1 325 ? -21.453 -19.516 -17.469 1 87.75 325 VAL B N 1
ATOM 6137 C CA . VAL B 1 325 ? -20.734 -18.578 -18.312 1 87.75 325 VAL B CA 1
ATOM 6138 C C . VAL B 1 325 ? -21.422 -17.219 -18.297 1 87.75 325 VAL B C 1
ATOM 6140 O O . VAL B 1 325 ? -22.594 -17.109 -18.641 1 87.75 325 VAL B O 1
ATOM 6143 N N . ARG B 1 326 ? -20.625 -16.219 -17.875 1 83.44 326 ARG B N 1
ATOM 6144 C CA . ARG B 1 326 ? -21.234 -14.898 -17.75 1 83.44 326 ARG B CA 1
ATOM 6145 C C . ARG B 1 326 ? -20.844 -14.008 -18.922 1 83.44 326 ARG B C 1
ATOM 6147 O O . ARG B 1 326 ? -19.672 -13.656 -19.094 1 83.44 326 ARG B O 1
ATOM 6154 N N . GLY B 1 327 ? -21.859 -13.602 -19.672 1 84.56 327 GLY B N 1
ATOM 6155 C CA . GLY B 1 327 ? -21.688 -12.711 -20.812 1 84.56 327 GLY B CA 1
ATOM 6156 C C . GLY B 1 327 ? -21.594 -13.445 -22.141 1 84.56 327 GLY B C 1
ATOM 6157 O O . GLY B 1 327 ? -20.734 -14.312 -22.312 1 84.56 327 GLY B O 1
ATOM 6158 N N . THR B 1 328 ? -22.5 -13.141 -23.047 1 88.31 328 THR B N 1
ATOM 6159 C CA . THR B 1 328 ? -22.5 -13.727 -24.375 1 88.31 328 THR B CA 1
ATOM 6160 C C . THR B 1 328 ? -22.656 -12.648 -25.453 1 88.31 328 THR B C 1
ATOM 6162 O O . THR B 1 328 ? -22.969 -12.953 -26.594 1 88.31 328 THR B O 1
ATOM 6165 N N . ASP B 1 329 ? -22.375 -11.453 -24.938 1 88.31 329 ASP B N 1
ATOM 6166 C CA . ASP B 1 329 ? -22.609 -10.352 -25.875 1 88.31 329 ASP B CA 1
ATOM 6167 C C . ASP B 1 329 ? -21.391 -9.438 -25.953 1 88.31 329 ASP B C 1
ATOM 6169 O O . ASP B 1 329 ? -21.516 -8.25 -26.266 1 88.31 329 ASP B O 1
ATOM 6173 N N . TYR B 1 330 ? -20.312 -9.984 -25.609 1 87.44 330 TYR B N 1
ATOM 6174 C CA . TYR B 1 330 ? -19.078 -9.211 -25.781 1 87.44 330 TYR B CA 1
ATOM 6175 C C . TYR B 1 330 ? -18.734 -9.055 -27.25 1 87.44 330 TYR B C 1
ATOM 6177 O O . TYR B 1 330 ? -19.219 -9.82 -28.094 1 87.44 330 TYR B O 1
ATOM 6185 N N . LYS B 1 331 ? -17.953 -7.992 -27.562 1 86.44 331 LYS B N 1
ATOM 6186 C CA . LYS B 1 331 ? -17.484 -7.789 -28.922 1 86.44 331 LYS B CA 1
ATOM 6187 C C . LYS B 1 331 ? -16.328 -8.727 -29.25 1 86.44 331 LYS B C 1
ATOM 6189 O O . LYS B 1 331 ? -15.211 -8.273 -29.516 1 86.44 331 LYS B O 1
ATOM 6194 N N . THR B 1 332 ? -16.578 -10.039 -29.234 1 91.38 332 THR B N 1
ATOM 6195 C CA . THR B 1 332 ? -15.641 -11.109 -29.562 1 91.38 332 THR B CA 1
ATOM 6196 C C . THR B 1 332 ? -16.234 -12.055 -30.594 1 91.38 332 THR B C 1
ATOM 6198 O O . THR B 1 332 ? -17.406 -11.93 -30.969 1 91.38 332 THR B O 1
ATOM 6201 N N . ALA B 1 333 ? -15.523 -12.922 -31.125 1 89.94 333 ALA B N 1
ATOM 6202 C CA . ALA B 1 333 ? -15.922 -13.773 -32.25 1 89.94 333 ALA B CA 1
ATOM 6203 C C . ALA B 1 333 ? -17.172 -14.578 -31.906 1 89.94 333 ALA B C 1
ATOM 6205 O O . ALA B 1 333 ? -18.031 -14.789 -32.75 1 89.94 333 ALA B O 1
ATOM 6206 N N . ASP B 1 334 ? -17.234 -15.016 -30.625 1 92.88 334 ASP B N 1
ATOM 6207 C CA . ASP B 1 334 ? -18.375 -15.852 -30.281 1 92.88 334 ASP B CA 1
ATOM 6208 C C . ASP B 1 334 ? -19.188 -15.234 -29.156 1 92.88 334 ASP B C 1
ATOM 6210 O O . ASP B 1 334 ? -20 -15.914 -28.516 1 92.88 334 ASP B O 1
ATOM 6214 N N . GLY B 1 335 ? -18.859 -14.023 -28.828 1 91.56 335 GLY B N 1
ATOM 6215 C CA . GLY B 1 335 ? -19.656 -13.273 -27.875 1 91.56 335 GLY B CA 1
ATOM 6216 C C . GLY B 1 335 ? -19.219 -13.461 -26.453 1 91.56 335 GLY B C 1
ATOM 6217 O O . GLY B 1 335 ? -19.672 -12.75 -25.547 1 91.56 335 GLY B O 1
ATOM 6218 N N . THR B 1 336 ? -18.328 -14.344 -26.172 1 92.75 336 THR B N 1
ATOM 6219 C CA . THR B 1 336 ? -17.875 -14.586 -24.812 1 92.75 336 THR B CA 1
ATOM 6220 C C . THR B 1 336 ? -16.484 -14 -24.594 1 92.75 336 THR B C 1
ATOM 6222 O O . THR B 1 336 ? -15.797 -13.641 -25.562 1 92.75 336 THR B O 1
ATOM 6225 N N . CYS B 1 337 ? -16.062 -13.914 -23.297 1 91.25 337 CYS B N 1
ATOM 6226 C CA . CYS B 1 337 ? -14.797 -13.273 -22.969 1 91.25 337 CYS B CA 1
ATOM 6227 C C . CYS B 1 337 ? -13.625 -14.086 -23.5 1 91.25 337 CYS B C 1
ATOM 6229 O O . CYS B 1 337 ? -13.711 -15.312 -23.625 1 91.25 337 CYS B O 1
ATOM 6231 N N . ILE B 1 338 ? -12.617 -13.352 -23.859 1 93.69 338 ILE B N 1
ATOM 6232 C CA . ILE B 1 338 ? -11.383 -13.969 -24.344 1 93.69 338 ILE B CA 1
ATOM 6233 C C . ILE B 1 338 ? -10.273 -13.789 -23.312 1 93.69 338 ILE B C 1
ATOM 6235 O O . ILE B 1 338 ? -10.078 -12.695 -22.797 1 93.69 338 ILE B O 1
ATOM 6239 N N . ARG B 1 339 ? -9.617 -14.891 -22.953 1 95.31 339 ARG B N 1
ATOM 6240 C CA . ARG B 1 339 ? -8.5 -14.875 -22.016 1 95.31 339 ARG B CA 1
ATOM 6241 C C . ARG B 1 339 ? -7.297 -15.633 -22.562 1 95.31 339 ARG B C 1
ATOM 6243 O O . ARG B 1 339 ? -7.453 -16.516 -23.406 1 95.31 339 ARG B O 1
ATOM 6250 N N . ASP B 1 340 ? -6.129 -15.219 -22.188 1 97.19 340 ASP B N 1
ATOM 6251 C CA . ASP B 1 340 ? -4.875 -15.922 -22.453 1 97.19 340 ASP B CA 1
ATOM 6252 C C . ASP B 1 340 ? -4.578 -16.938 -21.344 1 97.19 340 ASP B C 1
ATOM 6254 O O . ASP B 1 340 ? -4.215 -16.547 -20.219 1 97.19 340 ASP B O 1
ATOM 6258 N N . TYR B 1 341 ? -4.738 -18.219 -21.672 1 97.44 341 TYR B N 1
ATOM 6259 C CA . TYR B 1 341 ? -4.523 -19.266 -20.688 1 97.44 341 TYR B CA 1
ATOM 6260 C C . TYR B 1 341 ? -3.105 -19.812 -20.766 1 97.44 341 TYR B C 1
ATOM 6262 O O . TYR B 1 341 ? -2.699 -20.344 -21.812 1 97.44 341 TYR B O 1
ATOM 6270 N N . ILE B 1 342 ? -2.369 -19.719 -19.688 1 98.12 342 ILE B N 1
ATOM 6271 C CA . ILE B 1 342 ? -0.989 -20.188 -19.641 1 98.12 342 ILE B CA 1
ATOM 6272 C C . ILE B 1 342 ? -0.89 -21.391 -18.719 1 98.12 342 ILE B C 1
ATOM 6274 O O . ILE B 1 342 ? -1.478 -21.406 -17.625 1 98.12 342 ILE B O 1
ATOM 6278 N N . ASP B 1 343 ? -0.196 -22.422 -19.203 1 98.38 343 ASP B N 1
ATOM 6279 C CA . ASP B 1 343 ? 0.01 -23.609 -18.391 1 98.38 343 ASP B CA 1
ATOM 6280 C C . ASP B 1 343 ? 0.985 -23.344 -17.25 1 98.38 343 ASP B C 1
ATOM 6282 O O . ASP B 1 343 ? 1.999 -22.672 -17.438 1 98.38 343 ASP B O 1
ATOM 6286 N N . VAL B 1 344 ? 0.707 -23.891 -16.062 1 98.5 344 VAL B N 1
ATOM 6287 C CA . VAL B 1 344 ? 1.494 -23.641 -14.859 1 98.5 344 VAL B CA 1
ATOM 6288 C C . VAL B 1 344 ? 2.932 -24.109 -15.078 1 98.5 344 VAL B C 1
ATOM 6290 O O . VAL B 1 344 ? 3.873 -23.5 -14.57 1 98.5 344 VAL B O 1
ATOM 6293 N N . THR B 1 345 ? 3.152 -25.156 -15.828 1 98.25 345 THR B N 1
ATOM 6294 C CA . THR B 1 345 ? 4.488 -25.656 -16.125 1 98.25 345 THR B CA 1
ATOM 6295 C C . THR B 1 345 ? 5.305 -24.609 -16.875 1 98.25 345 THR B C 1
ATOM 6297 O O . THR B 1 345 ? 6.48 -24.391 -16.562 1 98.25 345 THR B O 1
ATOM 6300 N N . ASP B 1 346 ? 4.66 -24 -17.859 1 98.62 346 ASP B N 1
ATOM 6301 C CA . ASP B 1 346 ? 5.32 -22.922 -18.594 1 98.62 346 ASP B CA 1
ATOM 6302 C C . ASP B 1 346 ? 5.547 -21.703 -17.703 1 98.62 346 ASP B C 1
ATOM 6304 O O . ASP B 1 346 ? 6.586 -21.047 -17.797 1 98.62 346 ASP B O 1
ATOM 6308 N N . LEU B 1 347 ? 4.551 -21.391 -16.922 1 98.75 347 LEU B N 1
ATOM 6309 C CA . LEU B 1 347 ? 4.645 -20.219 -16.062 1 98.75 347 LEU B CA 1
ATOM 6310 C C . LEU B 1 347 ? 5.836 -20.328 -15.109 1 98.75 347 LEU B C 1
ATOM 6312 O O . LEU B 1 347 ? 6.598 -19.375 -14.953 1 98.75 347 LEU B O 1
ATOM 6316 N N . VAL B 1 348 ? 6.004 -21.484 -14.43 1 98.62 348 VAL B N 1
ATOM 6317 C CA . VAL B 1 348 ? 7.086 -21.625 -13.461 1 98.62 348 VAL B CA 1
ATOM 6318 C C . VAL B 1 348 ? 8.43 -21.672 -14.188 1 98.62 348 VAL B C 1
ATOM 6320 O O . VAL B 1 348 ? 9.445 -21.219 -13.656 1 98.62 348 VAL B O 1
ATOM 6323 N N . ASP B 1 349 ? 8.438 -22.219 -15.43 1 98.56 349 ASP B N 1
ATOM 6324 C CA . ASP B 1 349 ? 9.648 -22.141 -16.25 1 98.56 349 ASP B CA 1
ATOM 6325 C C . ASP B 1 349 ? 10.07 -20.688 -16.469 1 98.56 349 ASP B C 1
ATOM 6327 O O . ASP B 1 349 ? 11.258 -20.359 -16.406 1 98.56 349 ASP B O 1
ATOM 6331 N N . ALA B 1 350 ? 9.094 -19.844 -16.75 1 98.88 350 ALA B N 1
ATOM 6332 C CA . ALA B 1 350 ? 9.383 -18.422 -16.891 1 98.88 350 ALA B CA 1
ATOM 6333 C C . ALA B 1 350 ? 10.008 -17.844 -15.625 1 98.88 350 ALA B C 1
ATOM 6335 O O . ALA B 1 350 ? 10.938 -17.031 -15.695 1 98.88 350 ALA B O 1
ATOM 6336 N N . HIS B 1 351 ? 9.547 -18.219 -14.445 1 98.81 351 HIS B N 1
ATOM 6337 C CA . HIS B 1 351 ? 10.086 -17.75 -13.18 1 98.81 351 HIS B CA 1
ATOM 6338 C C . HIS B 1 351 ? 11.539 -18.172 -13.008 1 98.81 351 HIS B C 1
ATOM 6340 O O . HIS B 1 351 ? 12.375 -17.375 -12.555 1 98.81 351 HIS B O 1
ATOM 6346 N N . VAL B 1 352 ? 11.828 -19.391 -13.352 1 98.38 352 VAL B N 1
ATOM 6347 C CA . VAL B 1 352 ? 13.188 -19.906 -13.203 1 98.38 352 VAL B CA 1
ATOM 6348 C C . VAL B 1 352 ? 14.117 -19.219 -14.188 1 98.38 352 VAL B C 1
ATOM 6350 O O . VAL B 1 352 ? 15.258 -18.891 -13.852 1 98.38 352 VAL B O 1
ATOM 6353 N N . LYS B 1 353 ? 13.656 -19.031 -15.422 1 98.38 353 LYS B N 1
ATOM 6354 C CA . LYS B 1 353 ? 14.445 -18.281 -16.406 1 98.38 353 LYS B CA 1
ATOM 6355 C C . LYS B 1 353 ? 14.719 -16.859 -15.914 1 98.38 353 LYS B C 1
ATOM 6357 O O . LYS B 1 353 ? 15.82 -16.328 -16.109 1 98.38 353 LYS B O 1
ATOM 6362 N N . ALA B 1 354 ? 13.695 -16.266 -15.344 1 98.81 354 ALA B N 1
ATOM 6363 C CA . ALA B 1 354 ? 13.867 -14.93 -14.766 1 98.81 354 ALA B CA 1
ATOM 6364 C C . ALA B 1 354 ? 14.938 -14.93 -13.68 1 98.81 354 ALA B C 1
ATOM 6366 O O . ALA B 1 354 ? 15.758 -14.016 -13.594 1 98.81 354 ALA B O 1
ATOM 6367 N N . LEU B 1 355 ? 14.945 -15.93 -12.797 1 98.69 355 LEU B N 1
ATOM 6368 C CA . LEU B 1 355 ? 15.945 -16.062 -11.742 1 98.69 355 LEU B CA 1
ATOM 6369 C C . LEU B 1 355 ? 17.344 -16.156 -12.328 1 98.69 355 LEU B C 1
ATOM 6371 O O . LEU B 1 355 ? 18.281 -15.516 -11.836 1 98.69 355 LEU B O 1
ATOM 6375 N N . GLU B 1 356 ? 17.484 -16.891 -13.406 1 97.69 356 GLU B N 1
ATOM 6376 C CA . GLU B 1 356 ? 18.766 -17.125 -14.047 1 97.69 356 GLU B CA 1
ATOM 6377 C C . GLU B 1 356 ? 19.312 -15.836 -14.672 1 97.69 356 GLU B C 1
ATOM 6379 O O . GLU B 1 356 ? 20.531 -15.617 -14.703 1 97.69 356 GLU B O 1
ATOM 6384 N N . LYS B 1 357 ? 18.438 -15.023 -15.148 1 98.25 357 LYS B N 1
ATOM 6385 C CA . LYS B 1 357 ? 18.859 -13.867 -15.945 1 98.25 357 LYS B CA 1
ATOM 6386 C C . LYS B 1 357 ? 18.844 -12.594 -15.109 1 98.25 357 LYS B C 1
ATOM 6388 O O . LYS B 1 357 ? 19.234 -11.523 -15.586 1 98.25 357 LYS B O 1
ATOM 6393 N N . ALA B 1 358 ? 18.438 -12.711 -13.867 1 98.44 358 ALA B N 1
ATOM 6394 C CA . ALA B 1 358 ? 18.391 -11.539 -12.992 1 98.44 358 ALA B CA 1
ATOM 6395 C C . ALA B 1 358 ? 19.797 -10.945 -12.805 1 98.44 358 ALA B C 1
ATOM 6397 O O . ALA B 1 358 ? 20.766 -11.68 -12.602 1 98.44 358 ALA B O 1
ATOM 6398 N N . GLN B 1 359 ? 19.859 -9.586 -12.922 1 98.19 359 GLN B N 1
ATOM 6399 C CA . GLN B 1 359 ? 21.141 -8.891 -12.781 1 98.19 359 GLN B CA 1
ATOM 6400 C C . GLN B 1 359 ? 21.031 -7.773 -11.75 1 98.19 359 GLN B C 1
ATOM 6402 O O . GLN B 1 359 ? 20.016 -7.082 -11.664 1 98.19 359 GLN B O 1
ATOM 6407 N N . PRO B 1 360 ? 22.109 -7.598 -10.984 1 97.5 360 PRO B N 1
ATOM 6408 C CA . PRO B 1 360 ? 22.094 -6.531 -9.984 1 97.5 360 PRO B CA 1
ATOM 6409 C C . PRO B 1 360 ? 21.766 -5.164 -10.57 1 97.5 360 PRO B C 1
ATOM 6411 O O . PRO B 1 360 ? 22.203 -4.84 -11.68 1 97.5 360 PRO B O 1
ATOM 6414 N N . ALA B 1 361 ? 20.953 -4.438 -9.891 1 97.25 361 ALA B N 1
ATOM 6415 C CA . ALA B 1 361 ? 20.609 -3.051 -10.188 1 97.25 361 ALA B CA 1
ATOM 6416 C C . ALA B 1 361 ? 19.812 -2.951 -11.492 1 97.25 361 ALA B C 1
ATOM 6418 O O . ALA B 1 361 ? 19.812 -1.908 -12.148 1 97.25 361 ALA B O 1
ATOM 6419 N N . LYS B 1 362 ? 19.203 -4.062 -11.906 1 98.25 362 LYS B N 1
ATOM 6420 C CA . LYS B 1 362 ? 18.359 -4.074 -13.094 1 98.25 362 LYS B CA 1
ATOM 6421 C C . LYS B 1 362 ? 16.953 -4.566 -12.773 1 98.25 362 LYS B C 1
ATOM 6423 O O . LYS B 1 362 ? 16.766 -5.387 -11.867 1 98.25 362 LYS B O 1
ATOM 6428 N N . VAL B 1 363 ? 16.078 -4.004 -13.5 1 98.62 363 VAL B N 1
ATOM 6429 C CA . VAL B 1 363 ? 14.672 -4.402 -13.359 1 98.62 363 VAL B CA 1
ATOM 6430 C C . VAL B 1 363 ? 14.156 -4.938 -14.695 1 98.62 363 VAL B C 1
ATOM 6432 O O . VAL B 1 363 ? 14.32 -4.297 -15.734 1 98.62 363 VAL B O 1
ATOM 6435 N N . GLY B 1 364 ? 13.641 -6.152 -14.703 1 98.69 364 GLY B N 1
ATOM 6436 C CA . GLY B 1 364 ? 12.922 -6.703 -15.836 1 98.69 364 GLY B CA 1
ATOM 6437 C C . GLY B 1 364 ? 11.445 -6.914 -15.562 1 98.69 364 GLY B C 1
ATOM 6438 O O . GLY B 1 364 ? 11.07 -7.453 -14.516 1 98.69 364 GLY B O 1
ATOM 6439 N N . ILE B 1 365 ? 10.602 -6.445 -16.422 1 98.81 365 ILE B N 1
ATOM 6440 C CA . ILE B 1 365 ? 9.156 -6.645 -16.328 1 98.81 365 ILE B CA 1
ATOM 6441 C C . ILE B 1 365 ? 8.664 -7.387 -17.578 1 98.81 365 ILE B C 1
ATOM 6443 O O . ILE B 1 365 ? 8.922 -6.965 -18.703 1 98.81 365 ILE B O 1
ATOM 6447 N N . TYR B 1 366 ? 7.867 -8.477 -17.375 1 98.88 366 TYR B N 1
ATOM 6448 C CA . TYR B 1 366 ? 7.5 -9.305 -18.516 1 98.88 366 TYR B CA 1
ATOM 6449 C C . TYR B 1 366 ? 6.055 -9.773 -18.406 1 98.88 366 TYR B C 1
ATOM 6451 O O . TYR B 1 366 ? 5.605 -10.18 -17.344 1 98.88 366 TYR B O 1
ATOM 6459 N N . ASN B 1 367 ? 5.379 -9.672 -19.5 1 98.81 367 ASN B N 1
ATOM 6460 C CA . ASN B 1 367 ? 4.152 -10.445 -19.656 1 98.81 367 ASN B CA 1
ATOM 6461 C C . ASN B 1 367 ? 4.445 -11.93 -19.875 1 98.81 367 ASN B C 1
ATOM 6463 O O . ASN B 1 367 ? 5.34 -12.273 -20.656 1 98.81 367 ASN B O 1
ATOM 6467 N N . VAL B 1 368 ? 3.754 -12.734 -19.156 1 98.81 368 VAL B N 1
ATOM 6468 C CA . VAL B 1 368 ? 3.924 -14.172 -19.328 1 98.81 368 VAL B CA 1
ATOM 6469 C C . VAL B 1 368 ? 2.602 -14.797 -19.75 1 98.81 368 VAL B C 1
ATOM 6471 O O . VAL B 1 368 ? 1.674 -14.922 -18.953 1 98.81 368 VAL B O 1
ATOM 6474 N N . GLY B 1 369 ? 2.494 -15.172 -20.891 1 98.44 369 GLY B N 1
ATOM 6475 C CA . GLY B 1 369 ? 1.338 -15.789 -21.531 1 98.44 369 GLY B CA 1
ATOM 6476 C C . GLY B 1 369 ? 1.669 -16.484 -22.844 1 98.44 369 GLY B C 1
ATOM 6477 O O . GLY B 1 369 ? 2.842 -16.625 -23.188 1 98.44 369 GLY B O 1
ATOM 6478 N N . THR B 1 370 ? 0.66 -16.953 -23.516 1 97.56 370 THR B N 1
ATOM 6479 C CA . THR B 1 370 ? 0.846 -17.656 -24.781 1 97.56 370 THR B CA 1
ATOM 6480 C C . THR B 1 370 ? 0.783 -16.672 -25.953 1 97.56 370 THR B C 1
ATOM 6482 O O . THR B 1 370 ? 1.263 -16.969 -27.047 1 97.56 370 THR B O 1
ATOM 6485 N N . GLY B 1 371 ? 0.132 -15.57 -25.719 1 96.88 371 GLY B N 1
ATOM 6486 C CA . GLY B 1 371 ? -0.117 -14.617 -26.781 1 96.88 371 GLY B CA 1
ATOM 6487 C C . GLY B 1 371 ? -1.348 -14.945 -27.609 1 96.88 371 GLY B C 1
ATOM 6488 O O . GLY B 1 371 ? -1.717 -14.195 -28.516 1 96.88 371 GLY B O 1
ATOM 6489 N N . LYS B 1 372 ? -1.954 -16.016 -27.25 1 94.44 372 LYS B N 1
ATOM 6490 C CA . LYS B 1 372 ? -3.164 -16.453 -27.938 1 94.44 372 LYS B CA 1
ATOM 6491 C C . LYS B 1 372 ? -4.371 -16.422 -27 1 94.44 372 LYS B C 1
ATOM 6493 O O . LYS B 1 372 ? -4.391 -17.078 -25.969 1 94.44 372 LYS B O 1
ATOM 6498 N N . GLY B 1 373 ? -5.359 -15.688 -27.406 1 95.06 373 GLY B N 1
ATOM 6499 C CA . GLY B 1 373 ? -6.598 -15.641 -26.641 1 95.06 373 GLY B CA 1
ATOM 6500 C C . GLY B 1 373 ? -7.555 -16.766 -27 1 95.06 373 GLY B C 1
ATOM 6501 O O . GLY B 1 373 ? -7.645 -17.172 -28.156 1 95.06 373 GLY B O 1
ATOM 6502 N N . SER B 1 374 ? -8.188 -17.266 -25.969 1 95.81 374 SER B N 1
ATOM 6503 C CA . SER B 1 374 ? -9.273 -18.234 -26.141 1 95.81 374 SER B CA 1
ATOM 6504 C C . SER B 1 374 ? -10.555 -17.75 -25.484 1 95.81 374 SER B C 1
ATOM 6506 O O . SER B 1 374 ? -10.516 -17.203 -24.375 1 95.81 374 SER B O 1
ATOM 6508 N N . SER B 1 375 ? -11.617 -17.906 -26.188 1 94.94 375 SER B N 1
ATOM 6509 C CA . SER B 1 375 ? -12.898 -17.516 -25.609 1 94.94 375 SER B CA 1
ATOM 6510 C C . SER B 1 375 ? -13.352 -18.5 -24.547 1 94.94 375 SER B C 1
ATOM 6512 O O . SER B 1 375 ? -12.844 -19.625 -24.469 1 94.94 375 SER B O 1
ATOM 6514 N N . VAL B 1 376 ? -14.266 -18.047 -23.766 1 93.62 376 VAL B N 1
ATOM 6515 C CA . VAL B 1 376 ? -14.797 -18.922 -22.719 1 93.62 376 VAL B CA 1
ATOM 6516 C C . VAL B 1 376 ? -15.508 -20.109 -23.359 1 93.62 376 VAL B C 1
ATOM 6518 O O . VAL B 1 376 ? -15.445 -21.234 -22.828 1 93.62 376 VAL B O 1
ATOM 6521 N N . LYS B 1 377 ? -16.156 -19.891 -24.469 1 94.31 377 LYS B N 1
ATOM 6522 C CA . LYS B 1 377 ? -16.797 -21 -25.172 1 94.31 377 LYS B CA 1
ATOM 6523 C C . LYS B 1 377 ? -15.773 -22.016 -25.656 1 94.31 377 LYS B C 1
ATOM 6525 O O . LYS B 1 377 ? -16 -23.219 -25.547 1 94.31 377 LYS B O 1
ATOM 6530 N N . GLN B 1 378 ? -14.742 -21.5 -26.234 1 95.69 378 GLN B N 1
ATOM 6531 C CA . GLN B 1 378 ? -13.656 -22.391 -26.656 1 95.69 378 GLN B CA 1
ATOM 6532 C C . GLN B 1 378 ? -13.086 -23.156 -25.469 1 95.69 378 GLN B C 1
ATOM 6534 O O . GLN B 1 378 ? -12.758 -24.344 -25.578 1 95.69 378 GLN B O 1
ATOM 6539 N N . PHE B 1 379 ? -12.984 -22.469 -24.359 1 96.31 379 PHE B N 1
ATOM 6540 C CA . PHE B 1 379 ? -12.5 -23.109 -23.141 1 96.31 379 PHE B CA 1
ATOM 6541 C C . PHE B 1 379 ? -13.43 -24.234 -22.703 1 96.31 379 PHE B C 1
ATOM 6543 O O . PHE B 1 379 ? -12.977 -25.328 -22.344 1 96.31 379 PHE B O 1
ATOM 6550 N N . VAL B 1 380 ? -14.703 -24 -22.719 1 95.19 380 VAL B N 1
ATOM 6551 C CA . VAL B 1 380 ? -15.711 -24.969 -22.312 1 95.19 380 VAL B CA 1
ATOM 6552 C C . VAL B 1 380 ? -15.641 -26.203 -23.219 1 95.19 380 VAL B C 1
ATOM 6554 O O . VAL B 1 380 ? -15.695 -27.328 -22.734 1 95.19 380 VAL B O 1
ATOM 6557 N N . GLU B 1 381 ? -15.531 -25.969 -24.453 1 96.38 381 GLU B N 1
ATOM 6558 C CA . GLU B 1 381 ? -15.414 -27.062 -25.406 1 96.38 381 GLU B CA 1
ATOM 6559 C C . GLU B 1 381 ? -14.164 -27.891 -25.141 1 96.38 381 GLU B C 1
ATOM 6561 O O . GLU B 1 381 ? -14.203 -29.125 -25.188 1 96.38 381 GLU B O 1
ATOM 6566 N N . ALA B 1 382 ? -13.094 -27.203 -24.906 1 97.31 382 ALA B N 1
ATOM 6567 C CA . ALA B 1 382 ? -11.852 -27.891 -24.578 1 97.31 382 ALA B CA 1
ATOM 6568 C C . ALA B 1 382 ? -12.008 -28.703 -23.297 1 97.31 382 ALA B C 1
ATOM 6570 O O . ALA B 1 382 ? -11.461 -29.812 -23.188 1 97.31 382 ALA B O 1
ATOM 6571 N N . CYS B 1 383 ? -12.68 -28.172 -22.391 1 96.81 383 CYS B N 1
ATOM 6572 C CA . CYS B 1 383 ? -12.93 -28.859 -21.125 1 96.81 383 CYS B CA 1
ATOM 6573 C C . CYS B 1 383 ? -13.734 -30.125 -21.328 1 96.81 383 CYS B C 1
ATOM 6575 O O . CYS B 1 383 ? -13.414 -31.172 -20.766 1 96.81 383 CYS B O 1
ATOM 6577 N N . LYS B 1 384 ? -14.781 -30.016 -22.125 1 97.31 384 LYS B N 1
ATOM 6578 C CA . LYS B 1 384 ? -15.609 -31.188 -22.422 1 97.31 384 LYS B CA 1
ATOM 6579 C C . LYS B 1 384 ? -14.781 -32.281 -23.094 1 97.31 384 LYS B C 1
ATOM 6581 O O . LYS B 1 384 ? -14.898 -33.469 -22.719 1 97.31 384 LYS B O 1
ATOM 6586 N N . LYS B 1 385 ? -13.969 -31.891 -23.953 1 97.94 385 LYS B N 1
ATOM 6587 C CA . LYS B 1 385 ? -13.117 -32.844 -24.656 1 97.94 385 LYS B CA 1
ATOM 6588 C C . LYS B 1 385 ? -12.086 -33.469 -23.719 1 97.94 385 LYS B C 1
ATOM 6590 O O . LYS B 1 385 ? -11.836 -34.656 -23.766 1 97.94 385 LYS B O 1
ATOM 6595 N N . ALA B 1 386 ? -11.469 -32.688 -22.938 1 97.69 386 ALA B N 1
ATOM 6596 C CA . ALA B 1 386 ? -10.414 -33.125 -22.016 1 97.69 386 ALA B CA 1
ATOM 6597 C C . ALA B 1 386 ? -10.961 -34.094 -20.969 1 97.69 386 ALA B C 1
ATOM 6599 O O . ALA B 1 386 ? -10.289 -35.062 -20.578 1 97.69 386 ALA B O 1
ATOM 6600 N N . THR B 1 387 ? -12.18 -33.875 -20.531 1 97.31 387 THR B N 1
ATOM 6601 C CA . THR B 1 387 ? -12.758 -34.656 -19.453 1 97.31 387 THR B CA 1
ATOM 6602 C C . THR B 1 387 ? -13.562 -35.844 -20 1 97.31 387 THR B C 1
ATOM 6604 O O . THR B 1 387 ? -13.797 -36.812 -19.297 1 97.31 387 THR B O 1
ATOM 6607 N N . GLY B 1 388 ? -14.062 -35.625 -21.188 1 97.06 388 GLY B N 1
ATOM 6608 C CA . GLY B 1 388 ? -14.953 -36.594 -21.781 1 97.06 388 GLY B CA 1
ATOM 6609 C C . GLY B 1 388 ? -16.359 -36.562 -21.219 1 97.06 388 GLY B C 1
ATOM 6610 O O . GLY B 1 388 ? -17.156 -37.469 -21.422 1 97.06 388 GLY B O 1
ATOM 6611 N N . VAL B 1 389 ? -16.641 -35.531 -20.516 1 96.56 389 VAL B N 1
ATOM 6612 C CA . VAL B 1 389 ? -17.938 -35.375 -19.891 1 96.56 389 VAL B CA 1
ATOM 6613 C C . VAL B 1 389 ? -18.719 -34.25 -20.594 1 96.56 389 VAL B C 1
ATOM 6615 O O . VAL B 1 389 ? -18.156 -33.219 -20.906 1 96.56 389 VAL B O 1
ATOM 6618 N N . ASP B 1 390 ? -19.938 -34.5 -20.875 1 95.25 390 ASP B N 1
ATOM 6619 C CA . ASP B 1 390 ? -20.781 -33.469 -21.469 1 95.25 390 ASP B CA 1
ATOM 6620 C C . ASP B 1 390 ? -21.312 -32.5 -20.391 1 95.25 390 ASP B C 1
ATOM 6622 O O . ASP B 1 390 ? -22.469 -32.594 -19.969 1 95.25 390 ASP B O 1
ATOM 6626 N N . ILE B 1 391 ? -20.578 -31.562 -20.031 1 94.94 391 ILE B N 1
ATOM 6627 C CA . ILE B 1 391 ? -20.859 -30.625 -18.969 1 94.94 391 ILE B CA 1
ATOM 6628 C C . ILE B 1 391 ? -21.984 -29.688 -19.375 1 94.94 391 ILE B C 1
ATOM 6630 O O . ILE B 1 391 ? -21.953 -29.109 -20.469 1 94.94 391 ILE B O 1
ATOM 6634 N N . LYS B 1 392 ? -22.969 -29.516 -18.531 1 95.44 392 LYS B N 1
ATOM 6635 C CA . LYS B 1 392 ? -24.031 -28.531 -18.75 1 95.44 392 LYS B CA 1
ATOM 6636 C C . LYS B 1 392 ? -23.5 -27.109 -18.594 1 95.44 392 LYS B C 1
ATOM 6638 O O . LYS B 1 392 ? -22.719 -26.828 -17.672 1 95.44 392 LYS B O 1
ATOM 6643 N N . VAL B 1 393 ? -23.891 -26.266 -19.531 1 94.81 393 VAL B N 1
ATOM 6644 C CA . VAL B 1 393 ? -23.438 -24.891 -19.484 1 94.81 393 VAL B CA 1
ATOM 6645 C C . VAL B 1 393 ? -24.641 -23.953 -19.406 1 94.81 393 VAL B C 1
ATOM 6647 O O . VAL B 1 393 ? -25.562 -24.047 -20.203 1 94.81 393 VAL B O 1
ATOM 6650 N N . GLU B 1 394 ? -24.594 -23.109 -18.391 1 92.44 394 GLU B N 1
ATOM 6651 C CA . GLU B 1 394 ? -25.594 -22.062 -18.234 1 92.44 394 GLU B CA 1
ATOM 6652 C C . GLU B 1 394 ? -25.016 -20.688 -18.609 1 92.44 394 GLU B C 1
ATOM 6654 O O . GLU B 1 394 ? -23.984 -20.281 -18.078 1 92.44 394 GLU B O 1
ATOM 6659 N N . PHE B 1 395 ? -25.703 -20.016 -19.531 1 91.12 395 PHE B N 1
ATOM 6660 C CA . PHE B 1 395 ? -25.266 -18.688 -19.953 1 91.12 395 PHE B CA 1
ATOM 6661 C C . PHE B 1 395 ? -26.016 -17.594 -19.188 1 91.12 395 PHE B C 1
ATOM 6663 O O . PHE B 1 395 ? -27.234 -17.578 -19.156 1 91.12 395 PHE B O 1
ATOM 6670 N N . LEU B 1 396 ? -25.25 -16.766 -18.5 1 88.25 396 LEU B N 1
ATOM 6671 C CA . LEU B 1 396 ? -25.781 -15.703 -17.672 1 88.25 396 LEU B CA 1
ATOM 6672 C C . LEU B 1 396 ? -25.359 -14.336 -18.188 1 88.25 396 LEU B C 1
ATOM 6674 O O . LEU B 1 396 ? -24.453 -14.234 -19.016 1 88.25 396 LEU B O 1
ATOM 6678 N N . PRO B 1 397 ? -26.109 -13.25 -17.734 1 85.62 397 PRO B N 1
ATOM 6679 C CA . PRO B 1 397 ? -25.703 -11.898 -18.141 1 85.62 397 PRO B CA 1
ATOM 6680 C C . PRO B 1 397 ? -24.281 -11.555 -17.656 1 85.62 397 PRO B C 1
ATOM 6682 O O . PRO B 1 397 ? -23.766 -12.203 -16.766 1 85.62 397 PRO B O 1
ATOM 6685 N N . ARG B 1 398 ? -23.812 -10.484 -18.234 1 81.12 398 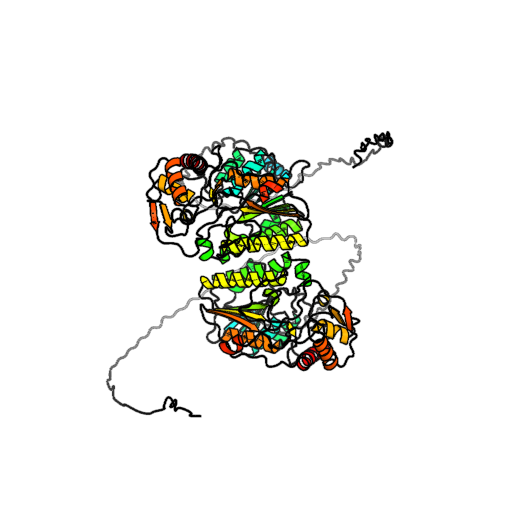ARG B N 1
ATOM 6686 C CA . ARG B 1 398 ? -22.453 -10.039 -17.938 1 81.12 398 ARG B CA 1
ATOM 6687 C C . ARG B 1 398 ? -22.328 -9.609 -16.484 1 81.12 398 ARG B C 1
ATOM 6689 O O . ARG B 1 398 ? -23.297 -9.141 -15.875 1 81.12 398 ARG B O 1
ATOM 6696 N N . ARG B 1 399 ? -21.141 -9.938 -15.938 1 71.31 399 ARG B N 1
ATOM 6697 C CA . ARG B 1 399 ? -20.766 -9.328 -14.664 1 71.31 399 ARG B CA 1
ATOM 6698 C C . ARG B 1 399 ? -20.141 -7.953 -14.875 1 71.31 399 ARG B C 1
ATOM 6700 O O . ARG B 1 399 ? -19.328 -7.77 -15.789 1 71.31 399 ARG B O 1
ATOM 6707 N N . PRO B 1 400 ? -20.594 -7.004 -14.109 1 66.62 400 PRO B N 1
ATOM 6708 C CA . PRO B 1 400 ? -19.938 -5.699 -14.242 1 66.62 400 PRO B CA 1
ATOM 6709 C C . PRO B 1 400 ? -18.438 -5.77 -13.992 1 66.62 400 PRO B C 1
ATOM 6711 O O . PRO B 1 400 ? -17.984 -6.5 -13.109 1 66.62 400 PRO B O 1
ATOM 6714 N N . GLY B 1 401 ? -17.625 -5.27 -14.93 1 63.94 401 GLY B N 1
ATOM 6715 C CA . GLY B 1 401 ? -16.203 -5.145 -14.703 1 63.94 401 GLY B CA 1
ATOM 6716 C C . GLY B 1 401 ? -15.383 -6.172 -15.469 1 63.94 401 GLY B C 1
ATOM 6717 O O . GLY B 1 401 ? -14.156 -6.098 -15.5 1 63.94 401 GLY B O 1
ATOM 6718 N N . ASP B 1 402 ? -16.188 -7.082 -16.125 1 72 402 ASP B N 1
ATOM 6719 C CA . ASP B 1 402 ? -15.414 -8.07 -16.859 1 72 402 ASP B CA 1
ATOM 6720 C C . ASP B 1 402 ? -14.914 -7.5 -18.188 1 72 402 ASP B C 1
ATOM 6722 O O . ASP B 1 402 ? -15.656 -6.824 -18.906 1 72 402 ASP B O 1
ATOM 6726 N N . TYR B 1 403 ? -13.734 -7.844 -18.469 1 77.12 403 TYR B N 1
ATOM 6727 C CA . TYR B 1 403 ? -13.148 -7.414 -19.734 1 77.12 403 TYR B CA 1
ATOM 6728 C C . TYR B 1 403 ? -13.562 -8.344 -20.875 1 77.12 403 TYR B C 1
ATOM 6730 O O . TYR B 1 403 ? -13.711 -9.547 -20.672 1 77.12 403 TYR B O 1
ATOM 6738 N N . ALA B 1 404 ? -13.734 -7.73 -22.078 1 83.75 404 ALA B N 1
ATOM 6739 C CA . ALA B 1 404 ? -14.094 -8.531 -23.234 1 83.75 404 ALA B CA 1
ATOM 6740 C C . ALA B 1 404 ? -12.922 -9.406 -23.688 1 83.75 404 ALA B C 1
ATOM 6742 O O . ALA B 1 404 ? -13.086 -10.617 -23.875 1 83.75 404 ALA B O 1
ATOM 6743 N N . GLU B 1 405 ? -11.781 -8.766 -23.844 1 90.31 405 GLU B N 1
ATOM 6744 C CA . GLU B 1 405 ? -10.594 -9.484 -24.297 1 90.31 405 GLU B CA 1
ATOM 6745 C C . GLU B 1 405 ? -9.367 -9.102 -23.484 1 90.31 405 GLU B C 1
ATOM 6747 O O . GLU B 1 405 ? -9.156 -7.922 -23.188 1 90.31 405 GLU B O 1
ATOM 6752 N N . VAL B 1 406 ? -8.617 -10.086 -23.062 1 92.75 406 VAL B N 1
ATOM 6753 C CA . VAL B 1 406 ? -7.344 -9.875 -22.391 1 92.75 406 VAL B CA 1
ATOM 6754 C C . VAL B 1 406 ? -6.359 -10.969 -22.781 1 92.75 406 VAL B C 1
ATOM 6756 O O . VAL B 1 406 ? -6.547 -12.141 -22.438 1 92.75 406 VAL B O 1
ATOM 6759 N N . TYR B 1 407 ? -5.34 -10.648 -23.609 1 96.19 407 TYR B N 1
ATOM 6760 C CA . TYR B 1 407 ? -4.293 -11.609 -23.938 1 96.19 407 TYR B CA 1
ATOM 6761 C C . TYR B 1 407 ? -2.955 -10.906 -24.141 1 96.19 407 TYR B C 1
ATOM 6763 O O . TYR B 1 407 ? -2.914 -9.727 -24.516 1 96.19 407 TYR B O 1
ATOM 6771 N N . SER B 1 408 ? -1.92 -11.586 -23.906 1 97.81 408 SER B N 1
ATOM 6772 C CA . SER B 1 408 ? -0.595 -10.992 -23.75 1 97.81 408 SER B CA 1
ATOM 6773 C C . SER B 1 408 ? 0.126 -10.867 -25.078 1 97.81 408 SER B C 1
ATOM 6775 O O . SER B 1 408 ? -0.236 -11.531 -26.047 1 97.81 408 SER B O 1
ATOM 6777 N N . ASP B 1 409 ? 1.034 -9.961 -25.188 1 98.25 409 ASP B N 1
ATOM 6778 C CA . ASP B 1 409 ? 2.148 -9.992 -26.125 1 98.25 409 ASP B CA 1
ATOM 6779 C C . ASP B 1 409 ? 3.422 -10.5 -25.453 1 98.25 409 ASP B C 1
ATOM 6781 O O . ASP B 1 409 ? 4.094 -9.75 -24.734 1 98.25 409 ASP B O 1
ATOM 6785 N N . PRO B 1 410 ? 3.826 -11.773 -25.625 1 98.25 410 PRO B N 1
ATOM 6786 C CA . PRO B 1 410 ? 4.953 -12.359 -24.906 1 98.25 410 PRO B CA 1
ATOM 6787 C C . PRO B 1 410 ? 6.289 -12.141 -25.594 1 98.25 410 PRO B C 1
ATOM 6789 O O . PRO B 1 410 ? 7.277 -12.805 -25.281 1 98.25 410 PRO B O 1
ATOM 6792 N N . ARG B 1 411 ? 6.469 -11.227 -26.703 1 98 411 ARG B N 1
ATOM 6793 C CA . ARG B 1 411 ? 7.66 -11.039 -27.516 1 98 411 ARG B CA 1
ATOM 6794 C C . ARG B 1 411 ? 8.828 -10.531 -26.672 1 98 411 ARG B C 1
ATOM 6796 O O . ARG B 1 411 ? 9.977 -10.891 -26.906 1 98 411 ARG B O 1
ATOM 6803 N N . LYS B 1 412 ? 8.531 -9.695 -25.562 1 98.75 412 LYS B N 1
ATOM 6804 C CA . LYS B 1 412 ? 9.609 -9.141 -24.75 1 98.75 412 LYS B CA 1
ATOM 6805 C C . LYS B 1 412 ? 10.336 -10.234 -23.984 1 98.75 412 LYS B C 1
ATOM 6807 O O . LYS B 1 412 ? 11.57 -10.281 -23.969 1 98.75 412 LYS B O 1
ATOM 6812 N N . ILE B 1 413 ? 9.602 -11.117 -23.375 1 98.75 413 ILE B N 1
ATOM 6813 C CA . ILE B 1 413 ? 10.219 -12.172 -22.578 1 98.75 413 ILE B CA 1
ATOM 6814 C C . ILE B 1 413 ? 10.969 -13.141 -23.484 1 98.75 413 ILE B C 1
ATOM 6816 O O . ILE B 1 413 ? 12.016 -13.672 -23.109 1 98.75 413 ILE B O 1
ATOM 6820 N N . LYS B 1 414 ? 10.445 -13.359 -24.672 1 98.56 414 LYS B N 1
ATOM 6821 C CA . LYS B 1 414 ? 11.172 -14.172 -25.641 1 98.56 414 LYS B CA 1
ATOM 6822 C C . LYS B 1 414 ? 12.508 -13.539 -26 1 98.56 414 LYS B C 1
ATOM 6824 O O . LYS B 1 414 ? 13.547 -14.203 -25.984 1 98.56 414 LYS B O 1
ATOM 6829 N N . ARG B 1 415 ? 12.477 -12.281 -26.281 1 98.44 415 ARG B N 1
ATOM 6830 C CA . ARG B 1 415 ? 13.664 -11.562 -26.719 1 98.44 415 ARG B CA 1
ATOM 6831 C C . ARG B 1 415 ? 14.703 -11.477 -25.609 1 98.44 415 ARG B C 1
ATOM 6833 O O . ARG B 1 415 ? 15.891 -11.695 -25.844 1 98.44 415 ARG B O 1
ATOM 6840 N N . GLU B 1 416 ? 14.273 -11.211 -24.375 1 98.31 416 GLU B N 1
ATOM 6841 C CA . GLU B 1 416 ? 15.219 -10.844 -23.328 1 98.31 416 GLU B CA 1
ATOM 6842 C C . GLU B 1 416 ? 15.586 -12.055 -22.469 1 98.31 416 GLU B C 1
ATOM 6844 O O . GLU B 1 416 ? 16.703 -12.133 -21.953 1 98.31 416 GLU B O 1
ATOM 6849 N N . LEU B 1 417 ? 14.688 -13.031 -22.312 1 98.44 417 LEU B N 1
ATOM 6850 C CA . LEU B 1 417 ? 14.969 -14.164 -21.438 1 98.44 417 LEU B CA 1
ATOM 6851 C C . LEU B 1 417 ? 15.023 -15.461 -22.234 1 98.44 417 LEU B C 1
ATOM 6853 O O . LEU B 1 417 ? 15.281 -16.531 -21.672 1 98.44 417 LEU B O 1
ATOM 6857 N N . ASP B 1 418 ? 14.758 -15.383 -23.516 1 98.06 418 ASP B N 1
ATOM 6858 C CA . ASP B 1 418 ? 14.719 -16.562 -24.375 1 98.06 418 ASP B CA 1
ATOM 6859 C C . ASP B 1 418 ? 13.695 -17.578 -23.875 1 98.06 418 ASP B C 1
ATOM 6861 O O . ASP B 1 418 ? 14.023 -18.75 -23.688 1 98.06 418 ASP B O 1
ATOM 6865 N N . TRP B 1 419 ? 12.516 -17.094 -23.594 1 98.38 419 TRP B N 1
ATOM 6866 C CA . TRP B 1 419 ? 11.438 -17.938 -23.062 1 98.38 419 TRP B CA 1
ATOM 6867 C C . TRP B 1 419 ? 10.211 -17.859 -23.969 1 98.38 419 TRP B C 1
ATOM 6869 O O . TRP B 1 419 ? 9.875 -16.797 -24.484 1 98.38 419 TRP B O 1
ATOM 6879 N N . SER B 1 420 ? 9.586 -19.016 -24.203 1 98.19 420 SER B N 1
ATOM 6880 C CA . SER B 1 420 ? 8.281 -19.125 -24.844 1 98.19 420 SER B CA 1
ATOM 6881 C C . SER B 1 420 ? 7.449 -20.25 -24.25 1 98.19 420 SER B C 1
ATOM 6883 O O . SER B 1 420 ? 8 -21.25 -23.781 1 98.19 420 SER B O 1
ATOM 6885 N N . ALA B 1 421 ? 6.199 -20.047 -24.281 1 98.12 421 ALA B N 1
ATOM 6886 C CA . ALA B 1 421 ? 5.316 -21.109 -23.797 1 98.12 421 ALA B CA 1
ATOM 6887 C C . ALA B 1 421 ? 5.414 -22.359 -24.688 1 98.12 421 ALA B C 1
ATOM 6889 O O . ALA B 1 421 ? 5.469 -22.25 -25.922 1 98.12 421 ALA B O 1
ATOM 6890 N N . LYS B 1 422 ? 5.469 -23.5 -24.078 1 97.25 422 LYS B N 1
ATOM 6891 C CA . LYS B 1 422 ? 5.547 -24.766 -24.797 1 97.25 422 LYS B CA 1
ATOM 6892 C C . LYS B 1 422 ? 4.211 -25.5 -24.781 1 97.25 422 LYS B C 1
ATOM 6894 O O . LYS B 1 422 ? 3.861 -26.203 -25.734 1 97.25 422 LYS B O 1
ATOM 6899 N N . TYR B 1 423 ? 3.531 -25.406 -23.719 1 96.06 423 TYR B N 1
ATOM 6900 C CA . TYR B 1 423 ? 2.223 -26.031 -23.547 1 96.06 423 TYR B CA 1
ATOM 6901 C C . TYR B 1 423 ? 1.109 -25.078 -23.953 1 96.06 423 TYR B C 1
ATOM 6903 O O . TYR B 1 423 ? 0.404 -24.531 -23.094 1 96.06 423 TYR B O 1
ATOM 6911 N N . THR B 1 424 ? 0.815 -24.969 -25.297 1 95.69 424 THR B N 1
ATOM 6912 C CA . THR B 1 424 ? -0.068 -23.922 -25.797 1 95.69 424 THR B CA 1
ATOM 6913 C C . THR B 1 424 ? -1.403 -24.516 -26.234 1 95.69 424 THR B C 1
ATOM 6915 O O . THR B 1 424 ? -2.307 -23.781 -26.641 1 95.69 424 THR B O 1
ATOM 6918 N N . ASP B 1 425 ? -1.486 -25.797 -26.188 1 96.25 425 ASP B N 1
ATOM 6919 C CA . ASP B 1 425 ? -2.756 -26.453 -26.5 1 96.25 425 ASP B CA 1
ATOM 6920 C C . ASP B 1 425 ? -3.658 -26.516 -25.266 1 96.25 425 ASP B C 1
ATOM 6922 O O . ASP B 1 425 ? -3.383 -27.266 -24.328 1 96.25 425 ASP B O 1
ATOM 6926 N N . LEU B 1 426 ? -4.742 -25.812 -25.375 1 97.12 426 LEU B N 1
ATOM 6927 C CA . LEU B 1 426 ? -5.66 -25.672 -24.25 1 97.12 426 LEU B CA 1
ATOM 6928 C C . LEU B 1 426 ? -6.207 -27.016 -23.812 1 97.12 426 LEU B C 1
ATOM 6930 O O . LEU B 1 426 ? -6.242 -27.312 -22.625 1 97.12 426 LEU B O 1
ATOM 6934 N N . GLN B 1 427 ? -6.633 -27.812 -24.719 1 97.25 427 GLN B N 1
ATOM 6935 C CA . GLN B 1 427 ? -7.203 -29.125 -24.406 1 97.25 427 GLN B CA 1
ATOM 6936 C C . GLN B 1 427 ? -6.176 -30.016 -23.719 1 97.25 427 GLN B C 1
ATOM 6938 O O . GLN B 1 427 ? -6.508 -30.719 -22.766 1 97.25 427 GLN B O 1
ATOM 6943 N N . GLN B 1 428 ? -4.977 -30 -24.219 1 97.25 428 GLN B N 1
ATOM 6944 C CA . GLN B 1 428 ? -3.922 -30.828 -23.641 1 97.25 428 GLN B CA 1
ATOM 6945 C C . GLN B 1 428 ? -3.627 -30.422 -22.203 1 97.25 428 GLN B C 1
ATOM 6947 O O . GLN B 1 428 ? -3.477 -31.281 -21.328 1 97.25 428 GLN B O 1
ATOM 6952 N N . SER B 1 429 ? -3.504 -29.141 -21.969 1 97.56 429 SER B N 1
ATOM 6953 C CA . SER B 1 429 ? -3.258 -28.641 -20.625 1 97.56 429 SER B CA 1
ATOM 6954 C C . SER B 1 429 ? -4.375 -29.062 -19.672 1 97.56 429 SER B C 1
ATOM 6956 O O . SER B 1 429 ? -4.113 -29.453 -18.531 1 97.56 429 SER B O 1
ATOM 6958 N N . LEU B 1 430 ? -5.625 -28.969 -20.125 1 97.88 430 LEU B N 1
ATOM 6959 C CA . LEU B 1 430 ? -6.773 -29.328 -19.297 1 97.88 430 LEU B CA 1
ATOM 6960 C C . LEU B 1 430 ? -6.812 -30.844 -19.062 1 97.88 430 LEU B C 1
ATOM 6962 O O . LEU B 1 430 ? -7.227 -31.281 -18 1 97.88 430 LEU B O 1
ATOM 6966 N N . ARG B 1 431 ? -6.383 -31.609 -20.047 1 97.69 431 ARG B N 1
ATOM 6967 C CA . ARG B 1 431 ? -6.34 -33.062 -19.906 1 97.69 431 ARG B CA 1
ATOM 6968 C C . ARG B 1 431 ? -5.355 -33.469 -18.812 1 97.69 431 ARG B C 1
ATOM 6970 O O . ARG B 1 431 ? -5.648 -34.344 -18.016 1 97.69 431 ARG B O 1
ATOM 6977 N N . ILE B 1 432 ? -4.238 -32.844 -18.828 1 97.06 432 ILE B N 1
ATOM 6978 C CA . ILE B 1 432 ? -3.229 -33.125 -17.812 1 97.06 432 ILE B CA 1
ATOM 6979 C C . ILE B 1 432 ? -3.775 -32.781 -16.422 1 97.06 432 ILE B C 1
ATOM 6981 O O . ILE B 1 432 ? -3.627 -33.562 -15.484 1 97.06 432 ILE B O 1
ATOM 6985 N N . ALA B 1 433 ? -4.398 -31.641 -16.328 1 97.19 433 ALA B N 1
ATOM 6986 C CA . ALA B 1 433 ? -4.977 -31.203 -15.055 1 97.19 433 ALA B CA 1
ATOM 6987 C C . ALA B 1 433 ? -6.082 -32.156 -14.609 1 97.19 433 ALA B C 1
ATOM 6989 O O . ALA B 1 433 ? -6.207 -32.469 -13.414 1 97.19 433 ALA B O 1
ATOM 6990 N N . TRP B 1 434 ? -6.867 -32.625 -15.555 1 96.88 434 TRP B N 1
ATOM 6991 C CA . TRP B 1 434 ? -7.973 -33.531 -15.258 1 96.88 434 TRP B CA 1
ATOM 6992 C C . TRP B 1 434 ? -7.453 -34.844 -14.734 1 96.88 434 TRP B C 1
ATOM 6994 O O . TRP B 1 434 ? -8.055 -35.438 -13.828 1 96.88 434 TRP B O 1
ATOM 7004 N N . ARG B 1 435 ? -6.395 -35.344 -15.312 1 96.5 435 ARG B N 1
ATOM 7005 C CA . ARG B 1 435 ? -5.789 -36.562 -14.844 1 96.5 435 ARG B CA 1
ATOM 7006 C C . ARG B 1 435 ? -5.414 -36.469 -13.367 1 96.5 435 ARG B C 1
ATOM 7008 O O . ARG B 1 435 ? -5.652 -37.406 -12.594 1 96.5 435 ARG B O 1
ATOM 7015 N N . TRP B 1 436 ? -4.852 -35.375 -12.992 1 96.62 436 TRP B N 1
ATOM 7016 C CA . TRP B 1 436 ? -4.508 -35.156 -11.594 1 96.62 436 TRP B CA 1
ATOM 7017 C C . TRP B 1 436 ? -5.758 -35.125 -10.727 1 96.62 436 TRP B C 1
ATOM 7019 O O . TRP B 1 436 ? -5.785 -35.719 -9.641 1 96.62 436 TRP B O 1
ATOM 7029 N N . GLN B 1 437 ? -6.758 -34.438 -11.188 1 94.38 437 GLN B N 1
ATOM 7030 C CA . GLN B 1 437 ? -8.008 -34.312 -10.445 1 94.38 437 GLN B CA 1
ATOM 7031 C C . GLN B 1 437 ? -8.641 -35.688 -10.211 1 94.38 437 GLN B C 1
ATOM 7033 O O . GLN B 1 437 ? -9.18 -35.938 -9.133 1 94.38 437 GLN B O 1
ATOM 7038 N N . LYS B 1 438 ? -8.586 -36.5 -11.164 1 93.88 438 LYS B N 1
ATOM 7039 C CA . LYS B 1 438 ? -9.172 -37.812 -11.07 1 93.88 438 LYS B CA 1
ATOM 7040 C C . LYS B 1 438 ? -8.445 -38.688 -10.031 1 93.88 438 LYS B C 1
ATOM 7042 O O . LYS B 1 438 ? -9.07 -39.469 -9.32 1 93.88 438 LYS B O 1
ATOM 7047 N N . SER B 1 439 ? -7.184 -38.469 -9.969 1 93.5 439 SER B N 1
ATOM 7048 C CA . SER B 1 439 ? -6.371 -39.25 -9.047 1 93.5 439 SER B CA 1
ATOM 7049 C C . SER B 1 439 ? -6.371 -38.656 -7.652 1 93.5 439 SER B C 1
ATOM 7051 O O . SER B 1 439 ? -5.957 -39.312 -6.688 1 93.5 439 SER B O 1
ATOM 7053 N N . HIS B 1 440 ? -6.867 -37.406 -7.488 1 91.62 440 HIS B N 1
ATOM 7054 C CA . HIS B 1 440 ? -6.902 -36.688 -6.215 1 91.62 440 HIS B CA 1
ATOM 7055 C C . HIS B 1 440 ? -8.289 -36.125 -5.938 1 91.62 440 HIS B C 1
ATOM 7057 O O . HIS B 1 440 ? -8.453 -34.906 -5.773 1 91.62 440 HIS B O 1
ATOM 7063 N N . ARG B 1 441 ? -9.211 -36.906 -5.758 1 86.12 441 ARG B N 1
ATOM 7064 C CA . ARG B 1 441 ? -10.617 -36.531 -5.645 1 86.12 441 ARG B CA 1
ATOM 7065 C C . ARG B 1 441 ? -10.836 -35.594 -4.453 1 86.12 441 ARG B C 1
ATOM 7067 O O . ARG B 1 441 ? -11.719 -34.75 -4.484 1 86.12 441 ARG B O 1
ATOM 7074 N N . ASP B 1 442 ? -10.016 -35.75 -3.451 1 84.94 442 ASP B N 1
ATOM 7075 C CA . ASP B 1 442 ? -10.133 -34.906 -2.264 1 84.94 442 ASP B CA 1
ATOM 7076 C C . ASP B 1 442 ? -8.945 -33.938 -2.139 1 84.94 442 ASP B C 1
ATOM 7078 O O . ASP B 1 442 ? -8.539 -33.594 -1.03 1 84.94 442 ASP B O 1
ATOM 7082 N N . GLY B 1 443 ? -8.469 -33.625 -3.312 1 89.25 443 GLY B N 1
ATOM 7083 C CA . GLY B 1 443 ? -7.262 -32.812 -3.289 1 89.25 443 GLY B CA 1
ATOM 7084 C C . GLY B 1 443 ? -6.039 -33.594 -2.816 1 89.25 443 GLY B C 1
ATOM 7085 O O . GLY B 1 443 ? -5.777 -34.688 -3.287 1 89.25 443 GLY B O 1
ATOM 7086 N N . TYR B 1 444 ? -5.305 -32.969 -1.955 1 90.62 444 TYR B N 1
ATOM 7087 C CA . TYR B 1 444 ? -4.09 -33.625 -1.502 1 90.62 444 TYR B CA 1
ATOM 7088 C C . TYR B 1 444 ? -4.379 -34.562 -0.32 1 90.62 444 TYR B C 1
ATOM 7090 O O . TYR B 1 444 ? -3.518 -35.344 0.09 1 90.62 444 TYR B O 1
ATOM 7098 N N . GLY B 1 445 ? -5.508 -34.562 0.174 1 80 445 GLY B N 1
ATOM 7099 C CA . GLY B 1 445 ? -5.961 -35.5 1.199 1 80 445 GLY B CA 1
ATOM 7100 C C . GLY B 1 445 ? -5.348 -35.219 2.561 1 80 445 GLY B C 1
ATOM 7101 O O . GLY B 1 445 ? -5.48 -36.031 3.48 1 80 445 GLY B O 1
ATOM 7102 N N . VAL B 1 446 ? -4.52 -34.25 2.693 1 75.5 446 VAL B N 1
ATOM 7103 C CA . VAL B 1 446 ? -3.85 -33.938 3.949 1 75.5 446 VAL B CA 1
ATOM 7104 C C . VAL B 1 446 ? -4.434 -32.656 4.539 1 75.5 446 VAL B C 1
ATOM 7106 O O . VAL B 1 446 ? -4.629 -31.656 3.824 1 75.5 446 VAL B O 1
ATOM 7109 N N . SER B 1 447 ? -4.863 -32.75 5.773 1 72.12 447 SER B N 1
ATOM 7110 C CA . SER B 1 447 ? -5.383 -31.578 6.457 1 72.12 447 SER B CA 1
ATOM 7111 C C . SER B 1 447 ? -4.281 -30.547 6.715 1 72.12 447 SER B C 1
ATOM 7113 O O . SER B 1 447 ? -3.125 -30.922 6.926 1 72.12 447 SER B O 1
ATOM 7115 N N . ASN B 1 448 ? -4.598 -29.281 6.625 1 78.12 448 ASN B N 1
ATOM 7116 C CA . ASN B 1 448 ? -3.66 -28.203 6.93 1 78.12 448 ASN B CA 1
ATOM 7117 C C . ASN B 1 448 ? -3.404 -28.094 8.43 1 78.12 448 ASN B C 1
ATOM 7119 O O . ASN B 1 448 ? -2.561 -27.297 8.859 1 78.12 448 ASN B O 1
ATOM 7123 N N . GLU B 1 449 ? -4.117 -28.75 9.203 1 66.31 449 GLU B N 1
ATOM 7124 C CA . GLU B 1 449 ? -3.92 -28.672 10.648 1 66.31 449 GLU B CA 1
ATOM 7125 C C . GLU B 1 449 ? -2.525 -29.156 11.039 1 66.31 449 GLU B C 1
ATOM 7127 O O . GLU B 1 449 ? -2.113 -30.25 10.672 1 66.31 449 GLU B O 1
ATOM 7132 N N . LEU B 1 450 ? -1.719 -28.281 11.398 1 59.47 450 LEU B N 1
ATOM 7133 C CA . LEU B 1 450 ? -0.369 -28.609 11.836 1 59.47 450 LEU B CA 1
ATOM 7134 C C . LEU B 1 450 ? -0.391 -29.234 13.234 1 59.47 450 LEU B C 1
ATOM 7136 O O . LEU B 1 450 ? -1.051 -28.719 14.133 1 59.47 450 LEU B O 1
ATOM 7140 N N . ARG B 1 451 ? -0.34 -30.531 13.32 1 44.16 451 ARG B N 1
ATOM 7141 C CA . ARG B 1 451 ? -0.23 -31.156 14.633 1 44.16 451 ARG B CA 1
ATOM 7142 C C . ARG B 1 451 ? 1.046 -30.719 15.344 1 44.16 451 ARG B C 1
ATOM 7144 O O . ARG B 1 451 ? 2.082 -30.531 14.711 1 44.16 451 ARG B O 1
#

Solvent-accessib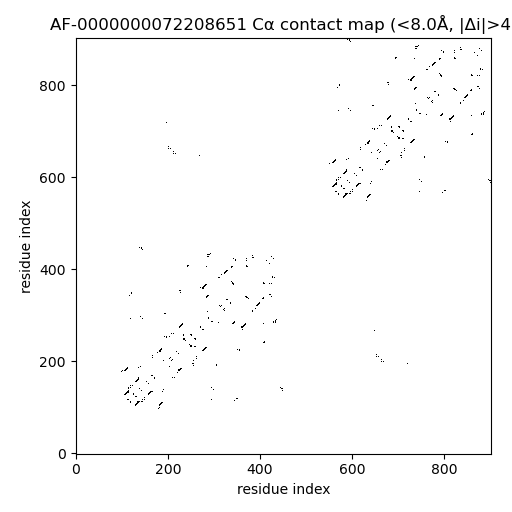le surface area (backbone atoms only — not comparable to full-atom values): 52133 Å² total; per-residue (Å²): 136,88,77,80,78,84,76,81,84,72,84,80,90,77,90,84,89,88,66,89,74,72,80,72,74,91,82,76,78,84,77,84,76,93,66,93,72,91,74,92,77,83,88,92,81,82,83,85,81,92,82,87,80,84,88,80,83,86,91,79,81,83,74,80,73,74,78,73,78,70,77,76,76,73,72,76,69,70,72,60,78,72,67,82,74,77,56,65,60,55,59,54,53,36,51,51,52,46,46,41,82,48,91,96,50,52,28,32,36,26,30,24,22,29,25,59,68,26,34,54,34,49,52,53,40,48,74,70,64,30,27,39,39,30,34,30,62,54,85,71,29,36,50,28,54,47,50,50,50,44,67,75,45,70,55,79,56,35,62,48,79,43,83,42,51,59,76,36,66,68,53,46,48,49,54,56,70,55,29,41,52,55,30,36,40,47,51,50,55,83,84,40,57,72,56,13,57,69,40,29,66,59,35,35,43,50,32,24,41,18,47,50,47,50,51,52,44,26,65,74,66,67,36,45,30,39,40,38,63,51,43,50,50,24,31,42,77,64,91,60,80,58,39,46,80,80,53,67,67,50,39,82,46,41,45,20,39,18,50,42,50,34,50,51,52,52,54,51,43,39,76,64,42,62,33,11,34,34,38,38,29,29,52,48,72,42,37,30,40,85,85,51,79,47,56,75,60,71,52,78,91,46,49,88,61,52,54,70,67,58,41,48,51,33,22,61,71,60,77,35,90,42,36,77,43,61,28,65,76,36,97,44,99,81,11,25,37,26,38,12,62,25,28,44,64,42,52,35,49,50,52,51,43,45,63,72,67,54,40,72,56,36,79,47,73,30,39,46,32,60,46,50,61,41,32,50,63,57,48,51,54,30,46,30,64,38,67,71,34,88,61,46,75,44,82,40,72,64,57,91,87,66,64,48,68,50,30,31,40,30,62,62,32,29,72,76,58,70,44,76,63,74,64,75,49,66,36,60,36,44,28,42,26,44,54,33,45,69,77,25,79,69,43,69,75,46,71,69,72,78,127,140,91,83,82,86,86,82,83,92,88,86,93,81,82,88,96,90,91,71,101,79,89,94,87,87,95,90,93,90,94,86,94,84,95,79,93,86,92,82,92,87,92,81,91,87,90,83,94,84,89,81,92,87,79,94,77,88,77,92,74,81,89,75,84,68,78,82,74,79,69,79,74,76,73,73,76,69,74,73,59,79,71,66,81,75,75,54,66,60,52,60,55,51,34,50,50,50,46,45,40,82,48,91,95,48,53,28,33,36,27,31,23,20,31,26,58,68,27,33,54,35,49,53,52,41,47,75,71,64,30,26,38,39,30,34,30,63,53,85,72,30,35,49,28,54,45,50,49,50,44,67,76,46,67,54,81,58,36,63,49,79,42,83,42,52,58,77,37,66,68,54,45,48,48,55,55,72,58,30,40,52,54,30,37,39,46,49,51,56,83,82,40,57,73,56,14,58,69,40,30,65,61,35,36,42,49,32,25,41,19,46,51,48,51,50,54,45,27,64,74,67,69,35,45,31,40,40,37,62,51,43,51,50,24,31,41,76,64,92,61,81,58,38,45,80,79,53,67,68,51,38,81,46,41,44,20,40,18,50,41,50,34,50,51,52,53,54,51,42,39,75,65,42,60,33,10,34,33,39,37,27,28,55,48,74,42,38,30,42,86,86,53,79,46,57,74,58,73,52,78,91,45,49,89,61,52,53,70,67,57,42,48,51,33,22,61,71,59,76,37,90,40,37,79,41,60,28,65,74,35,97,44,98,80,10,26,39,26,39,13,62,26,28,45,65,43,53,35,49,50,53,52,43,44,62,73,66,52,41,72,57,35,78,46,72,30,41,46,33,61,45,51,63,40,33,50,63,58,48,50,53,28,46,29,64,41,68,70,35,90,61,46,76,43,82,40,71,63,56,92,88,66,63,49,69,51,30,30,42,31,65,61,33,29,73,76,60,69,46,76,64,75,64,74,50,66,38,59,37,45,28,40,27,44,54,32,46,70,76,25,79,70,42,69,76,46,72,68,72,79,128

Radius of gyration: 39.58 Å; Cα contacts (8 Å, |Δi|>4): 1519; chains: 2; bounding box: 128×96×131 Å

Organism: Vigna radiata var. radiata (NCBI:txid3916)

Nearest PDB structures (foldseek):
  1nah-assembly1_A  TM=9.631E-01  e=3.345E-38  Escherichia coli
  1kvu-assembly1_A-2  TM=9.625E-01  e=3.553E-38  Escherichia coli
  5gy7-assembly1_B  TM=9.425E-01  e=7.416E-39  Escherichia coli K-12
  1kvq-assembly1_A-2  TM=9.621E-01  e=3.507E-37  Escherichia coli
  1a9y-assembly1_A-2  TM=9.619E-01  e=1.784E-36  Escherichia coli

Foldseek 3Di:
DPPDDPPDPPPDPDDDDPDDPPDDDDDDDDPDDDPPDDDDPDDDDDDDDDDDDDDDDDDDDDCPCPPPVPPPPVPPPVPPPDPPPPDPVLVVVLLVLQQDDDPPAAEEEQEPLQAALNLLLLLVCVVVVHAYEYEYQPPWGDVLSVVLSCVVPVDRNRYYYDNDQLLDLVRLLVVLNSGPHQEYEYDFADAFQVVCQVPVVVRLSRQQVSLVSNVVNCVVSVRAEYEYEAAPLQLAAFPDPPDEPPRDGDHDTSNSVSRVNSVVVVVVVLVVFQHFYEYEHEWAEFFFDLVLSGAHDTDPVCLVRDHQLSVLLCQLVVVDVFAEFEFQCFPDPRTAAKTFYAYSNQVSVLSVLSRVQTGTSDYHYFYDGQSDIDGVVRLNVLSCVLSVGDGDYHYHYHDPRDYRYYGHDGVVSCVRSVGHGDPRDSSVRSNSNSVSCVVAVPHSPDDPDDD/DDDDQPDDDDDDDDDDDDDPDDDDYDDDDDDDDDDDDDDDDDDDDYDDDDDDDDDDDDDDDDCPCPCPVVVPPPPPPVPPPPPPPPDPVLVVVLLVLQQDDDPPAAEEEQEPLQAALNLLLLLVCVVVVHAYEYEYQPPWGDVLSVVLSCVVPVDRNRYYYDNDQLLDLVRLLVVLNSGPHQEYEYDFADAFQVVCQVPVVVRLSRQQVSLVSNVVNCVVSVRAEYEYEAAPLQLAAFPDPPDEPPRDGDHDTSNSVSRVNSVVVVVVVLVVFQHFYEYEHEWAEFFFDLVLSGAHDTDPVCLVRDHQLSVLLCQLVVVDVFAEFEFQCFPDPRTAAKTFYAYSNQVSVLSVLSRVQTGTSDYHYFYDGQSDIDGVVNLNVLSCVLSVGPGDYHYHYHDPRDYRYYGHDGVVSCVRSVGHGDPRDSSVRSNSNSVSCVVAVPHSPDDPDDD

InterPro domains:
  IPR005886 UDP-glucose 4-epimerase [TIGR01179] (108-443)
  IPR005886 UDP-glucose 4-epimerase [cd05247] (107-438)
  IPR016040 NAD(P)-binding domain [PF16363] (109-424)
  IPR036291 NAD(P)-binding domain superfamily [SSF51735] (107-443)

Sequence (902 aa):
MDCTHRTPRFSLSSSIFKALKTTLQFWTPLLLTFHFLHLSLHLLFSYIFFSSSFYLFNLLSSINIFWVTQSLRFSFCILFPSGPEISQGQSELQQWEFAIHEPGVTHVLVTGGAGFIGSHATLRLLSDNHRVTIVDNLSRGNLGAVKVLQGLFPEPGRLQFIYADLGDKKSVEKIFLENKFDAVMHFAAVAYVGESTMDPLKYYHNITSNTLLVLEAMAKHDVKTLIYSSTCATYGEPEKMPITEETQQVPINPYGKAKKMAEDIILDFSKTSDMAIMILRYFNVIGSDPNGNLGEAPRPELREQGRISGACFDAARGIIPGLKVRGTDYKTADGTCIRDYIDVTDLVDAHVKALEKAQPAKVGIYNVGTGKGSSVKQFVEACKKATGVDIKVEFLPRRPGDYAEVYSDPRKIKRELDWSAKYTDLQQSLRIAWRWQKSHRDGYGVSNELRMDCTHRTPRFSLSSSIFKALKTTLQFWTPLLLTFHFLHLSLHLLFSYIFFSSSFYLFNLLSSINIFWVTQSLRFSFCILFPSGPEISQGQSELQQWEFAIHEPGVTHVLVTGGAGFIGSHATLRLLSDNHRVTIVDNLSRGNLGAVKVLQGLFPEPGRLQFIYADLGDKKSVEKIFLENKFDAVMHFAAVAYVGESTMDPLKYYHNITSNTLLVLEAMAKHDVKTLIYSSTCATYGEPEKMPITEETQQVPINPYGKAKKMAEDIILDFSKTSDMAIMILRYFNVIGSDPNGNLGEAPRPELREQGRISGACFDAARGIIPGLKVRGTDYKTADGTCIRDYIDVTDLVDAHVKALEKAQPAKVGIYNVGTGKGSSVKQFVEACKKATGVDIKVEFLPRRPGDYAEVYSDPRKIKRELDWSAKYTDLQQSLRIAWRWQKSHRDGYGVSNELR